Protein AF-A0A200J6P2-F1 (afdb_monomer)

Foldseek 3Di:
DDDDDDDDDDDDDDDDDDDDDDDDDDDDDDDDDDDDDDDDDDDDDDDDPAQWDWEAAAQPPDQKTKGFGHPQFDWKFKDKQNDTDGIWDADPVGMIIDGCNVPCHDQPIFIKMFTAGPVRDTDHIDTHHYHHDDKDWFWDAAEPPDQKIKTFTPPQFQKKFKDKQNHTPDMDGQDPVRMDIGTDDPPNDDDQPIFIKMFTDDPPHTNDMDTHGHHYWDKDKDWDAAEAPPDQKIKIFIDTPDPDDFFFKKWKDKQNDTDWIWTADPRRITITGPNNPPHALPIFIKIFTAGPVRDTSDIDTHWYWYDQANWIWHADPVVLEIETEEDEHDADDPCRECCNPVDPVRVSPQHQEYEYPAAYEYALRQACHVAQCLNHADYHPCLSYACQNHAELARNQANHQYQEAAQQNYNQQNHAELHLNNAQNCNHQYHHNHQHACQNHAYQHCNQANVQNHAEDEPLNYQCQNHAEQARNHAQNQNHAYYHPNNDAQQNYAEQHRNQANNQRHADDDCCPYECQNHAEQARNQAQPQNHQDDDPPNYECQNYAEQHRNNANDDPPPPDSQHNHQEDDPVNYACQNYAEQHLNHARPQNHADDDPLPYAQQNYAYQANNQHNNQNHQEDEPQNYQCQNYAEHAQNNAHDDDPDPPGARNHADYRPNNDEQQNYAEHARNPARNCNHADDDCVNYECQNHAYHALNQHQNQNYAEDECQNYQCVNHNDHAQNHHNNANHFKYFHHLRRAADLNHDHHADVDPQFPQKKFWDDDVPDGTDMANHPSRCNVPDNSPGTGMIGTDTD

Secondary structure (DSSP, 8-state):
----------------------------------------PPP-------SEEEPPEETTT-SEEEEEE-TT--EEEEEETTEEEEEEEE-TTSEEEEE-TTT--STT--EEEEEE-TT--EEEEEEPPEEPPPP-EEE--EETT-SEEEEEE-TT--EEEEEETTEEEEEEEPPTTSEEEEE--TTTS-STTS-EEEEEEETTEEEEEEEE-EE---EEEEEPPEETTT-SEEEEEEEE--SS----EEEEEETTEEEEEEEPPTTSEEEEE-TT---STT--EEEEEE-SS--EEEEEE--EEEEETTEEEEEETTTTEEEE-SEEPPPB-SSSSHIIIIIITTT-----EEEE-S-EEPPSBBTTTTTT-TT--EEESGGGEE-TT-SB-TTTTTT---SEEE-TT---TT--B-TTTTTT-TT-SEEE-TT---TT--B-TTTTTT-TT--EEE-TT---TT--B-TTTTTT-TT--EEE-TT---TT--B-TTTTTT-TT------TT---TT--B-TTTTTT-TT-S----TT---TT--B-TTTT----TT-------------TT---TT--B-TTTTTT-TT------TT---TT--B-TTTTTT-TT--EEE-TT---TT--B-TTTT-----S-TT------EEE-TT---TT--B-TTTTTT-TT------TT---TT--B-TTTTTT-TT--EEEETT---TT-SB-TTTTTT-TT--EEEE-TT-PPPTT--PPP--STTEEEEEE-PPPTTSPPPEESSHHHHHHH--SSS-EEEEEEE-

InterPro domains:
  IPR005046 Protein of unknown function DUF285 [PF03382] (457-563)
  IPR005046 Protein of unknown function DUF285 [PF03382] (569-646)
  IPR005046 Protein of unknown function DUF285 [PF03382] (649-731)
  IPR011889 Bacterial surface protein 26-residue repeat [TIGR02167] (401-419)
  IPR011889 Bacterial surface protein 26-residue repeat [TIGR02167] (421-446)
  IPR011889 Bacterial surface protein 26-residue repeat [TIGR02167] (447-471)
  IPR011889 Bacterial surface protein 26-residue repeat [TIGR02167] (473-498)
  IPR011889 Bacterial surface protein 26-residue repeat [TIGR02167] (499-524)
  IPR011889 Bacterial surface protein 26-residue repeat [TIGR02167] (532-550)
  IPR011889 Bacterial surface protein 26-residue repeat [TIGR02167] (564-583)
  IPR011889 Bacterial surface protein 26-residue repeat [TIGR02167] (585-610)
  IPR011889 Bacterial surface protein 26-residue repeat [TIGR02167] (611-636)
  IPR011889 Bacterial surface protein 26-residue repeat [TIGR02167] (651-669)
  IPR011889 Bacterial surface protein 26-residue repeat [TIGR02167] (672-695)
  IPR011889 Bacterial surface protein 26-residue repeat [TIGR02167] (697-722)
  IPR032675 Leucine-rich repeat domain superfamily [G3DSA:3.80.10.10] (368-630)
  IPR032675 Leucine-rich repeat domain superfamily [G3DSA:3.80.10.10] (631-753)
  IPR046746 Bacterial Ig domain 15 [PF20622] (52-131)
  IPR046746 Bacterial Ig domain 15 [PF20622] (224-304)
  IPR050328 Multifunctional Developmental and Immune Receptor [PTHR24373] (561-740)

Structure (mmCIF, N/CA/C/O backbone):
data_AF-A0A200J6P2-F1
#
_entry.id   AF-A0A200J6P2-F1
#
loop_
_atom_site.group_PDB
_atom_site.id
_atom_site.type_symbol
_atom_site.label_atom_id
_atom_site.label_alt_id
_atom_site.label_comp_id
_atom_site.label_asym_id
_atom_site.label_entity_id
_atom_site.label_seq_id
_atom_site.pdbx_PDB_ins_code
_atom_site.Cartn_x
_atom_site.Cartn_y
_atom_site.Cartn_z
_atom_site.occupancy
_atom_site.B_iso_or_equiv
_atom_site.auth_seq_id
_atom_site.auth_comp_id
_atom_site.auth_asym_id
_atom_site.auth_atom_id
_atom_site.pdbx_PDB_model_num
ATOM 1 N N . MET A 1 1 ? -12.501 -39.702 25.952 1.00 34.34 1 MET A N 1
ATOM 2 C CA . MET A 1 1 ? -11.268 -40.304 26.508 1.00 34.34 1 MET A CA 1
ATOM 3 C C . MET A 1 1 ? -10.575 -39.218 27.324 1.00 34.34 1 MET A C 1
ATOM 5 O O . MET A 1 1 ? -9.975 -38.325 26.763 1.00 34.34 1 MET A O 1
ATOM 9 N N . PHE A 1 2 ? -11.056 -39.029 28.551 1.00 24.33 2 PHE A N 1
ATOM 10 C CA . PHE A 1 2 ? -10.311 -39.269 29.794 1.00 24.33 2 PHE A CA 1
ATOM 11 C C . PHE A 1 2 ? -9.207 -38.243 30.102 1.00 24.33 2 PHE A C 1
ATOM 13 O O . PHE A 1 2 ? -8.063 -38.364 29.680 1.00 24.33 2 PHE A O 1
ATOM 20 N N . MET A 1 3 ? -9.613 -37.281 30.935 1.00 24.19 3 MET A N 1
ATOM 21 C CA . MET A 1 3 ? -8.811 -36.528 31.898 1.00 24.19 3 MET A CA 1
ATOM 22 C C . MET A 1 3 ? -7.612 -37.311 32.457 1.00 24.19 3 MET A C 1
ATOM 24 O O . MET A 1 3 ? -7.803 -38.393 33.017 1.00 24.19 3 MET A O 1
ATOM 28 N N . LYS A 1 4 ? -6.418 -36.695 32.432 1.00 30.62 4 LYS A N 1
ATOM 29 C CA . LYS A 1 4 ? -5.461 -36.632 33.562 1.00 30.62 4 LYS A CA 1
ATOM 30 C C . LYS A 1 4 ? -4.159 -35.916 33.163 1.00 30.62 4 LYS A C 1
ATOM 32 O O . LYS A 1 4 ? -3.299 -36.530 32.545 1.00 30.62 4 LYS A O 1
ATOM 37 N N . LYS A 1 5 ? -3.977 -34.675 33.633 1.00 32.22 5 LYS A N 1
ATOM 38 C CA . LYS A 1 5 ? -2.953 -34.259 34.624 1.00 32.22 5 LYS A CA 1
ATOM 39 C C . LYS A 1 5 ? -2.668 -32.753 34.530 1.00 32.22 5 LYS A C 1
ATOM 41 O O . LYS A 1 5 ? -1.902 -32.306 33.690 1.00 32.22 5 LYS A O 1
ATOM 46 N N . MET A 1 6 ? -3.242 -32.017 35.483 1.00 24.89 6 MET A N 1
ATOM 47 C CA . MET A 1 6 ? -2.693 -30.767 36.015 1.00 24.89 6 MET A CA 1
ATOM 48 C C . MET A 1 6 ? -1.378 -31.030 36.763 1.00 24.89 6 MET A C 1
ATOM 50 O O . MET A 1 6 ? -1.279 -32.050 37.451 1.00 24.89 6 MET A O 1
ATOM 54 N N . SER A 1 7 ? -0.451 -30.063 36.752 1.00 26.45 7 SER A N 1
ATOM 55 C CA . SER A 1 7 ? 0.250 -29.592 37.962 1.00 26.45 7 SER A CA 1
ATOM 56 C C . SER A 1 7 ? 1.098 -28.336 37.685 1.00 26.45 7 SER A C 1
ATOM 58 O O . SER A 1 7 ? 2.011 -28.413 36.871 1.00 26.45 7 SER A O 1
ATOM 60 N N . LYS A 1 8 ? 0.854 -27.282 38.488 1.00 28.05 8 LYS A N 1
ATOM 61 C CA . LYS A 1 8 ? 1.703 -26.103 38.805 1.00 28.05 8 LYS A CA 1
ATOM 62 C C . LYS A 1 8 ? 1.805 -25.059 37.675 1.00 28.05 8 LYS A C 1
ATOM 64 O O . LYS A 1 8 ? 2.258 -25.380 36.593 1.00 28.05 8 LYS A O 1
ATOM 69 N N . TYR A 1 9 ? 1.395 -23.802 37.846 1.00 27.73 9 TYR A N 1
ATOM 70 C CA . TYR A 1 9 ? 1.775 -22.847 38.893 1.00 27.73 9 TYR A CA 1
ATOM 71 C C . TYR A 1 9 ? 0.717 -21.723 39.062 1.00 27.73 9 TYR A C 1
ATOM 73 O O . TYR A 1 9 ? -0.050 -21.465 38.145 1.00 27.73 9 TYR A O 1
ATOM 81 N N . PHE A 1 10 ? 0.797 -21.043 40.216 1.00 27.28 10 PHE A N 1
ATOM 82 C CA . PHE A 1 10 ? 0.193 -19.756 40.630 1.00 27.28 10 PHE A CA 1
ATOM 83 C C . PHE A 1 10 ? -1.167 -19.728 41.377 1.00 27.28 10 PHE A C 1
ATOM 85 O O . PHE A 1 10 ? -2.242 -19.592 40.809 1.00 27.28 10 PHE A O 1
ATOM 92 N N . CYS A 1 11 ? -1.043 -19.797 42.713 1.00 26.22 11 CYS A N 1
ATOM 93 C CA . CYS A 1 11 ? -1.792 -19.040 43.738 1.00 26.22 11 CYS A CA 1
ATOM 94 C C . CYS A 1 11 ? -1.799 -17.521 43.434 1.00 26.22 11 CYS A C 1
ATOM 96 O O . CYS A 1 11 ? -0.819 -17.047 42.874 1.00 26.22 11 CYS A O 1
ATOM 98 N N . LEU A 1 12 ? -2.726 -16.662 43.872 1.00 25.62 12 LEU A N 1
ATOM 99 C CA . LEU A 1 12 ? -3.974 -16.761 44.640 1.00 25.62 12 LEU A CA 1
ATOM 100 C C . LEU A 1 12 ? -4.623 -15.360 44.522 1.00 25.62 12 LEU A C 1
ATOM 102 O O . LEU A 1 12 ? -4.025 -14.403 45.001 1.00 25.62 12 LEU A O 1
ATOM 106 N N . VAL A 1 13 ? -5.803 -15.219 43.918 1.00 28.66 13 VAL A N 1
ATOM 107 C CA . VAL A 1 13 ? -6.708 -14.075 44.151 1.00 28.66 13 VAL A CA 1
ATOM 108 C C . VAL A 1 13 ? -8.115 -14.658 44.137 1.00 28.66 13 VAL A C 1
ATOM 110 O O . VAL A 1 13 ? -8.530 -15.259 43.149 1.00 28.66 13 VAL A O 1
ATOM 113 N N . GLY A 1 14 ? -8.788 -14.600 45.282 1.00 25.81 14 GLY A N 1
ATOM 114 C CA . GLY A 1 14 ? -10.147 -15.094 45.457 1.00 25.81 14 GLY A CA 1
ATOM 115 C C . GLY A 1 14 ? -11.134 -13.942 45.409 1.00 25.81 14 GLY A C 1
ATOM 116 O O . GLY A 1 14 ? -10.862 -12.890 45.982 1.00 25.81 14 GLY A O 1
ATOM 117 N N . LEU A 1 15 ? -12.279 -14.164 44.763 1.00 26.06 15 LEU A N 1
ATOM 118 C CA . LEU A 1 15 ? -13.468 -13.345 44.957 1.00 26.06 15 LEU A CA 1
ATOM 119 C C . LEU A 1 15 ? -14.745 -14.098 44.528 1.00 26.06 15 LEU A C 1
ATOM 121 O O . LEU A 1 15 ? -14.733 -14.858 43.561 1.00 26.06 15 LEU A O 1
ATOM 125 N N . LEU A 1 16 ? -15.804 -13.814 45.296 1.00 25.12 16 LEU A N 1
ATOM 126 C CA . LEU A 1 16 ? -17.244 -14.118 45.192 1.00 25.12 16 LEU A CA 1
ATOM 127 C C . LEU A 1 16 ? -17.763 -15.505 45.658 1.00 25.12 16 LEU A C 1
ATOM 129 O O . LEU A 1 16 ? -17.251 -16.540 45.250 1.00 25.12 16 LEU A O 1
ATOM 133 N N . PHE A 1 17 ? -18.662 -15.592 46.667 1.00 26.03 17 PHE A N 1
ATOM 134 C CA . PHE A 1 17 ? -20.120 -15.254 46.694 1.00 26.03 17 PHE A CA 1
ATOM 135 C C . PHE A 1 17 ? -20.922 -16.146 45.715 1.00 26.03 17 PHE A C 1
ATOM 137 O O . PHE A 1 17 ? -20.433 -16.426 44.634 1.00 26.03 17 PHE A O 1
ATOM 144 N N . VAL A 1 18 ? -22.123 -16.699 45.927 1.00 27.09 18 VAL A N 1
ATOM 145 C CA . VAL A 1 18 ? -23.279 -16.629 46.850 1.00 27.09 18 VAL A CA 1
ATOM 146 C C . VAL A 1 18 ? -23.978 -18.003 46.710 1.00 27.09 18 VAL A C 1
ATOM 148 O O . VAL A 1 18 ? -23.924 -18.588 45.632 1.00 27.09 18 VAL A O 1
ATOM 151 N N . ALA A 1 19 ? -24.697 -18.493 47.729 1.00 26.11 19 ALA A N 1
ATOM 152 C CA . ALA A 1 19 ? -26.041 -19.079 47.536 1.00 26.11 19 ALA A CA 1
ATOM 153 C C . ALA A 1 19 ? -26.691 -19.431 48.878 1.00 26.11 19 ALA A C 1
ATOM 155 O O . ALA A 1 19 ? -26.551 -20.532 49.407 1.00 26.11 19 ALA A O 1
ATOM 156 N N . CYS A 1 20 ? -27.458 -18.474 49.391 1.00 26.36 20 CYS A N 1
ATOM 157 C CA . CYS A 1 20 ? -28.532 -18.706 50.343 1.00 26.36 20 CYS A CA 1
ATOM 158 C C . CYS A 1 20 ? -29.836 -18.886 49.543 1.00 26.36 20 CYS A C 1
ATOM 160 O O . CYS A 1 20 ? -30.060 -18.147 48.588 1.00 26.36 20 CYS A O 1
ATOM 162 N N . THR A 1 21 ? -30.711 -19.823 49.919 1.00 27.66 21 THR A N 1
ATOM 163 C CA . THR A 1 21 ? -32.117 -19.820 49.471 1.00 27.66 21 THR A CA 1
ATOM 164 C C . THR A 1 21 ? -33.077 -20.155 50.625 1.00 27.66 21 THR A C 1
ATOM 166 O O . THR A 1 21 ? -33.084 -21.265 51.140 1.00 27.66 21 THR A O 1
ATOM 169 N N . LEU A 1 22 ? -33.872 -19.133 50.982 1.00 28.36 22 LEU A N 1
ATOM 170 C CA . LEU A 1 22 ? -35.334 -19.094 51.212 1.00 28.36 22 LEU A CA 1
ATOM 171 C C . LEU A 1 22 ? -36.015 -19.910 52.353 1.00 28.36 22 LEU A C 1
ATOM 173 O O . LEU A 1 22 ? -36.125 -21.126 52.283 1.00 28.36 22 LEU A O 1
ATOM 177 N N . PHE A 1 23 ? -36.559 -19.170 53.351 1.00 25.67 23 PHE A N 1
ATOM 178 C CA . PHE A 1 23 ? -38.006 -18.958 53.691 1.00 25.67 23 PHE A CA 1
ATOM 179 C C . PHE A 1 23 ? -38.968 -20.192 53.594 1.00 25.67 23 PHE A C 1
ATOM 181 O O . PHE A 1 23 ? -38.999 -20.824 52.550 1.00 25.67 23 PHE A O 1
ATOM 188 N N . ILE A 1 24 ? -39.890 -20.601 54.506 1.00 30.38 24 ILE A N 1
ATOM 189 C CA . ILE A 1 24 ? -40.587 -20.100 55.735 1.00 30.38 24 ILE A CA 1
ATOM 190 C C . ILE A 1 24 ? -41.168 -21.317 56.562 1.00 30.38 24 ILE A C 1
ATOM 192 O O . ILE A 1 24 ? -40.729 -22.434 56.295 1.00 30.38 24 ILE A O 1
ATOM 196 N N . PRO A 1 25 ? -42.095 -21.218 57.566 1.00 46.47 25 PRO A N 1
ATOM 197 C CA . PRO A 1 25 ? -42.004 -21.940 58.841 1.00 46.47 25 PRO A CA 1
ATOM 198 C C . PRO A 1 25 ? -43.008 -23.110 58.993 1.00 46.47 25 PRO A C 1
ATOM 200 O O . PRO A 1 25 ? -43.959 -23.269 58.231 1.00 46.47 25 PRO A O 1
ATOM 203 N N . GLY A 1 26 ? -42.856 -23.913 60.048 1.00 25.42 26 GLY A N 1
ATOM 204 C CA . GLY A 1 26 ? -43.811 -24.974 60.374 1.00 25.42 26 GLY A CA 1
ATOM 205 C C . GLY A 1 26 ? -43.674 -25.452 61.814 1.00 25.42 26 GLY A C 1
ATOM 206 O O . GLY A 1 26 ? -42.638 -25.963 62.220 1.00 25.42 26 GLY A O 1
ATOM 207 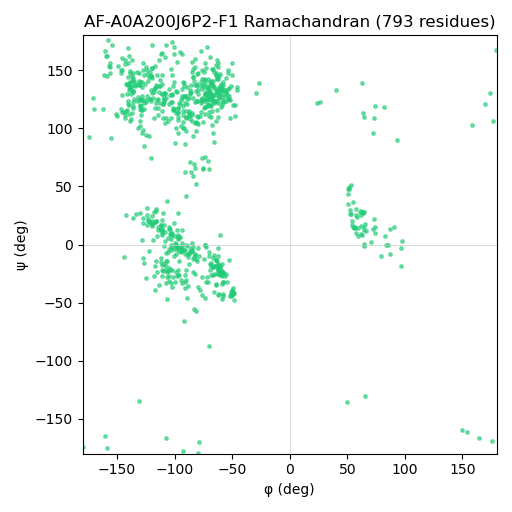N N . SER A 1 27 ? -44.735 -25.243 62.580 1.00 28.55 27 SER A N 1
ATOM 208 C CA . SER A 1 27 ? -44.940 -25.607 63.978 1.00 28.55 27 SER A CA 1
ATOM 209 C C . SER A 1 27 ? -44.870 -27.117 64.255 1.00 28.55 27 SER A C 1
ATOM 211 O O . SER A 1 27 ? -45.346 -27.910 63.451 1.00 28.55 27 SER A O 1
ATOM 213 N N . ALA A 1 28 ? -44.375 -27.502 65.443 1.00 25.64 28 ALA A N 1
ATOM 214 C CA . ALA A 1 28 ? -45.065 -28.383 66.405 1.00 25.64 28 ALA A CA 1
ATOM 215 C C . ALA A 1 28 ? -44.144 -28.850 67.557 1.00 25.64 28 ALA A C 1
ATOM 217 O O . ALA A 1 28 ? -43.145 -29.521 67.342 1.00 25.64 28 ALA A O 1
ATOM 218 N N . SER A 1 29 ? -44.557 -28.510 68.786 1.00 26.52 29 SER A N 1
ATOM 219 C CA . SER A 1 29 ? -44.653 -29.364 69.988 1.00 26.52 29 SER A CA 1
ATOM 220 C C . SER A 1 29 ? -43.737 -30.597 70.115 1.00 26.52 29 SER A C 1
ATOM 222 O O . SER A 1 29 ? -43.921 -31.566 69.384 1.00 26.52 29 SER A O 1
ATOM 224 N N . ALA A 1 30 ? -42.932 -30.660 71.188 1.00 26.27 30 ALA A N 1
ATOM 225 C CA . ALA A 1 30 ? -43.200 -31.568 72.320 1.00 26.27 30 ALA A CA 1
ATOM 226 C C . ALA A 1 30 ? -42.084 -31.593 73.393 1.00 26.27 30 ALA A C 1
ATOM 228 O O . ALA A 1 30 ? -40.933 -31.887 73.105 1.00 26.27 30 ALA A O 1
ATOM 229 N N . LYS A 1 31 ? -42.544 -31.445 74.646 1.00 27.53 31 LYS A N 1
ATOM 230 C CA . LYS A 1 31 ? -42.160 -32.170 75.877 1.00 27.53 31 LYS A CA 1
ATOM 231 C C . LYS A 1 31 ? -40.812 -31.906 76.577 1.00 27.53 31 LYS A C 1
ATOM 233 O O . LYS A 1 31 ? -39.763 -32.408 76.203 1.00 27.53 31 LYS A O 1
ATOM 238 N N . ASN A 1 32 ? -40.971 -31.257 77.738 1.00 30.75 32 ASN A N 1
ATOM 239 C CA . ASN A 1 32 ? -40.312 -31.530 79.021 1.00 30.75 32 ASN A CA 1
ATOM 240 C C . ASN A 1 32 ? -39.873 -32.987 79.214 1.00 30.75 32 ASN A C 1
ATOM 242 O O . ASN A 1 32 ? -40.720 -33.865 79.066 1.00 30.75 32 ASN A O 1
ATOM 246 N N . GLU A 1 33 ? -38.677 -33.185 79.775 1.00 30.64 33 GLU A N 1
ATOM 247 C CA . GLU A 1 33 ? -38.408 -34.202 80.801 1.00 30.64 33 GLU A CA 1
ATOM 248 C C . GLU A 1 33 ? -37.351 -33.700 81.810 1.00 30.64 33 GLU A C 1
ATOM 250 O O . GLU A 1 33 ? -36.291 -33.196 81.449 1.00 30.64 33 GLU A O 1
ATOM 255 N N . ASN A 1 34 ? -37.706 -33.818 83.094 1.00 32.78 34 ASN A N 1
ATOM 256 C CA . ASN A 1 34 ? -36.875 -33.635 84.287 1.00 32.78 34 ASN A CA 1
ATOM 257 C C . ASN A 1 34 ? -35.916 -34.818 84.477 1.00 32.78 34 ASN A C 1
ATOM 259 O O . ASN A 1 34 ? -36.403 -35.941 84.412 1.00 32.78 34 ASN A O 1
ATOM 263 N N . VAL A 1 35 ? -34.670 -34.586 84.917 1.00 32.28 35 VAL A N 1
ATOM 264 C CA . VAL A 1 35 ? -33.867 -35.524 85.749 1.00 32.28 35 VAL A CA 1
ATOM 265 C C . VAL A 1 35 ? -32.836 -34.692 86.544 1.00 32.28 35 VAL A C 1
ATOM 267 O O . VAL A 1 35 ? -31.892 -34.164 85.974 1.00 32.28 35 VAL A O 1
ATOM 270 N N . SER A 1 36 ? -33.144 -34.240 87.763 1.00 29.44 36 SER A N 1
ATOM 271 C CA . SER A 1 36 ? -32.841 -34.845 89.077 1.00 29.44 36 SER A CA 1
ATOM 272 C C . SER A 1 36 ? -31.356 -34.958 89.482 1.00 29.44 36 SER A C 1
ATOM 274 O O . SER A 1 36 ? -30.624 -35.808 88.990 1.00 29.44 36 SER A O 1
ATOM 276 N N . TYR A 1 37 ? -31.005 -34.124 90.468 1.00 28.72 37 TYR A N 1
ATOM 277 C CA . TYR A 1 37 ? -30.145 -34.328 91.645 1.00 28.72 37 TYR A CA 1
ATOM 278 C C . TYR A 1 37 ? -29.068 -35.425 91.643 1.00 28.72 37 TYR A C 1
ATOM 280 O O . TYR A 1 37 ? -29.366 -36.615 91.692 1.00 28.72 37 TYR A O 1
ATOM 288 N N . LEU A 1 38 ? -27.823 -34.985 91.857 1.00 31.12 38 LEU A N 1
ATOM 289 C CA . LEU A 1 38 ? -26.793 -35.740 92.570 1.00 31.12 38 LEU A CA 1
ATOM 290 C C . LEU A 1 38 ? -26.164 -34.833 93.637 1.00 31.12 38 LEU A C 1
ATOM 292 O O . LEU A 1 38 ? -25.363 -33.951 93.345 1.00 31.12 38 LEU A O 1
ATOM 296 N N . GLN A 1 39 ? -26.591 -35.048 94.883 1.00 30.64 39 GLN A N 1
ATOM 297 C CA . GLN A 1 39 ? -25.902 -34.583 96.083 1.00 30.64 39 GLN A CA 1
ATOM 298 C C . GLN A 1 39 ? -24.608 -35.383 96.272 1.00 30.64 39 GLN A C 1
ATOM 300 O O . GLN A 1 39 ? -24.619 -36.611 96.206 1.00 30.64 39 GLN A O 1
ATOM 305 N N . VAL A 1 40 ? -23.531 -34.682 96.617 1.00 30.14 40 VAL A N 1
ATOM 306 C CA . VAL A 1 40 ? -22.365 -35.226 97.327 1.00 30.14 40 VAL A CA 1
ATOM 307 C C . VAL A 1 40 ? -22.161 -34.327 98.561 1.00 30.14 40 VAL A C 1
ATOM 309 O O . VAL A 1 40 ? -22.410 -33.123 98.460 1.00 30.14 40 VAL A O 1
ATOM 312 N N . PRO A 1 41 ? -21.857 -34.879 99.749 1.00 35.91 41 PRO A N 1
ATOM 313 C CA . PRO A 1 41 ? -22.239 -34.277 101.025 1.00 35.91 41 PRO A CA 1
ATOM 314 C C . PRO A 1 41 ? -21.297 -33.149 101.446 1.00 35.91 41 PRO A C 1
ATOM 316 O O . PRO A 1 41 ? -20.081 -33.309 101.406 1.00 35.91 41 PRO A O 1
ATOM 319 N N . ALA A 1 42 ? -21.872 -32.047 101.928 1.00 34.53 42 ALA A N 1
ATOM 320 C CA . ALA A 1 42 ? -21.142 -31.039 102.680 1.00 34.53 42 ALA A CA 1
ATOM 321 C C . ALA A 1 42 ? -20.857 -31.569 104.093 1.00 34.53 42 ALA A C 1
ATOM 323 O O . ALA A 1 42 ? -21.776 -31.838 104.871 1.00 34.53 42 ALA A O 1
ATOM 324 N N . GLU A 1 43 ? -19.573 -31.717 104.409 1.00 35.53 43 GLU A N 1
ATOM 325 C CA . GLU A 1 43 ? -19.083 -31.785 105.780 1.00 35.53 43 GLU A CA 1
ATOM 326 C C . GLU A 1 43 ? -19.477 -30.491 106.506 1.00 35.53 43 GLU A C 1
ATOM 328 O O . GLU A 1 43 ? -19.106 -29.388 106.108 1.00 35.53 43 GLU A O 1
ATOM 333 N N . LEU A 1 44 ? -20.261 -30.626 107.577 1.00 33.12 44 LEU A N 1
ATOM 334 C CA . LEU A 1 44 ? -20.516 -29.552 108.530 1.00 33.12 44 LEU A CA 1
ATOM 335 C C . LEU A 1 44 ? -19.215 -29.228 109.281 1.00 33.12 44 LEU A C 1
ATOM 337 O O . LEU A 1 44 ? -18.909 -29.854 110.296 1.00 33.12 44 LEU A O 1
ATOM 341 N N . SER A 1 45 ? -18.478 -28.219 108.818 1.00 35.28 45 SER A N 1
ATOM 342 C CA . SER A 1 45 ? -17.596 -27.436 109.685 1.00 35.28 45 SER A CA 1
ATOM 343 C C . SER A 1 45 ? -18.388 -26.244 110.223 1.00 35.28 45 SER A C 1
ATOM 345 O O . SER A 1 45 ? -18.920 -25.458 109.441 1.00 35.28 45 SER A O 1
ATOM 347 N N . MET A 1 46 ? -18.495 -26.118 111.547 1.00 37.06 46 MET A N 1
ATOM 348 C CA . MET A 1 46 ? -19.107 -24.969 112.223 1.00 37.06 46 MET A CA 1
ATOM 349 C C . MET A 1 46 ? -18.496 -23.653 111.717 1.00 37.06 46 MET A C 1
ATOM 351 O O . MET A 1 46 ? -17.351 -23.346 112.035 1.00 37.06 46 MET A O 1
ATOM 355 N N . GLN A 1 47 ? -19.262 -22.878 110.950 1.00 36.38 47 GLN A N 1
ATOM 356 C CA . GLN A 1 47 ? -18.938 -21.491 110.636 1.00 36.38 47 GLN A CA 1
ATOM 357 C C . GLN A 1 47 ? -19.479 -20.646 111.794 1.00 36.38 47 GLN A C 1
ATOM 359 O O . GLN A 1 47 ? -20.692 -20.593 112.012 1.00 36.38 47 GLN A O 1
ATOM 364 N N . GLU A 1 48 ? -18.587 -20.060 112.595 1.00 44.69 48 GLU A N 1
ATOM 365 C CA . GLU A 1 48 ? -18.976 -19.024 113.554 1.00 44.69 48 GLU A CA 1
ATOM 366 C C . GLU A 1 48 ? -19.747 -17.932 112.796 1.00 44.69 48 GLU A C 1
ATOM 368 O O . GLU A 1 48 ? -19.376 -17.555 111.682 1.00 44.69 48 GLU A O 1
ATOM 373 N N . SER A 1 49 ? -20.872 -17.465 113.344 1.00 58.59 49 SER A N 1
ATOM 374 C CA . SER A 1 49 ? -21.639 -16.392 112.715 1.00 58.59 49 SER A CA 1
ATOM 375 C C . SER A 1 49 ? -20.771 -15.138 112.658 1.00 58.59 49 SER A C 1
ATOM 377 O O . SER A 1 49 ? -20.505 -14.539 113.699 1.00 58.59 49 SER A O 1
ATOM 379 N N . SER A 1 50 ? -20.338 -14.757 111.457 1.00 73.31 50 SER A N 1
ATOM 380 C CA . SER A 1 50 ? -19.557 -13.540 111.250 1.00 73.31 50 SER A CA 1
ATOM 381 C C . SER A 1 50 ? -20.298 -12.316 111.805 1.00 73.31 50 SER A C 1
ATOM 383 O O . SER A 1 50 ? -21.498 -12.124 111.568 1.00 73.31 50 SER A O 1
ATOM 385 N N . LEU A 1 51 ? -19.559 -11.526 112.580 1.00 87.12 51 LEU A N 1
ATOM 386 C CA . LEU A 1 51 ? -19.977 -10.317 113.279 1.00 87.12 51 LEU A CA 1
ATOM 387 C C . LEU A 1 51 ? -19.824 -9.058 112.410 1.00 87.12 51 LEU A C 1
ATOM 389 O O . LEU A 1 51 ? -20.328 -8.009 112.796 1.00 87.12 51 LEU A O 1
ATOM 393 N N . VAL A 1 52 ? -19.155 -9.128 111.256 1.00 90.44 52 VAL A N 1
ATOM 394 C CA . VAL A 1 52 ? -19.057 -8.038 110.268 1.00 90.44 52 VAL A CA 1
ATOM 395 C C . VAL A 1 52 ? -19.393 -8.580 108.890 1.00 90.44 52 VAL A C 1
ATOM 397 O O . VAL A 1 52 ? -18.740 -9.494 108.430 1.00 90.44 52 VAL A O 1
ATOM 400 N N . LYS A 1 53 ? -20.361 -8.009 108.181 1.00 92.19 53 LYS A N 1
ATOM 401 C CA . LYS A 1 53 ? -20.745 -8.438 106.831 1.00 92.19 53 LYS A CA 1
ATOM 402 C C . LYS A 1 53 ? -20.615 -7.255 105.874 1.00 92.19 53 LYS A C 1
ATOM 404 O O . LYS A 1 53 ? -21.550 -6.455 105.814 1.00 92.19 53 LYS A O 1
ATOM 409 N N . PRO A 1 54 ? -19.462 -7.098 105.201 1.00 92.62 54 PRO A N 1
ATOM 410 C CA . PRO A 1 54 ? -19.305 -6.075 104.178 1.00 92.62 54 PRO A CA 1
ATOM 411 C C . PRO A 1 54 ? -20.121 -6.427 102.927 1.00 92.62 54 PRO A C 1
ATOM 413 O O . PRO A 1 54 ? -20.180 -7.595 102.534 1.00 92.62 54 PRO A O 1
ATOM 416 N N . ASP A 1 55 ? -20.705 -5.415 102.296 1.00 90.06 55 ASP A N 1
ATOM 417 C CA . ASP A 1 55 ? -21.263 -5.500 100.948 1.00 90.06 55 ASP A CA 1
ATOM 418 C C . ASP A 1 55 ? -20.126 -5.539 99.911 1.00 90.06 55 ASP A C 1
ATOM 420 O O . ASP A 1 55 ? -19.008 -5.088 100.178 1.00 90.06 55 ASP A O 1
ATOM 424 N N . SER A 1 56 ? -20.388 -6.094 98.722 1.00 88.00 56 SER A N 1
ATOM 425 C CA . SER A 1 56 ? -19.417 -6.082 97.621 1.00 88.00 56 SER A CA 1
ATOM 426 C C . SER A 1 56 ? -19.092 -4.647 97.186 1.00 88.00 56 SER A C 1
ATOM 428 O O . SER A 1 56 ? -19.978 -3.799 97.116 1.00 88.00 56 SER A O 1
ATOM 430 N N . PHE A 1 57 ? -17.831 -4.388 96.838 1.00 87.12 57 PHE A N 1
ATOM 431 C CA . PHE A 1 57 ? -17.360 -3.091 96.355 1.00 87.12 57 PHE A CA 1
ATOM 432 C C . PHE A 1 57 ? -17.227 -3.103 94.830 1.00 87.12 57 PHE A C 1
ATOM 434 O O . PHE A 1 57 ? -16.413 -3.849 94.277 1.00 87.12 57 PHE A O 1
ATOM 441 N N . ARG A 1 58 ? -18.005 -2.279 94.125 1.00 81.25 58 ARG A N 1
ATOM 442 C CA . ARG A 1 58 ? -17.979 -2.199 92.659 1.00 81.25 58 ARG A CA 1
ATOM 443 C C . ARG A 1 58 ? -16.880 -1.251 92.209 1.00 81.25 58 ARG A C 1
ATOM 445 O O . ARG A 1 58 ? -17.001 -0.028 92.311 1.00 81.25 58 ARG A O 1
ATOM 452 N N . LEU A 1 59 ? -15.806 -1.830 91.680 1.00 77.94 59 LEU A N 1
ATOM 453 C CA . LEU A 1 59 ? -14.619 -1.096 91.273 1.00 77.94 59 LEU A CA 1
ATOM 454 C C . LEU A 1 59 ? -14.973 -0.021 90.240 1.00 77.94 59 LEU A C 1
ATOM 456 O O . LEU A 1 59 ? -15.512 -0.314 89.174 1.00 77.94 59 LEU A O 1
ATOM 460 N N . GLY A 1 60 ? -14.640 1.228 90.561 1.00 70.06 60 GLY A N 1
ATOM 461 C CA . GLY A 1 60 ? -14.880 2.371 89.687 1.00 70.06 60 GLY A CA 1
ATOM 462 C C . GLY A 1 60 ? -16.257 3.028 89.833 1.00 70.06 60 GLY A C 1
ATOM 463 O O . GLY A 1 60 ? -16.422 4.117 89.282 1.00 70.06 60 GLY A O 1
ATOM 464 N N . LEU A 1 61 ? -17.190 2.442 90.590 1.00 72.12 61 LEU A N 1
ATOM 465 C CA . LEU A 1 61 ? -18.530 2.998 90.827 1.00 72.12 61 LEU A CA 1
ATOM 466 C C . LEU A 1 61 ? -18.802 3.327 92.295 1.00 72.12 61 LEU A C 1
ATOM 468 O O . LEU A 1 61 ? -19.439 4.339 92.566 1.00 72.12 61 LEU A O 1
ATOM 472 N N . ASP A 1 62 ? -18.342 2.487 93.222 1.00 80.38 62 ASP A N 1
ATOM 473 C CA . ASP A 1 62 ? -18.544 2.718 94.649 1.00 80.38 62 ASP A CA 1
ATOM 474 C C . ASP A 1 62 ? -17.385 3.548 95.220 1.00 80.38 62 ASP A C 1
ATOM 476 O O . ASP A 1 62 ? -16.218 3.284 94.937 1.00 80.38 62 ASP A O 1
ATOM 480 N N . ASP A 1 63 ? -17.703 4.545 96.046 1.00 83.25 63 ASP A N 1
ATOM 481 C CA . ASP A 1 63 ? -16.700 5.351 96.761 1.00 83.25 63 ASP A CA 1
ATOM 482 C C . ASP A 1 63 ? -16.459 4.843 98.196 1.00 83.25 63 ASP A C 1
ATOM 484 O O . ASP A 1 63 ? -15.460 5.184 98.836 1.00 83.25 63 ASP A O 1
ATOM 488 N N . TYR A 1 64 ? -17.347 3.980 98.701 1.00 89.25 64 TYR A N 1
ATOM 489 C CA . TYR A 1 64 ? -17.349 3.482 100.076 1.00 89.25 64 TYR A CA 1
ATOM 490 C C . TYR A 1 64 ? -17.524 1.962 100.112 1.00 89.25 64 TYR A C 1
ATOM 492 O O . TYR A 1 64 ? -18.374 1.410 99.417 1.00 89.25 64 TYR A O 1
ATOM 500 N N . VAL A 1 65 ? -16.766 1.285 100.976 1.00 92.44 65 VAL A N 1
ATOM 501 C CA . VAL A 1 65 ? -17.117 -0.064 101.438 1.00 92.44 65 VAL A CA 1
ATOM 502 C C . VAL A 1 65 ? -18.163 0.089 102.529 1.00 92.44 65 VAL A C 1
ATOM 504 O O . VAL A 1 65 ? -17.918 0.762 103.529 1.00 92.44 65 VAL A O 1
ATOM 507 N N . THR A 1 66 ? -19.311 -0.549 102.353 1.00 92.75 66 THR A N 1
ATOM 508 C CA . THR A 1 66 ? -20.422 -0.500 103.308 1.00 92.75 66 THR A CA 1
ATOM 509 C C . THR A 1 66 ? -20.751 -1.897 103.820 1.00 92.75 66 THR A C 1
ATOM 511 O O . THR A 1 66 ? -20.163 -2.883 103.371 1.00 92.75 66 THR A O 1
ATOM 514 N N . GLY A 1 67 ? -21.626 -2.000 104.814 1.00 92.69 67 GLY A N 1
ATOM 515 C CA . GLY A 1 67 ? -22.142 -3.284 105.270 1.00 92.69 67 GLY A CA 1
ATOM 516 C C . GLY A 1 67 ? -22.813 -3.203 106.631 1.00 92.69 67 GLY A C 1
ATOM 517 O O . GLY A 1 67 ? -23.094 -2.122 107.155 1.00 92.69 67 GLY A O 1
ATOM 518 N N . ILE A 1 68 ? -23.047 -4.366 107.234 1.00 92.00 68 ILE A N 1
ATOM 519 C CA . ILE A 1 68 ? -23.693 -4.492 108.547 1.00 92.00 68 ILE A CA 1
ATOM 520 C C . ILE A 1 68 ? -22.785 -5.180 109.562 1.00 92.00 68 ILE A C 1
ATOM 522 O O . ILE A 1 68 ? -21.958 -6.019 109.216 1.00 92.00 68 ILE A O 1
ATOM 526 N N . ILE A 1 69 ? -22.959 -4.856 110.838 1.00 92.31 69 ILE A N 1
ATOM 527 C CA . ILE A 1 69 ? -22.218 -5.440 111.957 1.00 92.31 69 ILE A CA 1
ATOM 528 C C . ILE A 1 69 ? -23.156 -5.984 113.035 1.00 92.31 69 ILE A C 1
ATOM 530 O O . ILE A 1 69 ? -24.288 -5.533 113.209 1.00 92.31 69 ILE A O 1
ATOM 534 N N . ASP A 1 70 ? -22.652 -6.929 113.821 1.00 91.19 70 ASP A N 1
ATOM 535 C CA . ASP A 1 70 ? -23.275 -7.354 115.065 1.00 91.19 70 ASP A CA 1
ATOM 536 C C . ASP A 1 70 ? -23.114 -6.291 116.164 1.00 91.19 70 ASP A C 1
ATOM 538 O O . ASP A 1 70 ? -22.135 -5.543 116.231 1.00 91.19 70 ASP A O 1
ATOM 542 N N . SER A 1 71 ? -24.069 -6.276 117.094 1.00 85.12 71 SER A N 1
ATOM 543 C CA . SER A 1 71 ? -24.107 -5.343 118.221 1.00 85.12 71 SER A CA 1
ATOM 544 C C . SER A 1 71 ? -22.877 -5.394 119.141 1.00 85.12 71 SER A C 1
ATOM 546 O O . SER A 1 71 ? -22.680 -4.461 119.925 1.00 85.12 71 SER A O 1
ATOM 548 N N . SER A 1 72 ? -22.053 -6.442 119.093 1.00 87.62 72 SER A N 1
ATOM 549 C CA . SER A 1 72 ? -20.788 -6.541 119.831 1.00 87.62 72 SER A CA 1
ATOM 550 C C . SER A 1 72 ? -19.655 -5.706 119.219 1.00 87.62 72 SER A C 1
ATOM 552 O O . SER A 1 72 ? -18.811 -5.203 119.969 1.00 87.62 72 SER A O 1
ATOM 554 N N . ILE A 1 73 ? -19.677 -5.462 117.904 1.00 91.62 73 ILE A N 1
ATOM 555 C CA . ILE A 1 73 ? -18.706 -4.618 117.201 1.00 91.62 73 ILE A CA 1
ATOM 556 C C . ILE A 1 73 ? -18.981 -3.142 117.516 1.00 91.62 73 ILE A C 1
ATOM 558 O O . ILE A 1 73 ? -20.125 -2.689 117.638 1.00 91.62 73 ILE A O 1
ATOM 562 N N . LYS A 1 74 ? -17.912 -2.373 117.737 1.00 91.88 74 LYS A N 1
ATOM 563 C CA . LYS A 1 74 ? -17.979 -0.951 118.120 1.00 91.88 74 LYS A CA 1
ATOM 564 C C . LYS A 1 74 ? -17.158 -0.043 117.221 1.00 91.88 74 LYS A C 1
ATOM 566 O O . LYS A 1 74 ? -17.371 1.166 117.264 1.00 91.88 74 LYS A O 1
ATOM 571 N N . LYS A 1 75 ? -16.241 -0.605 116.435 1.00 91.69 75 LYS A N 1
ATOM 572 C CA . LYS A 1 75 ? -15.473 0.087 115.397 1.00 91.69 75 LYS A CA 1
ATOM 573 C C . LYS A 1 75 ? -15.229 -0.869 114.239 1.00 91.69 75 LYS A C 1
ATOM 575 O O . LYS A 1 75 ? -15.089 -2.067 114.476 1.00 91.69 75 LYS A O 1
ATOM 580 N N . VAL A 1 76 ? -15.118 -0.327 113.033 1.00 94.56 76 VAL A N 1
ATOM 581 C CA . VAL A 1 76 ? -14.667 -1.067 111.852 1.00 94.56 76 VAL A CA 1
ATOM 582 C C . VAL A 1 76 ? -13.435 -0.403 111.253 1.00 94.56 76 VAL A C 1
ATOM 584 O O . VAL A 1 76 ? -13.275 0.817 111.348 1.00 94.56 76 VAL A O 1
ATOM 587 N N . VAL A 1 77 ? -12.554 -1.200 110.658 1.00 95.69 77 VAL A N 1
ATOM 588 C CA . VAL A 1 77 ? -11.303 -0.734 110.052 1.00 95.69 77 VAL A CA 1
ATOM 589 C C . VAL A 1 77 ? -11.107 -1.403 108.702 1.00 95.69 77 VAL A C 1
ATOM 591 O O . VAL A 1 77 ? -11.224 -2.622 108.608 1.00 95.69 77 VAL A O 1
ATOM 594 N N . LEU A 1 78 ? -10.783 -0.615 107.679 1.00 95.88 78 LEU A N 1
ATOM 595 C CA . LEU A 1 78 ? -10.464 -1.118 106.348 1.00 95.88 78 LEU A CA 1
ATOM 596 C C . LEU A 1 78 ? -8.984 -1.472 106.255 1.00 95.88 78 LEU A C 1
ATOM 598 O O . LEU A 1 78 ? -8.114 -0.657 106.579 1.00 95.88 78 LEU A O 1
ATOM 602 N N . TYR A 1 79 ? -8.717 -2.667 105.752 1.00 95.50 79 TYR A N 1
ATOM 603 C CA . TYR A 1 79 ? -7.409 -3.117 105.314 1.00 95.50 79 TYR A CA 1
ATOM 604 C C . TYR A 1 79 ? -7.430 -3.337 103.807 1.00 95.50 79 TYR A C 1
ATOM 606 O O . TYR A 1 79 ? -8.361 -3.939 103.276 1.00 95.50 79 TYR A O 1
ATOM 614 N N . VAL A 1 80 ? -6.385 -2.879 103.126 1.00 92.94 80 VAL A N 1
ATOM 615 C CA . VAL A 1 80 ? -6.164 -3.163 101.707 1.00 92.94 80 VAL A CA 1
ATOM 616 C C . VAL A 1 80 ? -4.735 -3.669 101.554 1.00 92.94 80 VAL A C 1
ATOM 618 O O . VAL A 1 80 ? -3.793 -3.023 102.008 1.00 92.94 80 VAL A O 1
ATOM 621 N N . ASN A 1 81 ? -4.573 -4.850 100.956 1.00 92.50 81 ASN A N 1
ATOM 622 C CA . ASN A 1 81 ? -3.294 -5.544 100.779 1.00 92.50 81 ASN A CA 1
ATOM 623 C C . ASN A 1 81 ? -2.503 -5.674 102.097 1.00 92.50 81 ASN A C 1
ATOM 625 O O . ASN A 1 81 ? -1.326 -5.325 102.176 1.00 92.50 81 ASN A O 1
ATOM 629 N N . ASP A 1 82 ? -3.192 -6.145 103.142 1.00 91.62 82 ASP A N 1
ATOM 630 C CA . ASP A 1 82 ? -2.682 -6.368 104.504 1.00 91.62 82 ASP A CA 1
ATOM 631 C C . ASP A 1 82 ? -2.191 -5.101 105.246 1.00 91.62 82 ASP A C 1
ATOM 633 O O . ASP A 1 82 ? -1.670 -5.190 106.361 1.00 91.62 82 ASP A O 1
ATOM 637 N N . GLN A 1 83 ? -2.410 -3.903 104.690 1.00 92.06 83 GLN A N 1
ATOM 638 C CA . GLN A 1 83 ? -2.141 -2.624 105.354 1.00 92.06 83 GLN A CA 1
ATOM 639 C C . GLN A 1 83 ? -3.420 -1.993 105.892 1.00 92.06 83 GLN A C 1
ATOM 641 O O . GLN A 1 83 ? -4.437 -1.946 105.205 1.00 92.06 83 GLN A O 1
ATOM 646 N N . MET A 1 84 ? -3.357 -1.472 107.120 1.00 92.06 84 MET A N 1
ATOM 647 C CA . MET A 1 84 ? -4.464 -0.721 107.710 1.00 92.06 84 MET A CA 1
ATOM 648 C C . MET A 1 84 ? -4.586 0.631 107.010 1.00 92.06 84 MET A C 1
ATOM 650 O O . MET A 1 84 ? -3.635 1.413 107.035 1.00 92.06 84 MET A O 1
ATOM 654 N N . ILE A 1 85 ? -5.739 0.897 106.398 1.00 93.94 85 ILE A N 1
ATOM 655 C CA . ILE A 1 85 ? -5.984 2.130 105.646 1.00 93.94 85 ILE A CA 1
ATOM 656 C C . ILE A 1 85 ? -6.611 3.186 106.551 1.00 93.94 85 ILE A C 1
ATOM 658 O O . ILE A 1 85 ? -6.000 4.221 106.816 1.00 93.94 85 ILE A O 1
ATOM 662 N N . ARG A 1 86 ? -7.842 2.948 107.018 1.00 94.62 86 ARG A N 1
ATOM 663 C CA . ARG A 1 86 ? -8.585 3.896 107.860 1.00 94.62 86 ARG A CA 1
ATOM 664 C C . ARG A 1 86 ? -9.708 3.220 108.644 1.00 94.62 86 ARG A C 1
ATOM 666 O O . ARG A 1 86 ? -10.136 2.114 108.319 1.00 94.62 86 ARG A O 1
ATOM 673 N N . ASN A 1 87 ? -10.179 3.901 109.688 1.00 92.88 87 ASN A N 1
ATOM 674 C CA . ASN A 1 87 ? -11.377 3.495 110.425 1.00 92.88 87 ASN A CA 1
ATOM 675 C C . ASN A 1 87 ? -12.635 3.951 109.67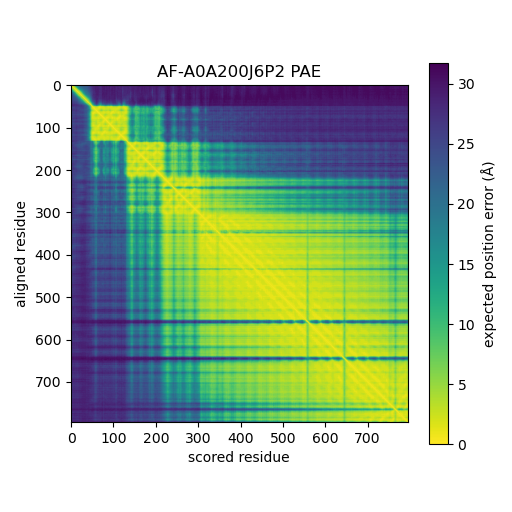2 1.00 92.88 87 ASN A C 1
ATOM 677 O O . ASN A 1 87 ? -12.620 5.028 109.077 1.00 92.88 87 ASN A O 1
ATOM 681 N N . GLY A 1 88 ? -13.712 3.173 109.758 1.00 88.62 88 GLY A N 1
ATOM 682 C CA . GLY A 1 88 ? -15.036 3.551 109.259 1.00 88.62 88 GLY A CA 1
ATOM 683 C C . GLY A 1 88 ? -15.942 4.148 110.315 1.00 88.62 88 GLY A C 1
ATOM 684 O O . GLY A 1 88 ? -15.696 4.018 111.523 1.00 88.62 88 GLY A O 1
ATOM 685 N N . ALA A 1 89 ? -17.024 4.761 109.852 1.00 89.75 89 ALA A N 1
ATOM 686 C CA . ALA A 1 89 ? -18.122 5.155 110.713 1.00 89.75 89 ALA A CA 1
ATOM 687 C C . ALA A 1 89 ? -19.002 3.934 111.001 1.00 89.75 89 ALA A C 1
ATOM 689 O O . ALA A 1 89 ? -19.362 3.182 110.103 1.00 89.75 89 ALA A O 1
ATOM 690 N N . VAL A 1 90 ? -19.342 3.734 112.275 1.00 90.38 90 VAL A N 1
ATOM 691 C CA . VAL A 1 90 ? -20.320 2.730 112.708 1.00 90.38 90 VAL A CA 1
ATOM 692 C C . VAL A 1 90 ? -21.565 3.455 113.188 1.00 90.38 90 VAL A C 1
ATOM 694 O O . VAL A 1 90 ? -21.485 4.294 114.092 1.00 90.38 90 VAL A O 1
ATOM 697 N N . TYR A 1 91 ? -22.712 3.099 112.625 1.00 90.31 91 TYR A N 1
ATOM 698 C CA . TYR A 1 91 ? -23.986 3.745 112.902 1.00 90.31 91 TYR A CA 1
ATOM 699 C C . TYR A 1 91 ? -24.810 2.970 113.935 1.00 90.31 91 TYR A C 1
ATOM 701 O O . TYR A 1 91 ? -24.621 1.778 114.183 1.00 90.31 91 TYR A O 1
ATOM 709 N N . SER A 1 92 ? -25.728 3.673 114.604 1.00 85.31 92 SER A N 1
ATOM 710 C CA . SER A 1 92 ? -26.536 3.107 115.695 1.00 85.31 92 SER A CA 1
ATOM 711 C C . SER A 1 92 ? -27.509 2.013 115.253 1.00 85.31 92 SER A C 1
ATOM 713 O O . SER A 1 92 ? -27.997 1.270 116.101 1.00 85.31 92 SER A O 1
ATOM 715 N N . ASP A 1 93 ? -27.807 1.936 113.957 1.00 86.06 93 ASP A N 1
ATOM 716 C CA . ASP A 1 93 ? -28.650 0.908 113.342 1.00 86.06 93 ASP A CA 1
ATOM 717 C C . ASP A 1 93 ? -27.887 -0.388 113.012 1.00 86.06 93 ASP A C 1
ATOM 719 O O . ASP A 1 93 ? -28.499 -1.359 112.575 1.00 86.06 93 ASP A O 1
ATOM 723 N N . GLY A 1 94 ? -26.576 -0.427 113.275 1.00 86.38 94 GLY A N 1
ATOM 724 C CA . GLY A 1 94 ? -25.730 -1.585 113.006 1.00 86.38 94 GLY A CA 1
ATOM 725 C C . GLY A 1 94 ? -25.152 -1.618 111.594 1.00 86.38 94 GLY A C 1
ATOM 726 O O . GLY A 1 94 ? -24.634 -2.658 111.202 1.00 86.38 94 GLY A O 1
ATOM 727 N N . THR A 1 95 ? -25.209 -0.522 110.835 1.00 92.00 95 THR A N 1
ATOM 728 C CA . THR A 1 95 ? -24.497 -0.383 109.554 1.00 92.00 95 THR A CA 1
ATOM 729 C C . THR A 1 95 ? -23.132 0.286 109.728 1.00 92.00 95 THR A C 1
ATOM 731 O O . THR A 1 95 ? -22.842 0.900 110.765 1.00 92.00 95 THR A O 1
ATOM 734 N N . PHE A 1 96 ? -22.278 0.171 108.714 1.00 94.75 96 PHE A N 1
ATOM 735 C CA . PHE A 1 96 ? -21.039 0.932 108.621 1.00 94.75 96 PHE A CA 1
ATOM 736 C C . PHE A 1 96 ? -20.757 1.387 107.191 1.00 94.75 96 PHE A C 1
ATOM 738 O O . PHE A 1 96 ? -21.181 0.741 106.233 1.00 94.75 96 PHE A O 1
ATOM 745 N N . ASP A 1 97 ? -19.974 2.456 107.069 1.00 92.56 97 ASP A N 1
ATOM 746 C CA . ASP A 1 97 ? -19.297 2.824 105.831 1.00 92.56 97 ASP A CA 1
ATOM 747 C C . ASP A 1 97 ? -17.820 3.162 106.090 1.00 92.56 97 ASP A C 1
ATOM 749 O O . ASP A 1 97 ? -17.406 3.581 107.180 1.00 92.56 97 ASP A O 1
ATOM 753 N N . ILE A 1 98 ? -16.981 2.881 105.098 1.00 93.81 98 ILE A N 1
ATOM 754 C CA . ILE A 1 98 ? -15.571 3.251 105.078 1.00 93.81 98 ILE A CA 1
ATOM 755 C C . ILE A 1 98 ? -15.266 3.780 103.683 1.00 93.81 98 ILE A C 1
ATOM 757 O O . ILE A 1 98 ? -15.400 3.049 102.706 1.00 93.81 98 ILE A O 1
ATOM 761 N N . GLU A 1 99 ? -14.839 5.037 103.585 1.00 90.62 99 GLU A N 1
ATOM 762 C CA . GLU A 1 99 ? -14.367 5.606 102.320 1.00 90.62 99 GLU A CA 1
ATOM 763 C C . GLU A 1 99 ? -13.197 4.773 101.786 1.00 90.62 99 GLU A C 1
ATOM 765 O O . GLU A 1 99 ? -12.219 4.522 102.500 1.00 90.62 99 GLU A O 1
ATOM 770 N N . ALA A 1 100 ? -13.336 4.300 100.552 1.00 89.88 100 ALA A N 1
ATOM 771 C CA . ALA A 1 100 ? -12.449 3.296 99.986 1.00 89.88 100 ALA A CA 1
ATOM 772 C C . ALA A 1 100 ? -12.163 3.486 98.490 1.00 89.88 100 ALA A C 1
ATOM 774 O O . ALA A 1 100 ? -11.259 2.826 97.980 1.00 89.88 100 ALA A O 1
ATOM 775 N N . GLY A 1 101 ? -12.879 4.380 97.796 1.00 80.94 101 GLY A N 1
ATOM 776 C CA . GLY A 1 101 ? -12.734 4.622 96.354 1.00 80.94 101 GLY A CA 1
ATOM 777 C C . GLY A 1 101 ? -11.340 5.064 95.912 1.00 80.94 101 GLY A C 1
ATOM 778 O O . GLY A 1 101 ? -10.928 4.779 94.791 1.00 80.94 101 GLY A O 1
ATOM 779 N N . ASP A 1 102 ? -10.579 5.704 96.799 1.00 82.62 102 ASP A N 1
ATOM 780 C CA . ASP A 1 102 ? -9.185 6.089 96.565 1.00 82.62 102 ASP A CA 1
ATOM 781 C C . ASP A 1 102 ? -8.181 4.958 96.857 1.00 82.62 102 ASP A C 1
ATOM 783 O O . ASP A 1 102 ? -7.070 4.962 96.325 1.00 82.62 102 ASP A O 1
ATOM 787 N N . ALA A 1 103 ? -8.555 3.994 97.702 1.00 86.19 103 ALA A N 1
ATOM 788 C CA . ALA A 1 103 ? -7.683 2.927 98.189 1.00 86.19 103 ALA A CA 1
ATOM 789 C C . ALA A 1 103 ? -7.867 1.598 97.439 1.00 86.19 103 ALA A C 1
ATOM 791 O O . ALA A 1 103 ? -6.899 0.854 97.278 1.00 86.19 103 ALA A O 1
ATOM 792 N N . ILE A 1 104 ? -9.084 1.297 96.979 1.00 89.56 104 ILE A N 1
ATOM 793 C CA . ILE A 1 104 ? -9.421 0.099 96.205 1.00 89.56 104 ILE A CA 1
ATOM 794 C C . ILE A 1 104 ? -9.410 0.483 94.728 1.00 89.56 104 ILE A C 1
ATOM 796 O O . ILE A 1 104 ? -10.381 1.014 94.193 1.00 89.56 104 ILE A O 1
ATOM 800 N N . THR A 1 105 ? -8.285 0.237 94.064 1.00 81.19 105 THR A N 1
ATOM 801 C CA . THR A 1 105 ? -8.024 0.780 92.716 1.00 81.19 105 THR A CA 1
ATOM 802 C C . THR A 1 105 ? -7.992 -0.288 91.632 1.00 81.19 105 THR A C 1
ATOM 804 O O . THR A 1 105 ? -8.038 0.032 90.445 1.00 81.19 105 THR A O 1
ATOM 807 N N . LYS A 1 106 ? -7.955 -1.569 92.013 1.00 82.50 106 LYS A N 1
ATOM 808 C CA . LYS A 1 106 ? -7.899 -2.700 91.079 1.00 82.50 106 LYS A CA 1
ATOM 809 C C . LYS A 1 106 ? -8.586 -3.939 91.642 1.00 82.50 106 LYS A C 1
ATOM 811 O O . LYS A 1 106 ? -8.587 -4.177 92.843 1.00 82.50 106 LYS A O 1
ATOM 816 N N . MET A 1 107 ? -9.073 -4.795 90.743 1.00 82.31 107 MET A N 1
ATOM 817 C CA . MET A 1 107 ? -9.754 -6.056 91.085 1.00 82.31 107 MET A CA 1
ATOM 818 C C . MET A 1 107 ? -8.893 -7.016 91.915 1.00 82.31 107 MET A C 1
ATOM 820 O O . MET A 1 107 ? -9.418 -7.889 92.595 1.00 82.31 107 MET A O 1
ATOM 824 N N . SER A 1 108 ? -7.567 -6.887 91.828 1.00 83.25 108 SER A N 1
ATOM 825 C CA . SER A 1 108 ? -6.629 -7.738 92.557 1.00 83.25 108 SER A CA 1
ATOM 826 C C . SER A 1 108 ? -6.334 -7.257 93.979 1.00 83.25 108 SER A C 1
ATOM 828 O O . SER A 1 108 ? -5.526 -7.892 94.652 1.00 83.25 108 SER A O 1
ATOM 830 N N . ASP A 1 109 ? -6.867 -6.109 94.409 1.00 90.00 109 ASP A N 1
ATOM 831 C CA . ASP A 1 109 ? -6.643 -5.625 95.770 1.00 90.00 109 ASP A CA 1
ATOM 832 C C . ASP A 1 109 ? -7.305 -6.574 96.776 1.00 90.00 109 ASP A C 1
ATOM 834 O O . ASP A 1 109 ? -8.480 -6.921 96.665 1.00 90.00 109 ASP A O 1
ATOM 838 N N . LYS A 1 110 ? -6.543 -7.017 97.777 1.00 91.81 110 LYS A N 1
ATOM 839 C CA . LYS A 1 110 ? -7.079 -7.817 98.878 1.00 91.81 110 LYS A CA 1
ATOM 840 C C . LYS A 1 110 ? -7.698 -6.873 99.900 1.00 91.81 110 LYS A C 1
ATOM 842 O O . LYS A 1 110 ? -6.964 -6.226 100.644 1.00 91.81 110 LYS A O 1
ATOM 847 N N . VAL A 1 111 ? -9.021 -6.794 99.940 1.00 95.00 111 VAL A N 1
ATOM 848 C CA . VAL A 1 111 ? -9.744 -5.847 100.795 1.00 95.00 111 VAL A CA 1
ATOM 849 C C . VAL A 1 111 ? -10.416 -6.588 101.939 1.00 95.00 111 VAL A C 1
ATOM 851 O O . VAL A 1 111 ? -11.110 -7.578 101.725 1.00 95.00 111 VAL A O 1
ATOM 854 N N . GLU A 1 112 ? -10.217 -6.112 103.161 1.00 95.50 112 GLU A N 1
ATOM 855 C CA . GLU A 1 112 ? -10.779 -6.710 104.368 1.00 95.50 112 GLU A CA 1
ATOM 856 C C . GLU A 1 112 ? -11.347 -5.625 105.287 1.00 95.50 112 GLU A C 1
ATOM 858 O O . GLU A 1 112 ? -10.736 -4.573 105.473 1.00 95.50 112 GLU A O 1
ATOM 863 N N . VAL A 1 113 ? -12.490 -5.894 105.916 1.00 95.88 113 VAL A N 1
ATOM 864 C CA . VAL A 1 113 ? -13.027 -5.082 107.011 1.00 95.88 113 VAL A CA 1
ATOM 865 C C . VAL A 1 113 ? -12.882 -5.843 108.316 1.00 95.88 113 VAL A C 1
ATOM 867 O O . VAL A 1 113 ? -13.293 -6.996 108.444 1.00 95.88 113 VAL A O 1
ATOM 870 N N . VAL A 1 114 ? -12.311 -5.164 109.302 1.00 95.12 114 VAL A N 1
ATOM 871 C CA . VAL A 1 114 ? -12.037 -5.706 110.630 1.00 95.12 114 VAL A CA 1
ATOM 872 C C . VAL A 1 114 ? -12.955 -5.047 111.648 1.00 95.12 114 VAL A C 1
ATOM 874 O O . VAL A 1 114 ? -12.914 -3.829 111.823 1.00 95.12 114 VAL A O 1
ATOM 877 N N . GLY A 1 115 ? -13.764 -5.845 112.338 1.00 93.50 115 GLY A N 1
ATOM 878 C CA . GLY A 1 115 ? -14.622 -5.424 113.439 1.00 93.50 115 GLY A CA 1
ATOM 879 C C . GLY A 1 115 ? -13.912 -5.524 114.782 1.00 93.50 115 GLY A C 1
ATOM 880 O O . GLY A 1 115 ? -13.400 -6.579 115.159 1.00 93.50 115 GLY A O 1
ATOM 881 N N . LEU A 1 116 ? -13.921 -4.428 115.538 1.00 93.00 116 LEU A N 1
ATOM 882 C CA . LEU A 1 116 ? -13.259 -4.314 116.836 1.00 93.00 116 LEU A CA 1
ATOM 883 C C . LEU A 1 116 ? -14.251 -3.995 117.963 1.00 93.00 116 LEU A C 1
ATOM 885 O O . LEU A 1 116 ? -15.253 -3.299 117.761 1.00 93.00 116 LEU A O 1
ATOM 889 N N . ASP A 1 117 ? -13.928 -4.424 119.183 1.00 91.25 117 ASP A N 1
ATOM 890 C CA . ASP A 1 117 ? -14.653 -4.042 120.401 1.00 91.25 117 ASP A CA 1
ATOM 891 C C . ASP A 1 117 ? -14.263 -2.634 120.925 1.00 91.25 117 ASP A C 1
ATOM 893 O O . ASP A 1 117 ? -13.414 -1.928 120.374 1.00 91.25 117 ASP A O 1
ATOM 897 N N . ARG A 1 118 ? -14.865 -2.194 122.045 1.00 89.50 118 ARG A N 1
ATOM 898 C CA . ARG A 1 118 ? -14.549 -0.893 122.686 1.00 89.50 118 ARG A CA 1
ATOM 899 C C . ARG A 1 118 ? -13.100 -0.769 123.178 1.00 89.50 118 ARG A C 1
ATOM 901 O O . ARG A 1 118 ? -12.647 0.355 123.397 1.00 89.50 118 ARG A O 1
ATOM 908 N N . LYS A 1 119 ? -12.400 -1.884 123.393 1.00 89.69 119 LYS A N 1
ATOM 909 C CA . LYS A 1 119 ? -10.998 -1.949 123.828 1.00 89.69 119 LYS A CA 1
ATOM 910 C C . LYS A 1 119 ? -10.035 -2.152 122.648 1.00 89.69 119 LYS A C 1
ATOM 912 O O . LYS A 1 119 ? -8.839 -2.296 122.887 1.00 89.69 119 LYS A O 1
ATOM 917 N N . ASN A 1 120 ? -10.533 -2.074 121.408 1.00 85.12 120 ASN A N 1
ATOM 918 C CA . ASN A 1 120 ? -9.813 -2.304 120.152 1.00 85.12 120 ASN A CA 1
ATOM 919 C C . ASN A 1 120 ? -9.296 -3.744 119.980 1.00 85.12 120 ASN A C 1
ATOM 921 O O . ASN A 1 120 ? -8.294 -3.955 119.300 1.00 85.12 120 ASN A O 1
ATOM 925 N N . VAL A 1 121 ? -9.948 -4.727 120.600 1.00 89.62 121 VAL A N 1
ATOM 926 C CA . VAL A 1 121 ? -9.665 -6.141 120.332 1.00 89.62 121 VAL A CA 1
ATOM 927 C C . VAL A 1 121 ? -10.406 -6.549 119.063 1.00 89.62 121 VAL A C 1
ATOM 929 O O . VAL A 1 121 ? -11.591 -6.245 118.927 1.00 89.62 121 VAL A O 1
ATOM 932 N N . GLU A 1 122 ? -9.703 -7.212 118.143 1.00 92.12 122 GLU A N 1
ATOM 933 C CA . GLU A 1 122 ? -10.292 -7.786 116.931 1.00 92.12 122 GLU A CA 1
ATOM 934 C C . GLU A 1 122 ? -11.248 -8.915 117.300 1.00 92.12 122 GLU A C 1
ATOM 936 O O . GLU A 1 122 ? -10.870 -9.857 117.997 1.00 92.12 122 GLU A O 1
ATOM 941 N N . LEU A 1 123 ? -12.501 -8.763 116.876 1.00 90.94 123 LEU A N 1
ATOM 942 C CA . LEU A 1 123 ? -13.565 -9.727 117.123 1.00 90.94 123 LEU A CA 1
ATOM 943 C C . LEU A 1 123 ? -13.941 -10.493 115.855 1.00 90.94 123 LEU A C 1
ATOM 945 O O . LEU A 1 123 ? -14.318 -11.653 115.959 1.00 90.94 123 LEU A O 1
ATOM 949 N N . ASP A 1 124 ? -13.850 -9.859 114.683 1.00 93.56 124 ASP A N 1
ATOM 950 C CA . ASP A 1 124 ? -14.104 -10.504 113.392 1.00 93.56 124 ASP A CA 1
ATOM 951 C C . ASP A 1 124 ? -13.388 -9.762 112.252 1.00 93.56 124 ASP A C 1
ATOM 953 O O . ASP A 1 124 ? -13.158 -8.553 112.336 1.00 93.56 124 ASP A O 1
ATOM 957 N N . ARG A 1 125 ? -13.056 -10.476 111.177 1.00 93.88 125 ARG A N 1
ATOM 958 C CA . ARG A 1 125 ? -12.420 -9.950 109.963 1.00 93.88 125 ARG A CA 1
ATOM 959 C C . ARG A 1 125 ? -13.034 -10.631 108.755 1.00 93.88 125 ARG A C 1
ATOM 961 O O . ARG A 1 125 ? -12.966 -11.851 108.642 1.00 93.88 125 ARG A O 1
ATOM 968 N N . GLN A 1 126 ? -13.568 -9.838 107.834 1.00 95.00 126 GLN A N 1
ATOM 969 C CA . GLN A 1 126 ? -14.163 -10.350 106.604 1.00 95.00 126 GLN A CA 1
ATOM 970 C C . GLN A 1 126 ? -13.577 -9.701 105.364 1.00 95.00 126 GLN A C 1
ATOM 972 O O . GLN A 1 126 ? -13.240 -8.520 105.361 1.00 95.00 126 GLN A O 1
ATOM 977 N N . ILE A 1 127 ? -13.478 -10.494 104.301 1.00 91.69 127 ILE A N 1
ATOM 978 C CA . ILE A 1 127 ? -13.041 -10.037 102.983 1.00 91.69 127 ILE A CA 1
ATOM 979 C C . ILE A 1 127 ? -14.195 -9.286 102.312 1.00 91.69 127 ILE A C 1
ATOM 981 O O . ILE A 1 127 ? -15.335 -9.748 102.328 1.00 91.69 127 ILE A O 1
ATOM 985 N N . VAL A 1 128 ? -13.886 -8.148 101.695 1.00 92.88 128 VAL A N 1
ATOM 986 C CA . VAL A 1 128 ? -14.799 -7.416 100.813 1.00 92.88 128 VAL A CA 1
ATOM 987 C C . VAL A 1 128 ? -14.599 -7.945 99.400 1.00 92.88 128 VAL A C 1
ATOM 989 O O . VAL A 1 128 ? -13.489 -7.892 98.867 1.00 92.88 128 VAL A O 1
ATOM 992 N N . SER A 1 129 ? -15.659 -8.467 98.786 1.00 89.06 129 SER A N 1
ATOM 993 C CA . SER A 1 129 ? -15.588 -8.903 97.389 1.00 89.06 129 SER A CA 1
ATOM 994 C C . SER A 1 129 ? -15.541 -7.678 96.482 1.00 89.06 129 SER A C 1
ATOM 996 O O . SER A 1 129 ? -16.436 -6.839 96.544 1.00 89.06 129 SER A O 1
ATOM 998 N N . ILE A 1 130 ? -14.505 -7.561 95.649 1.00 86.75 130 ILE A N 1
ATOM 999 C CA . ILE A 1 130 ? -14.457 -6.529 94.610 1.00 86.75 130 ILE A CA 1
ATOM 1000 C C . ILE A 1 130 ? -15.148 -7.077 93.364 1.00 86.75 130 ILE A C 1
ATOM 1002 O O . ILE A 1 130 ? -14.783 -8.143 92.864 1.00 86.75 130 ILE A O 1
ATOM 1006 N N . GLU A 1 131 ? -16.121 -6.338 92.847 1.00 80.94 131 GLU A N 1
ATOM 1007 C CA . GLU A 1 131 ? -16.857 -6.683 91.634 1.00 80.94 131 GLU A CA 1
ATOM 1008 C C . GLU A 1 131 ? -16.592 -5.659 90.528 1.00 80.94 131 GLU A C 1
ATOM 1010 O O . GLU A 1 131 ? -16.454 -4.463 90.778 1.00 80.94 131 GLU A O 1
ATOM 1015 N N . GLN A 1 132 ? -16.556 -6.119 89.277 1.00 68.00 132 GLN A N 1
ATOM 1016 C CA . GLN A 1 132 ? -16.560 -5.237 88.114 1.00 68.00 132 GLN A CA 1
ATOM 1017 C C . GLN A 1 132 ? -17.997 -5.142 87.598 1.00 68.00 132 GLN A C 1
ATOM 1019 O O . GLN A 1 132 ? -18.576 -6.151 87.193 1.00 68.00 132 GLN A O 1
ATOM 1024 N N . SER A 1 133 ? -18.588 -3.947 87.615 1.00 62.62 133 SER A N 1
ATOM 1025 C CA . SER A 1 133 ? -19.919 -3.758 87.028 1.00 62.62 133 SER A CA 1
ATOM 1026 C C . SER A 1 133 ? -19.841 -3.822 85.507 1.00 62.62 133 SER A C 1
ATOM 1028 O O . SER A 1 133 ? -18.987 -3.181 84.897 1.00 62.62 133 SER A O 1
ATOM 1030 N N . LYS A 1 134 ? -20.733 -4.601 84.889 1.00 67.62 134 LYS A N 1
ATOM 1031 C CA . LYS A 1 134 ? -20.924 -4.586 83.436 1.00 67.62 134 LYS A CA 1
ATOM 1032 C C . LYS A 1 134 ? -21.842 -3.424 83.085 1.00 67.62 134 LYS A C 1
ATOM 1034 O O . LYS A 1 134 ? -22.949 -3.368 83.603 1.00 67.62 134 LYS A O 1
ATOM 1039 N N . ILE A 1 135 ? -21.367 -2.533 82.224 1.00 79.44 135 ILE A N 1
ATOM 1040 C CA . ILE A 1 135 ? -22.162 -1.451 81.639 1.00 79.44 135 ILE A CA 1
ATOM 1041 C C . ILE A 1 135 ? -22.661 -1.953 80.295 1.00 79.44 135 ILE A C 1
ATOM 1043 O O . ILE A 1 135 ? -21.845 -2.317 79.445 1.00 79.44 135 ILE A O 1
ATOM 1047 N N . ASN A 1 136 ? -23.975 -1.996 80.099 1.00 83.12 136 ASN A N 1
ATOM 1048 C CA . ASN A 1 136 ? -24.527 -2.219 78.772 1.00 83.12 136 ASN A CA 1
ATOM 1049 C C . ASN A 1 136 ? -24.340 -0.930 77.976 1.00 83.12 136 ASN A C 1
ATOM 1051 O O . ASN A 1 136 ? -24.919 0.110 78.288 1.00 83.12 136 ASN A O 1
ATOM 1055 N N . PHE A 1 137 ? -23.473 -1.009 76.975 1.00 90.12 137 PHE A N 1
ATOM 1056 C CA . PHE A 1 137 ? -23.142 0.089 76.087 1.00 90.12 137 PHE A CA 1
ATOM 1057 C C . PHE A 1 137 ? -23.063 -0.474 74.677 1.00 90.12 137 PHE A C 1
ATOM 1059 O O . PHE A 1 137 ? -22.170 -1.262 74.360 1.00 90.12 137 PHE A O 1
ATOM 1066 N N . TYR A 1 138 ? -24.053 -0.136 73.868 1.00 91.25 138 TYR A N 1
ATOM 1067 C CA . TYR A 1 138 ? -24.205 -0.633 72.514 1.00 91.25 138 TYR A CA 1
ATOM 1068 C C . TYR A 1 138 ? -24.135 0.543 71.553 1.00 91.25 138 TYR A C 1
ATOM 1070 O O . TYR A 1 138 ? -24.769 1.568 71.789 1.00 91.25 138 TYR A O 1
ATOM 1078 N N . VAL A 1 139 ? -23.355 0.385 70.491 1.00 93.12 139 VAL A N 1
ATOM 1079 C CA . VAL A 1 139 ? -23.234 1.355 69.406 1.00 93.12 139 VAL A CA 1
ATOM 1080 C C . VAL A 1 139 ? -23.717 0.660 68.141 1.00 93.12 139 VAL A C 1
ATOM 1082 O O . VAL A 1 139 ? -23.313 -0.475 67.876 1.00 93.12 139 VAL A O 1
ATOM 1085 N N . ASP A 1 140 ? -24.596 1.319 67.395 1.00 90.69 140 ASP A N 1
ATOM 1086 C CA . ASP A 1 140 ? -25.067 0.843 66.101 1.00 90.69 140 ASP A CA 1
ATOM 1087 C C . ASP A 1 140 ? -23.912 0.762 65.092 1.00 90.69 140 ASP A C 1
ATOM 1089 O O . ASP A 1 140 ? -22.865 1.399 65.238 1.00 90.69 140 ASP A O 1
ATOM 1093 N N . TYR A 1 141 ? -24.108 -0.040 64.045 1.00 86.25 141 TYR A N 1
ATOM 1094 C CA . TYR A 1 141 ? -23.166 -0.104 62.933 1.00 86.25 141 TYR A CA 1
ATOM 1095 C C . TYR A 1 141 ? -23.051 1.258 62.248 1.00 86.25 141 TYR A C 1
ATOM 1097 O O . TYR A 1 141 ? -24.065 1.883 61.947 1.00 86.25 141 TYR A O 1
ATOM 1105 N N . PHE A 1 142 ? -21.818 1.663 61.949 1.00 87.94 142 PHE A N 1
ATOM 1106 C CA . PHE A 1 142 ? -21.521 2.869 61.188 1.00 87.94 142 PHE A CA 1
ATOM 1107 C C . PHE A 1 142 ? -20.962 2.489 59.816 1.00 87.94 142 PHE A C 1
ATOM 1109 O O . PHE A 1 142 ? -20.043 1.674 59.696 1.00 87.94 142 PHE A O 1
ATOM 1116 N N . THR A 1 143 ? -21.528 3.066 58.767 1.00 86.00 143 THR A N 1
ATOM 1117 C CA . THR A 1 143 ? -21.047 2.966 57.387 1.00 86.00 143 THR A CA 1
ATOM 1118 C C . THR A 1 143 ? -20.517 4.328 56.975 1.00 86.00 143 THR A C 1
ATOM 1120 O O . THR A 1 143 ? -21.162 5.340 57.243 1.00 86.00 143 THR A O 1
ATOM 1123 N N . LEU A 1 144 ? -19.379 4.374 56.281 1.00 83.69 144 LEU A N 1
ATOM 1124 C CA . LEU A 1 144 ? -18.777 5.609 55.774 1.00 83.69 144 LEU A CA 1
ATOM 1125 C C . LEU A 1 144 ? -19.843 6.501 55.110 1.00 83.69 144 LEU A C 1
ATOM 1127 O O . LEU A 1 144 ? -20.700 5.991 54.382 1.00 83.69 144 LEU A O 1
ATOM 1131 N N . PHE A 1 145 ? -19.813 7.808 55.396 1.00 83.00 145 PHE A N 1
ATOM 1132 C CA . PHE A 1 145 ? -20.844 8.811 55.055 1.00 83.00 145 PHE A CA 1
ATOM 1133 C C . PHE A 1 145 ? -22.142 8.772 55.890 1.00 83.00 145 PHE A C 1
ATOM 1135 O O . PHE A 1 145 ? -23.136 9.378 55.499 1.00 83.00 145 PHE A O 1
ATOM 1142 N N . ASP A 1 146 ? -22.221 8.003 56.984 1.00 85.06 146 ASP A N 1
ATOM 1143 C CA . ASP A 1 146 ? -23.356 8.100 57.918 1.00 85.06 146 ASP A CA 1
ATOM 1144 C C . ASP A 1 146 ? -23.290 9.447 58.642 1.00 85.06 146 ASP A C 1
ATOM 1146 O O . ASP A 1 146 ? -22.216 9.927 58.997 1.00 85.06 146 ASP A O 1
ATOM 1150 N N . LYS A 1 147 ? -24.454 10.064 58.855 1.00 84.94 147 LYS A N 1
ATOM 1151 C CA . LYS A 1 147 ? -24.556 11.412 59.442 1.00 84.94 147 LYS A CA 1
ATOM 1152 C C . LYS A 1 147 ? -24.534 11.409 60.965 1.00 84.94 147 LYS A C 1
ATOM 1154 O O . LYS A 1 147 ? -24.583 12.466 61.589 1.00 84.94 147 LYS A O 1
ATOM 1159 N N . GLU A 1 148 ? -24.540 10.229 61.567 1.00 90.38 148 GLU A N 1
ATOM 1160 C CA . GLU A 1 148 ? -24.727 10.057 62.995 1.00 90.38 148 GLU A CA 1
ATOM 1161 C C . GLU A 1 148 ? -24.251 8.681 63.459 1.00 90.38 148 GLU A C 1
ATOM 1163 O O . GLU A 1 148 ? -24.405 7.684 62.754 1.00 90.38 148 GLU A O 1
ATOM 1168 N N . ILE A 1 149 ? -23.716 8.625 64.676 1.00 93.38 149 ILE A N 1
ATOM 1169 C CA . ILE A 1 149 ? -23.477 7.385 65.410 1.00 93.38 149 ILE A CA 1
ATOM 1170 C C . ILE A 1 149 ? -24.542 7.270 66.494 1.00 93.38 149 ILE A C 1
ATOM 1172 O O . ILE A 1 149 ? -24.661 8.139 67.362 1.00 93.38 149 ILE A O 1
ATOM 1176 N N . LYS A 1 150 ? -25.309 6.184 66.442 1.00 94.06 150 LYS A N 1
ATOM 1177 C CA . LYS A 1 150 ? -26.397 5.894 67.377 1.00 94.06 150 LYS A CA 1
ATOM 1178 C C . LYS A 1 150 ? -26.037 4.762 68.316 1.00 94.06 150 LYS A C 1
ATOM 1180 O O . LYS A 1 150 ? -25.118 3.988 68.060 1.00 94.06 150 LYS A O 1
ATOM 1185 N N . GLY A 1 151 ? -26.763 4.669 69.417 1.00 94.31 151 GLY A N 1
ATOM 1186 C CA . GLY A 1 151 ? -26.621 3.556 70.335 1.00 94.31 151 GLY A CA 1
ATOM 1187 C C . GLY A 1 151 ? -27.468 3.700 71.586 1.00 94.31 151 GLY A C 1
ATOM 1188 O O . GLY A 1 151 ? -28.333 4.572 71.690 1.00 94.31 151 GLY A O 1
ATOM 1189 N N . SER A 1 152 ? -27.200 2.831 72.553 1.00 93.31 152 SER A N 1
ATOM 1190 C CA . SER A 1 152 ? -27.846 2.824 73.863 1.00 93.31 152 SER A CA 1
ATOM 1191 C C . SER A 1 152 ? -26.837 2.598 74.980 1.00 93.31 152 SER A C 1
ATOM 1193 O O . SER A 1 152 ? -25.894 1.820 74.819 1.00 93.31 152 SER A O 1
ATOM 1195 N N . ALA A 1 153 ? -27.056 3.231 76.124 1.00 92.50 153 ALA A N 1
ATOM 1196 C CA . ALA A 1 153 ? -26.188 3.153 77.288 1.00 92.50 153 ALA A CA 1
ATOM 1197 C C . ALA A 1 153 ? -27.021 3.074 78.570 1.00 92.50 153 ALA A C 1
ATOM 1199 O O . ALA A 1 153 ? -27.994 3.805 78.704 1.00 92.50 153 ALA A O 1
ATOM 1200 N N . ASP A 1 154 ? -26.619 2.235 79.531 1.00 86.62 154 ASP A N 1
ATOM 1201 C CA . ASP A 1 154 ? -27.269 2.194 80.849 1.00 86.62 154 ASP A CA 1
ATOM 1202 C C . ASP A 1 154 ? -27.322 3.595 81.492 1.00 86.62 154 ASP A C 1
ATOM 1204 O O . ASP A 1 154 ? -26.367 4.370 81.391 1.00 86.62 154 ASP A O 1
ATOM 1208 N N . SER A 1 155 ? -28.374 3.862 82.274 1.00 80.94 155 SER A N 1
ATOM 1209 C CA . SER A 1 155 ? -28.675 5.151 82.931 1.00 80.94 155 SER A CA 1
ATOM 1210 C C . SER A 1 155 ? -27.547 5.764 83.780 1.00 80.94 155 SER A C 1
ATOM 1212 O O . SER A 1 155 ? -27.632 6.906 84.228 1.00 80.94 155 SER A O 1
ATOM 1214 N N . GLN A 1 156 ? -26.509 4.986 84.090 1.00 82.00 156 GLN A N 1
ATOM 1215 C CA . GLN A 1 156 ? -25.311 5.427 84.805 1.00 82.00 156 GLN A CA 1
ATOM 1216 C C . GLN A 1 156 ? -24.291 6.155 83.916 1.00 82.00 156 GLN A C 1
ATOM 1218 O O . GLN A 1 156 ? -23.378 6.784 84.455 1.00 82.00 156 GLN A O 1
ATOM 1223 N N . VAL A 1 157 ? -24.420 6.082 82.589 1.00 89.12 157 VAL A N 1
ATOM 1224 C CA . VAL A 1 157 ? -23.633 6.858 81.623 1.00 89.12 157 VAL A CA 1
ATOM 1225 C C . VAL A 1 157 ? -24.344 8.188 81.390 1.00 89.12 157 VAL A C 1
ATOM 1227 O O . VAL A 1 157 ? -25.458 8.223 80.888 1.00 89.12 157 VAL A O 1
ATOM 1230 N N . GLY A 1 158 ? -23.713 9.297 81.779 1.00 87.44 158 GLY A N 1
ATOM 1231 C CA . GLY A 1 158 ? -24.312 10.629 81.639 1.00 87.44 158 GLY A CA 1
ATOM 1232 C C . GLY A 1 158 ? -23.987 11.307 80.308 1.00 87.44 158 GLY A C 1
ATOM 1233 O O . GLY A 1 158 ? -24.778 12.106 79.807 1.00 87.44 158 GLY A O 1
ATOM 1234 N N . VAL A 1 159 ? -22.814 11.011 79.742 1.00 94.12 159 VAL A N 1
ATOM 1235 C CA . VAL A 1 159 ? -22.282 11.652 78.532 1.00 94.12 159 VAL A CA 1
ATOM 1236 C C . VAL A 1 159 ? -21.582 10.616 77.662 1.00 94.12 159 VAL A C 1
ATOM 1238 O O . VAL A 1 159 ? -20.807 9.804 78.170 1.00 94.12 159 VAL A O 1
ATOM 1241 N N . VAL A 1 160 ? -21.805 10.691 76.353 1.00 96.44 160 VAL A N 1
ATOM 1242 C CA . VAL A 1 160 ? -21.118 9.901 75.332 1.00 96.44 160 VAL A CA 1
ATOM 1243 C C . VAL A 1 160 ? -20.259 10.815 74.465 1.00 96.44 160 VAL A C 1
ATOM 1245 O O . VAL A 1 160 ? -20.734 11.845 73.995 1.00 96.44 160 VAL A O 1
ATOM 1248 N N . SER A 1 161 ? -19.002 10.441 74.249 1.00 95.94 161 SER A N 1
ATOM 1249 C CA . SER A 1 161 ? -18.025 11.195 73.460 1.00 95.94 161 SER A CA 1
ATOM 1250 C C . SER A 1 161 ? -17.572 10.406 72.236 1.00 95.94 161 SER A C 1
ATOM 1252 O O . SER A 1 161 ? -17.245 9.231 72.370 1.00 95.94 161 SER A O 1
ATOM 1254 N N . LEU A 1 162 ? -17.511 11.057 71.076 1.00 96.19 162 LEU A N 1
ATOM 1255 C CA . LEU A 1 162 ? -16.913 10.531 69.850 1.00 96.19 162 LEU A CA 1
ATOM 1256 C C . LEU A 1 162 ? -15.459 10.983 69.755 1.00 96.19 162 LEU A C 1
ATOM 1258 O O . LEU A 1 162 ? -15.176 12.183 69.823 1.00 96.19 162 LEU A O 1
ATOM 1262 N N . LEU A 1 163 ? -14.562 10.021 69.584 1.00 95.94 163 LEU A N 1
ATOM 1263 C CA . LEU A 1 163 ? -13.165 10.247 69.260 1.00 95.94 163 LEU A CA 1
ATOM 1264 C C . LEU A 1 163 ? -12.873 9.651 67.885 1.00 95.94 163 LEU A C 1
ATOM 1266 O O . LEU A 1 163 ? -13.311 8.539 67.592 1.00 95.94 163 LEU A O 1
ATOM 1270 N N . VAL A 1 164 ? -12.118 10.374 67.067 1.00 94.38 164 VAL A N 1
ATOM 1271 C CA . VAL A 1 164 ? -11.608 9.874 65.788 1.00 94.38 164 VAL A CA 1
ATOM 1272 C C . VAL A 1 164 ? -10.100 10.064 65.784 1.00 94.38 164 VAL A C 1
ATOM 1274 O O . VAL A 1 164 ? -9.619 11.169 66.019 1.00 94.38 164 VAL A O 1
ATOM 1277 N N . ASN A 1 165 ? -9.345 8.984 65.571 1.00 92.31 165 ASN A N 1
ATOM 1278 C CA . ASN A 1 165 ? -7.878 8.983 65.596 1.00 92.31 165 ASN A CA 1
ATOM 1279 C C . ASN A 1 165 ? -7.301 9.626 66.876 1.00 92.31 165 ASN A C 1
ATOM 1281 O O . ASN A 1 165 ? -6.417 10.479 66.818 1.00 92.31 165 ASN A O 1
ATOM 1285 N N . ASP A 1 166 ? -7.836 9.220 68.035 1.00 92.06 166 ASP A N 1
ATOM 1286 C CA . ASP A 1 166 ? -7.529 9.741 69.380 1.00 92.06 166 ASP A CA 1
ATOM 1287 C C . ASP A 1 166 ? -7.913 11.216 69.639 1.00 92.06 166 ASP A C 1
ATOM 1289 O O . ASP A 1 166 ? -7.726 11.717 70.754 1.00 92.06 166 ASP A O 1
ATOM 1293 N N . GLU A 1 167 ? -8.495 11.925 68.668 1.00 94.44 167 GLU A N 1
ATOM 1294 C CA . GLU A 1 167 ? -8.968 13.301 68.832 1.00 94.44 167 GLU A CA 1
ATOM 1295 C C . GLU A 1 167 ? -10.437 13.329 69.267 1.00 94.44 167 GLU A C 1
ATOM 1297 O O . GLU A 1 167 ? -11.301 12.722 68.639 1.00 94.44 167 GLU A O 1
ATOM 1302 N N . LEU A 1 168 ? -10.739 14.049 70.353 1.00 94.50 168 LEU A N 1
ATOM 1303 C CA . LEU A 1 168 ? -12.116 14.269 70.794 1.00 94.50 168 LEU A CA 1
ATOM 1304 C C . LEU A 1 168 ? -12.835 15.192 69.808 1.00 94.50 168 LEU A C 1
ATOM 1306 O O . LEU A 1 168 ? -12.578 16.395 69.791 1.00 94.50 168 LEU A O 1
ATOM 1310 N N . ILE A 1 169 ? -13.791 14.634 69.070 1.00 95.06 169 ILE A N 1
ATOM 1311 C CA . ILE A 1 169 ? -14.611 15.379 68.115 1.00 95.06 169 ILE A CA 1
ATOM 1312 C C . ILE A 1 169 ? -15.745 16.090 68.849 1.00 95.06 169 ILE A C 1
ATOM 1314 O O . ILE A 1 169 ? -15.869 17.316 68.796 1.00 95.06 169 ILE A O 1
ATOM 1318 N N . ARG A 1 170 ? -16.574 15.335 69.586 1.00 94.38 170 ARG A N 1
ATOM 1319 C CA . ARG A 1 170 ? -17.715 15.907 70.321 1.00 94.38 170 ARG A CA 1
ATOM 1320 C C . ARG A 1 170 ? -18.239 15.015 71.439 1.00 94.38 170 ARG A C 1
ATOM 1322 O O . ARG A 1 170 ? -17.964 13.821 71.473 1.00 94.38 170 ARG A O 1
ATOM 1329 N N . SER A 1 171 ? -19.069 15.597 72.306 1.00 94.62 171 SER A N 1
ATOM 1330 C CA . SER A 1 171 ? -19.784 14.891 73.375 1.00 94.62 171 SER A CA 1
ATOM 1331 C C . SER A 1 171 ? -21.273 15.239 73.381 1.00 94.62 171 SER A C 1
ATOM 1333 O O . SER A 1 171 ? -21.643 16.399 73.190 1.00 94.62 171 SER A O 1
ATOM 1335 N N . VAL A 1 172 ? -22.127 14.249 73.635 1.00 94.75 172 VAL A N 1
ATOM 1336 C CA . VAL A 1 172 ? -23.588 14.379 73.756 1.00 94.75 172 VAL A CA 1
ATOM 1337 C C . VAL A 1 172 ? -24.067 13.757 75.069 1.00 94.75 172 VAL A C 1
ATOM 1339 O O . VAL A 1 172 ? -23.441 12.837 75.590 1.00 94.75 172 VAL A O 1
ATOM 1342 N N . ALA A 1 173 ? -25.160 14.262 75.638 1.00 93.88 173 ALA A N 1
ATOM 1343 C CA . ALA A 1 173 ? -25.781 13.627 76.801 1.00 93.88 173 ALA A CA 1
ATOM 1344 C C . ALA A 1 173 ? -26.535 12.355 76.378 1.00 93.88 173 ALA A C 1
ATOM 1346 O O . ALA A 1 173 ? -27.079 12.313 75.275 1.00 93.88 173 ALA A O 1
ATOM 1347 N N . VAL A 1 174 ? -26.594 11.347 77.254 1.00 93.00 174 VAL A N 1
ATOM 1348 C CA . VAL A 1 174 ? -27.499 10.200 77.059 1.00 93.00 174 VAL A CA 1
ATOM 1349 C C . VAL A 1 174 ? -28.940 10.671 77.265 1.00 93.00 174 VAL A C 1
ATOM 1351 O O . VAL A 1 174 ? -29.234 11.427 78.197 1.00 93.00 174 VAL A O 1
ATOM 1354 N N . ASN A 1 175 ? -29.834 10.264 76.368 1.00 91.56 175 ASN A N 1
ATOM 1355 C CA . ASN A 1 175 ? -31.249 10.609 76.403 1.00 91.56 175 ASN A CA 1
ATOM 1356 C C . ASN A 1 175 ? -31.959 9.920 77.580 1.00 91.56 175 ASN A C 1
ATOM 1358 O O . ASN A 1 175 ? -31.499 8.923 78.127 1.00 91.56 175 ASN A O 1
ATOM 1362 N N . ALA A 1 176 ? -33.132 10.435 77.960 1.00 88.06 176 ALA A N 1
ATOM 1363 C CA . ALA A 1 176 ? -33.916 9.887 79.073 1.00 88.06 176 ALA A CA 1
ATOM 1364 C C . ALA A 1 176 ? -34.473 8.467 78.824 1.00 88.06 176 ALA A C 1
ATOM 1366 O O . ALA A 1 176 ? -35.002 7.857 79.750 1.00 88.06 176 ALA A O 1
ATOM 1367 N N . ASP A 1 177 ? -34.404 7.975 77.587 1.00 90.00 177 ASP A N 1
ATOM 1368 C CA . ASP A 1 177 ? -34.784 6.622 77.172 1.00 90.00 177 ASP A CA 1
ATOM 1369 C C . ASP A 1 177 ? -33.572 5.689 76.996 1.00 90.00 177 ASP A C 1
ATOM 1371 O O . ASP A 1 177 ? -33.687 4.660 76.333 1.00 90.00 177 ASP A O 1
ATOM 1375 N N . ASP A 1 178 ? -32.427 6.051 77.586 1.00 92.38 178 ASP A N 1
ATOM 1376 C CA . ASP A 1 178 ? -31.167 5.301 77.552 1.00 92.38 178 ASP A CA 1
ATOM 1377 C C . ASP A 1 178 ? -30.533 5.190 76.144 1.00 92.38 178 ASP A C 1
ATOM 1379 O O . ASP A 1 178 ? -29.650 4.363 75.916 1.00 92.38 178 ASP A O 1
ATOM 1383 N N . THR A 1 179 ? -30.934 6.037 75.183 1.00 94.75 179 THR A N 1
ATOM 1384 C CA . THR A 1 179 ? -30.325 6.125 73.839 1.00 94.75 179 THR A CA 1
ATOM 1385 C C . THR A 1 179 ? -29.361 7.304 73.695 1.00 94.75 179 THR A C 1
ATOM 1387 O O . THR A 1 179 ? -29.376 8.244 74.489 1.00 94.75 179 THR A O 1
ATOM 1390 N N . PHE A 1 180 ? -28.520 7.299 72.664 1.00 94.75 180 PHE A N 1
ATOM 1391 C CA . PHE A 1 180 ? -27.740 8.471 72.264 1.00 94.75 180 PHE A CA 1
ATOM 1392 C C . PHE A 1 180 ? -27.611 8.561 70.741 1.00 94.75 180 PHE A C 1
ATOM 1394 O O . PHE A 1 180 ? -27.679 7.558 70.033 1.00 94.75 180 PHE A O 1
ATOM 1401 N N . GLU A 1 181 ? -27.394 9.781 70.254 1.00 94.81 181 GLU A N 1
ATOM 1402 C CA . GLU A 1 181 ? -27.157 10.096 68.847 1.00 94.81 181 GLU A CA 1
ATOM 1403 C C . GLU A 1 181 ? -26.063 11.162 68.777 1.00 94.81 181 GLU A C 1
ATOM 1405 O O . GLU A 1 181 ? -26.187 12.244 69.360 1.00 94.81 181 GLU A O 1
ATOM 1410 N N . ILE A 1 182 ? -24.960 10.836 68.112 1.00 94.25 182 ILE A N 1
ATOM 1411 C CA . ILE A 1 182 ? -23.825 11.732 67.918 1.00 94.25 182 ILE A CA 1
ATOM 1412 C C . ILE A 1 182 ? -23.796 12.127 66.444 1.00 94.25 182 ILE A C 1
ATOM 1414 O O . ILE A 1 182 ? -23.444 11.281 65.628 1.00 94.25 182 ILE A O 1
ATOM 1418 N N . PRO A 1 183 ? -24.126 13.379 66.085 1.00 90.88 183 PRO A N 1
ATOM 1419 C CA . PRO A 1 183 ? -23.964 13.860 64.717 1.00 90.88 183 PRO A CA 1
ATOM 1420 C C . PRO A 1 183 ? -22.507 13.737 64.264 1.00 90.88 183 PRO A C 1
ATOM 1422 O O . PRO A 1 183 ? -21.611 14.075 65.038 1.00 90.88 183 PRO A O 1
ATOM 1425 N N . VAL A 1 184 ? -22.298 13.288 63.030 1.00 89.25 184 VAL A N 1
ATOM 1426 C CA . VAL A 1 184 ? -20.996 13.223 62.356 1.00 89.25 184 VAL A CA 1
ATOM 1427 C C . VAL A 1 184 ? -21.033 14.194 61.181 1.00 89.25 184 VAL A C 1
ATOM 1429 O O . VAL A 1 184 ? -21.854 14.058 60.270 1.00 89.25 184 VAL A O 1
ATOM 1432 N N . GLU A 1 185 ? -20.175 15.207 61.220 1.00 85.06 185 GLU A N 1
ATOM 1433 C CA . GLU A 1 185 ? -20.047 16.201 60.158 1.00 85.06 185 GLU A CA 1
ATOM 1434 C C . GLU A 1 185 ? -19.099 15.727 59.046 1.00 85.06 185 GLU A C 1
ATOM 1436 O O . GLU A 1 185 ? -18.232 14.865 59.217 1.00 85.06 185 GLU A O 1
ATOM 1441 N N . VAL A 1 186 ? -19.270 16.311 57.858 1.00 74.19 186 VAL A N 1
ATOM 1442 C CA . VAL A 1 186 ? -18.445 15.997 56.687 1.00 74.19 186 VAL A CA 1
ATOM 1443 C C . VAL A 1 186 ? -16.975 16.283 56.992 1.00 74.19 186 VAL A C 1
ATOM 1445 O O . VAL A 1 186 ? -16.602 17.421 57.270 1.00 74.19 186 VAL A O 1
ATOM 1448 N N . GLY A 1 187 ? -16.133 15.259 56.855 1.00 77.56 187 GLY A N 1
ATOM 1449 C CA . GLY A 1 187 ? -14.691 15.366 57.077 1.00 77.56 187 GLY A CA 1
ATOM 1450 C C . GLY A 1 187 ? -14.221 14.924 58.462 1.00 77.56 187 GLY A C 1
ATOM 1451 O O . GLY A 1 187 ? -13.016 14.918 58.684 1.00 77.56 187 GLY A O 1
ATOM 1452 N N . GLU A 1 188 ? -15.128 14.544 59.369 1.00 87.69 188 GLU A N 1
ATOM 1453 C CA . GLU A 1 188 ? -14.760 14.012 60.690 1.00 87.69 188 GLU A CA 1
ATOM 1454 C C . GLU A 1 188 ? -14.345 12.534 60.635 1.00 87.69 188 GLU A C 1
ATOM 1456 O O . GLU A 1 188 ? -13.424 12.146 61.341 1.00 87.69 188 GLU A O 1
ATOM 1461 N N . ILE A 1 189 ? -14.992 11.728 59.781 1.00 89.00 189 ILE A N 1
ATOM 1462 C CA . ILE A 1 189 ? -14.616 10.341 59.453 1.00 89.00 189 ILE A CA 1
ATOM 1463 C C . ILE A 1 189 ? -14.560 10.248 57.925 1.00 89.00 189 ILE A C 1
ATOM 1465 O O . ILE A 1 189 ? -15.573 10.470 57.253 1.00 89.00 189 ILE A O 1
ATOM 1469 N N . ILE A 1 190 ? -13.382 9.989 57.366 1.00 81.44 190 ILE A N 1
ATOM 1470 C CA . ILE A 1 190 ? -13.076 10.143 55.936 1.00 81.44 190 ILE A CA 1
ATOM 1471 C C . ILE A 1 190 ? -12.679 8.840 55.247 1.00 81.44 190 ILE A C 1
ATOM 1473 O O . ILE A 1 190 ? -12.911 8.711 54.044 1.00 81.44 190 ILE A O 1
ATOM 1477 N N . GLU A 1 191 ? -12.128 7.875 55.979 1.00 84.62 191 GLU A N 1
ATOM 1478 C CA . GLU A 1 191 ? -11.722 6.575 55.444 1.00 84.62 191 GLU A CA 1
ATOM 1479 C C . GLU A 1 191 ? -12.060 5.434 56.409 1.00 84.62 191 GLU A C 1
ATOM 1481 O O . GLU A 1 191 ? -12.348 5.641 57.586 1.00 84.62 191 GLU A O 1
ATOM 1486 N N . THR A 1 192 ? -12.085 4.202 55.905 1.00 87.06 192 THR A N 1
ATOM 1487 C CA . THR A 1 192 ? -12.429 3.019 56.716 1.00 87.06 192 THR A CA 1
ATOM 1488 C C . THR A 1 192 ? -11.373 2.674 57.765 1.00 87.06 192 THR A C 1
ATOM 1490 O O . THR A 1 192 ? -11.631 1.917 58.699 1.00 87.06 192 THR A O 1
ATOM 1493 N N . GLU A 1 193 ? -10.179 3.223 57.589 1.00 89.50 193 GLU A N 1
ATOM 1494 C CA . GLU A 1 193 ? -9.007 3.074 58.433 1.00 89.50 193 GLU A CA 1
ATOM 1495 C C . GLU A 1 193 ? -9.012 4.040 59.625 1.00 89.50 193 GLU A C 1
ATOM 1497 O O . GLU A 1 193 ? -8.224 3.836 60.553 1.00 89.50 193 GLU A O 1
ATOM 1502 N N . ASP A 1 194 ? -9.897 5.046 59.631 1.00 91.50 194 ASP A N 1
ATOM 1503 C CA . ASP A 1 194 ? -10.063 5.947 60.769 1.00 91.50 194 ASP A CA 1
ATOM 1504 C C . ASP A 1 194 ? -10.443 5.155 62.028 1.00 91.50 194 ASP A C 1
ATOM 1506 O O . ASP A 1 194 ? -11.385 4.355 62.048 1.00 91.50 194 ASP A O 1
ATOM 1510 N N . ILE A 1 195 ? -9.715 5.397 63.119 1.00 92.94 195 ILE A N 1
ATOM 1511 C CA . ILE A 1 195 ? -9.995 4.772 64.411 1.00 92.94 195 ILE A CA 1
ATOM 1512 C C . ILE A 1 195 ? -11.123 5.554 65.075 1.00 92.94 195 ILE A C 1
ATOM 1514 O O . ILE A 1 195 ? -10.890 6.591 65.695 1.00 92.94 195 ILE A O 1
ATOM 1518 N N . VAL A 1 196 ? -12.347 5.050 64.944 1.00 95.19 196 VAL A N 1
ATOM 1519 C CA . VAL A 1 196 ? -13.544 5.660 65.530 1.00 95.19 196 VAL A CA 1
ATOM 1520 C C . VAL A 1 196 ? -13.861 4.996 66.861 1.00 95.19 196 VAL A C 1
ATOM 1522 O O . VAL A 1 196 ? -14.083 3.788 66.933 1.00 95.19 196 VAL A O 1
ATOM 1525 N N . GLU A 1 197 ? -13.909 5.777 67.934 1.00 95.50 197 GLU A N 1
ATOM 1526 C CA . GLU A 1 197 ? -14.224 5.292 69.273 1.00 95.50 197 GLU A CA 1
ATOM 1527 C C . GLU A 1 197 ? -15.340 6.107 69.919 1.00 95.50 197 GLU A C 1
ATOM 1529 O O . GLU A 1 197 ? -15.380 7.334 69.850 1.00 95.50 197 GLU A O 1
ATOM 1534 N N . VAL A 1 198 ? -16.238 5.410 70.609 1.00 96.19 198 VAL A N 1
ATOM 1535 C CA . VAL A 1 198 ? -17.333 6.002 71.370 1.00 96.19 198 VAL A CA 1
ATOM 1536 C C . VAL A 1 198 ? -17.135 5.679 72.846 1.00 96.19 198 VAL A C 1
ATOM 1538 O O . VAL A 1 198 ? -17.049 4.515 73.245 1.00 96.19 198 VAL A O 1
ATOM 1541 N N . VAL A 1 199 ? -17.048 6.725 73.667 1.00 94.62 199 VAL A N 1
ATOM 1542 C CA . VAL A 1 199 ? -16.684 6.644 75.086 1.00 94.62 199 VAL A CA 1
ATOM 1543 C C . VAL A 1 199 ? -17.841 7.114 75.958 1.00 94.62 199 VAL A C 1
ATOM 1545 O O . VAL A 1 199 ? -18.229 8.280 75.916 1.00 94.62 199 VAL A O 1
ATOM 1548 N N . GLY A 1 200 ? -18.369 6.217 76.789 1.00 92.69 200 GLY A N 1
ATOM 1549 C CA . GLY A 1 200 ? -19.359 6.528 77.816 1.00 92.69 200 GLY A CA 1
ATOM 1550 C C . GLY A 1 200 ? -18.689 6.978 79.114 1.00 92.69 200 GLY A C 1
ATOM 1551 O O . GLY A 1 200 ? -17.799 6.305 79.641 1.00 92.69 200 GLY A O 1
ATOM 1552 N N . SER A 1 201 ? -19.130 8.107 79.663 1.00 90.31 201 SER A N 1
ATOM 1553 C CA . SER A 1 201 ? -18.591 8.694 80.890 1.00 90.31 201 SER A CA 1
ATOM 1554 C C . SER A 1 201 ? -19.687 9.214 81.822 1.00 90.31 201 SER A C 1
ATOM 1556 O O . SER A 1 201 ? -20.815 9.497 81.412 1.00 90.31 201 SER A O 1
ATOM 1558 N N . ASN A 1 202 ? -19.353 9.361 83.101 1.00 87.00 202 ASN A N 1
ATOM 1559 C CA . ASN A 1 202 ? -20.191 10.055 84.074 1.00 87.00 202 ASN A CA 1
ATOM 1560 C C . ASN A 1 202 ? -19.322 10.965 84.941 1.00 87.00 202 ASN A C 1
ATOM 1562 O O . ASN A 1 202 ? -18.276 10.546 85.433 1.00 87.00 202 ASN A O 1
ATOM 1566 N N . SER A 1 203 ? -19.739 12.223 85.103 1.00 82.81 203 SER A N 1
ATOM 1567 C CA . SER A 1 203 ? -19.026 13.233 85.900 1.00 82.81 203 SER A CA 1
ATOM 1568 C C . SER A 1 203 ? -17.529 13.354 85.556 1.00 82.81 203 SER A C 1
ATOM 1570 O O . SER A 1 203 ? -16.697 13.600 86.424 1.00 82.81 203 SER A O 1
ATOM 1572 N N . GLY A 1 204 ? -17.182 13.166 84.276 1.00 75.50 204 GLY A N 1
ATOM 1573 C CA . GLY A 1 204 ? -15.808 13.241 83.763 1.00 75.50 204 GLY A CA 1
ATOM 1574 C C . GLY A 1 204 ? -14.974 11.962 83.913 1.00 75.50 204 GLY A C 1
ATOM 1575 O O . GLY A 1 204 ? -13.827 11.945 83.473 1.00 75.50 204 GLY A O 1
ATOM 1576 N N . LYS A 1 205 ? -15.522 10.890 84.497 1.00 81.19 205 LYS A N 1
ATOM 1577 C CA . LYS A 1 205 ? -14.866 9.581 84.599 1.00 81.19 205 LYS A CA 1
ATOM 1578 C C . LYS A 1 205 ? -15.294 8.683 83.441 1.00 81.19 205 LYS A C 1
ATOM 1580 O O . LYS A 1 205 ? -16.489 8.461 83.255 1.00 81.19 205 LYS A O 1
ATOM 1585 N N . GLU A 1 206 ? -14.329 8.171 82.680 1.00 88.00 206 GLU A N 1
ATOM 1586 C CA . GLU A 1 206 ? -14.566 7.152 81.652 1.00 88.00 206 GLU A CA 1
ATOM 1587 C C . GLU A 1 206 ? -15.060 5.860 82.306 1.00 88.00 206 GLU A C 1
ATOM 1589 O O . GLU A 1 206 ? -14.472 5.370 83.273 1.00 88.00 206 GLU A O 1
ATOM 1594 N N . LEU A 1 207 ? -16.169 5.338 81.790 1.00 85.38 207 LEU A N 1
ATOM 1595 C CA . LEU A 1 207 ? -16.820 4.139 82.301 1.00 85.38 207 LEU A CA 1
ATOM 1596 C C . LEU A 1 207 ? -16.748 2.980 81.299 1.00 85.38 207 LEU A C 1
ATOM 1598 O O . LEU A 1 207 ? -16.638 1.824 81.706 1.00 85.38 207 LEU A O 1
ATOM 1602 N N . VAL A 1 208 ? -16.815 3.280 79.998 1.00 88.50 208 VAL A N 1
ATOM 1603 C CA . VAL A 1 208 ? -16.796 2.300 78.904 1.00 88.50 208 VAL A CA 1
ATOM 1604 C C . VAL A 1 208 ? -16.297 2.951 77.610 1.00 88.50 208 VAL A C 1
ATOM 1606 O O . VAL A 1 208 ? -16.556 4.129 77.374 1.00 88.50 208 VAL A O 1
ATOM 1609 N N . ARG A 1 209 ? -15.604 2.180 76.768 1.00 92.44 209 ARG A N 1
ATOM 1610 C CA . ARG A 1 209 ? -15.100 2.588 75.450 1.00 92.44 209 ARG A CA 1
ATOM 1611 C C . ARG A 1 209 ? -15.360 1.480 74.444 1.00 92.44 209 ARG A C 1
ATOM 1613 O O . ARG A 1 209 ? -15.071 0.317 74.726 1.00 92.44 209 ARG A O 1
ATOM 1620 N N . VAL A 1 210 ? -15.900 1.844 73.288 1.00 93.75 210 VAL A N 1
ATOM 1621 C CA . VAL A 1 210 ? -16.171 0.928 72.179 1.00 93.75 210 VAL A CA 1
ATOM 1622 C C . VAL A 1 210 ? -15.553 1.494 70.911 1.00 93.75 210 VAL A C 1
ATOM 1624 O O . VAL A 1 210 ? -15.862 2.616 70.526 1.00 93.75 210 VAL A O 1
ATOM 1627 N N . THR A 1 211 ? -14.705 0.711 70.249 1.00 93.69 211 THR A N 1
ATOM 1628 C CA . THR A 1 211 ? -14.261 1.003 68.884 1.00 93.69 211 THR A CA 1
ATOM 1629 C C . THR A 1 211 ? -15.388 0.652 67.915 1.00 93.69 211 THR A C 1
ATOM 1631 O O . THR A 1 211 ? -15.897 -0.471 67.942 1.00 93.69 211 THR A O 1
ATOM 1634 N N . VAL A 1 212 ? -15.783 1.604 67.076 1.00 93.19 212 VAL A N 1
ATOM 1635 C CA . VAL A 1 212 ? -16.837 1.467 66.069 1.00 93.19 212 VAL A CA 1
ATOM 1636 C C . VAL A 1 212 ? -16.181 1.142 64.729 1.00 93.19 212 VAL A C 1
ATOM 1638 O O . VAL A 1 212 ? -15.463 1.982 64.192 1.00 93.19 212 VAL A O 1
ATOM 1641 N N . PRO A 1 213 ? -16.394 -0.058 64.160 1.00 88.81 213 PRO A N 1
ATOM 1642 C CA . PRO A 1 213 ? -15.891 -0.366 62.828 1.00 88.81 213 PRO A CA 1
ATOM 1643 C C . PRO A 1 213 ? -16.542 0.551 61.787 1.00 88.81 213 PRO A C 1
ATOM 1645 O O . PRO A 1 213 ? -17.769 0.558 61.665 1.00 88.81 213 PRO A O 1
ATOM 1648 N N . VAL A 1 214 ? -15.730 1.288 61.025 1.00 89.69 214 VAL A N 1
ATOM 1649 C CA . VAL A 1 214 ? -16.201 2.073 59.878 1.00 89.69 214 VAL A CA 1
ATOM 1650 C C . VAL A 1 214 ? -16.333 1.136 58.686 1.00 89.69 214 VAL A C 1
ATOM 1652 O O . VAL A 1 214 ? -15.343 0.694 58.105 1.00 89.69 214 VAL A O 1
ATOM 1655 N N . ASN A 1 215 ? -17.567 0.793 58.325 1.00 85.31 215 ASN A N 1
ATOM 1656 C CA . ASN A 1 215 ? -17.809 -0.079 57.180 1.00 85.31 215 ASN A CA 1
ATOM 1657 C C . ASN A 1 215 ? -17.728 0.729 55.873 1.00 85.31 215 ASN A C 1
ATOM 1659 O O . ASN A 1 215 ? -18.261 1.840 55.821 1.00 85.31 215 ASN A O 1
ATOM 1663 N N . PRO A 1 216 ? -17.101 0.206 54.805 1.00 83.00 216 PRO A N 1
ATOM 1664 C CA . PRO A 1 216 ? -17.121 0.868 53.506 1.00 83.00 216 PRO A CA 1
ATOM 1665 C C . PRO A 1 216 ? -18.548 0.927 52.952 1.00 83.00 216 PRO A C 1
ATOM 1667 O O . PRO A 1 216 ? -19.334 -0.005 53.128 1.00 83.00 216 PRO A O 1
ATOM 1670 N N . LEU A 1 217 ? -18.866 2.003 52.232 1.00 83.81 217 LEU A N 1
ATOM 1671 C CA . LEU A 1 217 ? -20.068 2.057 51.405 1.00 83.81 217 LEU A CA 1
ATOM 1672 C C . LEU A 1 217 ? -19.789 1.317 50.088 1.00 83.81 217 LEU A C 1
ATOM 1674 O O . LEU A 1 217 ? -19.031 1.809 49.253 1.00 83.81 217 LEU A O 1
ATOM 1678 N N . TYR A 1 218 ? -20.401 0.148 49.895 1.00 83.25 218 TYR A N 1
ATOM 1679 C CA . TYR A 1 218 ? -20.359 -0.553 48.611 1.00 83.25 218 TYR A CA 1
ATOM 1680 C C . TYR A 1 218 ? -21.380 0.063 47.659 1.00 83.25 218 TYR A C 1
ATOM 1682 O O . TYR A 1 218 ? -22.590 -0.058 47.865 1.00 83.25 218 TYR A O 1
ATOM 1690 N N . LEU A 1 219 ? -20.869 0.736 46.632 1.00 88.69 219 LEU A N 1
ATOM 1691 C CA . LEU A 1 219 ? -21.651 1.434 45.625 1.00 88.69 219 LEU A CA 1
ATOM 1692 C C . LEU A 1 219 ? -21.315 0.877 44.243 1.00 88.69 219 LEU A C 1
ATOM 1694 O O . LEU A 1 219 ? -20.154 0.893 43.831 1.00 88.69 219 LEU A O 1
ATOM 1698 N N . GLU A 1 220 ? -22.334 0.440 43.515 1.00 91.25 220 GLU A N 1
ATOM 1699 C CA . GLU A 1 220 ? -22.207 -0.035 42.139 1.00 91.25 220 GLU A CA 1
ATOM 1700 C C . GLU A 1 220 ? -23.118 0.786 41.227 1.00 91.25 220 GLU A C 1
ATOM 1702 O O . GLU A 1 220 ? -24.212 1.196 41.622 1.00 91.25 220 GLU A O 1
ATOM 1707 N N . ALA A 1 221 ? -22.663 1.044 40.002 1.00 92.75 221 ALA A N 1
ATOM 1708 C CA . ALA A 1 221 ? -23.473 1.692 38.984 1.00 92.75 221 ALA A CA 1
ATOM 1709 C C . ALA A 1 221 ? -23.374 0.932 37.663 1.00 92.75 221 ALA A C 1
ATOM 1711 O O . ALA A 1 221 ? -22.289 0.771 37.105 1.00 92.75 221 ALA A O 1
ATOM 1712 N N . GLU A 1 222 ? -24.525 0.521 37.143 1.00 95.25 222 GLU A N 1
ATOM 1713 C CA . GLU A 1 222 ? -24.672 0.009 35.786 1.00 95.25 222 GLU A CA 1
ATOM 1714 C C . GLU A 1 222 ? -25.152 1.159 34.900 1.00 95.25 222 GLU A C 1
ATOM 1716 O O . GLU A 1 222 ? -26.291 1.620 35.004 1.00 95.25 222 GLU A O 1
ATOM 1721 N N . ILE A 1 223 ? -24.262 1.669 34.052 1.00 96.19 223 ILE A N 1
ATOM 1722 C CA . ILE A 1 223 ? -24.544 2.797 33.163 1.00 96.19 223 ILE A CA 1
ATOM 1723 C C . ILE A 1 223 ? -24.613 2.268 31.739 1.00 96.19 223 ILE A C 1
ATOM 1725 O O . ILE A 1 223 ? -23.712 1.556 31.303 1.00 96.19 223 ILE A O 1
ATOM 1729 N N . THR A 1 224 ? -25.671 2.611 31.007 1.00 94.25 224 THR A N 1
ATOM 1730 C CA . THR A 1 224 ? -25.757 2.239 29.594 1.00 94.25 224 THR A CA 1
ATOM 1731 C C . THR A 1 224 ? -24.714 3.002 28.792 1.00 94.25 224 THR A C 1
ATOM 1733 O O . THR A 1 224 ? -24.557 4.212 28.985 1.00 94.25 224 THR A O 1
ATOM 1736 N N . ASP A 1 225 ? -24.076 2.318 27.848 1.00 93.50 225 ASP A N 1
ATOM 1737 C CA . ASP A 1 225 ? -23.177 2.942 26.880 1.00 93.50 225 ASP A CA 1
ATOM 1738 C C . ASP A 1 225 ? -23.850 4.139 26.196 1.00 93.50 225 ASP A C 1
ATOM 1740 O O . ASP A 1 225 ? -25.018 4.075 25.807 1.00 93.50 225 ASP A O 1
ATOM 1744 N N . PHE A 1 226 ? -23.111 5.238 26.053 1.00 94.75 226 PHE A N 1
ATOM 1745 C CA . PHE A 1 226 ? -23.603 6.455 25.421 1.00 94.75 226 PHE A CA 1
ATOM 1746 C C . PHE A 1 226 ? -23.265 6.456 23.931 1.00 94.75 226 PHE A C 1
ATOM 1748 O O . PHE A 1 226 ? -22.092 6.469 23.552 1.00 94.75 226 PHE A O 1
ATOM 1755 N N . ILE A 1 227 ? -24.283 6.501 23.076 1.00 91.88 227 ILE A N 1
ATOM 1756 C CA . ILE A 1 227 ? -24.115 6.532 21.624 1.00 91.88 227 ILE A CA 1
ATOM 1757 C C . ILE A 1 227 ? -23.950 7.973 21.140 1.00 91.88 227 ILE A C 1
ATOM 1759 O O . ILE A 1 227 ? -24.889 8.782 21.143 1.00 91.88 227 ILE A O 1
ATOM 1763 N N . LEU A 1 228 ? -22.758 8.279 20.630 1.00 90.50 228 LEU A N 1
ATOM 1764 C CA . LEU A 1 228 ? -22.412 9.598 20.124 1.00 90.50 228 LEU A CA 1
ATOM 1765 C C . LEU A 1 228 ? -23.344 10.025 18.979 1.00 90.50 228 LEU A C 1
ATOM 1767 O O . LEU A 1 228 ? -23.526 9.321 17.987 1.00 90.50 228 LEU A O 1
ATOM 1771 N N . GLY A 1 229 ? -23.939 11.212 19.116 1.00 85.31 229 GLY A N 1
ATOM 1772 C CA . GLY A 1 229 ? -24.821 11.805 18.107 1.00 85.31 229 GLY A CA 1
ATOM 1773 C C . GLY A 1 229 ? -26.256 11.261 18.077 1.00 85.31 229 GLY A C 1
ATOM 1774 O O . GLY A 1 229 ? -27.098 11.874 17.419 1.00 85.31 229 GLY A O 1
ATOM 1775 N N . GLN A 1 230 ? -26.561 10.179 18.803 1.00 88.38 230 GLN A N 1
ATOM 1776 C CA . GLN A 1 230 ? -27.920 9.629 18.913 1.00 88.38 230 GLN A CA 1
ATOM 1777 C C . GLN A 1 230 ? -28.535 9.908 20.288 1.00 88.38 230 GLN A C 1
ATOM 1779 O O . GLN A 1 230 ? -29.667 10.398 20.374 1.00 88.38 230 GLN A O 1
ATOM 1784 N N . ASP A 1 231 ? -27.777 9.668 21.357 1.00 92.44 231 ASP A N 1
ATOM 1785 C CA . ASP A 1 231 ? -28.284 9.793 22.717 1.00 92.44 231 ASP A CA 1
ATOM 1786 C C . ASP A 1 231 ? -28.261 11.243 23.212 1.00 92.44 231 ASP A C 1
ATOM 1788 O O . ASP A 1 231 ? -27.311 12.003 23.019 1.00 92.44 231 ASP A O 1
ATOM 1792 N N . ASN A 1 232 ? -29.339 11.647 23.890 1.00 92.94 232 ASN A N 1
ATOM 1793 C CA . ASN A 1 232 ? -29.431 12.955 24.556 1.00 92.94 232 ASN A CA 1
ATOM 1794 C C . ASN A 1 232 ? -29.327 12.847 26.084 1.00 92.94 232 ASN A C 1
ATOM 1796 O O . ASN A 1 232 ? -29.141 13.860 26.759 1.00 92.94 232 ASN A O 1
ATOM 1800 N N . ASN A 1 233 ? -29.465 11.638 26.629 1.00 95.38 233 ASN A N 1
ATOM 1801 C CA . ASN A 1 233 ? -29.402 11.368 28.058 1.00 95.38 233 ASN A CA 1
ATOM 1802 C C . ASN A 1 233 ? -28.452 10.195 28.307 1.00 95.38 233 ASN A C 1
ATOM 1804 O O . ASN A 1 233 ? -28.408 9.273 27.500 1.00 95.38 233 ASN A O 1
ATOM 1808 N N . ILE A 1 234 ? -27.757 10.214 29.439 1.00 96.75 234 ILE A N 1
ATOM 1809 C CA . ILE A 1 234 ? -27.127 9.021 30.008 1.00 96.75 234 ILE A CA 1
ATOM 1810 C C . ILE A 1 234 ? -28.121 8.425 30.993 1.00 96.75 234 ILE A C 1
ATOM 1812 O O . ILE A 1 234 ? -28.624 9.136 31.870 1.00 96.75 234 ILE A O 1
ATOM 1816 N N . VAL A 1 235 ? -28.407 7.139 30.836 1.00 97.00 235 VAL A N 1
ATOM 1817 C CA . VAL A 1 235 ? -29.302 6.395 31.718 1.00 97.00 235 VAL A CA 1
ATOM 1818 C C . VAL A 1 235 ? -28.533 5.290 32.426 1.00 97.00 235 VAL A C 1
ATOM 1820 O O . VAL A 1 235 ? -27.501 4.818 31.952 1.00 97.00 235 VAL A O 1
ATOM 1823 N N . GLY A 1 236 ? -29.016 4.899 33.592 1.00 96.38 236 GLY A N 1
ATOM 1824 C CA . GLY A 1 236 ? -28.373 3.852 34.363 1.00 96.38 236 GLY A CA 1
ATOM 1825 C C . GLY A 1 236 ? -29.100 3.572 35.660 1.00 96.38 236 GLY A C 1
ATOM 1826 O O . GLY A 1 236 ? -30.171 4.120 35.937 1.00 96.38 236 GLY A O 1
ATOM 1827 N N . TYR A 1 237 ? -28.484 2.709 36.444 1.00 95.50 237 TYR A N 1
ATOM 1828 C CA . TYR A 1 237 ? -28.962 2.244 37.728 1.00 95.50 237 TYR A CA 1
ATOM 1829 C C . TYR A 1 237 ? -27.811 2.289 38.727 1.00 95.50 237 TYR A C 1
ATOM 1831 O O . TYR A 1 237 ? -26.687 1.919 38.401 1.00 95.50 237 TYR A O 1
ATOM 1839 N N . VAL A 1 238 ? -28.093 2.771 39.932 1.00 94.62 238 VAL A N 1
ATOM 1840 C CA . VAL A 1 238 ? -27.162 2.782 41.058 1.00 94.62 238 VAL A CA 1
ATOM 1841 C C . VAL A 1 238 ? -27.725 1.873 42.143 1.00 94.62 238 VAL A C 1
ATOM 1843 O O . VAL A 1 238 ? -28.849 2.086 42.602 1.00 94.62 238 VAL A O 1
ATOM 1846 N N . SER A 1 239 ? -26.937 0.891 42.570 1.00 90.12 239 SER A N 1
ATOM 1847 C CA . SER A 1 239 ? -27.220 0.056 43.738 1.00 90.12 239 SER A CA 1
ATOM 1848 C C . SER A 1 239 ? -26.250 0.339 44.867 1.00 90.12 239 SER A C 1
ATOM 1850 O O . SER A 1 239 ? -25.063 0.584 44.658 1.00 90.12 239 SER A O 1
ATOM 1852 N N . GLU A 1 240 ? -26.766 0.226 46.084 1.00 84.19 240 GLU A N 1
ATOM 1853 C CA . GLU A 1 240 ? -25.981 0.280 47.307 1.00 84.19 240 GLU A CA 1
ATOM 1854 C C . GLU A 1 240 ? -26.408 -0.840 48.256 1.00 84.19 240 GLU A C 1
ATOM 1856 O O . GLU A 1 240 ? -27.602 -1.104 48.427 1.00 84.19 240 GLU A O 1
ATOM 1861 N N . ASP A 1 241 ? -25.432 -1.504 48.875 1.00 75.50 241 ASP A N 1
ATOM 1862 C CA . ASP A 1 241 ? -25.676 -2.540 49.885 1.00 75.50 241 ASP A CA 1
ATOM 1863 C C . ASP A 1 241 ? -25.823 -1.888 51.267 1.00 75.50 241 ASP A C 1
ATOM 1865 O O . ASP A 1 241 ? -24.929 -1.931 52.112 1.00 75.50 241 ASP A O 1
ATOM 1869 N N . SER A 1 242 ? -26.940 -1.181 51.463 1.00 68.50 242 SER A N 1
ATOM 1870 C CA . SER A 1 242 ? -27.249 -0.481 52.711 1.00 68.50 242 SER A CA 1
ATOM 1871 C C . SER A 1 242 ? -28.716 -0.643 53.099 1.00 68.50 242 SER A C 1
ATOM 1873 O O . SER A 1 242 ? -29.625 -0.533 52.277 1.00 68.50 242 SER A O 1
ATOM 1875 N N . SER A 1 243 ? -28.961 -0.829 54.400 1.00 65.31 243 SER A N 1
ATOM 1876 C CA . SER A 1 243 ? -30.318 -0.772 54.969 1.00 65.31 243 SER A CA 1
ATOM 1877 C C . SER A 1 243 ? -30.926 0.638 54.890 1.00 65.31 243 SER A C 1
ATOM 1879 O O . SER A 1 243 ? -32.146 0.786 54.960 1.00 65.31 243 SER A O 1
ATOM 1881 N N . TYR A 1 244 ? -30.080 1.660 54.720 1.00 65.38 244 TYR A N 1
ATOM 1882 C CA . TYR A 1 244 ? -30.446 3.066 54.574 1.00 65.38 244 TYR A CA 1
ATOM 1883 C C . TYR A 1 244 ? -29.767 3.646 53.324 1.00 65.38 244 TYR A C 1
ATOM 1885 O O . TYR A 1 244 ? -28.598 4.035 53.387 1.00 65.38 244 TYR A O 1
ATOM 1893 N N . PRO A 1 245 ? -30.479 3.690 52.184 1.00 75.06 245 PRO A N 1
ATOM 1894 C CA . PRO A 1 245 ? -29.929 4.166 50.923 1.00 75.06 245 PRO A CA 1
ATOM 1895 C C . PRO A 1 245 ? -29.438 5.624 51.012 1.00 75.06 245 PRO A C 1
ATOM 1897 O O . PRO A 1 245 ? -30.252 6.520 51.283 1.00 75.06 245 PRO A O 1
ATOM 1900 N N . LYS A 1 246 ? -28.142 5.878 50.797 1.00 85.69 246 LYS A N 1
ATOM 1901 C CA . LYS A 1 246 ? -27.504 7.205 50.813 1.00 85.69 246 LYS A CA 1
ATOM 1902 C C . LYS A 1 246 ? -27.482 7.852 49.442 1.00 85.69 246 LYS A C 1
ATOM 1904 O O . LYS A 1 246 ? -27.583 9.073 49.362 1.00 85.69 246 LYS A O 1
ATOM 1909 N N . ALA A 1 247 ? -27.378 7.070 48.372 1.00 91.25 247 ALA A N 1
ATOM 1910 C CA . ALA A 1 247 ? -27.372 7.603 47.020 1.00 91.25 247 ALA A CA 1
ATOM 1911 C C . ALA A 1 247 ? -28.731 8.255 46.717 1.00 91.25 247 ALA A C 1
ATOM 1913 O O . ALA A 1 247 ? -29.788 7.630 46.833 1.00 91.25 247 ALA A O 1
ATOM 1914 N N . LYS A 1 248 ? -28.728 9.537 46.338 1.00 93.94 248 LYS A N 1
ATOM 1915 C CA . LYS A 1 248 ? -29.957 10.284 46.007 1.00 93.94 248 LYS A CA 1
ATOM 1916 C C . LYS A 1 248 ? -29.930 10.914 44.636 1.00 93.94 248 LYS A C 1
ATOM 1918 O O . LYS A 1 248 ? -30.992 11.164 44.069 1.00 93.94 248 LYS A O 1
ATOM 1923 N N . GLN A 1 249 ? -28.757 11.270 44.129 1.00 96.00 249 GLN A N 1
ATOM 1924 C CA . GLN A 1 249 ? -28.636 12.081 42.924 1.00 96.00 249 GLN A CA 1
ATOM 1925 C C . GLN A 1 249 ? -27.397 11.667 42.132 1.00 96.00 249 GLN A C 1
ATOM 1927 O O . GLN A 1 249 ? -26.463 11.080 42.666 1.00 96.00 249 GLN A O 1
ATOM 1932 N N . VAL A 1 250 ? -27.374 12.016 40.853 1.00 97.12 250 VAL A N 1
ATOM 1933 C CA . VAL A 1 250 ? -26.213 11.876 39.979 1.00 97.12 250 VAL A CA 1
ATOM 1934 C C . VAL A 1 250 ? -25.850 13.214 39.357 1.00 97.12 250 VAL A C 1
ATOM 1936 O O . VAL A 1 250 ? -26.716 14.038 39.052 1.00 97.12 250 VAL A O 1
ATOM 1939 N N . GLN A 1 251 ? -24.558 13.420 39.142 1.00 96.94 251 GLN A N 1
ATOM 1940 C CA . GLN A 1 251 ? -23.993 14.604 38.513 1.00 96.94 251 GLN A CA 1
ATOM 1941 C C . GLN A 1 251 ? -23.104 14.187 37.344 1.00 96.94 251 GLN A C 1
ATOM 1943 O O . GLN A 1 251 ? -22.112 13.480 37.522 1.00 96.94 251 GLN A O 1
ATOM 1948 N N . LEU A 1 252 ? -23.432 14.682 36.153 1.00 97.06 252 LEU A N 1
ATOM 1949 C CA . LEU A 1 252 ? -22.632 14.483 34.953 1.00 97.06 252 LEU A CA 1
ATOM 1950 C C . LEU A 1 252 ? -21.397 15.385 34.975 1.00 97.06 252 LEU A C 1
ATOM 1952 O O . LEU A 1 252 ? -21.499 16.593 35.225 1.00 97.06 252 LEU A O 1
ATOM 1956 N N . TYR A 1 253 ? -20.253 14.797 34.643 1.00 95.94 253 TYR A N 1
ATOM 1957 C CA . TYR A 1 253 ? -19.026 15.493 34.292 1.00 95.94 253 TYR A CA 1
ATOM 1958 C C . TYR A 1 253 ? -18.598 15.101 32.879 1.00 95.94 253 TYR A C 1
ATOM 1960 O O . TYR A 1 253 ? -18.530 13.918 32.566 1.00 95.94 253 TYR A O 1
ATOM 1968 N N . VAL A 1 254 ? -18.255 16.093 32.056 1.00 95.31 254 VAL A N 1
ATOM 1969 C CA . VAL A 1 254 ? -17.602 15.886 30.754 1.00 95.31 254 VAL A CA 1
ATOM 1970 C C . VAL A 1 254 ? -16.320 16.710 30.748 1.00 95.31 254 VAL A C 1
ATOM 1972 O O . VAL A 1 254 ? -16.355 17.914 31.016 1.00 95.31 254 VAL A O 1
ATOM 1975 N N . ASN A 1 255 ? -15.171 16.073 30.521 1.00 91.69 255 ASN A N 1
ATOM 1976 C CA . ASN A 1 255 ? -13.846 16.705 30.566 1.00 91.69 255 ASN A CA 1
ATOM 1977 C C . ASN A 1 255 ? -13.619 17.507 31.862 1.00 91.69 255 ASN A C 1
ATOM 1979 O O . ASN A 1 255 ? -13.213 18.670 31.844 1.00 91.69 255 ASN A O 1
ATOM 1983 N N . ARG A 1 256 ? -13.943 16.886 33.008 1.00 92.69 256 ARG A N 1
ATOM 1984 C CA . ARG A 1 256 ? -13.875 17.456 34.376 1.00 92.69 256 ARG A CA 1
ATOM 1985 C C . ARG A 1 256 ? -14.819 18.632 34.655 1.00 92.69 256 ARG A C 1
ATOM 1987 O O . ARG A 1 256 ? -14.870 19.109 35.789 1.00 92.69 256 ARG A O 1
ATOM 1994 N N . LYS A 1 257 ? -15.601 19.089 33.678 1.00 94.06 257 LYS A N 1
ATOM 1995 C CA . LYS A 1 257 ? -16.589 20.156 33.860 1.00 94.06 257 LYS A CA 1
ATOM 1996 C C . LYS A 1 257 ? -17.954 19.567 34.212 1.00 94.06 257 LYS A C 1
ATOM 1998 O O . LYS A 1 257 ? -18.373 18.584 33.615 1.00 94.06 257 LYS A O 1
ATOM 2003 N N . ARG A 1 258 ? -18.630 20.173 35.193 1.00 93.81 258 ARG A N 1
ATOM 2004 C CA . ARG A 1 258 ? -19.976 19.785 35.652 1.00 93.81 258 ARG A CA 1
ATOM 2005 C C . ARG A 1 258 ? -21.041 20.199 34.633 1.00 93.81 258 ARG A C 1
ATOM 2007 O O . ARG A 1 258 ? -21.003 21.337 34.163 1.00 93.81 258 ARG A O 1
ATOM 2014 N N . TYR A 1 259 ? -21.982 19.300 34.358 1.00 93.38 259 TYR A N 1
ATOM 2015 C CA . TYR A 1 259 ? -23.136 19.509 33.474 1.00 93.38 259 TYR A CA 1
ATOM 2016 C C . TYR A 1 259 ? -24.440 19.061 34.156 1.00 93.38 259 TYR A C 1
ATOM 2018 O O . TYR A 1 259 ? -24.663 19.412 35.316 1.00 93.38 259 TYR A O 1
ATOM 2026 N N . GLY A 1 260 ? -25.304 18.318 33.457 1.00 89.75 260 GLY A N 1
ATOM 2027 C CA . GLY A 1 260 ? -26.613 17.892 33.943 1.00 89.75 260 GLY A CA 1
ATOM 2028 C C . GLY A 1 260 ? -26.572 17.160 35.288 1.00 89.75 260 GLY A C 1
ATOM 2029 O O . GLY A 1 260 ? -25.601 16.484 35.633 1.00 89.75 260 GLY A O 1
ATOM 2030 N N . LYS A 1 261 ? -27.658 17.293 36.049 1.00 94.94 261 LYS A N 1
ATOM 2031 C CA . LYS A 1 261 ? -27.875 16.649 37.348 1.00 94.94 261 LYS A CA 1
ATOM 2032 C C . LYS A 1 261 ? -29.247 15.976 37.341 1.00 94.94 261 LYS A C 1
ATOM 2034 O O . LYS A 1 261 ? -30.193 16.555 36.807 1.00 94.94 261 LYS A O 1
ATOM 2039 N N . ALA A 1 262 ? -29.369 14.786 37.920 1.00 96.31 262 ALA A N 1
ATOM 2040 C CA . ALA A 1 262 ? -30.640 14.062 38.009 1.00 96.31 262 ALA A CA 1
ATOM 2041 C C . ALA A 1 262 ? -30.807 13.409 39.386 1.00 96.31 262 ALA A C 1
ATOM 2043 O O . ALA A 1 262 ? -29.824 13.025 40.010 1.00 96.31 262 ALA A O 1
ATOM 2044 N N . ALA A 1 263 ? -32.044 13.302 39.868 1.00 96.00 263 ALA A N 1
ATOM 2045 C CA . ALA A 1 263 ? -32.351 12.521 41.065 1.00 96.00 263 ALA A CA 1
ATOM 2046 C C . ALA A 1 263 ? -32.429 11.026 40.720 1.00 96.00 263 ALA A C 1
ATOM 2048 O O . ALA A 1 263 ? -32.850 10.678 39.614 1.00 96.00 263 ALA A O 1
ATOM 2049 N N . LEU A 1 264 ? -32.050 10.171 41.669 1.00 95.50 264 LEU A N 1
ATOM 2050 C CA . LEU A 1 264 ? -32.301 8.736 41.613 1.00 95.50 264 LEU A CA 1
ATOM 2051 C C . LEU A 1 264 ? -33.769 8.463 41.955 1.00 95.50 264 LEU A C 1
ATOM 2053 O O . LEU A 1 264 ? -34.353 9.113 42.828 1.00 95.50 264 LEU A O 1
ATOM 2057 N N . THR A 1 265 ? -34.374 7.494 41.280 1.00 93.75 265 THR A N 1
ATOM 2058 C CA . THR A 1 265 ? -35.664 6.934 41.690 1.00 93.75 265 THR A CA 1
ATOM 2059 C C . THR A 1 265 ? -35.501 6.065 42.945 1.00 93.75 265 THR A C 1
ATOM 2061 O O . THR A 1 265 ? -34.390 5.752 43.369 1.00 93.75 265 THR A O 1
ATOM 2064 N N . ASN A 1 266 ? -36.614 5.649 43.564 1.00 85.94 266 ASN A N 1
ATOM 2065 C CA . ASN A 1 266 ? -36.573 4.772 44.747 1.00 85.94 266 ASN A CA 1
ATOM 2066 C C . ASN A 1 266 ? -35.913 3.412 44.465 1.00 85.94 266 ASN A C 1
ATOM 2068 O O . ASN A 1 266 ? -35.419 2.766 45.381 1.00 85.94 266 ASN A O 1
ATOM 2072 N N . ASP A 1 267 ? -35.944 2.978 43.209 1.00 87.31 267 ASP A N 1
ATOM 2073 C CA . ASP A 1 267 ? -35.256 1.810 42.681 1.00 87.31 267 ASP A CA 1
ATOM 2074 C C . ASP A 1 267 ? -33.930 2.190 42.005 1.00 87.31 267 ASP A C 1
ATOM 2076 O O . ASP A 1 267 ? -33.522 1.506 41.086 1.00 87.31 267 ASP A O 1
ATOM 2080 N N . GLY A 1 268 ? -33.272 3.289 42.384 1.00 91.12 268 GLY A N 1
ATOM 2081 C CA . GLY A 1 268 ? -31.895 3.597 41.971 1.00 91.12 268 GLY A CA 1
ATOM 2082 C C . GLY A 1 268 ? -31.684 3.989 40.502 1.00 91.12 268 GLY A C 1
ATOM 2083 O O . GLY A 1 268 ? -30.547 4.230 40.101 1.00 91.12 268 GLY A O 1
ATOM 2084 N N . GLN A 1 269 ? -32.732 4.084 39.680 1.00 96.19 269 GLN A N 1
ATOM 2085 C CA . GLN A 1 269 ? -32.612 4.465 38.270 1.00 96.19 269 GLN A CA 1
ATOM 2086 C C . GLN A 1 269 ? -32.376 5.966 38.106 1.00 96.19 269 GLN A C 1
ATOM 2088 O O . GLN A 1 269 ? -32.878 6.788 38.878 1.00 96.19 269 GLN A O 1
ATOM 2093 N N . PHE A 1 270 ? -31.673 6.344 37.039 1.00 97.06 270 PHE A N 1
ATOM 2094 C CA . PHE A 1 270 ? -31.498 7.739 36.654 1.00 97.06 270 PHE A CA 1
ATOM 2095 C C . PHE A 1 270 ? -31.507 7.950 35.142 1.00 97.06 270 PHE A C 1
ATOM 2097 O O . PHE A 1 270 ? -31.229 7.054 34.349 1.00 97.06 270 PHE A O 1
ATOM 2104 N N . SER A 1 271 ? -31.792 9.193 34.754 1.00 97.25 271 SER A N 1
ATOM 2105 C CA . SER A 1 271 ? -31.636 9.696 33.391 1.00 97.25 271 SER A CA 1
ATOM 2106 C C . SER A 1 271 ? -31.156 11.140 33.461 1.00 97.25 271 SER A C 1
ATOM 2108 O O . SER A 1 271 ? -31.924 12.032 33.827 1.00 97.25 271 SER A O 1
ATOM 2110 N N . VAL A 1 272 ? -29.898 11.388 33.103 1.00 96.75 272 VAL A N 1
ATOM 2111 C CA . VAL A 1 272 ? -29.296 12.726 33.118 1.00 96.75 272 VAL A CA 1
ATOM 2112 C C . VAL A 1 272 ? -29.109 13.246 31.699 1.00 96.75 272 VAL A C 1
ATOM 2114 O O . VAL A 1 272 ? -28.503 12.588 30.858 1.00 96.75 272 VAL A O 1
ATOM 2117 N N . ASN A 1 273 ? -29.637 14.437 31.419 1.00 94.44 273 ASN A N 1
ATOM 2118 C CA . ASN A 1 273 ? -29.475 15.070 30.114 1.00 94.44 273 ASN A CA 1
ATOM 2119 C C . ASN A 1 273 ? -28.023 15.514 29.914 1.00 94.44 273 ASN A C 1
ATOM 2121 O O . ASN A 1 273 ? -27.431 16.145 30.792 1.00 94.44 273 ASN A O 1
ATOM 2125 N N . THR A 1 274 ? -27.453 15.194 28.755 1.00 92.75 274 THR A N 1
ATOM 2126 C CA . THR A 1 274 ? -26.057 15.526 28.436 1.00 92.75 274 THR A CA 1
ATOM 2127 C C . THR A 1 274 ? -25.887 16.964 27.963 1.00 92.75 274 THR A C 1
ATOM 2129 O O . THR A 1 274 ? -24.764 17.459 27.844 1.00 92.75 274 THR A O 1
ATOM 2132 N N . GLU A 1 275 ? -27.000 17.638 27.660 1.00 88.44 275 GLU A N 1
ATOM 2133 C CA . GLU A 1 275 ? -27.077 18.977 27.078 1.00 88.44 275 GLU A CA 1
ATOM 2134 C C . GLU A 1 275 ? -26.241 19.096 25.790 1.00 88.44 275 GLU A C 1
ATOM 2136 O O . GLU A 1 275 ? -25.787 20.178 25.425 1.00 88.44 275 GLU A O 1
ATOM 2141 N N . ARG A 1 276 ? -26.038 17.963 25.093 1.00 88.00 276 ARG A N 1
ATOM 2142 C CA . ARG A 1 276 ? -25.169 17.822 23.911 1.00 88.00 276 ARG A CA 1
ATOM 2143 C C . ARG A 1 276 ? -23.710 18.231 24.152 1.00 88.00 276 ARG A C 1
ATOM 2145 O O . ARG A 1 276 ? -23.046 18.692 23.229 1.00 88.00 276 ARG A O 1
ATOM 2152 N N . ASN A 1 277 ? -23.207 18.062 25.375 1.00 91.75 277 ASN A N 1
ATOM 2153 C CA . ASN A 1 277 ? -21.808 18.358 25.706 1.00 91.75 277 ASN A CA 1
ATOM 2154 C C . ASN A 1 277 ? -20.850 17.180 25.480 1.00 91.75 277 ASN A C 1
ATOM 2156 O O . ASN A 1 277 ? -19.645 17.383 25.570 1.00 91.75 277 ASN A O 1
ATOM 2160 N N . ILE A 1 278 ? -21.368 15.984 25.181 1.00 92.50 278 ILE A N 1
ATOM 2161 C CA . ILE A 1 278 ? -20.575 14.841 24.714 1.00 92.50 278 ILE A CA 1
ATOM 2162 C C . ILE A 1 278 ? -20.589 14.895 23.190 1.00 92.50 278 ILE A C 1
ATOM 2164 O O . ILE A 1 278 ? -21.622 14.665 22.560 1.00 92.50 278 ILE A O 1
ATOM 2168 N N . THR A 1 279 ? -19.468 15.301 22.611 1.00 88.56 279 THR A N 1
ATOM 2169 C CA . THR A 1 279 ? -19.348 15.642 21.184 1.00 88.56 279 THR A CA 1
ATOM 2170 C C . THR A 1 279 ? -18.218 14.902 20.491 1.00 88.56 279 THR A C 1
ATOM 2172 O O . THR A 1 279 ? -18.143 14.925 19.263 1.00 88.56 279 THR A O 1
ATOM 2175 N N . ASN A 1 280 ? -17.353 14.242 21.258 1.00 86.44 280 ASN A N 1
ATOM 2176 C CA . ASN A 1 280 ? -16.217 13.499 20.753 1.00 86.44 280 ASN A CA 1
ATOM 2177 C C . ASN A 1 280 ? -16.049 12.191 21.552 1.00 86.44 280 ASN A C 1
ATOM 2179 O O . ASN A 1 280 ? -16.262 12.200 22.763 1.00 86.44 280 ASN A O 1
ATOM 2183 N N . PRO A 1 281 ? -15.638 11.079 20.921 1.00 84.25 281 PRO A N 1
ATOM 2184 C CA . PRO A 1 281 ? -15.289 9.835 21.626 1.00 84.25 281 PRO A CA 1
ATOM 2185 C C . PRO A 1 281 ? -14.165 9.997 22.666 1.00 84.25 281 PRO A C 1
ATOM 2187 O O . PRO A 1 281 ? -14.106 9.217 23.605 1.00 84.25 281 PRO A O 1
ATOM 2190 N N . ASN A 1 282 ? -13.295 11.006 22.527 1.00 83.62 282 ASN A N 1
ATOM 2191 C CA . ASN A 1 282 ? -12.232 11.324 23.490 1.00 83.62 282 ASN A CA 1
ATOM 2192 C C . ASN A 1 282 ? -12.737 12.106 24.712 1.00 83.62 282 ASN A C 1
ATOM 2194 O O . ASN A 1 282 ? -11.947 12.460 25.587 1.00 83.62 282 ASN A O 1
ATOM 2198 N N . ASP A 1 283 ? -14.022 12.464 24.763 1.00 89.50 283 ASP A N 1
ATOM 2199 C CA . ASP A 1 283 ? -14.555 13.166 25.921 1.00 89.50 283 ASP A CA 1
ATOM 2200 C C . ASP A 1 283 ? -14.494 12.245 27.151 1.00 89.50 283 ASP A C 1
ATOM 2202 O O . ASP A 1 283 ? -15.070 11.161 27.173 1.00 89.50 283 ASP A O 1
ATOM 2206 N N . THR A 1 284 ? -13.835 12.682 28.226 1.00 91.19 284 THR A N 1
ATOM 2207 C CA . THR A 1 284 ? -13.866 11.951 29.498 1.00 91.19 284 THR A CA 1
ATOM 2208 C C . THR A 1 284 ? -15.218 12.179 30.165 1.00 91.19 284 THR A C 1
ATOM 2210 O O . THR A 1 284 ? -15.464 13.261 30.715 1.00 91.19 284 THR A O 1
ATOM 2213 N N . VAL A 1 285 ? -16.091 11.174 30.139 1.00 94.75 285 VAL A N 1
ATOM 2214 C CA . VAL A 1 285 ? -17.453 11.261 30.681 1.00 94.75 285 VAL A CA 1
ATOM 2215 C C . VAL A 1 285 ? -17.578 10.419 31.943 1.00 94.75 285 VAL A C 1
ATOM 2217 O O . VAL A 1 285 ? -17.254 9.236 31.957 1.00 94.75 285 VAL A O 1
ATOM 2220 N N . VAL A 1 286 ? -18.047 11.046 33.021 1.00 96.38 286 VAL A N 1
ATOM 2221 C CA . VAL A 1 286 ? -18.173 10.416 34.339 1.00 96.38 286 VAL A CA 1
ATOM 2222 C C . VAL A 1 286 ? -19.498 10.808 34.980 1.00 96.38 286 VAL A C 1
ATOM 2224 O O . VAL A 1 286 ? -19.868 11.986 34.994 1.00 96.38 286 VAL A O 1
ATOM 2227 N N . ILE A 1 287 ? -20.173 9.832 35.578 1.00 97.44 287 ILE A N 1
ATOM 2228 C CA . ILE A 1 287 ? -21.289 10.041 36.495 1.00 97.44 287 ILE A CA 1
ATOM 2229 C C . ILE A 1 287 ? -20.763 9.988 37.927 1.00 97.44 287 ILE A C 1
ATOM 2231 O O . ILE A 1 287 ? -20.239 8.970 38.369 1.00 97.44 287 ILE A O 1
ATOM 2235 N N . ALA A 1 288 ? -20.897 11.095 38.655 1.00 96.00 288 ALA A N 1
ATOM 2236 C CA . ALA A 1 288 ? -20.681 11.110 40.096 1.00 96.00 288 ALA A CA 1
ATOM 2237 C C . ALA A 1 288 ? -22.006 10.842 40.812 1.00 96.00 288 ALA A C 1
ATOM 2239 O O . ALA A 1 288 ? -22.990 11.537 40.546 1.00 96.00 288 ALA A O 1
ATOM 2240 N N . VAL A 1 289 ? -22.029 9.869 41.715 1.00 95.31 289 VAL A N 1
ATOM 2241 C CA . VAL A 1 289 ? -23.172 9.593 42.590 1.00 95.31 289 VAL A CA 1
ATOM 2242 C C . VAL A 1 289 ? -23.051 10.461 43.831 1.00 95.31 289 VAL A C 1
ATOM 2244 O O . VAL A 1 289 ? -21.975 10.561 44.421 1.00 95.31 289 VAL A O 1
ATOM 2247 N N . LEU A 1 290 ? -24.151 11.103 44.203 1.00 94.00 290 LEU A N 1
ATOM 2248 C CA . LEU A 1 290 ? -24.229 12.053 45.298 1.00 94.00 290 LEU A CA 1
ATOM 2249 C C . LEU A 1 290 ? -25.307 11.651 46.307 1.00 94.00 290 LEU A C 1
ATOM 2251 O O . LEU A 1 290 ? -26.323 11.047 45.939 1.00 94.00 290 LEU A O 1
ATOM 2255 N N . ASP A 1 291 ? -25.118 12.061 47.555 1.00 90.38 291 ASP A N 1
ATOM 2256 C CA . ASP A 1 291 ? -26.146 11.990 48.591 1.00 90.38 291 ASP A CA 1
ATOM 2257 C C . ASP A 1 291 ? -27.188 13.129 48.481 1.00 90.38 291 ASP A C 1
ATOM 2259 O O . ASP A 1 291 ? -27.265 13.849 47.477 1.00 90.38 291 ASP A O 1
ATOM 2263 N N . GLU A 1 292 ? -28.043 13.275 49.500 1.00 88.81 292 GLU A N 1
ATOM 2264 C CA . GLU A 1 292 ? -29.085 14.312 49.543 1.00 88.81 292 GLU A CA 1
ATOM 2265 C C . GLU A 1 292 ? -28.519 15.742 49.576 1.00 88.81 292 GLU A C 1
ATOM 2267 O O . GLU A 1 292 ? -29.092 16.642 48.952 1.00 88.81 292 GLU A O 1
ATOM 2272 N N . ASP A 1 293 ? -27.376 15.933 50.239 1.00 86.75 293 ASP A N 1
ATOM 2273 C CA . ASP A 1 293 ? -26.723 17.233 50.434 1.00 86.75 293 ASP A CA 1
ATOM 2274 C C . ASP A 1 293 ? -25.753 17.583 49.293 1.00 86.75 293 ASP A C 1
ATOM 2276 O O . ASP A 1 293 ? -25.275 18.716 49.178 1.00 86.75 293 ASP A O 1
ATOM 2280 N N . GLY A 1 294 ? -25.504 16.631 48.392 1.00 86.38 294 GLY A N 1
ATOM 2281 C CA . GLY A 1 294 ? -24.620 16.781 47.244 1.00 86.38 294 GLY A CA 1
ATOM 2282 C C . GLY A 1 294 ? -23.168 16.388 47.517 1.00 86.38 294 GLY A C 1
ATOM 2283 O O . GLY A 1 294 ? -22.305 16.738 46.705 1.00 86.38 294 GLY A O 1
ATOM 2284 N N . GLN A 1 295 ? -22.890 15.683 48.616 1.00 86.75 295 GLN A N 1
ATOM 2285 C CA . GLN A 1 295 ? -21.602 15.038 48.862 1.00 86.75 295 GLN A CA 1
ATOM 2286 C C . GLN A 1 295 ? -21.405 13.890 47.870 1.00 86.75 295 GLN A C 1
ATOM 2288 O O . GLN A 1 295 ? -22.329 13.134 47.582 1.00 86.75 295 GLN A O 1
ATOM 2293 N N . GLU A 1 296 ? -20.198 13.776 47.319 1.00 89.69 296 GLU A N 1
ATOM 2294 C CA . GLU A 1 296 ? -19.853 12.737 46.350 1.00 89.69 296 GLU A CA 1
ATOM 2295 C C . GLU A 1 296 ? -19.543 11.414 47.052 1.00 89.69 296 GLU A C 1
ATOM 2297 O O . GLU A 1 296 ? -18.655 11.356 47.897 1.00 89.69 296 GLU A O 1
ATOM 2302 N N . LEU A 1 297 ? -20.278 10.367 46.674 1.00 89.19 297 LEU A N 1
ATOM 2303 C CA . LEU A 1 297 ? -20.143 9.006 47.196 1.00 89.19 297 LEU A CA 1
ATOM 2304 C C . LEU A 1 297 ? -19.258 8.130 46.294 1.00 89.19 297 LEU A C 1
ATOM 2306 O O . LEU A 1 297 ? -18.644 7.180 46.767 1.00 89.19 297 LEU A O 1
ATOM 2310 N N . GLY A 1 298 ? -19.183 8.443 44.994 1.00 88.94 298 GLY A N 1
ATOM 2311 C CA . GLY A 1 298 ? -18.368 7.705 44.026 1.00 88.94 298 GLY A CA 1
ATOM 2312 C C . GLY A 1 298 ? -18.474 8.242 42.597 1.00 88.94 298 GLY A C 1
ATOM 2313 O O . GLY A 1 298 ? -19.360 9.041 42.285 1.00 88.94 298 GLY A O 1
ATOM 2314 N N . ARG A 1 299 ? -17.567 7.800 41.716 1.00 93.75 299 ARG A N 1
ATOM 2315 C CA . ARG A 1 299 ? -17.507 8.166 40.290 1.00 93.75 299 ARG A CA 1
ATOM 2316 C C . ARG A 1 299 ? -17.440 6.931 39.410 1.00 93.75 299 ARG A C 1
ATOM 2318 O O . ARG A 1 299 ? -16.623 6.052 39.652 1.00 93.75 299 ARG A O 1
ATOM 2325 N N . PHE A 1 300 ? -18.222 6.943 38.339 1.00 95.12 300 PHE A N 1
ATOM 2326 C CA . PHE A 1 300 ? -18.318 5.842 37.390 1.00 95.12 300 PHE A CA 1
ATOM 2327 C C . PHE A 1 300 ? -18.126 6.374 35.964 1.00 95.12 300 PHE A C 1
ATOM 2329 O O . PHE A 1 300 ? -18.814 7.331 35.581 1.00 95.12 300 PHE A O 1
ATOM 2336 N N . PRO A 1 301 ? -17.169 5.834 35.189 1.00 94.38 301 PRO A N 1
ATOM 2337 C CA . PRO A 1 301 ? -16.961 6.247 33.808 1.00 94.38 301 PRO A CA 1
ATOM 2338 C C . PRO A 1 301 ? -18.147 5.827 32.937 1.00 94.38 301 PRO A C 1
ATOM 2340 O O . PRO A 1 301 ? -18.809 4.826 33.204 1.00 94.38 301 PRO A O 1
ATOM 2343 N N . VAL A 1 302 ? -18.404 6.591 31.881 1.00 94.12 302 VAL A N 1
ATOM 2344 C CA . VAL A 1 302 ? -19.412 6.262 30.870 1.00 94.12 302 VAL A CA 1
ATOM 2345 C C . VAL A 1 302 ? -18.687 5.907 29.583 1.00 94.12 302 VAL A C 1
ATOM 2347 O O . VAL A 1 302 ? -17.949 6.735 29.048 1.00 94.12 302 VAL A O 1
ATOM 2350 N N . LYS A 1 303 ? -18.898 4.688 29.083 1.00 92.25 303 LYS A N 1
ATOM 2351 C CA . LYS A 1 303 ? -18.358 4.258 27.791 1.00 92.25 303 LYS A CA 1
ATOM 2352 C C . LYS A 1 303 ? -19.064 5.032 26.676 1.00 92.25 303 LYS A C 1
ATOM 2354 O O . LYS A 1 303 ? -20.293 5.101 26.648 1.00 92.25 303 LYS A O 1
ATOM 2359 N N . ILE A 1 304 ? -18.289 5.620 25.768 1.00 93.38 304 ILE A N 1
ATOM 2360 C CA . ILE A 1 304 ? -18.806 6.312 24.583 1.00 93.38 304 ILE A CA 1
ATOM 2361 C C . ILE A 1 304 ? -18.626 5.397 23.380 1.00 93.38 304 ILE A C 1
ATOM 2363 O O . ILE A 1 304 ? -17.527 4.897 23.138 1.00 93.38 304 ILE A O 1
ATOM 2367 N N . LEU A 1 305 ? -19.699 5.214 22.617 1.00 92.94 305 LEU A N 1
ATOM 2368 C CA . LEU A 1 305 ? -19.697 4.449 21.379 1.00 92.94 305 LEU A CA 1
ATOM 2369 C C . LEU A 1 305 ? -19.947 5.357 20.176 1.00 92.94 305 LEU A C 1
ATOM 2371 O O . LEU A 1 305 ? -20.840 6.208 20.194 1.00 92.94 305 LEU A O 1
ATOM 2375 N N . GLY A 1 306 ? -19.175 5.151 19.115 1.00 92.69 306 GLY A N 1
ATOM 2376 C CA . GLY A 1 306 ? -19.464 5.638 17.771 1.00 92.69 306 GLY A CA 1
ATOM 2377 C C . GLY A 1 306 ? -20.004 4.521 16.879 1.00 92.69 306 GLY A C 1
ATOM 2378 O O . GLY A 1 306 ? -20.029 3.356 17.269 1.00 92.69 306 GLY A O 1
ATOM 2379 N N . TYR A 1 307 ? -20.412 4.885 15.664 1.00 92.25 307 TYR A N 1
ATOM 2380 C CA . TYR A 1 307 ? -20.769 3.937 14.609 1.00 92.25 307 TYR A CA 1
ATOM 2381 C C . TYR A 1 307 ? -19.887 4.144 13.381 1.00 92.25 307 TYR A C 1
ATOM 2383 O O . TYR A 1 307 ? -19.533 5.277 13.047 1.00 92.25 307 TYR A O 1
ATOM 2391 N N . PHE A 1 308 ? -19.552 3.054 12.702 1.00 94.56 308 PHE A N 1
ATOM 2392 C CA . PHE A 1 308 ? -19.005 3.058 11.352 1.00 94.56 308 PHE A CA 1
ATOM 2393 C C . PHE A 1 308 ? -19.794 2.033 10.533 1.00 94.56 308 PHE A C 1
ATOM 2395 O O . PHE A 1 308 ? -19.608 0.829 10.682 1.00 94.56 308 PHE A O 1
ATOM 2402 N N . GLY A 1 309 ? -20.749 2.522 9.736 1.00 94.25 309 GLY A N 1
ATOM 2403 C CA . GLY A 1 309 ? -21.863 1.688 9.270 1.00 94.25 309 GLY A CA 1
ATOM 2404 C C . GLY A 1 309 ? -22.735 1.282 10.453 1.00 94.25 309 GLY A C 1
ATOM 2405 O O . GLY A 1 309 ? -23.073 2.133 11.278 1.00 94.25 309 GLY A O 1
ATOM 2406 N N . ASP A 1 310 ? -23.037 -0.008 10.562 1.00 95.25 310 ASP A N 1
ATOM 2407 C CA . ASP A 1 310 ? -23.802 -0.559 11.687 1.00 95.25 310 ASP A CA 1
ATOM 2408 C C . ASP A 1 310 ? -22.893 -1.081 12.815 1.00 95.25 310 ASP A C 1
ATOM 2410 O O . ASP A 1 310 ? -23.375 -1.461 13.882 1.00 95.25 310 ASP A O 1
ATOM 2414 N N . VAL A 1 311 ? -21.573 -1.064 12.605 1.00 97.31 311 VAL A N 1
ATOM 2415 C CA . VAL A 1 311 ? -20.579 -1.492 13.593 1.00 97.31 311 VAL A CA 1
ATOM 2416 C C . VAL A 1 311 ? -20.394 -0.414 14.648 1.00 97.31 311 VAL A C 1
ATOM 2418 O O . VAL A 1 311 ? -19.990 0.714 14.343 1.00 97.31 311 VAL A O 1
ATOM 2421 N N . LYS A 1 312 ? -20.638 -0.780 15.907 1.00 94.88 312 LYS A N 1
ATOM 2422 C CA . LYS A 1 312 ? -20.282 0.054 17.055 1.00 94.88 312 LYS A CA 1
ATOM 2423 C C . LYS A 1 312 ? -18.783 0.008 17.283 1.00 94.88 312 LYS A C 1
ATOM 2425 O O . LYS A 1 312 ? -18.164 -1.050 17.167 1.00 94.88 312 LYS A O 1
ATOM 2430 N N . TRP A 1 313 ? -18.218 1.140 17.674 1.00 95.94 313 TRP A N 1
ATOM 2431 C CA . TRP A 1 313 ? -16.822 1.203 18.071 1.00 95.94 313 TRP A CA 1
ATOM 2432 C C . TRP A 1 313 ? -16.598 2.077 19.300 1.00 95.94 313 TRP A C 1
ATOM 2434 O O . TRP A 1 313 ? -17.309 3.060 19.512 1.00 95.94 313 TRP A O 1
ATOM 2444 N N . SER A 1 314 ? -15.582 1.740 20.090 1.00 94.00 314 SER A N 1
ATOM 2445 C CA . SER A 1 314 ? -15.096 2.550 21.214 1.00 94.00 314 SER A CA 1
ATOM 2446 C C . SER A 1 314 ? -13.614 2.859 21.065 1.00 94.00 314 SER A C 1
ATOM 2448 O O . SER A 1 314 ? -12.868 2.054 20.510 1.00 94.00 314 SER A O 1
ATOM 2450 N N . TRP A 1 315 ? -13.189 4.004 21.594 1.00 93.62 315 TRP A N 1
ATOM 2451 C CA . TRP A 1 315 ? -11.783 4.395 21.677 1.00 93.62 315 TRP A CA 1
ATOM 2452 C C . TRP A 1 315 ? -11.261 4.243 23.106 1.00 93.62 315 TRP A C 1
ATOM 2454 O O . TRP A 1 315 ? -11.909 4.697 24.049 1.00 93.62 315 TRP A O 1
ATOM 2464 N N . ASP A 1 316 ? -10.082 3.644 23.241 1.00 91.75 316 ASP A N 1
ATOM 2465 C CA . ASP A 1 316 ? -9.300 3.605 24.473 1.00 91.75 316 ASP A CA 1
ATOM 2466 C C . ASP A 1 316 ? -8.041 4.464 24.290 1.00 91.75 316 ASP A C 1
ATOM 2468 O O . ASP A 1 316 ? -7.183 4.158 23.458 1.00 91.75 316 ASP A O 1
ATOM 2472 N N . GLU A 1 317 ? -7.943 5.559 25.047 1.00 88.62 317 GLU A N 1
ATOM 2473 C CA . GLU A 1 317 ? -6.821 6.499 24.957 1.00 88.62 317 GLU A CA 1
ATOM 2474 C C . GLU A 1 317 ? -5.524 5.935 25.558 1.00 88.62 317 GLU A C 1
ATOM 2476 O O . GLU A 1 317 ? -4.443 6.256 25.058 1.00 88.62 317 GLU A O 1
ATOM 2481 N N . GLU A 1 318 ? -5.613 5.092 26.592 1.00 90.50 318 GLU A N 1
ATOM 2482 C CA . GLU A 1 318 ? -4.443 4.522 27.271 1.00 90.50 318 GLU A CA 1
ATOM 2483 C C . GLU A 1 318 ? -3.778 3.456 26.395 1.00 90.50 318 GLU A C 1
ATOM 2485 O O . GLU A 1 318 ? -2.564 3.495 26.177 1.00 90.50 318 GLU A O 1
ATOM 2490 N N . GLU A 1 319 ? -4.582 2.561 25.822 1.00 92.44 319 GLU A N 1
ATOM 2491 C CA . GLU A 1 319 ? -4.130 1.509 24.902 1.00 92.44 319 GLU A CA 1
ATOM 2492 C C . GLU A 1 319 ? -3.968 2.009 23.456 1.00 92.44 319 GLU A C 1
ATOM 2494 O O . GLU A 1 319 ? -3.456 1.294 22.591 1.00 92.44 319 GLU A O 1
ATOM 2499 N N . GLN A 1 320 ? -4.406 3.240 23.171 1.00 95.44 320 GLN A N 1
ATOM 2500 C CA . GLN A 1 320 ? -4.452 3.829 21.830 1.00 95.44 320 GLN A CA 1
ATOM 2501 C C . GLN A 1 320 ? -5.152 2.902 20.815 1.00 95.44 320 GLN A C 1
ATOM 2503 O O . GLN A 1 320 ? -4.682 2.696 19.683 1.00 95.44 320 GLN A O 1
ATOM 2508 N N . SER A 1 321 ? -6.268 2.311 21.249 1.00 96.62 321 SER A N 1
ATOM 2509 C CA . SER A 1 321 ? -6.951 1.222 20.552 1.00 96.62 321 SER A CA 1
ATOM 2510 C C . SER A 1 321 ? -8.389 1.568 20.176 1.00 96.62 321 SER A C 1
ATOM 2512 O O . SER A 1 321 ? -9.087 2.282 20.894 1.00 96.62 321 SER A O 1
ATOM 2514 N N . VAL A 1 322 ? -8.832 1.065 19.024 1.00 97.38 322 VAL A N 1
ATOM 2515 C CA . VAL A 1 322 ? -10.239 1.096 18.610 1.00 97.38 322 VAL A CA 1
ATOM 2516 C C . VAL A 1 322 ? -10.782 -0.322 18.686 1.00 97.38 322 VAL A C 1
ATOM 2518 O O . VAL A 1 322 ? -10.243 -1.221 18.039 1.00 97.38 322 VAL A O 1
ATOM 2521 N N . THR A 1 323 ? -11.859 -0.505 19.440 1.00 97.69 323 THR A N 1
ATOM 2522 C CA . THR A 1 323 ? -12.572 -1.782 19.542 1.00 97.69 323 THR A CA 1
ATOM 2523 C C . THR A 1 323 ? -13.835 -1.728 18.704 1.00 97.69 323 THR A C 1
ATOM 2525 O O . THR A 1 323 ? -14.619 -0.800 18.869 1.00 97.69 323 THR A O 1
ATOM 2528 N N . PHE A 1 324 ? -14.030 -2.717 17.839 1.00 98.06 324 PHE A N 1
ATOM 2529 C CA . PHE A 1 324 ? -15.215 -2.945 17.023 1.00 98.06 324 PHE A CA 1
ATOM 2530 C C . PHE A 1 324 ? -16.043 -4.095 17.604 1.00 98.06 324 PHE A C 1
ATOM 2532 O O . PHE A 1 324 ? -15.519 -5.186 17.846 1.00 98.06 324 PHE A O 1
ATOM 2539 N N . GLU A 1 325 ? -17.334 -3.840 17.799 1.00 96.12 325 GLU A N 1
ATOM 2540 C CA . GLU A 1 325 ? -18.339 -4.851 18.154 1.00 96.12 325 GLU A CA 1
ATOM 2541 C C . GLU A 1 325 ? -19.006 -5.400 16.877 1.00 96.12 325 GLU A C 1
ATOM 2543 O O . GLU A 1 325 ? -18.650 -5.019 15.764 1.00 96.12 325 GLU A O 1
ATOM 2548 N N . GLY A 1 326 ? -19.987 -6.293 17.011 1.00 95.75 326 GLY A N 1
ATOM 2549 C CA . GLY A 1 326 ? -20.620 -6.930 15.852 1.00 95.75 326 GLY A CA 1
ATOM 2550 C C . GLY A 1 326 ? -21.429 -5.967 14.974 1.00 95.75 326 GLY A C 1
ATOM 2551 O O . GLY A 1 326 ? -21.996 -4.985 15.460 1.00 95.75 326 GLY A O 1
ATOM 2552 N N . GLY A 1 327 ? -21.522 -6.269 13.678 1.00 97.81 327 GLY A N 1
ATOM 2553 C CA . GLY A 1 327 ? -22.290 -5.483 12.707 1.00 97.81 327 GLY A CA 1
ATOM 2554 C C . GLY A 1 327 ? -21.760 -5.622 11.281 1.00 97.81 327 GLY A C 1
ATOM 2555 O O . GLY A 1 327 ? -21.011 -6.547 10.980 1.00 97.81 327 GLY A O 1
ATOM 2556 N N . THR A 1 328 ? -22.124 -4.678 10.414 1.00 98.50 328 THR A N 1
ATOM 2557 C CA . THR A 1 328 ? -21.634 -4.617 9.031 1.00 98.50 328 THR A CA 1
ATOM 2558 C C . THR A 1 328 ? -20.942 -3.280 8.795 1.00 98.50 328 THR A C 1
ATOM 2560 O O . THR A 1 328 ? -21.521 -2.211 9.037 1.00 98.50 328 THR A O 1
ATOM 2563 N N . PHE A 1 329 ? -19.689 -3.329 8.345 1.00 98.62 329 PHE A N 1
ATOM 2564 C CA . PHE A 1 329 ? -19.007 -2.142 7.858 1.00 98.62 329 PHE A CA 1
ATOM 2565 C C . PHE A 1 329 ? -19.709 -1.609 6.604 1.00 98.62 329 PHE A C 1
ATOM 2567 O O . PHE A 1 329 ? -20.247 -2.382 5.814 1.00 98.62 329 PHE A O 1
ATOM 2574 N N . PRO A 1 330 ? -19.728 -0.282 6.414 1.00 98.44 330 PRO A N 1
ATOM 2575 C CA . PRO A 1 330 ? -20.306 0.335 5.231 1.00 98.44 330 PRO A CA 1
ATOM 2576 C C . PRO A 1 330 ? -19.354 0.192 4.036 1.00 98.44 330 PRO A C 1
ATOM 2578 O O . PRO A 1 330 ? -18.166 -0.067 4.213 1.00 98.44 330 PRO A O 1
ATOM 2581 N N . ALA A 1 331 ? -19.850 0.465 2.826 1.00 98.75 331 ALA A N 1
ATOM 2582 C CA . ALA A 1 331 ? -18.988 0.625 1.658 1.00 98.75 331 ALA A CA 1
ATOM 2583 C C . ALA A 1 331 ? -17.920 1.709 1.902 1.00 98.75 331 ALA A C 1
ATOM 2585 O O . ALA A 1 331 ? -18.254 2.822 2.325 1.00 98.75 331 ALA A O 1
ATOM 2586 N N . THR A 1 332 ? -16.654 1.414 1.608 1.00 98.81 332 THR A N 1
ATOM 2587 C CA . THR A 1 332 ? -15.517 2.309 1.869 1.00 98.81 332 THR A CA 1
ATOM 2588 C C . THR A 1 332 ? -14.844 2.815 0.595 1.00 98.81 332 THR A C 1
ATOM 2590 O O . THR A 1 332 ? -15.006 2.271 -0.493 1.00 98.81 332 THR A O 1
ATOM 2593 N N . ASN A 1 333 ? -14.128 3.935 0.716 1.00 98.56 333 ASN A N 1
ATOM 2594 C CA . ASN A 1 333 ? -13.317 4.526 -0.349 1.00 98.56 333 ASN A CA 1
ATOM 2595 C C . ASN A 1 333 ? -12.241 5.466 0.240 1.00 98.56 333 ASN A C 1
ATOM 2597 O O . ASN A 1 333 ? -12.079 5.588 1.456 1.00 98.56 333 ASN A O 1
ATOM 2601 N N . GLN A 1 334 ? -11.491 6.165 -0.618 1.00 96.62 334 GLN A N 1
ATOM 2602 C CA . GLN A 1 334 ? -10.408 7.063 -0.195 1.00 96.62 334 GLN A CA 1
ATOM 2603 C C . GLN A 1 334 ? -10.856 8.183 0.770 1.00 96.62 334 GLN A C 1
ATOM 2605 O O . GLN A 1 334 ? -10.072 8.616 1.623 1.00 96.62 334 GLN A O 1
ATOM 2610 N N . GLU A 1 335 ? -12.089 8.670 0.629 1.00 95.88 335 GLU A N 1
ATOM 2611 C CA . GLU A 1 335 ? -12.651 9.750 1.447 1.00 95.88 335 GLU A CA 1
ATOM 2612 C C . GLU A 1 335 ? -13.383 9.224 2.686 1.00 95.88 335 GLU A C 1
ATOM 2614 O O . GLU A 1 335 ? -13.426 9.927 3.691 1.00 95.88 335 GLU A O 1
ATOM 2619 N N . PHE A 1 336 ? -13.891 7.990 2.635 1.00 97.06 336 PHE A N 1
ATOM 2620 C CA . PHE A 1 336 ? -14.689 7.370 3.690 1.00 97.06 336 PHE A CA 1
ATOM 2621 C C . PHE A 1 336 ? -14.121 5.997 4.082 1.00 97.06 336 PHE A C 1
ATOM 2623 O O . PHE A 1 336 ? -14.340 4.992 3.407 1.00 97.06 336 PHE A O 1
ATOM 2630 N N . ASN A 1 337 ? -13.348 5.973 5.166 1.00 97.50 337 ASN A N 1
ATOM 2631 C CA . ASN A 1 337 ? -12.680 4.793 5.724 1.00 97.50 337 ASN A CA 1
ATOM 2632 C C . ASN A 1 337 ? -12.348 5.023 7.209 1.00 97.50 337 ASN A C 1
ATOM 2634 O O . ASN A 1 337 ? -12.540 6.126 7.727 1.00 97.50 337 ASN A O 1
ATOM 2638 N N . ILE A 1 338 ? -11.802 4.011 7.890 1.00 97.00 338 ILE A N 1
ATOM 2639 C CA . ILE A 1 338 ? -11.528 4.061 9.336 1.00 97.00 338 ILE A CA 1
ATOM 2640 C C . ILE A 1 338 ? -10.602 5.233 9.714 1.00 97.00 338 ILE A C 1
ATOM 2642 O O . ILE A 1 338 ? -10.874 5.943 10.685 1.00 97.00 338 ILE A O 1
ATOM 2646 N N . SER A 1 339 ? -9.538 5.504 8.946 1.00 95.25 339 SER A N 1
ATOM 2647 C CA . SER A 1 339 ? -8.591 6.583 9.286 1.00 95.25 339 SER A CA 1
ATOM 2648 C C . SER A 1 339 ? -9.205 7.983 9.159 1.00 95.25 339 SER A C 1
ATOM 2650 O O . SER A 1 339 ? -8.792 8.917 9.857 1.00 95.25 339 SER A O 1
ATOM 2652 N N . ARG A 1 340 ? -10.219 8.149 8.301 1.00 93.31 340 ARG A N 1
ATOM 2653 C CA . ARG A 1 340 ? -10.975 9.398 8.145 1.00 93.31 340 ARG A CA 1
ATOM 2654 C C . ARG A 1 340 ? -12.071 9.529 9.188 1.00 93.31 340 ARG A C 1
ATOM 2656 O O . ARG A 1 340 ? -12.065 10.510 9.930 1.00 93.31 340 ARG A O 1
ATOM 2663 N N . GLU A 1 341 ? -12.951 8.539 9.267 1.00 92.19 341 GLU A N 1
ATOM 2664 C CA . GLU A 1 341 ? -14.177 8.612 10.063 1.00 92.19 341 GLU A CA 1
ATOM 2665 C C . GLU A 1 341 ? -13.918 8.451 11.551 1.00 92.19 341 GLU A C 1
ATOM 2667 O O . GLU A 1 341 ? -14.444 9.222 12.348 1.00 92.19 341 GLU A O 1
ATOM 2672 N N . ILE A 1 342 ? -13.068 7.498 11.930 1.00 91.25 342 ILE A N 1
ATOM 2673 C CA . ILE A 1 342 ? -12.711 7.266 13.330 1.00 91.25 342 ILE A CA 1
ATOM 2674 C C . ILE A 1 342 ? -11.507 8.126 13.691 1.00 91.25 342 ILE A C 1
ATOM 2676 O O . ILE A 1 342 ? -11.548 8.833 14.692 1.00 91.25 342 ILE A O 1
ATOM 2680 N N . GLY A 1 343 ? -10.480 8.140 12.840 1.00 87.69 343 GLY A N 1
ATOM 2681 C CA . GLY A 1 343 ? -9.256 8.895 13.086 1.00 87.69 343 GLY A CA 1
ATOM 2682 C C . GLY A 1 343 ? -9.437 10.414 12.992 1.00 87.69 343 GLY A C 1
ATOM 2683 O O . GLY A 1 343 ? -9.674 11.114 13.978 1.00 87.69 343 GLY A O 1
ATOM 2684 N N . SER A 1 344 ? -9.302 10.950 11.781 1.00 82.31 344 SER A N 1
ATOM 2685 C CA . SER A 1 344 ? -9.208 12.395 11.521 1.00 82.31 344 SER A CA 1
ATOM 2686 C C . SER A 1 344 ? -10.420 13.186 12.027 1.00 82.31 344 SER A C 1
ATOM 2688 O O . SER A 1 344 ? -10.244 14.213 12.688 1.00 82.31 344 SER A O 1
ATOM 2690 N N . SER A 1 345 ? -11.639 12.713 11.752 1.00 78.75 345 SER A N 1
ATOM 2691 C CA . SER A 1 345 ? -12.887 13.399 12.115 1.00 78.75 345 SER A CA 1
ATOM 2692 C C . SER A 1 345 ? -13.075 13.517 13.628 1.00 78.75 345 SER A C 1
ATOM 2694 O O . SER A 1 345 ? -13.544 14.551 14.105 1.00 78.75 345 SER A O 1
ATOM 2696 N N . ASN A 1 346 ? -12.613 12.526 14.399 1.00 78.00 346 ASN A N 1
ATOM 2697 C CA . ASN A 1 346 ? -12.668 12.567 15.862 1.00 78.00 346 ASN A CA 1
ATOM 2698 C C . ASN A 1 346 ? -11.367 13.035 16.518 1.00 78.00 346 ASN A C 1
ATOM 2700 O O . ASN A 1 346 ? -11.296 13.085 17.745 1.00 78.00 346 ASN A O 1
ATOM 2704 N N . ARG A 1 347 ? -10.358 13.442 15.734 1.00 82.31 347 ARG A N 1
ATOM 2705 C CA . ARG A 1 347 ? -9.021 13.835 16.219 1.00 82.31 347 ARG A CA 1
ATOM 2706 C C . ARG A 1 347 ? -8.275 12.701 16.939 1.00 82.31 347 ARG A C 1
ATOM 2708 O O . ARG A 1 347 ? -7.432 12.967 17.790 1.00 82.31 347 ARG A O 1
ATOM 2715 N N . ILE A 1 348 ? -8.555 11.455 16.567 1.00 82.75 348 ILE A N 1
ATOM 2716 C CA . ILE A 1 348 ? -7.832 10.262 17.010 1.00 82.75 348 ILE A CA 1
ATOM 2717 C C . ILE A 1 348 ? -6.698 10.009 16.005 1.00 82.75 348 ILE A C 1
ATOM 2719 O O . ILE A 1 348 ? -6.852 9.299 15.017 1.00 82.75 348 ILE A O 1
ATOM 2723 N N . THR A 1 349 ? -5.543 10.643 16.202 1.00 78.38 349 THR A N 1
ATOM 2724 C CA . THR A 1 349 ? -4.416 10.553 15.247 1.00 78.38 349 THR A CA 1
ATOM 2725 C C . THR A 1 349 ? -3.448 9.406 15.540 1.00 78.38 349 THR A C 1
ATOM 2727 O O . THR A 1 349 ? -2.453 9.241 14.842 1.00 78.38 349 THR A O 1
ATOM 2730 N N . GLU A 1 350 ? -3.706 8.631 16.590 1.00 87.06 350 GLU A N 1
ATOM 2731 C CA . GLU A 1 350 ? -2.743 7.705 17.185 1.00 87.06 350 GLU A CA 1
ATOM 2732 C C . GLU A 1 350 ? -3.267 6.262 17.238 1.00 87.06 350 GLU A C 1
ATOM 2734 O O . GLU A 1 350 ? -2.924 5.533 18.156 1.00 87.06 350 GLU A O 1
ATOM 2739 N N . ILE A 1 351 ? -4.100 5.833 16.286 1.00 95.88 351 ILE A N 1
ATOM 2740 C CA . ILE A 1 351 ? -4.640 4.464 16.281 1.00 95.88 351 ILE A CA 1
ATOM 2741 C C . ILE A 1 351 ? -3.492 3.461 16.096 1.00 95.88 351 ILE A C 1
ATOM 2743 O O . ILE A 1 351 ? -2.951 3.330 14.997 1.00 95.88 351 ILE A O 1
ATOM 2747 N N . LYS A 1 352 ? -3.128 2.761 17.175 1.00 97.50 352 LYS A N 1
ATOM 2748 C CA . LYS A 1 352 ? -2.066 1.742 17.197 1.00 97.50 352 LYS A CA 1
ATOM 2749 C C . LYS A 1 352 ? -2.595 0.323 17.216 1.00 97.50 352 LYS A C 1
ATOM 2751 O O . LYS A 1 352 ? -1.888 -0.594 16.806 1.00 97.50 352 LYS A O 1
ATOM 2756 N N . LYS A 1 353 ? -3.832 0.131 17.656 1.00 98.38 353 LYS A N 1
ATOM 2757 C CA . LYS A 1 353 ? -4.432 -1.192 17.768 1.00 98.38 353 LYS A CA 1
ATOM 2758 C C . LYS A 1 353 ? -5.877 -1.166 17.293 1.00 98.38 353 LYS A C 1
ATOM 2760 O O . LYS A 1 353 ? -6.633 -0.275 17.670 1.00 98.38 353 LYS A O 1
ATOM 2765 N N . LEU A 1 354 ? -6.250 -2.141 16.470 1.00 98.56 354 LEU A N 1
ATOM 2766 C CA . LEU A 1 354 ? -7.646 -2.422 16.132 1.00 98.56 354 LEU A CA 1
ATOM 2767 C C . LEU A 1 354 ? -8.039 -3.758 16.760 1.00 98.56 354 LEU A C 1
ATOM 2769 O O . LEU A 1 354 ? -7.321 -4.743 16.596 1.00 98.56 354 LEU A O 1
ATOM 2773 N N . ILE A 1 355 ? -9.153 -3.781 17.482 1.00 98.69 355 ILE A N 1
ATOM 2774 C CA . ILE A 1 355 ? -9.657 -4.948 18.209 1.00 98.69 355 ILE A CA 1
ATOM 2775 C C . ILE A 1 355 ? -11.035 -5.286 17.657 1.00 98.69 355 ILE A C 1
ATOM 2777 O O . ILE A 1 355 ? -11.885 -4.409 17.577 1.00 98.69 355 ILE A O 1
ATOM 2781 N N . PHE A 1 356 ? -11.274 -6.542 17.308 1.00 98.50 356 PHE A N 1
ATOM 2782 C CA . PHE A 1 356 ? -12.595 -7.053 16.953 1.00 98.50 356 PHE A CA 1
ATOM 2783 C C . PHE A 1 356 ? -13.030 -8.039 18.036 1.00 98.50 356 PHE A C 1
ATOM 2785 O O . PHE A 1 356 ? -12.312 -9.001 18.318 1.00 98.50 356 PHE A O 1
ATOM 2792 N N . THR A 1 357 ? -14.170 -7.789 18.680 1.00 97.56 357 THR A N 1
ATOM 2793 C CA . THR A 1 357 ? -14.680 -8.654 19.764 1.00 97.56 357 THR A CA 1
ATOM 2794 C C . THR A 1 357 ? -15.749 -9.632 19.301 1.00 97.56 357 THR A C 1
ATOM 2796 O O . THR A 1 357 ? -15.924 -10.676 19.924 1.00 97.56 357 THR A O 1
ATOM 2799 N N . ASP A 1 358 ? -16.431 -9.308 18.204 1.00 96.75 358 ASP A N 1
ATOM 2800 C CA . ASP A 1 358 ? -17.528 -10.074 17.620 1.00 96.75 358 ASP A CA 1
ATOM 2801 C C . ASP A 1 358 ? -17.419 -10.066 16.090 1.00 96.75 358 ASP A C 1
ATOM 2803 O O . ASP A 1 358 ? -16.647 -9.297 15.519 1.00 96.75 358 ASP A O 1
ATOM 2807 N N . ALA A 1 359 ? -18.219 -10.904 15.424 1.00 97.81 359 ALA A N 1
ATOM 2808 C CA . ALA A 1 359 ? -18.245 -10.992 13.966 1.00 97.81 359 ALA A CA 1
ATOM 2809 C C . ALA A 1 359 ? -18.658 -9.660 13.312 1.00 97.81 359 ALA A C 1
ATOM 2811 O O . ALA A 1 359 ? -19.726 -9.115 13.611 1.00 97.81 359 ALA A O 1
ATOM 2812 N N . VAL A 1 360 ? -17.827 -9.182 12.387 1.00 98.56 360 VAL A N 1
ATOM 2813 C CA . VAL A 1 360 ? -18.056 -7.979 11.585 1.00 98.56 360 VAL A CA 1
ATOM 2814 C C . VAL A 1 360 ? -18.057 -8.355 10.114 1.00 98.56 360 VAL A C 1
ATOM 2816 O O . VAL A 1 360 ? -17.081 -8.900 9.615 1.00 98.56 360 VAL A O 1
ATOM 2819 N N . GLU A 1 361 ? -19.130 -8.041 9.401 1.00 98.62 361 GLU A N 1
ATOM 2820 C CA . GLU A 1 361 ? -19.209 -8.247 7.955 1.00 98.62 361 GLU A CA 1
ATOM 2821 C C . GLU A 1 361 ? -18.615 -7.042 7.218 1.00 98.62 361 GLU A C 1
ATOM 2823 O O . GLU A 1 361 ? -18.958 -5.893 7.505 1.00 98.62 361 GLU A O 1
ATOM 2828 N N . ALA A 1 362 ? -17.731 -7.281 6.254 1.00 98.62 362 ALA A N 1
ATOM 2829 C CA . ALA A 1 362 ? -17.232 -6.247 5.355 1.00 98.62 362 ALA A CA 1
ATOM 2830 C C . ALA A 1 362 ? -18.176 -6.073 4.149 1.00 98.62 362 ALA A C 1
ATOM 2832 O O . ALA A 1 362 ? -18.634 -7.055 3.559 1.00 98.62 362 ALA A O 1
ATOM 2833 N N . ASP A 1 363 ? -18.457 -4.827 3.750 1.00 98.75 363 ASP A N 1
ATOM 2834 C CA . ASP A 1 363 ? -19.266 -4.548 2.556 1.00 98.75 363 ASP A CA 1
ATOM 2835 C C . ASP A 1 363 ? -18.570 -5.047 1.277 1.00 98.75 363 ASP A C 1
ATOM 2837 O O . ASP A 1 363 ? -17.339 -5.119 1.195 1.00 98.75 363 ASP A O 1
ATOM 2841 N N . ARG A 1 364 ? -19.349 -5.340 0.228 1.00 98.75 364 ARG A N 1
ATOM 2842 C CA . ARG A 1 364 ? -18.802 -5.757 -1.073 1.00 98.75 364 ARG A CA 1
ATOM 2843 C C . ARG A 1 364 ? -17.781 -4.764 -1.643 1.00 98.75 364 ARG A C 1
ATOM 2845 O O . ARG A 1 364 ? -16.840 -5.177 -2.322 1.00 98.75 364 ARG A O 1
ATOM 2852 N N . GLU A 1 365 ? -17.959 -3.476 -1.362 1.00 98.75 365 GLU A N 1
ATOM 2853 C CA . GLU A 1 365 ? -17.008 -2.406 -1.646 1.00 98.75 365 GLU A CA 1
ATOM 2854 C C . GLU A 1 365 ? -16.219 -2.060 -0.378 1.00 98.75 365 GLU A C 1
ATOM 2856 O O . GLU A 1 365 ? -16.590 -1.168 0.378 1.00 98.75 365 GLU A O 1
ATOM 2861 N N . SER A 1 366 ? -15.115 -2.771 -0.147 1.00 98.75 366 SER A N 1
ATOM 2862 C CA . SER A 1 366 ? -14.240 -2.555 1.012 1.00 98.75 366 SER A CA 1
ATOM 2863 C C . SER A 1 366 ? -12.884 -1.955 0.619 1.00 98.75 366 SER A C 1
ATOM 2865 O O . SER A 1 366 ? -11.871 -2.147 1.305 1.00 98.75 366 SER A O 1
ATOM 2867 N N . SER A 1 367 ? -12.827 -1.207 -0.491 1.00 98.81 367 SER A N 1
ATOM 2868 C CA . SER A 1 367 ? -11.607 -0.494 -0.864 1.00 98.81 367 SER A CA 1
ATOM 2869 C C . SER A 1 367 ? -11.243 0.552 0.188 1.00 98.81 367 SER A C 1
ATOM 2871 O O . SER A 1 367 ? -12.099 1.218 0.763 1.00 98.81 367 SER A O 1
ATOM 2873 N N . TYR A 1 368 ? -9.952 0.729 0.452 1.00 98.81 368 TYR A N 1
ATOM 2874 C CA . TYR A 1 368 ? -9.427 1.676 1.440 1.00 98.81 368 TYR A CA 1
ATOM 2875 C C . TYR A 1 368 ? -9.837 1.443 2.912 1.00 98.81 368 TYR A C 1
ATOM 2877 O O . TYR A 1 368 ? -9.531 2.305 3.732 1.00 98.81 368 TYR A O 1
ATOM 2885 N N . LEU A 1 369 ? -10.476 0.329 3.297 1.00 98.75 369 LEU A N 1
ATOM 2886 C CA . LEU A 1 369 ? -11.016 0.132 4.660 1.00 98.75 369 LEU A CA 1
ATOM 2887 C C . LEU A 1 369 ? -10.021 0.478 5.795 1.00 98.75 369 LEU A C 1
ATOM 2889 O O . LEU A 1 369 ? -10.366 1.252 6.692 1.00 98.75 369 LEU A O 1
ATOM 2893 N N . PHE A 1 370 ? -8.775 -0.007 5.713 1.00 98.56 370 PHE A N 1
ATOM 2894 C CA . PHE A 1 370 ? -7.681 0.279 6.662 1.00 98.56 370 PHE A CA 1
ATOM 2895 C C . PHE A 1 370 ? -6.645 1.278 6.118 1.00 98.56 370 PHE A C 1
ATOM 2897 O O . PHE A 1 370 ? -5.556 1.425 6.676 1.00 98.56 370 PHE A O 1
ATOM 2904 N N . TYR A 1 371 ? -6.963 1.976 5.027 1.00 98.12 371 TYR A N 1
ATOM 2905 C CA . TYR A 1 371 ? -6.037 2.862 4.330 1.00 98.12 371 TYR A CA 1
ATOM 2906 C C . TYR A 1 371 ? -5.483 3.962 5.234 1.00 98.12 371 TYR A C 1
ATOM 2908 O O . TYR A 1 371 ? -6.227 4.678 5.913 1.00 98.12 371 TYR A O 1
ATOM 2916 N N . GLY A 1 372 ? -4.166 4.160 5.158 1.00 96.31 372 GLY A N 1
ATOM 2917 C CA . GLY A 1 372 ? -3.496 5.284 5.806 1.00 96.31 372 GLY A CA 1
ATOM 2918 C C . GLY A 1 372 ? -3.398 5.175 7.325 1.00 96.31 372 GLY A C 1
ATOM 2919 O O . GLY A 1 372 ? -3.074 6.170 7.966 1.00 96.31 372 GLY A O 1
ATOM 2920 N N . LEU A 1 373 ? -3.652 4.000 7.911 1.00 97.06 373 LEU A N 1
ATOM 2921 C CA . LEU A 1 373 ? -3.359 3.726 9.320 1.00 97.06 373 LEU A CA 1
ATOM 2922 C C . LEU A 1 373 ? -1.843 3.506 9.518 1.00 97.06 373 LEU A C 1
ATOM 2924 O O . LEU A 1 373 ? -1.369 2.421 9.862 1.00 97.06 373 LEU A O 1
ATOM 2928 N N . ASP A 1 374 ? -1.070 4.567 9.288 1.00 94.69 374 ASP A N 1
ATOM 2929 C CA . ASP A 1 374 ? 0.400 4.593 9.235 1.00 94.69 374 ASP A CA 1
ATOM 2930 C C . ASP A 1 374 ? 1.091 4.460 10.604 1.00 94.69 374 ASP A C 1
ATOM 2932 O O . ASP A 1 374 ? 2.322 4.368 10.690 1.00 94.69 374 ASP A O 1
ATOM 2936 N N . ARG A 1 375 ? 0.299 4.386 11.676 1.00 96.19 375 ARG A N 1
ATOM 2937 C CA . ARG A 1 375 ? 0.744 4.148 13.056 1.00 96.19 375 ARG A CA 1
ATOM 2938 C C . ARG A 1 375 ? 0.164 2.873 13.661 1.00 96.19 375 ARG A C 1
ATOM 2940 O O . ARG A 1 375 ? 0.432 2.608 14.825 1.00 96.19 375 ARG A O 1
ATOM 2947 N N . LEU A 1 376 ? -0.594 2.091 12.889 1.00 97.94 376 LEU A N 1
ATOM 2948 C CA . LEU A 1 376 ? -1.158 0.832 13.358 1.00 97.94 376 LEU A CA 1
ATOM 2949 C C . LEU A 1 376 ? -0.042 -0.182 13.616 1.00 97.94 376 LEU A C 1
ATOM 2951 O O . LEU A 1 376 ? 0.752 -0.465 12.724 1.00 97.94 376 LEU A O 1
ATOM 2955 N N . GLU A 1 377 ? 0.004 -0.721 14.827 1.00 97.50 377 GLU A N 1
ATOM 2956 C CA . GLU A 1 377 ? 1.019 -1.659 15.302 1.00 97.50 377 GLU A CA 1
ATOM 2957 C C . GLU A 1 377 ? 0.489 -3.096 15.335 1.00 97.50 377 GLU A C 1
ATOM 2959 O O . GLU A 1 377 ? 1.254 -4.019 15.069 1.00 97.50 377 GLU A O 1
ATOM 2964 N N . THR A 1 378 ? -0.800 -3.311 15.623 1.00 98.12 378 THR A N 1
ATOM 2965 C CA . THR A 1 378 ? -1.373 -4.666 15.689 1.00 98.12 378 THR A CA 1
ATOM 2966 C C . THR A 1 378 ? -2.881 -4.703 15.450 1.00 98.12 378 THR A C 1
ATOM 2968 O O . THR A 1 378 ? -3.603 -3.739 15.710 1.00 98.12 378 THR A O 1
ATOM 2971 N N . PHE A 1 379 ? -3.354 -5.869 15.017 1.00 98.31 379 PHE A N 1
ATOM 2972 C CA . PHE A 1 379 ? -4.754 -6.270 15.105 1.00 98.31 379 PHE A CA 1
ATOM 2973 C C . PHE A 1 379 ? -4.942 -7.274 16.250 1.00 98.31 379 PHE A C 1
ATOM 2975 O O . PHE A 1 379 ? -4.024 -8.029 16.572 1.00 98.31 379 PHE A O 1
ATOM 2982 N N . GLU A 1 380 ? -6.126 -7.304 16.850 1.00 98.12 380 GLU A N 1
ATOM 2983 C CA . GLU A 1 380 ? -6.595 -8.369 17.737 1.00 98.12 380 GLU A CA 1
ATOM 2984 C C . GLU A 1 380 ? -7.968 -8.833 17.243 1.00 98.12 380 GLU A C 1
ATOM 2986 O O . GLU A 1 380 ? -8.850 -8.012 17.009 1.00 98.12 380 GLU A O 1
ATOM 2991 N N . GLY A 1 381 ? -8.140 -10.141 17.036 1.00 97.88 381 GLY A N 1
ATOM 2992 C CA . GLY A 1 381 ? -9.407 -10.697 16.554 1.00 97.88 381 GLY A CA 1
ATOM 2993 C C . GLY A 1 381 ? -9.715 -10.437 15.075 1.00 97.88 381 GLY A C 1
ATOM 2994 O O . GLY A 1 381 ? -10.875 -10.512 14.698 1.00 97.88 381 GLY A O 1
ATOM 2995 N N . LEU A 1 382 ? -8.721 -10.154 14.219 1.00 97.31 382 LEU A N 1
ATOM 2996 C CA . LEU A 1 382 ? -8.952 -9.877 12.786 1.00 97.31 382 LEU A CA 1
ATOM 2997 C C . LEU A 1 382 ? -9.717 -10.999 12.054 1.00 97.31 382 LEU A C 1
ATOM 2999 O O . LEU A 1 382 ? -10.418 -10.722 11.086 1.00 97.31 382 LEU A O 1
ATOM 3003 N N . ASP A 1 383 ? -9.644 -12.237 12.549 1.00 95.94 383 ASP A N 1
ATOM 3004 C CA . ASP A 1 383 ? -10.426 -13.382 12.061 1.00 95.94 383 ASP A CA 1
ATOM 3005 C C . ASP A 1 383 ? -11.949 -13.215 12.211 1.00 95.94 383 ASP A C 1
ATOM 3007 O O . ASP A 1 383 ? -12.714 -13.948 11.587 1.00 95.94 383 ASP A O 1
ATOM 3011 N N . TYR A 1 384 ? -12.413 -12.270 13.034 1.00 97.88 384 TYR A N 1
ATOM 3012 C CA . TYR A 1 384 ? -13.831 -11.930 13.140 1.00 97.88 384 TYR A CA 1
ATOM 3013 C C . TYR A 1 384 ? -14.330 -11.038 11.999 1.00 97.88 384 TYR A C 1
ATOM 3015 O O . TYR A 1 384 ? -15.541 -10.850 11.879 1.00 97.88 384 TYR A O 1
ATOM 3023 N N . LEU A 1 385 ? -13.438 -10.495 11.166 1.00 98.31 385 LEU A N 1
ATOM 3024 C CA . LEU A 1 385 ? -13.824 -9.752 9.975 1.00 98.31 385 LEU A CA 1
ATOM 3025 C C . LEU A 1 385 ? -14.161 -10.722 8.835 1.00 98.31 385 LEU A C 1
ATOM 3027 O O . LEU A 1 385 ? -13.273 -11.284 8.193 1.00 98.31 385 LEU A O 1
ATOM 3031 N N . ASP A 1 386 ? -15.450 -10.894 8.561 1.00 98.31 386 ASP A N 1
ATOM 3032 C CA . ASP A 1 386 ? -15.941 -11.680 7.435 1.00 98.31 386 ASP A CA 1
ATOM 3033 C C . ASP A 1 386 ? -15.828 -10.879 6.133 1.00 98.31 386 ASP A C 1
ATOM 3035 O O . ASP A 1 386 ? -16.552 -9.909 5.898 1.00 98.31 386 ASP A O 1
ATOM 3039 N N . VAL A 1 387 ? -14.917 -11.320 5.266 1.00 98.19 387 VAL A N 1
ATOM 3040 C CA . VAL A 1 387 ? -14.681 -10.742 3.937 1.00 98.19 387 VAL A CA 1
ATOM 3041 C C . VAL A 1 387 ? -15.283 -11.567 2.795 1.00 98.19 387 VAL A C 1
ATOM 3043 O O . VAL A 1 387 ? -15.045 -11.265 1.626 1.00 98.19 387 VAL A O 1
ATOM 3046 N N . SER A 1 388 ? -16.083 -12.592 3.098 1.00 98.06 388 SER A N 1
ATOM 3047 C CA . SER A 1 388 ? -16.606 -13.539 2.103 1.00 98.06 388 SER A CA 1
ATOM 3048 C C . SER A 1 388 ? -17.493 -12.892 1.039 1.00 98.06 388 SER A C 1
ATOM 3050 O O . SER A 1 388 ? -17.608 -13.418 -0.068 1.00 98.06 388 SER A O 1
ATOM 3052 N N . SER A 1 389 ? -18.096 -11.738 1.334 1.00 98.31 389 SER A N 1
ATOM 3053 C CA . SER A 1 389 ? -18.927 -10.970 0.394 1.00 98.31 389 SER A CA 1
ATOM 3054 C C . SER A 1 389 ? -18.167 -9.866 -0.353 1.00 98.31 389 SER A C 1
ATOM 3056 O O . SER A 1 389 ? -18.752 -9.196 -1.205 1.00 98.31 389 SER A O 1
ATOM 3058 N N . VAL A 1 390 ? -16.879 -9.664 -0.057 1.00 98.88 390 VAL A N 1
ATOM 3059 C CA . VAL A 1 390 ? -16.079 -8.573 -0.626 1.00 98.88 390 VAL A CA 1
ATOM 3060 C C . VAL A 1 390 ? -15.765 -8.837 -2.098 1.00 98.88 390 VAL A C 1
ATOM 3062 O O . VAL A 1 390 ? -15.252 -9.892 -2.465 1.00 98.88 390 VAL A O 1
ATOM 3065 N N . GLU A 1 391 ? -16.033 -7.843 -2.946 1.00 98.81 391 GLU A N 1
ATOM 3066 C CA . GLU A 1 391 ? -15.696 -7.849 -4.375 1.00 98.81 391 GLU A CA 1
ATOM 3067 C C . GLU A 1 391 ? -14.527 -6.907 -4.695 1.00 98.81 391 GLU A C 1
ATOM 3069 O O . GLU A 1 391 ? -13.764 -7.160 -5.629 1.00 98.81 391 GLU A O 1
ATOM 3074 N N . ASN A 1 392 ? -14.337 -5.839 -3.916 1.00 98.88 392 ASN A N 1
ATOM 3075 C CA . ASN A 1 392 ? -13.255 -4.876 -4.106 1.00 98.88 392 ASN A CA 1
ATOM 3076 C C . ASN A 1 392 ? -12.446 -4.681 -2.814 1.00 98.88 392 ASN A C 1
ATOM 3078 O O . ASN A 1 392 ? -12.970 -4.186 -1.819 1.00 98.88 392 ASN A O 1
ATOM 3082 N N . MET A 1 393 ? -11.159 -5.043 -2.851 1.00 98.75 393 MET A N 1
ATOM 3083 C CA . MET A 1 393 ? -10.186 -4.848 -1.763 1.00 98.75 393 MET A CA 1
ATOM 3084 C C . MET A 1 393 ? -9.109 -3.815 -2.120 1.00 98.75 393 MET A C 1
ATOM 3086 O O . MET A 1 393 ? -8.048 -3.761 -1.488 1.00 98.75 393 MET A O 1
ATOM 3090 N N . ALA A 1 394 ? -9.343 -2.993 -3.149 1.00 98.94 394 ALA A N 1
ATOM 3091 C CA . ALA A 1 394 ? -8.342 -2.051 -3.619 1.00 98.94 394 ALA A CA 1
ATOM 3092 C C . ALA A 1 394 ? -7.875 -1.124 -2.482 1.00 98.94 394 ALA A C 1
ATOM 3094 O O . ALA A 1 394 ? -8.682 -0.573 -1.740 1.00 98.94 394 ALA A O 1
ATOM 3095 N N . TYR A 1 395 ? -6.565 -0.942 -2.326 1.00 98.88 395 TYR A N 1
ATOM 3096 C CA . TYR A 1 395 ? -5.948 -0.092 -1.298 1.00 98.88 395 TYR A CA 1
ATOM 3097 C C . TYR A 1 395 ? -6.300 -0.435 0.163 1.00 98.88 395 TYR A C 1
ATOM 3099 O O . TYR A 1 395 ? -5.952 0.351 1.045 1.00 98.88 395 TYR A O 1
ATOM 3107 N N . MET A 1 396 ? -6.958 -1.569 0.446 1.00 98.81 396 MET A N 1
ATOM 3108 C CA . MET A 1 396 ? -7.501 -1.894 1.774 1.00 98.81 396 MET A CA 1
ATOM 3109 C C . MET A 1 396 ? -6.468 -1.743 2.895 1.00 98.81 396 MET A C 1
ATOM 3111 O O . MET A 1 396 ? -6.774 -1.121 3.905 1.00 98.81 396 MET A O 1
ATOM 3115 N N . PHE A 1 397 ? -5.245 -2.233 2.692 1.00 98.75 397 PHE A N 1
ATOM 3116 C CA . PHE A 1 397 ? -4.129 -2.136 3.632 1.00 98.75 397 PHE A CA 1
ATOM 3117 C C . PHE A 1 397 ? -3.020 -1.205 3.141 1.00 98.75 397 PHE A C 1
ATOM 3119 O O . PHE A 1 397 ? -1.881 -1.343 3.581 1.00 98.75 397 PHE A O 1
ATOM 3126 N N . SER A 1 398 ? -3.291 -0.277 2.221 1.00 98.69 398 SER A N 1
ATOM 3127 C CA . SER A 1 398 ? -2.252 0.617 1.708 1.00 98.69 398 SER A CA 1
ATOM 3128 C C . SER A 1 398 ? -1.850 1.657 2.762 1.00 98.69 398 SER A C 1
ATOM 3130 O O . SER A 1 398 ? -2.699 2.252 3.427 1.00 98.69 398 SER A O 1
ATOM 3132 N N . PHE A 1 399 ? -0.538 1.878 2.905 1.00 97.88 399 PHE A N 1
ATOM 3133 C CA . PHE A 1 399 ? 0.076 2.733 3.933 1.00 97.88 399 PHE A CA 1
ATOM 3134 C C . PHE A 1 399 ? -0.197 2.296 5.386 1.00 97.88 399 PHE A C 1
ATOM 3136 O O . PHE A 1 399 ? -0.171 3.127 6.291 1.00 97.88 399 PHE A O 1
ATOM 3143 N N . VAL A 1 400 ? -0.426 1.003 5.628 1.00 97.38 400 VAL A N 1
ATOM 3144 C CA . VAL A 1 400 ? -0.554 0.435 6.982 1.00 97.38 400 VAL A CA 1
ATOM 3145 C C . VAL A 1 400 ? 0.828 0.091 7.559 1.00 97.38 400 VAL A C 1
ATOM 3147 O O . VAL A 1 400 ? 1.755 -0.256 6.821 1.00 97.38 400 VAL A O 1
ATOM 3150 N N . SER A 1 401 ? 0.985 0.197 8.884 1.00 96.62 401 SER A N 1
ATOM 3151 C CA . SER A 1 401 ? 2.287 0.078 9.565 1.00 96.62 401 SER A CA 1
ATOM 3152 C C . SER A 1 401 ? 2.481 -1.174 10.435 1.00 96.62 401 SER A C 1
ATOM 3154 O O . SER A 1 401 ? 3.477 -1.263 11.155 1.00 96.62 401 SER A O 1
ATOM 3156 N N . VAL A 1 402 ? 1.589 -2.166 10.342 1.00 97.69 402 VAL A N 1
ATOM 3157 C CA . VAL A 1 402 ? 1.714 -3.407 11.125 1.00 97.69 402 VAL A CA 1
ATOM 3158 C C . VAL A 1 402 ? 2.948 -4.212 10.684 1.00 97.69 402 VAL A C 1
ATOM 3160 O O . VAL A 1 402 ? 3.245 -4.248 9.488 1.00 97.69 402 VAL A O 1
ATOM 3163 N N . PRO A 1 403 ? 3.703 -4.838 11.606 1.00 97.44 403 PRO A N 1
ATOM 3164 C CA . PRO A 1 403 ? 4.824 -5.707 11.252 1.00 97.44 403 PRO A CA 1
ATOM 3165 C C . PRO A 1 403 ? 4.364 -7.095 10.784 1.00 97.44 403 PRO A C 1
ATOM 3167 O O . PRO A 1 403 ? 4.915 -7.628 9.825 1.00 97.44 403 PRO A O 1
ATOM 3170 N N . GLU A 1 404 ? 3.333 -7.649 11.418 1.00 97.12 404 GLU A N 1
ATOM 3171 C CA . GLU A 1 404 ? 2.793 -8.978 11.138 1.00 97.12 404 GLU A CA 1
ATOM 3172 C C . GLU A 1 404 ? 1.339 -8.825 10.685 1.00 97.12 404 GLU A C 1
ATOM 3174 O O . GLU A 1 404 ? 0.543 -8.178 11.372 1.00 97.12 404 GLU A O 1
ATOM 3179 N N . LEU A 1 405 ? 1.001 -9.385 9.525 1.00 97.94 405 LEU A N 1
ATOM 3180 C CA . LEU A 1 405 ? -0.358 -9.384 8.993 1.00 97.94 405 LEU A CA 1
ATOM 3181 C C . LEU A 1 405 ? -0.738 -10.804 8.574 1.00 97.94 405 LEU A C 1
ATOM 3183 O O . LEU A 1 405 ? -0.249 -11.303 7.562 1.00 97.94 405 LEU A O 1
ATOM 3187 N N . ASP A 1 406 ? -1.594 -11.435 9.375 1.00 97.44 406 ASP A N 1
ATOM 3188 C CA . ASP A 1 406 ? -2.136 -12.767 9.116 1.00 97.44 406 ASP A CA 1
ATOM 3189 C C . ASP A 1 406 ? -3.556 -12.650 8.561 1.00 97.44 406 ASP A C 1
ATOM 3191 O O . ASP A 1 406 ? -4.450 -12.127 9.228 1.00 97.44 406 ASP A O 1
ATOM 3195 N N . LEU A 1 407 ? -3.732 -13.096 7.318 1.00 97.25 407 LEU A N 1
ATOM 3196 C CA . LEU A 1 407 ? -4.999 -13.123 6.587 1.00 97.25 407 LEU A CA 1
ATOM 3197 C C . LEU A 1 407 ? -5.380 -14.557 6.192 1.00 97.25 407 LEU A C 1
ATOM 3199 O O . LEU A 1 407 ? -6.200 -14.751 5.295 1.00 97.25 407 LEU A O 1
ATOM 3203 N N . SER A 1 408 ? -4.787 -15.570 6.831 1.00 95.12 408 SER A N 1
ATOM 3204 C CA . SER A 1 408 ? -4.909 -16.974 6.415 1.00 95.12 408 SER A CA 1
ATOM 3205 C C . SER A 1 408 ? -6.341 -17.515 6.397 1.00 95.12 408 SER A C 1
ATOM 3207 O O . SER A 1 408 ? -6.635 -18.437 5.635 1.00 95.12 408 SER A O 1
ATOM 3209 N N . ASN A 1 409 ? -7.239 -16.932 7.196 1.00 93.19 409 ASN A N 1
ATOM 3210 C CA . ASN A 1 409 ? -8.639 -17.350 7.313 1.00 93.19 409 ASN A CA 1
ATOM 3211 C C . ASN A 1 409 ? -9.604 -16.585 6.390 1.00 93.19 409 ASN A C 1
ATOM 3213 O O . ASN A 1 409 ? -10.813 -16.819 6.439 1.00 93.19 409 ASN A O 1
ATOM 3217 N N . TRP A 1 410 ? -9.112 -15.659 5.563 1.00 97.19 410 TRP A N 1
ATOM 3218 C CA . TRP A 1 410 ? -9.969 -14.823 4.722 1.00 97.19 410 TRP A CA 1
ATOM 3219 C C . TRP A 1 410 ? -10.499 -15.569 3.492 1.00 97.19 410 TRP A C 1
ATOM 3221 O O . TRP A 1 410 ? -9.742 -16.048 2.649 1.00 97.19 410 TRP A O 1
ATOM 3231 N N . ASP A 1 411 ? -11.824 -15.591 3.334 1.00 97.44 411 ASP A N 1
ATOM 3232 C CA . ASP A 1 411 ? -12.483 -16.131 2.143 1.00 97.44 411 ASP A CA 1
ATOM 3233 C C . ASP A 1 411 ? -12.556 -15.083 1.025 1.00 97.44 411 ASP A C 1
ATOM 3235 O O . ASP A 1 411 ? -13.487 -14.287 0.947 1.00 97.44 411 ASP A O 1
ATOM 3239 N N . THR A 1 412 ? -11.575 -15.085 0.125 1.00 98.12 412 THR A N 1
ATOM 3240 C CA . THR A 1 412 ? -11.449 -14.078 -0.946 1.00 98.12 412 THR A CA 1
ATOM 3241 C C . THR A 1 412 ? -12.098 -14.479 -2.273 1.00 98.12 412 THR A C 1
ATOM 3243 O O . THR A 1 412 ? -11.910 -13.805 -3.284 1.00 98.12 412 THR A O 1
ATOM 3246 N N . ARG A 1 413 ? -12.917 -15.542 -2.303 1.00 97.94 413 ARG A N 1
ATOM 3247 C CA . ARG A 1 413 ? -13.451 -16.122 -3.555 1.00 97.94 413 ARG A CA 1
ATOM 3248 C C . ARG A 1 413 ? -14.258 -15.167 -4.435 1.00 97.94 413 ARG A C 1
ATOM 3250 O O . ARG A 1 413 ? -14.382 -15.427 -5.626 1.00 97.94 413 ARG A O 1
ATOM 3257 N N . ASN A 1 414 ? -14.847 -14.116 -3.867 1.00 98.44 414 ASN A N 1
ATOM 3258 C CA . ASN A 1 414 ? -15.668 -13.150 -4.602 1.00 98.44 414 ASN A CA 1
ATOM 3259 C C . ASN A 1 414 ? -14.886 -11.900 -5.036 1.00 98.44 414 ASN A C 1
ATOM 3261 O O . ASN A 1 414 ? -15.420 -11.079 -5.784 1.00 98.44 414 ASN A O 1
ATOM 3265 N N . VAL A 1 415 ? -13.625 -11.767 -4.614 1.00 98.81 415 VAL A N 1
ATOM 3266 C CA . VAL A 1 415 ? -12.810 -10.579 -4.869 1.00 98.81 415 VAL A CA 1
ATOM 3267 C C . VAL A 1 415 ? -12.441 -10.499 -6.351 1.00 98.81 415 VAL A C 1
ATOM 3269 O O . VAL A 1 415 ? -11.890 -11.432 -6.929 1.00 98.81 415 VAL A O 1
ATOM 3272 N N . GLN A 1 416 ? -12.728 -9.349 -6.959 1.00 98.62 416 GLN A N 1
ATOM 3273 C CA . GLN A 1 416 ? -12.437 -9.014 -8.355 1.00 98.62 416 GLN A CA 1
ATOM 3274 C C . GLN A 1 416 ? -11.252 -8.043 -8.481 1.00 98.62 416 GLN A C 1
ATOM 3276 O O . GLN A 1 416 ? -10.544 -8.052 -9.490 1.00 98.62 416 GLN A O 1
ATOM 3281 N N . SER A 1 417 ? -11.000 -7.211 -7.464 1.00 98.75 417 SER A N 1
ATOM 3282 C CA . SER A 1 417 ? -9.895 -6.242 -7.461 1.00 98.75 417 SER A CA 1
ATOM 3283 C C . SER A 1 417 ? -9.082 -6.293 -6.171 1.00 98.75 417 SER A C 1
ATOM 3285 O O . SER A 1 417 ? -9.625 -6.134 -5.078 1.00 98.75 417 SER A O 1
ATOM 3287 N N . MET A 1 418 ? -7.766 -6.448 -6.325 1.00 98.75 418 MET A N 1
ATOM 3288 C CA . MET A 1 418 ? -6.759 -6.326 -5.263 1.00 98.75 418 MET A CA 1
ATOM 3289 C C . MET A 1 418 ? -5.747 -5.211 -5.586 1.00 98.75 418 MET A C 1
ATOM 3291 O O . MET A 1 418 ? -4.608 -5.230 -5.110 1.00 98.75 418 MET A O 1
ATOM 3295 N N . GLU A 1 419 ? -6.152 -4.230 -6.408 1.00 98.88 419 GLU A N 1
ATOM 3296 C CA . GLU A 1 419 ? -5.316 -3.083 -6.782 1.00 98.88 419 GLU A CA 1
ATOM 3297 C C . GLU A 1 419 ? -4.697 -2.447 -5.536 1.00 98.88 419 GLU A C 1
ATOM 3299 O O . GLU A 1 419 ? -5.397 -1.972 -4.644 1.00 98.88 419 GLU A O 1
ATOM 3304 N N . ARG A 1 420 ? -3.365 -2.416 -5.475 1.00 98.88 420 ARG A N 1
ATOM 3305 C CA . ARG A 1 420 ? -2.598 -1.750 -4.418 1.00 98.88 420 ARG A CA 1
ATOM 3306 C C . ARG A 1 420 ? -3.001 -2.145 -2.996 1.00 98.88 420 ARG A C 1
ATOM 3308 O O . ARG A 1 420 ? -2.762 -1.365 -2.077 1.00 98.88 420 ARG A O 1
ATOM 3315 N N . MET A 1 421 ? -3.550 -3.347 -2.798 1.00 98.81 421 MET A N 1
ATOM 3316 C CA . MET A 1 421 ? -4.064 -3.810 -1.503 1.00 98.81 421 MET A CA 1
ATOM 3317 C C . MET A 1 421 ? -3.063 -3.589 -0.362 1.00 98.81 421 MET A C 1
ATOM 3319 O O . MET A 1 421 ? -3.460 -3.068 0.672 1.00 98.81 421 MET A O 1
ATOM 3323 N N . PHE A 1 422 ? -1.771 -3.868 -0.573 1.00 98.75 422 PHE A N 1
ATOM 3324 C CA . PHE A 1 422 ? -0.702 -3.683 0.420 1.00 98.75 422 PHE A CA 1
ATOM 3325 C C . PHE A 1 422 ? 0.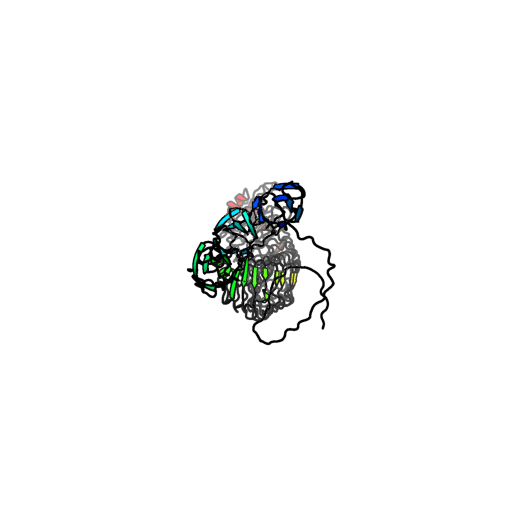292 -2.567 0.050 1.00 98.75 422 PHE A C 1
ATOM 3327 O O . PHE A 1 422 ? 1.405 -2.505 0.579 1.00 98.75 422 PHE A O 1
ATOM 3334 N N . ASN A 1 423 ? -0.064 -1.682 -0.887 1.00 98.50 423 ASN A N 1
ATOM 3335 C CA . ASN A 1 423 ? 0.873 -0.699 -1.426 1.00 98.50 423 ASN A CA 1
ATOM 3336 C C . ASN A 1 423 ? 1.435 0.222 -0.337 1.00 98.50 423 ASN A C 1
ATOM 3338 O O . ASN A 1 423 ? 0.689 0.801 0.453 1.00 98.50 423 ASN A O 1
ATOM 3342 N N . SER A 1 424 ? 2.750 0.438 -0.365 1.00 98.31 424 SER A N 1
ATOM 3343 C CA . SER A 1 424 ? 3.454 1.360 0.538 1.00 98.31 424 SER A CA 1
ATOM 3344 C C . SER A 1 424 ? 3.359 1.016 2.032 1.00 98.31 424 SER A C 1
ATOM 3346 O O . SER A 1 424 ? 3.736 1.843 2.866 1.00 98.31 424 SER A O 1
ATOM 3348 N N . SER A 1 425 ? 2.964 -0.208 2.385 1.00 98.12 425 SER A N 1
ATOM 3349 C CA . SER A 1 425 ? 2.924 -0.710 3.768 1.00 98.12 425 SER A CA 1
ATOM 3350 C C . SER A 1 425 ? 4.299 -1.200 4.213 1.00 98.12 425 SER A C 1
ATOM 3352 O O . SER A 1 425 ? 4.574 -2.380 4.411 1.00 98.12 425 SER A O 1
ATOM 3354 N N . ARG A 1 426 ? 5.225 -0.240 4.311 1.00 97.50 426 ARG A N 1
ATOM 3355 C CA . ARG A 1 426 ? 6.679 -0.452 4.449 1.00 97.50 426 ARG A CA 1
ATOM 3356 C C . ARG A 1 426 ? 7.108 -1.117 5.761 1.00 97.50 426 ARG A C 1
ATOM 3358 O O . ARG A 1 426 ? 8.290 -1.435 5.906 1.00 97.50 426 ARG A O 1
ATOM 3365 N N . SER A 1 427 ? 6.199 -1.270 6.719 1.00 97.25 427 SER A N 1
ATOM 3366 C CA . SER A 1 427 ? 6.493 -1.858 8.026 1.00 97.25 427 SER A CA 1
ATOM 3367 C C . SER A 1 427 ? 6.297 -3.370 8.074 1.00 97.25 427 SER A C 1
ATOM 3369 O O . SER A 1 427 ? 6.970 -3.981 8.903 1.00 97.25 427 SER A O 1
ATOM 3371 N N . ILE A 1 428 ? 5.489 -3.942 7.171 1.00 98.25 428 ILE A N 1
ATOM 3372 C CA . ILE A 1 428 ? 5.156 -5.373 7.139 1.00 98.25 428 ILE A CA 1
ATOM 3373 C C . ILE A 1 428 ? 6.425 -6.199 6.883 1.00 98.25 428 ILE A C 1
ATOM 3375 O O . ILE A 1 428 ? 7.072 -6.075 5.838 1.00 98.25 428 ILE A O 1
ATOM 3379 N N . THR A 1 429 ? 6.795 -7.015 7.869 1.00 97.81 429 THR A N 1
ATOM 3380 C CA . THR A 1 429 ? 7.899 -7.987 7.843 1.00 97.81 429 THR A CA 1
ATOM 3381 C C . THR A 1 429 ? 7.429 -9.401 7.543 1.00 97.81 429 THR A C 1
ATOM 3383 O O . THR A 1 429 ? 8.204 -10.172 6.977 1.00 97.81 429 THR A O 1
ATOM 3386 N N . HIS A 1 430 ? 6.181 -9.722 7.876 1.00 97.31 430 HIS A N 1
ATOM 3387 C CA . HIS A 1 430 ? 5.554 -11.006 7.601 1.00 97.31 430 HIS A CA 1
ATOM 3388 C C . HIS A 1 430 ? 4.119 -10.789 7.121 1.00 97.31 430 HIS A C 1
ATOM 3390 O O . HIS A 1 430 ? 3.352 -10.041 7.731 1.00 97.31 430 HIS A O 1
ATOM 3396 N N . LEU A 1 431 ? 3.790 -11.427 6.004 1.00 97.62 431 LEU A N 1
ATOM 3397 C CA . LEU A 1 431 ? 2.474 -11.395 5.389 1.00 97.62 431 LEU A CA 1
ATOM 3398 C C . LEU A 1 431 ? 2.061 -12.839 5.131 1.00 97.62 431 LEU A C 1
ATOM 3400 O O . LEU A 1 431 ? 2.671 -13.501 4.292 1.00 97.62 431 LEU A O 1
ATOM 3404 N N . GLU A 1 432 ? 1.054 -13.305 5.857 1.00 97.19 432 GLU A N 1
ATOM 3405 C CA . GLU A 1 432 ? 0.466 -14.627 5.673 1.00 97.19 432 GLU A CA 1
ATOM 3406 C C . GLU A 1 432 ? -0.862 -14.469 4.931 1.00 97.19 432 GLU A C 1
ATOM 3408 O O . GLU A 1 432 ? -1.743 -13.721 5.356 1.00 97.19 432 GLU A O 1
ATOM 3413 N N . LEU A 1 433 ? -0.977 -15.133 3.783 1.00 95.31 433 LEU A N 1
ATOM 3414 C CA . LEU A 1 433 ? -2.125 -15.022 2.880 1.00 95.31 433 LEU A CA 1
ATOM 3415 C C . LEU A 1 433 ? -2.998 -16.283 2.903 1.00 95.31 433 LEU A C 1
ATOM 3417 O O . LEU A 1 433 ? -4.112 -16.240 2.394 1.00 95.31 433 LEU A O 1
ATOM 3421 N N . GLY A 1 434 ? -2.522 -17.400 3.464 1.00 88.19 434 GLY A N 1
ATOM 3422 C CA . GLY A 1 434 ? -3.245 -18.673 3.471 1.00 88.19 434 GLY A CA 1
ATOM 3423 C C . GLY A 1 434 ? -3.775 -19.083 2.094 1.00 88.19 434 GLY A C 1
ATOM 3424 O O . GLY A 1 434 ? -3.081 -18.970 1.085 1.00 88.19 434 GLY A O 1
ATOM 3425 N N . ASP A 1 435 ? -5.027 -19.541 2.049 1.00 87.00 435 ASP A N 1
ATOM 3426 C CA . ASP A 1 435 ? -5.676 -20.081 0.846 1.00 87.00 435 ASP A CA 1
ATOM 3427 C C . ASP A 1 435 ? -6.415 -19.003 0.025 1.00 87.00 435 ASP A C 1
ATOM 3429 O O . ASP A 1 435 ? -7.532 -19.236 -0.454 1.00 87.00 435 ASP A O 1
ATOM 3433 N N . PHE A 1 436 ? -5.822 -17.810 -0.140 1.00 94.94 436 PHE A N 1
ATOM 3434 C CA . PHE A 1 436 ? -6.406 -16.746 -0.969 1.00 94.94 436 PHE A CA 1
ATOM 3435 C C . PHE A 1 436 ? -6.859 -17.294 -2.331 1.00 94.94 436 PHE A C 1
ATOM 3437 O O . PHE A 1 436 ? -6.060 -17.783 -3.130 1.00 94.94 436 PHE A O 1
ATOM 3444 N N . ASN A 1 437 ? -8.154 -17.168 -2.620 1.00 96.81 437 ASN A N 1
ATOM 3445 C CA . ASN A 1 437 ? -8.722 -17.563 -3.897 1.00 96.81 437 ASN A CA 1
ATOM 3446 C C . ASN A 1 437 ? -8.743 -16.360 -4.839 1.00 96.81 437 ASN A C 1
ATOM 3448 O O . ASN A 1 437 ? -9.639 -15.522 -4.782 1.00 96.81 437 ASN A O 1
ATOM 3452 N N . THR A 1 438 ? -7.771 -16.309 -5.745 1.00 97.94 438 THR A N 1
ATOM 3453 C CA . THR A 1 438 ? -7.624 -15.211 -6.707 1.00 97.94 438 THR A CA 1
ATOM 3454 C C . THR A 1 438 ? -8.261 -15.481 -8.072 1.00 97.94 438 THR A C 1
ATOM 3456 O O . THR A 1 438 ? -8.119 -14.658 -8.971 1.00 97.94 438 THR A O 1
ATOM 3459 N N . SER A 1 439 ? -8.998 -16.586 -8.243 1.00 98.12 439 SER A N 1
ATOM 3460 C CA . SER A 1 439 ? -9.524 -17.024 -9.553 1.00 98.12 439 SER A CA 1
ATOM 3461 C C . SER A 1 439 ? -10.502 -16.044 -10.218 1.00 98.12 439 SER A C 1
ATOM 3463 O O . SER A 1 439 ? -10.679 -16.082 -11.435 1.00 98.12 439 SER A O 1
ATOM 3465 N N . ASN A 1 440 ? -11.113 -15.144 -9.441 1.00 98.38 440 ASN A N 1
ATOM 3466 C CA . ASN A 1 440 ? -12.001 -14.087 -9.936 1.00 98.38 440 ASN A CA 1
ATOM 3467 C C . ASN A 1 440 ? -11.329 -12.705 -10.028 1.00 98.38 440 ASN A C 1
ATOM 3469 O O . ASN A 1 440 ? -11.956 -11.756 -10.501 1.00 98.38 440 ASN A O 1
ATOM 3473 N N . VAL A 1 441 ? -10.070 -12.572 -9.600 1.00 98.81 441 VAL A N 1
ATOM 3474 C CA . VAL A 1 441 ? -9.364 -11.287 -9.578 1.00 98.81 441 VAL A CA 1
ATOM 3475 C C . VAL A 1 441 ? -8.932 -10.909 -10.993 1.00 98.81 441 VAL A C 1
ATOM 3477 O O . VAL A 1 441 ? -8.214 -11.651 -11.659 1.00 98.81 441 VAL A O 1
ATOM 3480 N N . THR A 1 442 ? -9.319 -9.715 -11.442 1.00 98.69 442 THR A N 1
ATOM 3481 C CA . THR A 1 442 ? -8.947 -9.175 -12.761 1.00 98.69 442 THR A CA 1
ATOM 3482 C C . THR A 1 442 ? -7.871 -8.090 -12.686 1.00 98.69 442 THR A C 1
ATOM 3484 O O . THR A 1 442 ? -7.199 -7.813 -13.681 1.00 98.69 442 THR A O 1
ATOM 3487 N N . ASN A 1 443 ? -7.690 -7.458 -11.521 1.00 98.81 443 ASN A N 1
ATOM 3488 C CA . ASN A 1 443 ? -6.738 -6.362 -11.317 1.00 98.81 443 ASN A CA 1
ATOM 3489 C C . ASN A 1 443 ? -5.860 -6.607 -10.075 1.00 98.81 443 ASN A C 1
ATOM 3491 O O . ASN A 1 443 ? -6.365 -6.625 -8.951 1.00 98.81 443 ASN A O 1
ATOM 3495 N N . MET A 1 444 ? -4.546 -6.756 -10.291 1.00 98.75 444 MET A N 1
ATOM 3496 C CA . MET A 1 444 ? -3.516 -6.885 -9.245 1.00 98.75 444 MET A CA 1
ATOM 3497 C C . MET A 1 444 ? -2.463 -5.766 -9.326 1.00 98.75 444 MET A C 1
ATOM 3499 O O . MET A 1 444 ? -1.365 -5.881 -8.768 1.00 98.75 444 MET A O 1
ATOM 3503 N N . SER A 1 445 ? -2.785 -4.670 -10.020 1.00 98.81 445 SER A N 1
ATOM 3504 C CA . SER A 1 445 ? -1.889 -3.525 -10.182 1.00 98.81 445 SER A CA 1
ATOM 3505 C C . SER A 1 445 ? -1.352 -3.038 -8.838 1.00 98.81 445 SER A C 1
ATOM 3507 O O . SER A 1 445 ? -2.098 -2.751 -7.906 1.00 98.81 445 SER A O 1
ATOM 3509 N N . GLY A 1 446 ? -0.030 -2.970 -8.699 1.00 98.81 446 GLY A N 1
ATOM 3510 C CA . GLY A 1 446 ? 0.642 -2.471 -7.501 1.00 98.81 446 GLY A CA 1
ATOM 3511 C C . GLY A 1 446 ? 0.347 -3.209 -6.190 1.00 98.81 446 GLY A C 1
ATOM 3512 O O . GLY A 1 446 ? 0.666 -2.643 -5.143 1.00 98.81 446 GLY A O 1
ATOM 3513 N N . MET A 1 447 ? -0.247 -4.412 -6.211 1.00 98.81 447 MET A N 1
ATOM 3514 C CA . MET A 1 447 ? -0.734 -5.123 -5.015 1.00 98.81 447 MET A CA 1
ATOM 3515 C C . MET A 1 447 ? 0.312 -5.210 -3.891 1.00 98.81 447 MET A C 1
ATOM 3517 O O . MET A 1 447 ? -0.018 -4.919 -2.743 1.00 98.81 447 MET A O 1
ATOM 3521 N N . PHE A 1 448 ? 1.572 -5.518 -4.226 1.00 98.81 448 PHE A N 1
ATOM 3522 C CA . PHE A 1 448 ? 2.695 -5.665 -3.286 1.00 98.81 448 PHE A CA 1
ATOM 3523 C C . PHE A 1 448 ? 3.750 -4.550 -3.412 1.00 98.81 448 PHE A C 1
ATOM 3525 O O . PHE A 1 448 ? 4.839 -4.631 -2.835 1.00 98.81 448 PHE A O 1
ATOM 3532 N N . SER A 1 449 ? 3.455 -3.490 -4.169 1.00 98.69 449 SER A N 1
ATOM 3533 C CA . SER A 1 449 ? 4.416 -2.422 -4.443 1.00 98.69 449 SER A CA 1
ATOM 3534 C C . SER A 1 449 ? 4.888 -1.748 -3.152 1.00 98.69 449 SER A C 1
ATOM 3536 O O . SER A 1 449 ? 4.094 -1.296 -2.326 1.00 98.69 449 SER A O 1
ATOM 3538 N N . THR A 1 450 ? 6.205 -1.583 -3.028 1.00 98.38 450 THR A N 1
ATOM 3539 C CA . THR A 1 450 ? 6.875 -0.877 -1.925 1.00 98.38 450 THR A CA 1
ATOM 3540 C C . THR A 1 450 ? 6.697 -1.548 -0.549 1.00 98.38 450 THR A C 1
ATOM 3542 O O . THR A 1 450 ? 6.778 -0.894 0.496 1.00 98.38 450 THR A O 1
ATOM 3545 N N . LEU A 1 451 ? 6.517 -2.874 -0.520 1.00 98.12 451 LEU A N 1
ATOM 3546 C CA . LEU A 1 451 ? 6.674 -3.697 0.687 1.00 98.12 451 LEU A CA 1
ATOM 3547 C C . LEU A 1 451 ? 8.161 -3.910 1.015 1.00 98.12 451 LEU A C 1
ATOM 3549 O O . LEU A 1 451 ? 8.752 -4.966 0.800 1.00 98.12 451 LEU A O 1
ATOM 3553 N N . ASN A 1 452 ? 8.801 -2.860 1.529 1.00 95.81 452 ASN A N 1
ATOM 3554 C CA . ASN A 1 452 ? 10.263 -2.762 1.606 1.00 95.81 452 ASN A CA 1
ATOM 3555 C C . ASN A 1 452 ? 10.936 -3.638 2.669 1.00 95.81 452 ASN A C 1
ATOM 3557 O O . ASN A 1 452 ? 12.160 -3.568 2.787 1.00 95.81 452 ASN A O 1
ATOM 3561 N N . LYS A 1 453 ? 10.197 -4.423 3.455 1.00 97.88 453 LYS A N 1
ATOM 3562 C CA . LYS A 1 453 ? 10.756 -5.293 4.503 1.00 97.88 453 LYS A CA 1
ATOM 3563 C C . LYS A 1 453 ? 10.534 -6.786 4.266 1.00 97.88 453 LYS A C 1
ATOM 3565 O O . LYS A 1 453 ? 11.248 -7.575 4.877 1.00 97.88 453 LYS A O 1
ATOM 3570 N N . ILE A 1 454 ? 9.642 -7.164 3.351 1.00 97.94 454 ILE A N 1
ATOM 3571 C CA . ILE A 1 454 ? 9.461 -8.559 2.943 1.00 97.94 454 ILE A CA 1
ATOM 3572 C C . ILE A 1 454 ? 10.719 -9.033 2.203 1.00 97.94 454 ILE A C 1
ATOM 3574 O O . ILE A 1 454 ? 11.206 -8.363 1.287 1.00 97.94 454 ILE A O 1
ATOM 3578 N N . THR A 1 455 ? 11.273 -10.174 2.623 1.00 97.81 455 THR A N 1
ATOM 3579 C CA . THR A 1 455 ? 12.493 -10.767 2.039 1.00 97.81 455 THR A CA 1
ATOM 3580 C C . THR A 1 455 ? 12.227 -11.998 1.179 1.00 97.81 455 THR A C 1
ATOM 3582 O O . THR A 1 455 ? 13.039 -12.306 0.303 1.00 97.81 455 THR A O 1
ATOM 3585 N N . ASP A 1 456 ? 11.106 -12.671 1.419 1.00 97.50 456 ASP A N 1
ATOM 3586 C CA . ASP A 1 456 ? 10.653 -13.888 0.748 1.00 97.50 456 ASP A CA 1
ATOM 3587 C C . ASP A 1 456 ? 9.138 -13.787 0.543 1.00 97.50 456 ASP A C 1
ATOM 3589 O O . ASP A 1 456 ? 8.443 -13.290 1.430 1.00 97.50 456 ASP A O 1
ATOM 3593 N N . LEU A 1 457 ? 8.651 -14.176 -0.633 1.00 97.31 457 LEU A N 1
ATOM 3594 C CA . LEU A 1 457 ? 7.227 -14.171 -0.946 1.00 97.31 457 LEU A CA 1
ATOM 3595 C C . LEU A 1 457 ? 6.906 -15.337 -1.885 1.00 97.31 457 LEU A C 1
ATOM 3597 O O . LEU A 1 457 ? 7.393 -15.382 -3.020 1.00 97.31 457 LEU A O 1
ATOM 3601 N N . ASP A 1 458 ? 6.083 -16.269 -1.410 1.00 97.00 458 ASP A N 1
ATOM 3602 C CA . ASP A 1 458 ? 5.571 -17.380 -2.207 1.00 97.00 458 ASP A CA 1
ATOM 3603 C C . ASP A 1 458 ? 4.139 -17.092 -2.654 1.00 97.00 458 ASP A C 1
ATOM 3605 O O . ASP A 1 458 ? 3.252 -16.943 -1.823 1.00 97.00 458 ASP A O 1
ATOM 3609 N N . LEU A 1 459 ? 3.927 -17.005 -3.969 1.00 97.31 459 LEU A N 1
ATOM 3610 C CA . LEU A 1 459 ? 2.617 -16.799 -4.591 1.00 97.31 459 LEU A CA 1
ATOM 3611 C C . LEU A 1 459 ? 2.289 -17.924 -5.579 1.00 97.31 459 LEU A C 1
ATOM 3613 O O . LEU A 1 459 ? 1.485 -17.749 -6.493 1.00 97.31 459 LEU A O 1
ATOM 3617 N N . SER A 1 460 ? 2.925 -19.089 -5.441 1.00 96.44 460 SER A N 1
ATOM 3618 C CA . SER A 1 460 ? 2.739 -20.216 -6.363 1.00 96.44 460 SER A CA 1
ATOM 3619 C C . SER A 1 460 ? 1.325 -20.805 -6.370 1.00 96.44 460 SER A C 1
ATOM 3621 O O . SER A 1 460 ? 0.993 -21.555 -7.283 1.00 96.44 460 SER A O 1
ATOM 3623 N N . PHE A 1 461 ? 0.498 -20.457 -5.386 1.00 95.56 461 PHE A N 1
ATOM 3624 C CA . PHE A 1 461 ? -0.895 -20.885 -5.266 1.00 95.56 461 PHE A CA 1
ATOM 3625 C C . PHE A 1 461 ? -1.905 -19.891 -5.863 1.00 95.56 461 PHE A C 1
ATOM 3627 O O . PHE A 1 461 ? -3.089 -20.211 -5.930 1.00 95.56 461 PHE A O 1
ATOM 3634 N N . PHE A 1 462 ? -1.467 -18.707 -6.308 1.00 97.81 462 PHE A N 1
ATOM 3635 C CA . PHE A 1 462 ? -2.360 -17.733 -6.938 1.00 97.81 462 PHE A CA 1
ATOM 3636 C C . PHE A 1 462 ? -2.832 -18.245 -8.305 1.00 97.81 462 PHE A C 1
ATOM 3638 O O . PHE A 1 462 ? -2.018 -18.564 -9.170 1.00 97.81 462 PHE A O 1
ATOM 3645 N N . ASP A 1 463 ? -4.147 -18.248 -8.524 1.00 97.88 463 ASP A N 1
ATOM 3646 C CA . ASP A 1 463 ? -4.746 -18.354 -9.856 1.00 97.88 463 ASP A CA 1
ATOM 3647 C C . ASP A 1 463 ? -4.856 -16.948 -10.450 1.00 97.88 463 ASP A C 1
ATOM 3649 O O . ASP A 1 463 ? -5.664 -16.137 -9.995 1.00 97.88 463 ASP A O 1
ATOM 3653 N N . THR A 1 464 ? -4.019 -16.640 -11.440 1.00 98.50 464 THR A N 1
ATOM 3654 C CA . THR A 1 464 ? -4.009 -15.335 -12.118 1.00 98.50 464 THR A CA 1
ATOM 3655 C C . THR A 1 464 ? -4.636 -15.379 -13.512 1.00 98.50 464 THR A C 1
ATOM 3657 O O . THR A 1 464 ? -4.500 -14.419 -14.268 1.00 98.50 464 THR A O 1
ATOM 3660 N N . SER A 1 465 ? -5.346 -16.457 -13.865 1.00 98.62 465 SER A N 1
ATOM 3661 C CA . SER A 1 465 ? -5.846 -16.702 -15.229 1.00 98.62 465 SER A CA 1
ATOM 3662 C C . SER A 1 465 ? -6.851 -15.662 -15.745 1.00 98.62 465 SER A C 1
ATOM 3664 O O . SER A 1 465 ? -7.068 -15.566 -16.953 1.00 98.62 465 SER A O 1
ATOM 3666 N N . GLN A 1 466 ? -7.456 -14.867 -14.854 1.00 98.62 466 GLN A N 1
ATOM 3667 C CA . GLN A 1 466 ? -8.361 -13.760 -15.197 1.00 98.62 466 GLN A CA 1
ATOM 3668 C C . GLN A 1 466 ? -7.718 -12.370 -15.075 1.00 98.62 466 GLN A C 1
ATOM 3670 O O . GLN A 1 466 ? -8.345 -11.370 -15.430 1.00 98.62 466 GLN A O 1
ATOM 3675 N N . VAL A 1 467 ? -6.473 -12.274 -14.599 1.00 98.88 467 VAL A N 1
ATOM 3676 C CA . VAL A 1 467 ? -5.811 -10.989 -14.355 1.00 98.88 467 VAL A CA 1
ATOM 3677 C C . VAL A 1 467 ? -5.422 -10.334 -15.680 1.00 98.88 467 VAL A C 1
ATOM 3679 O O . VAL A 1 467 ? -4.697 -10.909 -16.491 1.00 98.88 467 VAL A O 1
ATOM 3682 N N . THR A 1 468 ? -5.867 -9.093 -15.889 1.00 98.69 468 THR A N 1
ATOM 3683 C CA . THR A 1 468 ? -5.561 -8.308 -17.097 1.00 98.69 468 THR A CA 1
ATOM 3684 C C . THR A 1 468 ? -4.532 -7.202 -16.866 1.00 98.69 468 THR A C 1
ATOM 3686 O O . THR A 1 468 ? -3.889 -6.768 -17.828 1.00 98.69 468 THR A O 1
ATOM 3689 N N . ASP A 1 469 ? -4.362 -6.746 -15.619 1.00 98.81 469 ASP A N 1
ATOM 3690 C CA . ASP A 1 469 ? -3.404 -5.697 -15.240 1.00 98.81 469 ASP A CA 1
ATOM 3691 C C . ASP A 1 469 ? -2.533 -6.134 -14.046 1.00 98.81 469 ASP A C 1
ATOM 3693 O O . ASP A 1 469 ? -3.045 -6.430 -12.961 1.00 98.81 469 ASP A O 1
ATOM 3697 N N . MET A 1 470 ? -1.215 -6.175 -14.272 1.00 98.69 470 MET A N 1
ATOM 3698 C CA . MET A 1 470 ? -0.171 -6.467 -13.280 1.00 98.69 470 MET A CA 1
ATOM 3699 C C . MET A 1 470 ? 0.863 -5.333 -13.195 1.00 98.69 470 MET A C 1
ATOM 3701 O O . MET A 1 470 ? 1.996 -5.542 -12.740 1.00 98.69 470 MET A O 1
ATOM 3705 N N . ASN A 1 471 ? 0.523 -4.122 -13.649 1.00 98.62 471 ASN A N 1
ATOM 3706 C CA . ASN A 1 471 ? 1.479 -3.026 -13.620 1.00 98.62 471 ASN A CA 1
ATOM 3707 C C . ASN A 1 471 ? 1.930 -2.736 -12.182 1.00 98.62 471 ASN A C 1
ATOM 3709 O O . ASN A 1 471 ? 1.158 -2.767 -11.226 1.00 98.62 471 ASN A O 1
ATOM 3713 N N . HIS A 1 472 ? 3.222 -2.488 -12.015 1.00 98.75 472 HIS A N 1
ATOM 3714 C CA . HIS A 1 472 ? 3.860 -2.181 -10.741 1.00 98.75 472 HIS A CA 1
ATOM 3715 C C . HIS A 1 472 ? 3.649 -3.219 -9.620 1.00 98.75 472 HIS A C 1
ATOM 3717 O O . HIS A 1 472 ? 3.933 -2.897 -8.472 1.00 98.75 472 HIS A O 1
ATOM 3723 N N . MET A 1 473 ? 3.169 -4.443 -9.898 1.00 98.81 473 MET A N 1
ATOM 3724 C CA . MET A 1 473 ? 2.735 -5.404 -8.866 1.00 98.81 473 MET A CA 1
ATOM 3725 C C . MET A 1 473 ? 3.771 -5.625 -7.750 1.00 98.81 473 MET A C 1
ATOM 3727 O O . MET A 1 473 ? 3.393 -5.621 -6.580 1.00 98.81 473 MET A O 1
ATOM 3731 N N . PHE A 1 474 ? 5.060 -5.717 -8.097 1.00 98.81 474 PHE A N 1
ATOM 3732 C CA . PHE A 1 474 ? 6.188 -5.890 -7.170 1.00 98.81 474 PHE A CA 1
ATOM 3733 C C . PHE A 1 474 ? 7.163 -4.698 -7.180 1.00 98.81 474 PHE A C 1
ATOM 3735 O O . PHE A 1 474 ? 8.326 -4.822 -6.778 1.00 98.81 474 PHE A O 1
ATOM 3742 N N . GLN A 1 475 ? 6.714 -3.528 -7.650 1.00 98.44 475 GLN A N 1
ATOM 3743 C CA . GLN A 1 475 ? 7.577 -2.360 -7.810 1.00 98.44 475 GLN A CA 1
ATOM 3744 C C . GLN A 1 475 ? 8.199 -1.928 -6.476 1.00 98.44 475 GLN A C 1
ATOM 3746 O O . GLN A 1 475 ? 7.531 -1.836 -5.449 1.00 98.44 475 GLN A O 1
ATOM 3751 N N . ASP A 1 476 ? 9.493 -1.616 -6.504 1.00 97.38 476 ASP A N 1
ATOM 3752 C CA . ASP A 1 476 ? 10.288 -1.130 -5.381 1.00 97.38 476 ASP A CA 1
ATOM 3753 C C . ASP A 1 476 ? 10.187 -2.025 -4.130 1.00 97.38 476 ASP A C 1
ATOM 3755 O O . ASP A 1 476 ? 10.373 -1.539 -3.022 1.00 97.38 476 ASP A O 1
ATOM 3759 N N . MET A 1 477 ? 9.960 -3.339 -4.260 1.00 98.00 477 MET A N 1
ATOM 3760 C CA . MET A 1 477 ? 10.137 -4.290 -3.149 1.00 98.00 477 MET A CA 1
ATOM 3761 C C . MET A 1 477 ? 11.631 -4.475 -2.830 1.00 98.00 477 MET A C 1
ATOM 3763 O O . MET A 1 477 ? 12.258 -5.489 -3.141 1.00 98.00 477 MET A O 1
ATOM 3767 N N . THR A 1 478 ? 12.248 -3.456 -2.228 1.00 96.31 478 THR A N 1
ATOM 3768 C CA . THR A 1 478 ? 13.714 -3.310 -2.167 1.00 96.31 478 THR A CA 1
ATOM 3769 C C . THR A 1 478 ? 14.443 -4.341 -1.304 1.00 96.31 478 THR A C 1
ATOM 3771 O O . THR A 1 478 ? 15.667 -4.443 -1.405 1.00 96.31 478 THR A O 1
ATOM 3774 N N . SER A 1 479 ? 13.731 -5.072 -0.441 1.00 97.25 479 SER A N 1
ATOM 3775 C CA . SER A 1 479 ? 14.315 -6.114 0.418 1.00 97.25 479 SER A CA 1
ATOM 3776 C C . SER A 1 479 ? 14.095 -7.534 -0.093 1.00 97.25 479 SER A C 1
ATOM 3778 O O . SER A 1 479 ? 14.737 -8.445 0.429 1.00 97.25 479 SER A O 1
ATOM 3780 N N . LEU A 1 480 ? 13.255 -7.719 -1.117 1.00 98.00 480 LEU A N 1
ATOM 3781 C CA . LEU A 1 480 ? 12.883 -9.040 -1.607 1.00 98.00 480 LEU A CA 1
ATOM 3782 C C . LEU A 1 480 ? 14.085 -9.731 -2.259 1.00 98.00 480 LEU A C 1
ATOM 3784 O O . LEU A 1 480 ? 14.757 -9.169 -3.128 1.00 98.00 480 LEU A O 1
ATOM 3788 N N . THR A 1 481 ? 14.362 -10.953 -1.812 1.00 97.50 481 THR A N 1
ATOM 3789 C CA . THR A 1 481 ? 15.481 -11.784 -2.287 1.00 97.50 481 THR A CA 1
ATOM 3790 C C . THR A 1 481 ? 15.026 -13.050 -2.997 1.00 97.50 481 THR A C 1
ATOM 3792 O O . THR A 1 481 ? 15.776 -13.565 -3.826 1.00 97.50 481 THR A O 1
ATOM 3795 N N . ASN A 1 482 ? 13.808 -13.512 -2.709 1.00 97.75 482 ASN A N 1
ATOM 3796 C CA . ASN A 1 482 ? 13.187 -14.673 -3.325 1.00 97.75 482 ASN A CA 1
ATOM 3797 C C . ASN A 1 482 ? 11.705 -14.381 -3.597 1.00 97.75 482 ASN A C 1
ATOM 3799 O O . ASN A 1 482 ? 11.021 -13.803 -2.753 1.00 97.75 482 ASN A O 1
ATOM 3803 N N . LEU A 1 483 ? 11.244 -14.749 -4.790 1.00 98.19 483 LEU A N 1
ATOM 3804 C CA . LEU A 1 483 ? 9.874 -14.557 -5.253 1.00 98.19 483 LEU A CA 1
ATOM 3805 C C . LEU A 1 483 ? 9.472 -15.790 -6.063 1.00 98.19 483 LEU A C 1
ATOM 3807 O O . LEU A 1 483 ? 10.070 -16.052 -7.109 1.00 98.19 483 LEU A O 1
ATOM 3811 N N . ASN A 1 484 ? 8.483 -16.541 -5.583 1.00 98.06 484 ASN A N 1
ATOM 3812 C CA . ASN A 1 484 ? 7.983 -17.732 -6.267 1.00 98.06 484 ASN A CA 1
ATOM 3813 C C . ASN A 1 484 ? 6.678 -17.417 -7.016 1.00 98.06 484 ASN A C 1
ATOM 3815 O O . ASN A 1 484 ? 5.667 -17.096 -6.395 1.00 98.06 484 ASN A O 1
ATOM 3819 N N . LEU A 1 485 ? 6.714 -17.526 -8.349 1.00 98.06 485 LEU A N 1
ATOM 3820 C CA . LEU A 1 485 ? 5.607 -17.204 -9.267 1.00 98.06 485 LEU A CA 1
ATOM 3821 C C . LEU A 1 485 ? 5.152 -18.418 -10.090 1.00 98.06 485 LEU A C 1
ATOM 3823 O O . LEU A 1 485 ? 4.573 -18.256 -11.164 1.00 98.06 485 LEU A O 1
ATOM 3827 N N . ALA A 1 486 ? 5.447 -19.642 -9.644 1.00 97.06 486 ALA A N 1
ATOM 3828 C CA . ALA A 1 486 ? 5.229 -20.849 -10.447 1.00 97.06 486 ALA A CA 1
ATOM 3829 C C . ALA A 1 486 ? 3.761 -21.074 -10.875 1.00 97.06 486 ALA A C 1
ATOM 3831 O O . ALA A 1 486 ? 3.530 -21.719 -11.895 1.00 97.06 486 ALA A O 1
ATOM 3832 N N . GLY A 1 487 ? 2.789 -20.543 -10.122 1.00 95.81 487 GLY A N 1
ATOM 3833 C CA . GLY A 1 487 ? 1.352 -20.651 -10.413 1.00 95.81 487 GLY A CA 1
ATOM 3834 C C . GLY A 1 487 ? 0.785 -19.583 -11.351 1.00 95.81 487 GLY A C 1
ATOM 3835 O O . GLY A 1 487 ? -0.368 -19.692 -11.755 1.00 95.81 487 GLY A O 1
ATOM 3836 N N . PHE A 1 488 ? 1.568 -18.562 -11.717 1.00 98.38 488 PHE A N 1
ATOM 3837 C CA . PHE A 1 488 ? 1.057 -17.438 -12.503 1.00 98.38 488 PHE A CA 1
ATOM 3838 C C . PHE A 1 488 ? 0.738 -17.858 -13.946 1.00 98.38 488 PHE A C 1
ATOM 3840 O O . PHE A 1 488 ? 1.629 -18.237 -14.708 1.00 98.38 488 PHE A O 1
ATOM 3847 N N . ASP A 1 489 ? -0.528 -17.704 -14.332 1.00 98.44 489 ASP A N 1
ATOM 3848 C CA . ASP A 1 489 ? -1.000 -17.665 -15.717 1.00 98.44 489 ASP A CA 1
ATOM 3849 C C . ASP A 1 489 ? -1.146 -16.199 -16.144 1.00 98.44 489 ASP A C 1
ATOM 3851 O O . ASP A 1 489 ? -1.979 -15.466 -15.610 1.00 98.44 489 ASP A O 1
ATOM 3855 N N . THR A 1 490 ? -0.322 -15.754 -17.092 1.00 98.62 490 THR A N 1
ATOM 3856 C CA . THR A 1 490 ? -0.320 -14.367 -17.582 1.00 98.62 490 THR A CA 1
ATOM 3857 C C . THR A 1 490 ? -1.007 -14.199 -18.939 1.00 98.62 490 THR A C 1
ATOM 3859 O O . THR A 1 490 ? -0.940 -13.120 -19.525 1.00 98.62 490 THR A O 1
ATOM 3862 N N . SER A 1 491 ? -1.703 -15.222 -19.447 1.00 98.56 491 SER A N 1
ATOM 3863 C CA . SER A 1 491 ? -2.261 -15.256 -20.812 1.00 98.56 491 SER A CA 1
ATOM 3864 C C . SER A 1 491 ? -3.342 -14.203 -21.108 1.00 98.56 491 SER A C 1
ATOM 3866 O O . SER A 1 491 ? -3.712 -13.990 -22.269 1.00 98.56 491 SER A O 1
ATOM 3868 N N . GLN A 1 492 ? -3.882 -13.536 -20.082 1.00 98.75 492 GLN A N 1
ATOM 3869 C CA . GLN A 1 492 ? -4.826 -12.415 -20.218 1.00 98.75 492 GLN A CA 1
ATOM 3870 C C . GLN A 1 492 ? -4.206 -11.047 -19.911 1.00 98.75 492 GLN A C 1
ATOM 3872 O O . GLN A 1 492 ? -4.858 -10.024 -20.134 1.00 98.75 492 GLN A O 1
ATOM 3877 N N . VAL A 1 493 ? -2.958 -10.999 -19.444 1.00 98.88 493 VAL A N 1
ATOM 3878 C CA . VAL A 1 493 ? -2.315 -9.758 -19.011 1.00 98.88 493 VAL A CA 1
ATOM 3879 C C . VAL A 1 493 ? -2.000 -8.880 -20.219 1.00 98.88 493 VAL A C 1
ATOM 3881 O O . VAL A 1 493 ? -1.385 -9.310 -21.193 1.00 98.88 493 VAL A O 1
ATOM 3884 N N . THR A 1 494 ? -2.407 -7.614 -20.141 1.00 98.69 494 THR A N 1
ATOM 3885 C CA . THR A 1 494 ? -2.185 -6.610 -21.196 1.00 98.69 494 THR A CA 1
ATOM 3886 C C . THR A 1 494 ? -1.182 -5.528 -20.794 1.00 98.69 494 THR A C 1
ATOM 3888 O O . THR A 1 494 ? -0.632 -4.844 -21.663 1.00 98.69 494 THR A O 1
ATOM 3891 N N . ASN A 1 495 ? -0.906 -5.393 -19.494 1.00 98.81 495 ASN A N 1
ATOM 3892 C CA . ASN A 1 495 ? -0.048 -4.362 -18.919 1.00 98.81 495 ASN A CA 1
ATOM 3893 C C . ASN A 1 495 ? 0.892 -4.962 -17.859 1.00 98.81 495 ASN A C 1
ATOM 3895 O O . ASN A 1 495 ? 0.433 -5.467 -16.834 1.00 98.81 495 ASN A O 1
ATOM 3899 N N . MET A 1 496 ? 2.204 -4.892 -18.110 1.00 98.75 496 MET A N 1
ATOM 3900 C CA . MET A 1 496 ? 3.268 -5.322 -17.185 1.00 98.75 496 MET A CA 1
ATOM 3901 C C . MET A 1 496 ? 4.237 -4.174 -16.863 1.00 98.75 496 MET A C 1
ATOM 3903 O O . MET A 1 496 ? 5.375 -4.398 -16.436 1.00 98.75 496 MET A O 1
ATOM 3907 N N . ASN A 1 497 ? 3.799 -2.927 -17.069 1.00 98.69 497 ASN A N 1
ATOM 3908 C CA . ASN A 1 497 ? 4.621 -1.749 -16.832 1.00 98.69 497 ASN A CA 1
ATOM 3909 C C . ASN A 1 497 ? 5.146 -1.747 -15.387 1.00 98.69 497 ASN A C 1
ATOM 3911 O O . ASN A 1 497 ? 4.368 -1.847 -14.442 1.00 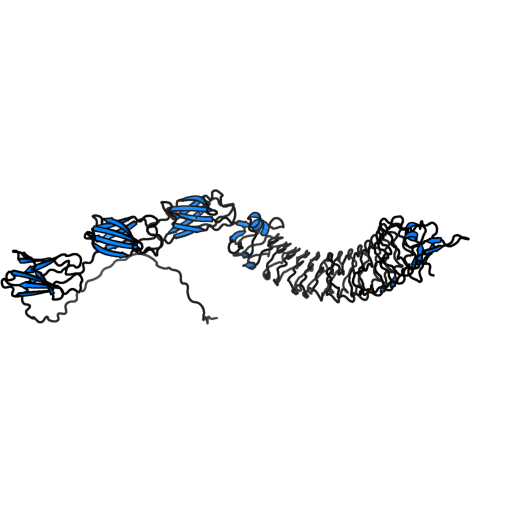98.69 497 ASN A O 1
ATOM 3915 N N . GLY A 1 498 ? 6.464 -1.681 -15.209 1.00 98.50 498 GLY A N 1
ATOM 3916 C CA . GLY A 1 498 ? 7.095 -1.579 -13.895 1.00 98.50 498 GLY A CA 1
ATOM 3917 C C . GLY A 1 498 ? 6.929 -2.793 -12.975 1.00 98.50 498 GLY A C 1
ATOM 3918 O O . GLY A 1 498 ? 7.245 -2.663 -11.795 1.00 98.50 498 GLY A O 1
ATOM 3919 N N . MET A 1 499 ? 6.448 -3.946 -13.463 1.00 98.81 499 MET A N 1
ATOM 3920 C CA . MET A 1 499 ? 6.060 -5.093 -12.623 1.00 98.81 499 MET A CA 1
ATOM 3921 C C . MET A 1 499 ? 7.143 -5.519 -11.617 1.00 98.81 499 MET A C 1
ATOM 3923 O O . MET A 1 499 ? 6.816 -5.738 -10.455 1.00 98.81 499 MET A O 1
ATOM 3927 N N . PHE A 1 500 ? 8.415 -5.565 -12.032 1.00 98.69 500 PHE A N 1
ATOM 3928 C CA . PHE A 1 500 ? 9.572 -5.909 -11.187 1.00 98.69 500 PHE A CA 1
ATOM 3929 C C . PHE A 1 500 ? 10.541 -4.728 -10.990 1.00 98.69 500 PHE A C 1
ATOM 3931 O O . PHE A 1 500 ? 11.676 -4.894 -10.527 1.00 98.69 500 PHE A O 1
ATOM 3938 N N . GLY A 1 501 ? 10.123 -3.515 -11.360 1.00 97.19 501 GLY A N 1
ATOM 3939 C CA . GLY A 1 501 ? 10.973 -2.331 -11.328 1.00 97.19 501 GLY A CA 1
ATOM 3940 C C . GLY A 1 501 ? 11.408 -1.990 -9.900 1.00 97.19 501 GLY A C 1
ATOM 3941 O O . GLY A 1 501 ? 10.589 -1.944 -8.998 1.00 97.19 501 GLY A O 1
ATOM 3942 N N . GLY A 1 502 ? 12.690 -1.730 -9.655 1.00 95.38 502 GLY A N 1
ATOM 3943 C CA . GLY A 1 502 ? 13.202 -1.322 -8.343 1.00 95.38 502 GLY A CA 1
ATOM 3944 C C . GLY A 1 502 ? 13.468 -2.464 -7.358 1.00 95.38 502 GLY A C 1
ATOM 3945 O O . GLY A 1 502 ? 13.820 -2.198 -6.207 1.00 95.38 502 GLY A O 1
ATOM 3946 N N . MET A 1 503 ? 13.378 -3.727 -7.781 1.00 96.00 503 MET A N 1
ATOM 3947 C CA . MET A 1 503 ? 13.758 -4.881 -6.955 1.00 96.00 503 MET A CA 1
ATOM 3948 C C . MET A 1 503 ? 15.289 -4.997 -6.833 1.00 96.00 503 MET A C 1
ATOM 3950 O O . MET A 1 503 ? 15.942 -5.831 -7.451 1.00 96.00 503 MET A O 1
ATOM 3954 N N . ILE A 1 504 ? 15.901 -4.132 -6.024 1.00 94.44 504 ILE A N 1
ATOM 3955 C CA . ILE A 1 504 ? 17.365 -3.961 -5.952 1.00 94.44 504 ILE A CA 1
ATOM 3956 C C . ILE A 1 504 ? 18.129 -5.093 -5.241 1.00 94.44 504 ILE A C 1
ATOM 3958 O O . ILE A 1 504 ? 19.350 -5.001 -5.117 1.00 94.44 504 ILE A O 1
ATOM 3962 N N . ARG A 1 505 ? 17.441 -6.125 -4.734 1.00 95.25 505 ARG A N 1
ATOM 3963 C CA . ARG A 1 505 ? 18.042 -7.290 -4.052 1.00 95.25 505 ARG A CA 1
ATOM 3964 C C . ARG A 1 505 ? 17.704 -8.639 -4.690 1.00 95.25 505 ARG A C 1
ATOM 3966 O O . ARG A 1 505 ? 18.288 -9.644 -4.283 1.00 95.25 505 ARG A O 1
ATOM 3973 N N . ILE A 1 506 ? 16.840 -8.668 -5.706 1.00 95.75 506 ILE A N 1
ATOM 3974 C CA . ILE A 1 506 ? 16.487 -9.906 -6.404 1.00 95.75 506 ILE A CA 1
ATOM 3975 C C . ILE A 1 506 ? 17.676 -10.374 -7.250 1.00 95.75 506 ILE A C 1
ATOM 3977 O O . ILE A 1 506 ? 18.222 -9.615 -8.049 1.00 95.75 506 ILE A O 1
ATOM 3981 N N . SER A 1 507 ? 18.117 -11.615 -7.041 1.00 94.94 507 SER A N 1
ATOM 3982 C CA . SER A 1 507 ? 19.287 -12.184 -7.737 1.00 94.94 507 SER A CA 1
ATOM 3983 C C . SER A 1 507 ? 18.928 -13.258 -8.765 1.00 94.94 507 SER A C 1
ATOM 3985 O O . SER A 1 507 ? 19.735 -13.554 -9.646 1.00 94.94 507 SER A O 1
ATOM 3987 N N . LYS A 1 508 ? 17.709 -13.797 -8.678 1.00 96.00 508 LYS A N 1
ATOM 3988 C CA . LYS A 1 508 ? 17.120 -14.757 -9.608 1.00 96.00 508 LYS A CA 1
ATOM 3989 C C . LYS A 1 508 ? 15.639 -14.429 -9.763 1.00 96.00 508 LYS A C 1
ATOM 3991 O O . LYS A 1 508 ? 14.983 -14.130 -8.771 1.00 96.00 508 LYS A O 1
ATOM 3996 N N . LEU A 1 509 ? 15.134 -14.499 -10.989 1.00 96.94 509 LEU A N 1
ATOM 3997 C CA . LEU A 1 509 ? 13.727 -14.278 -11.293 1.00 96.94 509 LEU A CA 1
ATOM 3998 C C . LEU A 1 509 ? 13.283 -15.285 -12.361 1.00 96.94 509 LEU A C 1
ATOM 4000 O O . LEU A 1 509 ? 13.870 -15.342 -13.441 1.00 96.94 509 LEU A O 1
ATOM 4004 N N . GLU A 1 510 ? 12.287 -16.107 -12.034 1.00 97.12 510 GLU A N 1
ATOM 4005 C CA . GLU A 1 510 ? 11.748 -17.141 -12.923 1.00 97.12 510 GLU A CA 1
ATOM 4006 C C . GLU A 1 510 ? 10.474 -16.623 -13.597 1.00 97.12 510 GLU A C 1
ATOM 4008 O O . GLU A 1 510 ? 9.413 -16.577 -12.983 1.00 97.12 510 GLU A O 1
ATOM 4013 N N . VAL A 1 511 ? 10.604 -16.185 -14.853 1.00 97.88 511 VAL A N 1
ATOM 4014 C CA . VAL A 1 511 ? 9.505 -15.616 -15.664 1.00 97.88 511 VAL A CA 1
ATOM 4015 C C . VAL A 1 511 ? 9.370 -16.289 -17.029 1.00 97.88 511 VAL A C 1
ATOM 4017 O O . VAL A 1 511 ? 8.555 -15.888 -17.849 1.00 97.88 511 VAL A O 1
ATOM 4020 N N . ASN A 1 512 ? 10.156 -17.330 -17.308 1.00 96.44 512 ASN A N 1
ATOM 4021 C CA . ASN A 1 512 ? 10.165 -17.975 -18.619 1.00 96.44 512 ASN A CA 1
ATOM 4022 C C . ASN A 1 512 ? 8.878 -18.761 -18.919 1.00 96.44 512 ASN A C 1
ATOM 4024 O O . ASN A 1 512 ? 8.752 -19.282 -20.015 1.00 96.44 512 ASN A O 1
ATOM 4028 N N . HIS A 1 513 ? 7.951 -18.919 -17.979 1.00 97.31 513 HIS A N 1
ATOM 4029 C CA . HIS A 1 513 ? 6.632 -19.518 -18.215 1.00 97.31 513 HIS A CA 1
ATOM 4030 C C . HIS A 1 513 ? 5.543 -18.487 -18.524 1.00 97.31 513 HIS A C 1
ATOM 4032 O O . HIS A 1 513 ? 4.424 -18.887 -18.826 1.00 97.31 513 HIS A O 1
ATOM 4038 N N . PHE A 1 514 ? 5.850 -17.189 -18.465 1.00 98.50 514 PHE A N 1
ATOM 4039 C CA . PHE A 1 514 ? 4.871 -16.142 -18.742 1.00 98.50 514 PHE A CA 1
ATOM 4040 C C . PHE A 1 514 ? 4.477 -16.148 -20.223 1.00 98.50 514 PHE A C 1
ATOM 4042 O O . PHE A 1 514 ? 5.333 -16.106 -21.106 1.00 98.50 514 PHE A O 1
ATOM 4049 N N . ASP A 1 515 ? 3.171 -16.150 -20.482 1.00 98.50 515 ASP A N 1
ATOM 4050 C CA . ASP A 1 515 ? 2.595 -15.803 -21.779 1.00 98.50 515 ASP A CA 1
ATOM 4051 C C . ASP A 1 515 ? 2.434 -14.281 -21.841 1.00 98.50 515 ASP A C 1
ATOM 4053 O O . ASP A 1 515 ? 1.656 -13.700 -21.081 1.00 98.50 515 ASP A O 1
ATOM 4057 N N . THR A 1 516 ? 3.193 -13.629 -22.720 1.00 98.69 516 THR A N 1
ATOM 4058 C CA . THR A 1 516 ? 3.149 -12.172 -22.906 1.00 98.69 516 THR A CA 1
ATOM 4059 C C . THR A 1 516 ? 2.493 -11.750 -24.219 1.00 98.69 516 THR A C 1
ATOM 4061 O O . THR A 1 516 ? 2.541 -10.573 -24.568 1.00 98.69 516 THR A O 1
ATOM 4064 N N . SER A 1 517 ? 1.845 -12.672 -24.939 1.00 98.62 517 SER A N 1
ATOM 4065 C CA . SER A 1 517 ? 1.314 -12.450 -26.296 1.00 98.62 517 SER A CA 1
ATOM 4066 C C . SER A 1 517 ? 0.261 -11.339 -26.404 1.00 98.62 517 SER A C 1
ATOM 4068 O O . SER A 1 517 ? 0.018 -10.812 -27.490 1.00 98.62 517 SER A O 1
ATOM 4070 N N . LYS A 1 518 ? -0.359 -10.944 -25.284 1.00 98.81 518 LYS A N 1
ATOM 4071 C CA . LYS A 1 518 ? -1.320 -9.828 -25.204 1.00 98.81 518 LYS A CA 1
ATOM 4072 C C . LYS A 1 518 ? -0.759 -8.557 -24.569 1.00 98.81 518 LYS A C 1
ATOM 4074 O O . LYS A 1 518 ? -1.467 -7.550 -24.510 1.00 98.81 518 LYS A O 1
ATOM 4079 N N . VAL A 1 519 ? 0.480 -8.578 -24.086 1.00 98.88 519 VAL A N 1
ATOM 4080 C CA . V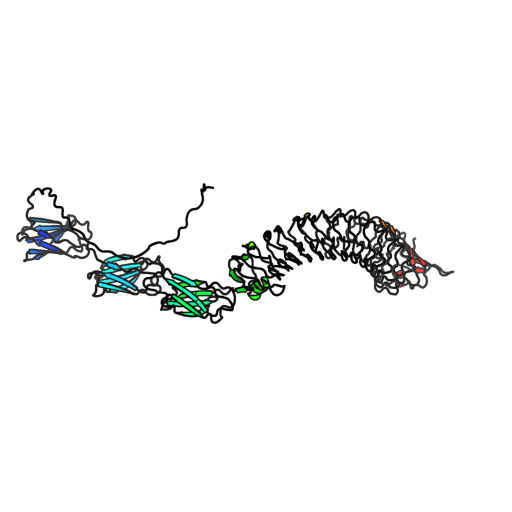AL A 1 519 ? 1.069 -7.446 -23.370 1.00 98.88 519 VAL A CA 1
ATOM 4081 C C . VAL A 1 519 ? 1.391 -6.323 -24.354 1.00 98.88 519 VAL A C 1
ATOM 4083 O O . VAL A 1 519 ? 2.053 -6.528 -25.369 1.00 98.88 519 VAL A O 1
ATOM 4086 N N . THR A 1 520 ? 0.937 -5.111 -24.036 1.00 98.62 520 THR A N 1
ATOM 4087 C CA . THR A 1 520 ? 1.118 -3.917 -24.881 1.00 98.62 520 THR A CA 1
ATOM 4088 C C . THR A 1 520 ? 2.074 -2.881 -24.282 1.00 98.62 520 THR A C 1
ATOM 4090 O O . THR A 1 520 ? 2.657 -2.088 -25.030 1.00 98.62 520 THR A O 1
ATOM 4093 N N . ASP A 1 521 ? 2.279 -2.900 -22.961 1.00 98.75 521 ASP A N 1
ATOM 4094 C CA . ASP A 1 521 ? 3.203 -2.020 -22.233 1.00 98.75 521 ASP A CA 1
ATOM 4095 C C . ASP A 1 521 ? 4.125 -2.850 -21.319 1.00 98.75 521 ASP A C 1
ATOM 4097 O O . ASP A 1 521 ? 3.664 -3.508 -20.382 1.00 98.75 521 ASP A O 1
ATOM 4101 N N . MET A 1 522 ? 5.429 -2.813 -21.618 1.00 98.69 522 MET A N 1
ATOM 4102 C CA . MET A 1 522 ? 6.515 -3.413 -20.827 1.00 98.69 522 MET A CA 1
ATOM 4103 C C . MET A 1 522 ? 7.524 -2.355 -20.352 1.00 98.69 522 MET A C 1
ATOM 4105 O O . MET A 1 522 ? 8.647 -2.683 -19.951 1.00 98.69 522 MET A O 1
ATOM 4109 N N . ALA A 1 523 ? 7.160 -1.069 -20.396 1.00 98.62 523 ALA A N 1
ATOM 4110 C CA . ALA A 1 523 ? 8.033 -0.020 -19.896 1.00 98.62 523 ALA A CA 1
ATOM 4111 C C . ALA A 1 523 ? 8.367 -0.274 -18.417 1.00 98.62 523 ALA A C 1
ATOM 4113 O O . ALA A 1 523 ? 7.528 -0.705 -17.634 1.00 98.62 523 ALA A O 1
ATOM 4114 N N . TYR A 1 524 ? 9.613 -0.029 -18.030 1.00 98.19 524 TYR A N 1
ATOM 4115 C CA . TYR A 1 524 ? 10.145 -0.216 -16.679 1.00 98.19 524 TYR A CA 1
ATOM 4116 C C . TYR A 1 524 ? 10.071 -1.643 -16.098 1.00 98.19 524 TYR A C 1
ATOM 4118 O O . TYR A 1 524 ? 10.401 -1.806 -14.923 1.00 98.19 524 TYR A O 1
ATOM 4126 N N . MET A 1 525 ? 9.686 -2.673 -16.866 1.00 98.56 525 MET A N 1
ATOM 4127 C CA . MET A 1 525 ? 9.382 -4.011 -16.325 1.00 98.56 525 MET A CA 1
ATOM 4128 C C . MET A 1 525 ? 10.494 -4.588 -15.432 1.00 98.56 525 MET A C 1
ATOM 4130 O O . MET A 1 525 ? 10.190 -5.062 -14.342 1.00 98.56 525 MET A O 1
ATOM 4134 N N . PHE A 1 526 ? 11.763 -4.476 -15.840 1.00 97.81 526 PHE A N 1
ATOM 4135 C CA . PHE A 1 526 ? 12.951 -4.891 -15.076 1.00 97.81 526 PHE A CA 1
ATOM 4136 C C . PHE A 1 526 ? 13.871 -3.699 -14.748 1.00 97.81 526 PHE A C 1
ATOM 4138 O O . PHE A 1 526 ? 15.089 -3.825 -14.603 1.00 97.81 526 PHE A O 1
ATOM 4145 N N . HIS A 1 527 ? 13.307 -2.494 -14.644 1.00 96.00 527 HIS A N 1
ATOM 4146 C CA . HIS A 1 527 ? 14.073 -1.293 -14.312 1.00 96.00 527 HIS A CA 1
ATOM 4147 C C . HIS A 1 527 ? 14.752 -1.453 -12.948 1.00 96.00 527 HIS A C 1
ATOM 4149 O O . HIS A 1 527 ? 14.118 -1.830 -11.973 1.00 96.00 527 HIS A O 1
ATOM 4155 N N . ARG A 1 528 ? 16.042 -1.131 -12.830 1.00 93.62 528 ARG A N 1
ATOM 4156 C CA . ARG A 1 528 ? 16.811 -1.154 -11.567 1.00 93.62 528 ARG A CA 1
ATOM 4157 C C . ARG A 1 528 ? 16.865 -2.518 -10.853 1.00 93.62 528 ARG A C 1
ATOM 4159 O O . ARG A 1 528 ? 17.194 -2.552 -9.666 1.00 93.62 528 ARG A O 1
ATOM 4166 N N . THR A 1 529 ? 16.680 -3.635 -11.554 1.00 93.88 529 THR A N 1
ATOM 4167 C CA . THR A 1 529 ? 16.939 -4.996 -11.034 1.00 93.88 529 THR A CA 1
ATOM 4168 C C . THR A 1 529 ? 18.430 -5.357 -11.115 1.00 93.88 529 THR A C 1
ATOM 4170 O O . THR A 1 529 ? 18.826 -6.374 -11.683 1.00 93.88 529 THR A O 1
ATOM 4173 N N . ALA A 1 530 ? 19.291 -4.485 -10.584 1.00 90.12 530 ALA A N 1
ATOM 4174 C CA . ALA A 1 530 ? 20.739 -4.534 -10.798 1.00 90.12 530 ALA A CA 1
ATOM 4175 C C . ALA A 1 530 ? 21.450 -5.842 -10.379 1.00 90.12 530 ALA A C 1
ATOM 4177 O O . ALA A 1 530 ? 22.435 -6.178 -11.034 1.00 90.12 530 ALA A O 1
ATOM 4178 N N . PRO A 1 531 ? 21.025 -6.597 -9.343 1.00 93.62 531 PRO A N 1
ATOM 4179 C CA . PRO A 1 531 ? 21.706 -7.842 -8.977 1.00 93.62 531 PRO A CA 1
ATOM 4180 C C . PRO A 1 531 ? 21.450 -9.026 -9.921 1.00 93.62 531 PRO A C 1
ATOM 4182 O O . PRO A 1 531 ? 22.172 -10.020 -9.808 1.00 93.62 531 PRO A O 1
ATOM 4185 N N . LEU A 1 532 ? 20.468 -8.946 -10.831 1.00 93.88 532 LEU A N 1
ATOM 4186 C CA . LEU A 1 532 ? 20.220 -10.000 -11.818 1.00 93.88 532 LEU A CA 1
ATOM 4187 C C . LEU A 1 532 ? 21.442 -10.161 -12.732 1.00 93.88 532 LEU A C 1
ATOM 4189 O O . LEU A 1 532 ? 21.878 -9.214 -13.389 1.00 93.88 532 LEU A O 1
ATOM 4193 N N . LYS A 1 533 ? 21.997 -11.375 -12.762 1.00 92.25 533 LYS A N 1
ATOM 4194 C CA . LYS A 1 533 ? 23.103 -11.748 -13.662 1.00 92.25 533 LYS A CA 1
ATOM 4195 C C . LYS A 1 533 ? 22.604 -12.309 -14.987 1.00 92.25 533 LYS A C 1
ATOM 4197 O O . LYS A 1 533 ? 23.199 -12.054 -16.028 1.00 92.25 533 LYS A O 1
ATOM 4202 N N . GLU A 1 534 ? 21.519 -13.067 -14.908 1.00 90.56 534 GLU A N 1
ATOM 4203 C CA . GLU A 1 534 ? 20.869 -13.765 -16.007 1.00 90.56 534 GLU A CA 1
ATOM 4204 C C . GLU A 1 534 ? 19.359 -13.562 -15.873 1.00 90.56 534 GLU A C 1
ATOM 4206 O O . GLU A 1 534 ? 18.833 -13.454 -14.761 1.00 90.56 534 GLU A O 1
ATOM 4211 N N . LEU A 1 535 ? 18.671 -13.508 -17.009 1.00 96.00 535 LEU A N 1
ATOM 4212 C CA . LEU A 1 535 ? 17.223 -13.385 -17.088 1.00 96.00 535 LEU A CA 1
ATOM 4213 C C . LEU A 1 535 ? 16.758 -14.166 -18.318 1.00 96.00 535 LEU A C 1
ATOM 4215 O O . LEU A 1 535 ? 17.117 -13.821 -19.442 1.00 96.00 535 LEU A O 1
ATOM 4219 N N . ASN A 1 536 ? 16.011 -15.248 -18.102 1.00 97.38 536 ASN A N 1
ATOM 4220 C CA . ASN A 1 536 ? 15.518 -16.084 -19.192 1.00 97.38 536 ASN A CA 1
ATOM 4221 C C . ASN A 1 536 ? 14.181 -15.540 -19.712 1.00 97.38 536 ASN A C 1
ATOM 4223 O O . ASN A 1 536 ? 13.165 -15.651 -19.028 1.00 97.38 536 ASN A O 1
ATOM 4227 N N . LEU A 1 537 ? 14.199 -14.996 -20.931 1.00 97.88 537 LEU A N 1
ATOM 4228 C CA . LEU A 1 537 ? 13.043 -14.395 -21.607 1.00 97.88 537 LEU A CA 1
ATOM 4229 C C . LEU A 1 537 ? 12.608 -15.173 -22.858 1.00 97.88 537 LEU A C 1
ATOM 4231 O O . LEU A 1 537 ? 11.844 -14.654 -23.662 1.00 97.88 537 LEU A O 1
ATOM 4235 N N . SER A 1 538 ? 13.076 -16.412 -23.034 1.00 96.69 538 SER A N 1
ATOM 4236 C CA . SER A 1 538 ? 12.917 -17.183 -24.283 1.00 96.69 538 SER A CA 1
ATOM 4237 C C . SER A 1 538 ? 11.471 -17.409 -24.752 1.00 96.69 538 SER A C 1
ATOM 4239 O O . SER A 1 538 ? 11.254 -17.603 -25.945 1.00 96.69 538 SER A O 1
ATOM 4241 N N . ASN A 1 539 ? 10.489 -17.359 -23.844 1.00 96.56 539 ASN A N 1
ATOM 4242 C CA . ASN A 1 539 ? 9.064 -17.521 -24.163 1.00 96.56 539 ASN A CA 1
ATOM 4243 C C . ASN A 1 539 ? 8.292 -16.196 -24.265 1.00 96.56 539 ASN A C 1
ATOM 4245 O O . ASN A 1 539 ? 7.087 -16.218 -24.497 1.00 96.56 539 ASN A O 1
ATOM 4249 N N . PHE A 1 540 ? 8.956 -15.049 -24.099 1.00 98.56 540 PHE A N 1
ATOM 4250 C CA . PHE A 1 540 ? 8.290 -13.759 -24.254 1.00 98.56 540 PHE A CA 1
ATOM 4251 C C . PHE A 1 540 ? 7.894 -13.560 -25.723 1.00 98.56 540 PHE A C 1
ATOM 4253 O O . PHE A 1 540 ? 8.731 -13.603 -26.623 1.00 98.56 540 PHE A O 1
ATOM 4260 N N . ASP A 1 541 ? 6.615 -13.304 -25.955 1.00 98.56 541 ASP A N 1
ATOM 4261 C CA . ASP A 1 541 ? 6.094 -12.768 -27.208 1.00 98.56 541 ASP A CA 1
ATOM 4262 C C . ASP A 1 541 ? 5.905 -11.259 -27.031 1.00 98.56 541 ASP A C 1
ATOM 4264 O O . ASP A 1 541 ? 5.087 -10.817 -26.223 1.00 98.56 541 ASP A O 1
ATOM 4268 N N . THR A 1 542 ? 6.694 -10.463 -27.752 1.00 98.69 542 THR A N 1
ATOM 4269 C CA . THR A 1 542 ? 6.620 -8.996 -27.702 1.00 98.69 542 THR A CA 1
ATOM 4270 C C . THR A 1 542 ? 5.897 -8.393 -28.904 1.00 98.69 542 THR A C 1
ATOM 4272 O O . THR A 1 542 ? 5.902 -7.174 -29.064 1.00 98.69 542 THR A O 1
ATOM 4275 N N . SER A 1 543 ? 5.249 -9.207 -29.744 1.00 98.56 543 SER A N 1
ATOM 4276 C CA . SER A 1 543 ? 4.650 -8.758 -31.007 1.00 98.56 543 SER A CA 1
ATOM 4277 C C . SER A 1 543 ? 3.556 -7.703 -30.834 1.00 98.56 543 SER A C 1
ATOM 4279 O O . SER A 1 543 ? 3.312 -6.932 -31.756 1.00 98.56 543 SER A O 1
ATOM 4281 N N . GLN A 1 544 ? 2.912 -7.608 -29.665 1.00 98.69 544 GLN A N 1
ATOM 4282 C CA . GLN A 1 544 ? 1.914 -6.571 -29.353 1.00 98.69 544 GLN A CA 1
ATOM 4283 C C . GLN A 1 544 ? 2.474 -5.384 -28.553 1.00 98.69 544 GLN A C 1
ATOM 4285 O O . GLN A 1 544 ? 1.760 -4.407 -28.306 1.00 98.69 544 GLN A O 1
ATOM 4290 N N . VAL A 1 545 ? 3.748 -5.428 -28.158 1.00 98.88 545 VAL A N 1
ATOM 4291 C CA . VAL A 1 545 ? 4.347 -4.422 -27.279 1.00 98.88 545 VAL A CA 1
ATOM 4292 C C . VAL A 1 545 ? 4.581 -3.123 -28.043 1.00 98.88 545 VAL A C 1
ATOM 4294 O O . VAL A 1 545 ? 5.220 -3.085 -29.092 1.00 98.88 545 VAL A O 1
ATOM 4297 N N . THR A 1 546 ? 4.094 -2.021 -27.474 1.00 98.56 546 THR A N 1
ATOM 4298 C CA . THR A 1 546 ? 4.245 -0.673 -28.041 1.00 98.56 546 THR A CA 1
ATOM 4299 C C . THR A 1 546 ? 5.233 0.197 -27.267 1.00 98.56 546 THR A C 1
ATOM 4301 O O . THR A 1 546 ? 5.727 1.189 -27.811 1.00 98.56 546 THR A O 1
ATOM 4304 N N . ARG A 1 547 ? 5.555 -0.160 -26.017 1.00 98.62 547 ARG A N 1
ATOM 4305 C CA . ARG A 1 547 ? 6.457 0.597 -25.137 1.00 98.62 547 ARG A CA 1
ATOM 4306 C C . ARG A 1 547 ? 7.450 -0.315 -24.427 1.00 98.62 547 ARG A C 1
ATOM 4308 O O . ARG A 1 547 ? 7.043 -1.241 -23.729 1.00 98.62 547 ARG A O 1
ATOM 4315 N N . MET A 1 548 ? 8.738 -0.002 -24.572 1.00 98.62 548 MET A N 1
ATOM 4316 C CA . MET A 1 548 ? 9.859 -0.679 -23.899 1.00 98.62 548 MET A CA 1
ATOM 4317 C C . MET A 1 548 ? 10.774 0.320 -23.167 1.00 98.62 548 MET A C 1
ATOM 4319 O O . MET A 1 548 ? 11.949 0.045 -22.913 1.00 98.62 548 MET A O 1
ATOM 4323 N N . ASP A 1 549 ? 10.239 1.500 -22.827 1.00 98.31 549 ASP A N 1
ATOM 4324 C CA . ASP A 1 549 ? 10.977 2.549 -22.119 1.00 98.31 549 ASP A CA 1
ATOM 4325 C C . ASP A 1 549 ? 11.611 1.979 -20.843 1.00 98.31 549 ASP A C 1
ATOM 4327 O O . ASP A 1 549 ? 10.922 1.371 -20.030 1.00 98.31 549 ASP A O 1
ATOM 4331 N N . TYR A 1 550 ? 12.914 2.173 -20.640 1.00 97.44 550 TYR A N 1
ATOM 4332 C CA . TYR A 1 550 ? 13.648 1.755 -19.437 1.00 97.44 550 TYR A CA 1
ATOM 4333 C C . TYR A 1 550 ? 13.572 0.259 -19.079 1.00 97.44 550 TYR A C 1
ATOM 4335 O O . TYR A 1 550 ? 13.953 -0.090 -17.960 1.00 97.44 550 TYR A O 1
ATOM 4343 N N . MET A 1 551 ? 13.115 -0.620 -19.983 1.00 98.19 551 MET A N 1
ATOM 4344 C CA . MET A 1 551 ? 12.769 -2.016 -19.664 1.00 98.19 551 MET A CA 1
ATOM 4345 C C . MET A 1 551 ? 13.858 -2.755 -18.872 1.00 98.19 551 MET A C 1
ATOM 4347 O O . MET A 1 551 ? 13.527 -3.424 -17.900 1.00 98.19 551 MET A O 1
ATOM 4351 N N . PHE A 1 552 ? 15.136 -2.574 -19.224 1.00 97.12 552 PHE A N 1
ATOM 4352 C CA . PHE A 1 552 ? 16.286 -3.187 -18.541 1.00 97.12 552 PHE A CA 1
ATOM 4353 C C . PHE A 1 552 ? 17.207 -2.165 -17.861 1.00 97.12 552 PHE A C 1
ATOM 4355 O O . PHE A 1 552 ? 18.298 -2.494 -17.391 1.00 97.12 552 PHE A O 1
ATOM 4362 N N . ALA A 1 553 ? 16.814 -0.894 -17.821 1.00 94.19 553 ALA A N 1
ATOM 4363 C CA . ALA A 1 553 ? 17.717 0.178 -17.438 1.00 94.19 553 ALA A CA 1
ATOM 4364 C C . ALA A 1 553 ? 18.093 0.122 -15.952 1.00 94.19 553 ALA A C 1
ATOM 4366 O O . ALA A 1 553 ? 17.243 -0.034 -15.082 1.00 94.19 553 ALA A O 1
ATOM 4367 N N . CYS A 1 554 ? 19.357 0.384 -15.628 1.00 89.94 554 CYS A N 1
ATOM 4368 C CA . CYS A 1 554 ? 19.851 0.538 -14.253 1.00 89.94 554 CYS A CA 1
ATOM 4369 C C . CYS A 1 554 ? 20.164 2.009 -13.919 1.00 89.94 554 CYS A C 1
ATOM 4371 O O . CYS A 1 554 ? 21.128 2.331 -13.226 1.00 89.94 554 CYS A O 1
ATOM 4373 N N . LYS A 1 555 ? 19.339 2.934 -14.426 1.00 78.88 555 LYS A N 1
ATOM 4374 C CA . LYS A 1 555 ? 19.448 4.385 -14.194 1.00 78.88 555 LYS A CA 1
ATOM 4375 C C . LYS A 1 555 ? 18.484 4.838 -13.096 1.00 78.88 555 LYS A C 1
ATOM 4377 O O . LYS A 1 555 ? 17.301 4.520 -13.151 1.00 78.88 555 LYS A O 1
ATOM 4382 N N . ASN A 1 556 ? 18.959 5.628 -12.133 1.00 67.19 556 ASN A N 1
ATOM 4383 C CA . ASN A 1 556 ? 18.107 6.369 -11.196 1.00 67.19 556 ASN A CA 1
ATOM 4384 C C . ASN A 1 556 ? 18.195 7.885 -11.442 1.00 67.19 556 ASN A C 1
ATOM 4386 O O . ASN A 1 556 ? 19.115 8.371 -12.097 1.00 67.19 556 ASN A O 1
ATOM 4390 N N . SER A 1 557 ? 17.236 8.634 -10.896 1.00 60.28 557 SER A N 1
ATOM 4391 C CA . SER A 1 557 ? 17.222 10.104 -10.910 1.00 60.28 557 SER A CA 1
ATOM 4392 C C . SER A 1 557 ? 18.312 10.734 -10.027 1.00 60.28 557 SER A C 1
ATOM 4394 O O . SER A 1 557 ? 18.709 11.869 -10.269 1.00 60.28 557 SER A O 1
ATOM 4396 N N . ASN A 1 558 ? 18.831 9.992 -9.038 1.00 54.56 558 ASN A N 1
ATOM 4397 C CA . ASN A 1 558 ? 19.701 10.513 -7.973 1.00 54.56 558 ASN A CA 1
ATOM 4398 C C . ASN A 1 558 ? 21.163 10.009 -8.008 1.00 54.56 558 ASN A C 1
ATOM 4400 O O . ASN A 1 558 ? 21.880 10.177 -7.027 1.00 54.56 558 ASN A O 1
ATOM 4404 N N . HIS A 1 559 ? 21.618 9.382 -9.096 1.00 49.56 559 HIS A N 1
ATOM 4405 C CA . HIS A 1 559 ? 22.993 8.880 -9.291 1.00 49.56 559 HIS A CA 1
ATOM 4406 C C . HIS A 1 559 ? 23.550 7.931 -8.200 1.00 49.56 559 HIS A C 1
ATOM 4408 O O . HIS A 1 559 ? 24.762 7.754 -8.111 1.00 49.56 559 HIS A O 1
ATOM 4414 N N . GLN A 1 560 ? 22.711 7.283 -7.380 1.00 53.66 560 GLN A N 1
ATOM 4415 C CA . GLN A 1 560 ? 23.182 6.216 -6.482 1.00 53.66 560 GLN A CA 1
ATOM 4416 C C . GLN A 1 560 ? 23.538 4.972 -7.310 1.00 53.66 560 GLN A C 1
ATOM 4418 O O . GLN A 1 560 ? 22.689 4.444 -8.030 1.00 53.66 560 GLN A O 1
ATOM 4423 N N . ASN A 1 561 ? 24.799 4.551 -7.239 1.00 55.12 561 ASN A N 1
ATOM 4424 C CA . ASN A 1 561 ? 25.414 3.518 -8.073 1.00 55.12 561 ASN A CA 1
ATOM 4425 C C . ASN A 1 561 ? 24.805 2.127 -7.829 1.00 55.12 561 ASN A C 1
ATOM 4427 O O . ASN A 1 561 ? 25.305 1.358 -7.011 1.00 55.12 561 ASN A O 1
ATOM 4431 N N . LEU A 1 562 ? 23.741 1.784 -8.554 1.00 70.56 562 LEU A N 1
ATOM 4432 C CA . LEU A 1 562 ? 23.356 0.390 -8.755 1.00 70.56 562 LEU A CA 1
ATOM 4433 C C . LEU A 1 562 ? 24.067 -0.098 -10.017 1.00 70.56 562 LEU A C 1
ATOM 4435 O O . LEU A 1 562 ? 23.642 0.191 -11.133 1.00 70.56 562 LEU A O 1
ATOM 4439 N N . GLU A 1 563 ? 25.195 -0.780 -9.839 1.00 80.62 563 GLU A N 1
ATOM 4440 C CA . GLU A 1 563 ? 25.904 -1.402 -10.953 1.00 80.62 563 GLU A CA 1
ATOM 4441 C C . GLU A 1 563 ? 25.180 -2.685 -11.360 1.00 80.62 563 GLU A C 1
ATOM 4443 O O . GLU A 1 563 ? 25.143 -3.647 -10.586 1.00 80.62 563 GLU A O 1
ATOM 4448 N N . SER A 1 564 ? 24.622 -2.699 -12.575 1.00 85.38 564 SER A N 1
ATOM 4449 C CA . SER A 1 564 ? 24.060 -3.917 -13.163 1.00 85.38 564 SER A CA 1
ATOM 4450 C C . SER A 1 564 ? 25.089 -5.052 -13.143 1.00 85.38 564 SER A C 1
ATOM 4452 O O . SER A 1 564 ? 26.258 -4.851 -13.485 1.00 85.38 564 SER A O 1
ATOM 4454 N N . GLN A 1 565 ? 24.657 -6.241 -12.727 1.00 91.19 565 GLN A N 1
ATOM 4455 C CA . GLN A 1 565 ? 25.452 -7.469 -12.734 1.00 91.19 565 GLN A CA 1
ATOM 4456 C C . GLN A 1 565 ? 25.250 -8.302 -14.006 1.00 91.19 565 GLN A C 1
ATOM 4458 O O . GLN A 1 565 ? 25.915 -9.325 -14.159 1.00 91.19 565 GLN A O 1
ATOM 4463 N N . MET A 1 566 ? 24.372 -7.858 -14.907 1.00 92.25 566 MET A N 1
ATOM 4464 C CA . MET A 1 566 ? 24.039 -8.544 -16.151 1.00 92.25 566 MET A CA 1
ATOM 4465 C C . MET A 1 566 ? 25.221 -8.505 -17.126 1.00 92.25 566 MET A C 1
ATOM 4467 O O . MET A 1 566 ? 25.679 -7.426 -17.505 1.00 92.25 566 MET A O 1
ATOM 4471 N N . THR A 1 567 ? 25.715 -9.679 -17.523 1.00 92.31 567 THR A N 1
ATOM 4472 C CA . THR A 1 567 ? 26.832 -9.824 -18.481 1.00 92.31 567 THR A CA 1
ATOM 4473 C C . THR A 1 567 ? 26.368 -10.198 -19.886 1.00 92.31 567 THR A C 1
ATOM 4475 O O . THR A 1 567 ? 27.070 -9.925 -20.859 1.00 92.31 567 THR A O 1
ATOM 4478 N N . SER A 1 568 ? 25.175 -10.781 -19.998 1.00 92.81 568 SER A N 1
ATOM 4479 C CA . SER A 1 568 ? 24.535 -11.208 -21.244 1.00 92.81 568 SER A CA 1
ATOM 4480 C C . SER A 1 568 ? 23.022 -11.055 -21.142 1.00 92.81 568 SER A C 1
ATOM 4482 O O . SER A 1 568 ? 22.460 -11.222 -20.059 1.00 92.81 568 SER A O 1
ATOM 4484 N N . LEU A 1 569 ? 22.371 -10.807 -22.273 1.00 95.81 569 LEU A N 1
ATOM 4485 C CA . LEU A 1 569 ? 20.923 -10.687 -22.376 1.00 95.81 569 LEU A CA 1
ATOM 4486 C C . LEU A 1 569 ? 20.478 -11.302 -23.706 1.00 95.81 569 LEU A C 1
ATOM 4488 O O . LEU A 1 569 ? 20.807 -10.769 -24.763 1.00 95.81 569 LEU A O 1
ATOM 4492 N N . ASP A 1 570 ? 19.773 -12.432 -23.644 1.00 97.12 570 ASP A N 1
ATOM 4493 C CA . ASP A 1 570 ? 19.169 -13.049 -24.827 1.00 97.12 570 ASP A CA 1
ATOM 4494 C C . ASP A 1 570 ? 17.755 -12.500 -25.021 1.00 97.12 570 ASP A C 1
ATOM 4496 O O . ASP A 1 570 ? 16.875 -12.689 -24.182 1.00 97.12 570 ASP A O 1
ATOM 4500 N N . ILE A 1 571 ? 17.586 -11.785 -26.127 1.00 97.50 571 ILE A N 1
ATOM 4501 C CA . ILE A 1 571 ? 16.339 -11.164 -26.585 1.00 97.50 571 ILE A CA 1
ATOM 4502 C C . ILE A 1 571 ? 16.125 -11.460 -28.072 1.00 97.50 571 ILE A C 1
ATOM 4504 O O . ILE A 1 571 ? 15.492 -10.688 -28.782 1.00 97.50 571 ILE A O 1
ATOM 4508 N N . SER A 1 572 ? 16.680 -12.570 -28.565 1.00 97.38 572 SER A N 1
ATOM 4509 C CA . SER A 1 572 ? 16.584 -12.980 -29.973 1.00 97.38 572 SER A CA 1
ATOM 4510 C C . SER A 1 572 ? 15.151 -13.279 -30.436 1.00 97.38 572 SER A C 1
ATOM 4512 O O . SER A 1 572 ? 14.875 -13.290 -31.636 1.00 97.38 572 SER A O 1
ATOM 4514 N N . ASN A 1 573 ? 14.239 -13.511 -29.490 1.00 97.88 573 ASN A N 1
ATOM 4515 C CA . ASN A 1 573 ? 12.811 -13.730 -29.705 1.00 97.88 573 ASN A CA 1
ATOM 4516 C C . ASN A 1 573 ? 11.977 -12.438 -29.757 1.00 97.88 573 ASN A C 1
ATOM 4518 O O . ASN A 1 573 ? 10.777 -12.520 -30.012 1.00 97.88 573 ASN A O 1
ATOM 4522 N N . PHE A 1 574 ? 12.561 -11.263 -29.503 1.00 98.56 574 PHE A N 1
ATOM 4523 C CA . PHE A 1 574 ? 11.788 -10.024 -29.428 1.00 98.56 574 PHE A CA 1
ATOM 4524 C C . PHE A 1 574 ? 11.350 -9.559 -30.826 1.00 98.56 574 PHE A C 1
ATOM 4526 O O . PHE A 1 574 ? 12.162 -9.207 -31.680 1.00 98.56 574 PHE A O 1
ATOM 4533 N N . ASP A 1 575 ? 10.038 -9.483 -31.039 1.00 98.56 575 ASP A N 1
ATOM 4534 C CA . ASP A 1 575 ? 9.439 -8.737 -32.143 1.00 98.56 575 ASP A CA 1
ATOM 4535 C C . ASP A 1 575 ? 9.221 -7.284 -31.705 1.00 98.56 575 ASP A C 1
ATOM 4537 O O . ASP A 1 575 ? 8.392 -6.998 -30.840 1.00 98.56 575 ASP A O 1
ATOM 4541 N N . THR A 1 576 ? 9.976 -6.356 -32.292 1.00 98.62 576 THR A N 1
ATOM 4542 C CA . THR A 1 576 ? 9.877 -4.921 -31.991 1.00 98.62 576 THR A CA 1
ATOM 4543 C C . THR A 1 576 ? 9.058 -4.141 -33.018 1.00 98.62 576 THR A C 1
ATOM 4545 O O . THR A 1 576 ? 9.016 -2.912 -32.958 1.00 98.62 576 THR A O 1
ATOM 4548 N N . SER A 1 577 ? 8.405 -4.815 -33.970 1.00 98.44 577 SER A N 1
ATOM 4549 C CA . SER A 1 577 ? 7.743 -4.170 -35.110 1.00 98.44 577 SER A CA 1
ATOM 4550 C C . SER A 1 577 ? 6.636 -3.193 -34.714 1.00 98.44 577 SER A C 1
ATOM 4552 O O . SER A 1 577 ? 6.396 -2.240 -35.449 1.00 98.44 577 SER A O 1
ATOM 4554 N N . ASN A 1 578 ? 6.005 -3.364 -33.550 1.00 98.50 578 ASN A N 1
ATOM 4555 C CA . ASN A 1 578 ? 4.971 -2.460 -33.033 1.00 98.50 578 ASN A CA 1
ATOM 4556 C C . ASN A 1 578 ? 5.477 -1.447 -31.990 1.00 98.50 578 ASN A C 1
ATOM 4558 O O . ASN A 1 578 ? 4.707 -0.590 -31.538 1.00 98.50 578 ASN A O 1
ATOM 4562 N N . VAL A 1 579 ? 6.763 -1.494 -31.634 1.00 98.75 579 VAL A N 1
ATOM 4563 C CA . VAL A 1 579 ? 7.344 -0.631 -30.601 1.00 98.75 579 VAL A CA 1
ATOM 4564 C C . VAL A 1 579 ? 7.441 0.808 -31.107 1.00 98.75 579 VAL A C 1
ATOM 4566 O O . VAL A 1 579 ? 7.978 1.082 -32.178 1.00 98.75 579 VAL A O 1
ATOM 4569 N N . LYS A 1 580 ? 6.932 1.745 -30.304 1.00 98.19 580 LYS A N 1
ATOM 4570 C CA . LYS A 1 580 ? 6.942 3.191 -30.579 1.00 98.19 580 LYS A CA 1
ATOM 4571 C C . LYS A 1 580 ? 8.032 3.930 -29.812 1.00 98.19 580 LYS A C 1
ATOM 4573 O O . LYS A 1 580 ? 8.499 4.973 -30.266 1.00 98.19 580 LYS A O 1
ATOM 4578 N N . SER A 1 581 ? 8.433 3.407 -28.654 1.00 98.19 581 SER A N 1
ATOM 4579 C CA . SER A 1 581 ? 9.420 4.045 -27.785 1.00 98.19 581 SER A CA 1
ATOM 4580 C C . SER A 1 581 ? 10.361 3.027 -27.145 1.00 98.19 581 SER A C 1
ATOM 4582 O O . SER A 1 581 ? 9.911 2.031 -26.569 1.00 98.19 581 SER A O 1
ATOM 4584 N N . MET A 1 582 ? 11.664 3.302 -27.257 1.00 98.31 582 MET A N 1
ATOM 4585 C CA . MET A 1 582 ? 12.776 2.522 -26.691 1.00 98.31 582 MET A CA 1
ATOM 4586 C C . MET A 1 582 ? 13.665 3.400 -25.795 1.00 98.31 582 MET A C 1
ATOM 4588 O O . MET A 1 582 ? 14.861 3.137 -25.624 1.00 98.31 582 MET A O 1
ATOM 4592 N N . ASN A 1 583 ? 13.094 4.472 -25.232 1.00 97.50 583 ASN A N 1
ATOM 4593 C CA . ASN A 1 583 ? 13.825 5.430 -24.415 1.00 97.50 583 ASN A CA 1
ATOM 4594 C C . ASN A 1 583 ? 14.574 4.713 -23.287 1.00 97.50 583 ASN A C 1
ATOM 4596 O O . ASN A 1 583 ? 13.983 3.974 -22.501 1.00 97.50 583 ASN A O 1
ATOM 4600 N N . SER A 1 584 ? 15.883 4.931 -23.192 1.00 96.88 584 SER A N 1
ATOM 4601 C CA . SER A 1 584 ? 16.733 4.369 -22.141 1.00 96.88 584 SER A CA 1
ATOM 4602 C C . SER A 1 584 ? 16.698 2.838 -21.992 1.00 96.88 584 SER A C 1
ATOM 4604 O O . SER A 1 584 ? 17.156 2.363 -20.960 1.00 96.88 584 SER A O 1
ATOM 4606 N N . MET A 1 585 ? 16.187 2.058 -22.955 1.00 98.00 585 MET A N 1
ATOM 4607 C CA . MET A 1 585 ? 15.871 0.625 -22.780 1.00 98.00 585 MET A CA 1
ATOM 4608 C C . MET A 1 585 ? 17.001 -0.200 -22.135 1.00 98.00 585 MET A C 1
ATOM 4610 O O . MET A 1 585 ? 16.728 -0.996 -21.236 1.00 98.00 585 MET A O 1
ATOM 4614 N N . PHE A 1 586 ? 18.258 0.043 -22.527 1.00 96.38 586 PHE A N 1
ATOM 4615 C CA . PHE A 1 586 ? 19.451 -0.665 -22.042 1.00 96.38 586 PHE A CA 1
ATOM 4616 C C . PHE A 1 586 ? 20.376 0.210 -21.178 1.00 96.38 586 PHE A C 1
ATOM 4618 O O . PHE A 1 586 ? 21.513 -0.162 -20.896 1.00 96.38 586 PHE A O 1
ATOM 4625 N N . ALA A 1 587 ? 19.927 1.390 -20.748 1.00 93.38 587 ALA A N 1
ATOM 4626 C CA . ALA A 1 587 ? 20.790 2.361 -20.083 1.00 93.38 587 ALA A CA 1
ATOM 4627 C C . ALA A 1 587 ? 21.434 1.801 -18.796 1.00 93.38 587 ALA A C 1
ATOM 4629 O O . ALA A 1 587 ? 20.750 1.275 -17.916 1.00 93.38 587 ALA A O 1
ATOM 4630 N N . LYS A 1 588 ? 22.747 2.004 -18.634 1.00 90.50 588 LYS A N 1
ATOM 4631 C CA . LYS A 1 588 ? 23.564 1.571 -17.484 1.00 90.50 588 LYS A CA 1
ATOM 4632 C C . LYS A 1 588 ? 23.665 0.057 -17.268 1.00 90.50 588 LYS A C 1
ATOM 4634 O O . LYS A 1 588 ? 23.919 -0.385 -16.143 1.00 90.50 588 LYS A O 1
ATOM 4639 N N . LEU A 1 589 ? 23.548 -0.757 -18.315 1.00 91.88 589 LEU A N 1
ATOM 4640 C CA . LEU A 1 589 ? 23.976 -2.162 -18.262 1.00 91.88 589 LEU A CA 1
ATOM 4641 C C . LEU A 1 589 ? 25.513 -2.265 -18.335 1.00 91.88 589 LEU A C 1
ATOM 4643 O O . LEU A 1 589 ? 26.089 -2.791 -19.278 1.00 91.88 589 LEU A O 1
ATOM 4647 N N . LEU A 1 590 ? 26.188 -1.734 -17.309 1.00 87.81 590 LEU A N 1
ATOM 4648 C CA . LEU A 1 590 ? 27.635 -1.473 -17.279 1.00 87.81 590 LEU A CA 1
ATOM 4649 C C . LEU A 1 590 ? 28.523 -2.712 -17.470 1.00 87.81 590 LEU A C 1
ATOM 4651 O O . LEU A 1 590 ? 29.691 -2.554 -17.811 1.00 87.81 590 LEU A O 1
ATOM 4655 N N . LYS A 1 591 ? 28.003 -3.915 -17.197 1.00 90.62 591 LYS A N 1
ATOM 4656 C CA . LYS A 1 591 ? 28.732 -5.186 -17.322 1.00 90.62 591 LYS A CA 1
ATOM 4657 C C . LYS A 1 591 ? 28.382 -5.986 -18.573 1.00 90.62 591 LYS A C 1
ATOM 4659 O O . LYS A 1 591 ? 28.996 -7.027 -18.782 1.00 90.62 591 LYS A O 1
ATOM 4664 N N . LEU A 1 592 ? 27.444 -5.509 -19.389 1.00 92.00 592 LEU A N 1
ATOM 4665 C CA . LEU A 1 592 ? 27.024 -6.194 -20.602 1.00 92.00 592 LEU A CA 1
ATOM 4666 C C . LEU A 1 592 ? 28.178 -6.208 -21.611 1.00 92.00 592 LEU A C 1
ATOM 4668 O O . LEU A 1 592 ? 28.701 -5.153 -21.970 1.00 92.00 592 LEU A O 1
ATOM 4672 N N . GLU A 1 593 ? 28.589 -7.399 -22.043 1.00 91.44 593 GLU A N 1
ATOM 4673 C CA . GLU A 1 593 ? 29.738 -7.563 -22.947 1.00 91.44 593 GLU A CA 1
ATOM 4674 C C . GLU A 1 593 ? 29.322 -7.689 -24.416 1.00 91.44 593 GLU A C 1
ATOM 4676 O O . GLU A 1 593 ? 30.108 -7.375 -25.311 1.00 91.44 593 GLU A O 1
ATOM 4681 N N . GLN A 1 594 ? 28.098 -8.164 -24.663 1.00 91.12 594 GLN A N 1
ATOM 4682 C CA . GLN A 1 594 ? 27.532 -8.413 -25.987 1.00 91.12 594 GLN A CA 1
ATOM 4683 C C . GLN A 1 594 ? 26.027 -8.141 -25.975 1.00 91.12 594 GLN A C 1
ATOM 4685 O O . GLN A 1 594 ? 25.357 -8.376 -24.968 1.00 91.12 594 GLN A O 1
ATOM 4690 N N . LEU A 1 595 ? 25.505 -7.669 -27.106 1.00 93.88 595 LEU A N 1
ATOM 4691 C CA . LEU A 1 595 ? 24.085 -7.407 -27.306 1.00 93.88 595 LEU A CA 1
ATOM 4692 C C . LEU A 1 595 ? 23.738 -7.607 -28.787 1.00 93.88 595 LEU A C 1
ATOM 4694 O O . LEU A 1 595 ? 24.158 -6.809 -29.623 1.00 93.88 595 LEU A O 1
ATOM 4698 N N . ASP A 1 596 ? 22.984 -8.661 -29.110 1.00 94.94 596 ASP A N 1
ATOM 4699 C CA . ASP A 1 596 ? 22.461 -8.865 -30.465 1.00 94.94 596 ASP A CA 1
ATOM 4700 C C . ASP A 1 596 ? 21.061 -8.262 -30.594 1.00 94.94 596 ASP A C 1
ATOM 4702 O O . ASP A 1 596 ? 20.087 -8.743 -30.022 1.00 94.94 596 ASP A O 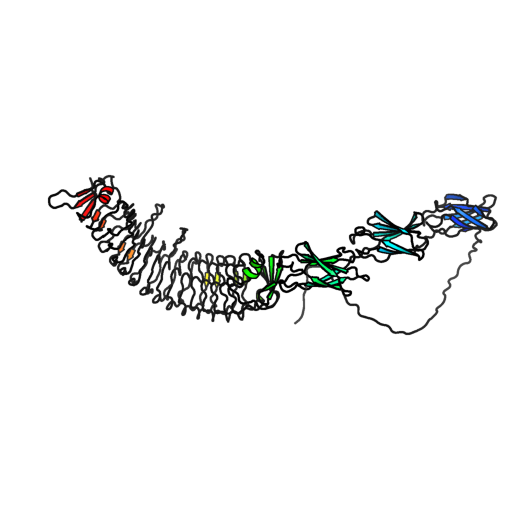1
ATOM 4706 N N . ILE A 1 597 ? 20.988 -7.196 -31.382 1.00 96.06 597 ILE A N 1
ATOM 4707 C CA . ILE A 1 597 ? 19.771 -6.450 -31.724 1.00 96.06 597 ILE A CA 1
ATOM 4708 C C . ILE A 1 597 ? 19.629 -6.304 -33.243 1.00 96.06 597 ILE A C 1
ATOM 4710 O O . ILE A 1 597 ? 18.884 -5.465 -33.744 1.00 96.06 597 ILE A O 1
ATOM 4714 N N . SER A 1 598 ? 20.338 -7.135 -34.009 1.00 93.62 598 SER A N 1
ATOM 4715 C CA . SER A 1 598 ? 20.386 -7.050 -35.473 1.00 93.62 598 SER A CA 1
ATOM 4716 C C . SER A 1 598 ? 19.075 -7.460 -36.161 1.00 93.62 598 SER A C 1
ATOM 4718 O O . SER A 1 598 ? 18.932 -7.295 -37.375 1.00 93.62 598 SER A O 1
ATOM 4720 N N . HIS A 1 599 ? 18.129 -8.023 -35.410 1.00 96.19 599 HIS A N 1
ATOM 4721 C CA . HIS A 1 599 ? 16.800 -8.420 -35.874 1.00 96.19 599 HIS A CA 1
ATOM 4722 C C . HIS A 1 599 ? 15.713 -7.391 -35.530 1.00 96.19 599 HIS A C 1
ATOM 4724 O O . HIS A 1 599 ? 14.587 -7.533 -36.004 1.00 96.19 599 HIS A O 1
ATOM 4730 N N . PHE A 1 600 ? 16.030 -6.360 -34.737 1.00 98.19 600 PHE A N 1
ATOM 4731 C CA . PHE A 1 600 ? 15.050 -5.359 -34.327 1.00 98.19 600 PHE A CA 1
ATOM 4732 C C . PHE A 1 600 ? 14.491 -4.618 -35.543 1.00 98.19 600 PHE A C 1
ATOM 4734 O O . PHE A 1 600 ? 15.230 -4.047 -36.347 1.00 98.19 600 PHE A O 1
ATOM 4741 N N . ASN A 1 601 ? 13.165 -4.587 -35.644 1.00 98.06 601 ASN A N 1
ATOM 4742 C CA . ASN A 1 601 ? 12.457 -3.684 -36.534 1.00 98.06 601 ASN A CA 1
ATOM 4743 C C . ASN A 1 601 ? 12.152 -2.389 -35.777 1.00 98.06 601 ASN A C 1
ATOM 4745 O O . ASN A 1 601 ? 11.315 -2.380 -34.876 1.00 98.06 601 ASN A O 1
ATOM 4749 N N . THR A 1 602 ? 12.827 -1.301 -36.139 1.00 98.31 602 THR A N 1
ATOM 4750 C CA . THR A 1 602 ? 12.664 0.004 -35.487 1.00 98.31 602 THR A CA 1
ATOM 4751 C C . THR A 1 602 ? 11.841 0.995 -36.305 1.00 98.31 602 THR A C 1
ATOM 4753 O O . THR A 1 602 ? 11.755 2.159 -35.922 1.00 98.31 602 THR A O 1
ATOM 4756 N N . SER A 1 603 ? 11.209 0.569 -37.406 1.00 97.88 603 SER A N 1
ATOM 4757 C CA . SER A 1 603 ? 10.540 1.482 -38.346 1.00 97.88 603 SER A CA 1
ATOM 4758 C C . SER A 1 603 ? 9.413 2.294 -37.709 1.00 97.88 603 SER A C 1
ATOM 4760 O O . SER A 1 603 ? 9.069 3.355 -38.213 1.00 97.88 603 SER A O 1
ATOM 4762 N N . ASN A 1 604 ? 8.825 1.820 -36.608 1.00 98.19 604 ASN A N 1
ATOM 4763 C CA . ASN A 1 604 ? 7.753 2.511 -35.884 1.00 98.19 604 ASN A CA 1
ATOM 4764 C C . ASN A 1 604 ? 8.237 3.313 -34.662 1.00 98.19 604 ASN A C 1
ATOM 4766 O O . ASN A 1 604 ? 7.430 3.989 -34.021 1.00 98.19 604 ASN A O 1
ATOM 4770 N N . VAL A 1 605 ? 9.535 3.276 -34.348 1.00 98.62 605 VAL A N 1
ATOM 4771 C CA . VAL A 1 605 ? 10.098 3.928 -33.162 1.00 98.62 605 VAL A CA 1
ATOM 4772 C C . VAL A 1 605 ? 10.279 5.425 -33.414 1.00 98.62 605 VAL A C 1
ATOM 4774 O O . VAL A 1 605 ? 10.899 5.836 -34.393 1.00 9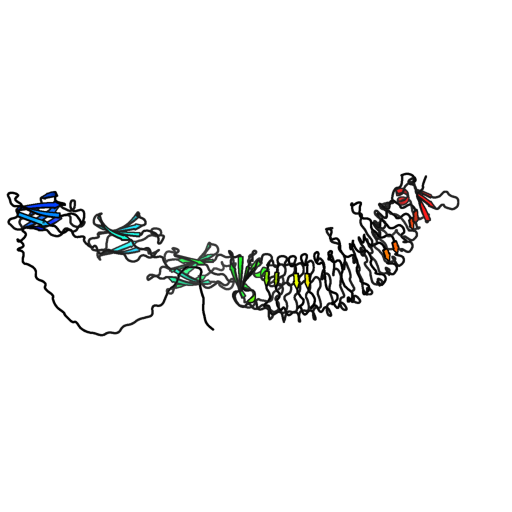8.62 605 VAL A O 1
ATOM 4777 N N . THR A 1 606 ? 9.771 6.251 -32.498 1.00 98.00 606 THR A N 1
ATOM 4778 C CA . THR A 1 606 ? 9.873 7.720 -32.569 1.00 98.00 606 THR A CA 1
ATOM 4779 C C . THR A 1 606 ? 10.833 8.328 -31.541 1.00 98.00 606 THR A C 1
ATOM 4781 O O . THR A 1 606 ? 11.309 9.448 -31.751 1.00 98.00 606 THR A O 1
ATOM 4784 N N . ASP A 1 607 ? 11.120 7.606 -30.452 1.00 98.25 607 ASP A N 1
ATOM 4785 C CA . ASP A 1 607 ? 12.022 8.014 -29.361 1.00 98.25 607 ASP A CA 1
ATOM 4786 C C . ASP A 1 607 ? 13.046 6.902 -29.055 1.00 98.25 607 ASP A C 1
ATOM 4788 O O . ASP A 1 607 ? 12.682 5.781 -28.684 1.00 98.25 607 ASP A O 1
ATOM 4792 N N . MET A 1 608 ? 14.330 7.233 -29.227 1.00 98.12 608 MET A N 1
ATOM 4793 C CA . MET A 1 608 ? 15.497 6.395 -28.909 1.00 98.12 608 MET A CA 1
ATOM 4794 C C . MET A 1 608 ? 16.463 7.099 -27.942 1.00 98.12 608 MET A C 1
ATOM 4796 O O . MET A 1 608 ? 17.634 6.717 -27.824 1.00 98.12 608 MET A O 1
ATOM 4800 N N . ALA A 1 609 ? 16.019 8.159 -27.260 1.00 97.75 609 ALA A N 1
ATOM 4801 C CA . ALA A 1 609 ? 16.890 8.920 -26.381 1.00 97.75 609 ALA A CA 1
ATOM 4802 C C . ALA A 1 609 ? 17.460 8.020 -25.273 1.00 97.75 609 ALA A C 1
ATOM 4804 O O . ALA A 1 609 ? 16.757 7.232 -24.639 1.00 97.75 609 ALA A O 1
ATOM 4805 N N . TYR A 1 610 ? 18.771 8.130 -25.057 1.00 96.50 610 TYR A N 1
ATOM 4806 C CA . TYR A 1 610 ? 19.540 7.381 -24.061 1.00 96.50 610 TYR A CA 1
ATOM 4807 C C . TYR A 1 610 ? 19.474 5.846 -24.154 1.00 96.50 610 TYR A C 1
ATOM 4809 O O . TYR A 1 610 ? 19.878 5.187 -23.197 1.00 96.50 610 TYR A O 1
ATOM 4817 N N . MET A 1 611 ? 19.002 5.262 -25.263 1.00 97.62 611 MET A N 1
ATOM 4818 C CA . MET A 1 611 ? 18.772 3.812 -25.392 1.00 97.62 611 MET A CA 1
ATOM 4819 C C . MET A 1 611 ? 19.972 2.951 -24.951 1.00 97.62 611 MET A C 1
ATOM 4821 O O . MET A 1 611 ? 19.773 1.970 -24.237 1.00 97.62 611 MET A O 1
ATOM 4825 N N . PHE A 1 612 ? 21.199 3.365 -25.290 1.00 95.44 612 PHE A N 1
ATOM 4826 C CA . PHE A 1 612 ? 22.471 2.697 -24.971 1.00 95.44 612 PHE A CA 1
ATOM 4827 C C . PHE A 1 612 ? 23.380 3.548 -24.062 1.00 95.44 612 PHE A C 1
ATOM 4829 O O . PHE A 1 612 ? 24.608 3.473 -24.125 1.00 95.44 612 PHE A O 1
ATOM 4836 N N . TYR A 1 613 ? 22.788 4.398 -23.225 1.00 92.62 613 TYR A N 1
ATOM 4837 C CA . TYR A 1 613 ? 23.518 5.284 -22.319 1.00 92.62 613 TYR A CA 1
ATOM 4838 C C . TYR A 1 613 ? 24.374 4.503 -21.306 1.00 92.62 613 TYR A C 1
ATOM 4840 O O . TYR A 1 613 ? 23.850 3.642 -20.601 1.00 92.62 613 TYR A O 1
ATOM 4848 N N . GLU A 1 614 ? 25.662 4.848 -21.178 1.00 90.06 614 GLU A N 1
ATOM 4849 C CA . GLU A 1 614 ? 26.629 4.196 -20.270 1.00 90.06 614 GLU A CA 1
ATOM 4850 C C . GLU A 1 614 ? 26.706 2.655 -20.447 1.00 90.06 614 GLU A C 1
ATOM 4852 O O . GLU A 1 614 ? 26.607 1.902 -19.477 1.00 90.06 614 GLU A O 1
ATOM 4857 N N . LEU A 1 615 ? 26.885 2.156 -21.680 1.00 89.88 615 LEU A N 1
ATOM 4858 C CA . LEU A 1 615 ? 27.238 0.747 -21.958 1.00 89.88 615 LEU A CA 1
ATOM 4859 C C . LEU A 1 615 ? 28.760 0.536 -22.021 1.00 89.88 615 LEU A C 1
ATOM 4861 O O . LEU A 1 615 ? 29.326 0.192 -23.056 1.00 89.88 615 LEU A O 1
ATOM 4865 N N . ASP A 1 616 ? 29.440 0.785 -20.904 1.00 86.31 616 ASP A N 1
ATOM 4866 C CA . ASP A 1 616 ? 30.900 0.952 -20.879 1.00 86.31 616 ASP A CA 1
ATOM 4867 C C . ASP A 1 616 ? 31.720 -0.304 -21.215 1.00 86.31 616 ASP A C 1
ATOM 4869 O O . ASP A 1 616 ? 32.846 -0.147 -21.679 1.00 86.31 616 ASP A O 1
ATOM 4873 N N . ASN A 1 617 ? 31.196 -1.518 -20.999 1.00 89.12 617 ASN A N 1
ATOM 4874 C CA . ASN A 1 617 ? 31.905 -2.779 -21.285 1.00 89.12 617 ASN A CA 1
ATOM 4875 C C . ASN A 1 617 ? 31.596 -3.377 -22.668 1.00 89.12 617 ASN A C 1
ATOM 4877 O O . ASN A 1 617 ? 32.234 -4.357 -23.063 1.00 89.12 617 ASN A O 1
ATOM 4881 N N . LEU A 1 618 ? 30.659 -2.789 -23.412 1.00 90.00 618 LEU A N 1
ATOM 4882 C CA . LEU A 1 618 ? 30.294 -3.248 -24.745 1.00 90.00 618 LEU A CA 1
ATOM 4883 C C . LEU A 1 618 ? 31.377 -2.820 -25.748 1.00 90.00 618 LEU A C 1
ATOM 4885 O O . LEU A 1 618 ? 31.695 -1.637 -25.843 1.00 90.00 618 LEU A O 1
ATOM 4889 N N . LYS A 1 619 ? 31.970 -3.769 -26.483 1.00 86.69 619 LYS A N 1
ATOM 4890 C CA . LYS A 1 619 ? 33.079 -3.483 -27.422 1.00 86.69 619 LYS A CA 1
ATOM 4891 C C . LYS A 1 619 ? 32.621 -3.117 -28.829 1.00 86.69 619 LYS A C 1
ATOM 4893 O O . LYS A 1 619 ? 33.250 -2.299 -29.502 1.00 86.69 619 LYS A O 1
ATOM 4898 N N . GLU A 1 620 ? 31.543 -3.753 -29.265 1.00 86.56 620 GLU A N 1
ATOM 4899 C CA . GLU A 1 620 ? 30.978 -3.633 -30.602 1.00 86.56 620 GLU A CA 1
ATOM 4900 C C . GLU A 1 620 ? 29.460 -3.540 -30.477 1.00 86.56 620 GLU A C 1
ATOM 4902 O O . GLU A 1 620 ? 28.853 -4.208 -29.637 1.00 86.56 620 GLU A O 1
ATOM 4907 N N . LEU A 1 621 ? 28.857 -2.696 -31.310 1.00 90.44 621 LEU A N 1
ATOM 4908 C CA . LEU A 1 621 ? 27.413 -2.535 -31.387 1.00 90.44 621 LEU A CA 1
ATOM 4909 C C . LEU A 1 621 ? 27.019 -2.280 -32.843 1.00 90.44 621 LEU A C 1
ATOM 4911 O O . LEU A 1 621 ? 27.379 -1.253 -33.427 1.00 90.44 621 LEU A O 1
ATOM 4915 N N . ASP A 1 622 ? 26.290 -3.229 -33.428 1.00 90.44 622 ASP A N 1
ATOM 4916 C CA . ASP A 1 622 ? 25.767 -3.112 -34.786 1.00 90.44 622 ASP A CA 1
ATOM 4917 C C . ASP A 1 622 ? 24.314 -2.626 -34.759 1.00 90.44 622 ASP A C 1
ATOM 4919 O O . ASP A 1 622 ? 23.404 -3.352 -34.364 1.00 90.44 622 ASP A O 1
ATOM 4923 N N . VAL A 1 623 ? 24.108 -1.386 -35.204 1.00 95.31 623 VAL A N 1
ATOM 4924 C CA . VAL A 1 623 ? 22.787 -0.757 -35.378 1.00 95.31 623 VAL A CA 1
ATOM 4925 C C . VAL A 1 623 ? 22.521 -0.419 -36.848 1.00 95.31 623 VAL A C 1
ATOM 4927 O O . VAL A 1 623 ? 21.651 0.387 -37.165 1.00 95.31 623 VAL A O 1
ATOM 4930 N N . SER A 1 624 ? 23.247 -1.043 -37.779 1.00 94.56 624 SER A N 1
ATOM 4931 C CA . SER A 1 624 ? 23.168 -0.735 -39.215 1.00 94.56 624 SER A CA 1
ATOM 4932 C C . SER A 1 624 ? 21.824 -1.053 -39.865 1.00 94.56 624 SER A C 1
ATOM 4934 O O . SER A 1 624 ? 21.527 -0.545 -40.941 1.00 94.56 624 SER A O 1
ATOM 4936 N N . LYS A 1 625 ? 21.007 -1.889 -39.222 1.00 96.31 625 LYS A N 1
ATOM 4937 C CA . LYS A 1 625 ? 19.665 -2.258 -39.689 1.00 96.31 625 LYS A CA 1
ATOM 4938 C C . LYS A 1 625 ? 18.549 -1.417 -39.073 1.00 96.31 625 LYS A C 1
ATOM 4940 O O . LYS A 1 625 ? 17.390 -1.631 -39.416 1.00 96.31 625 LYS A O 1
ATOM 4945 N N . PHE A 1 626 ? 18.874 -0.489 -38.173 1.00 97.62 626 PHE A N 1
ATOM 4946 C CA . PHE A 1 626 ? 17.867 0.370 -37.563 1.00 97.62 626 PHE A CA 1
ATOM 4947 C C . PHE A 1 626 ? 17.301 1.319 -38.619 1.00 97.62 626 PHE A C 1
ATOM 4949 O O . PHE A 1 626 ? 18.016 2.155 -39.167 1.00 97.62 626 PHE A O 1
ATOM 4956 N N . ASP A 1 627 ? 15.998 1.218 -38.864 1.00 97.25 627 ASP A N 1
ATOM 4957 C CA . ASP A 1 627 ? 15.244 2.258 -39.547 1.00 97.25 627 ASP A CA 1
ATOM 4958 C C . ASP A 1 627 ? 14.930 3.364 -38.537 1.00 97.25 627 ASP A C 1
ATOM 4960 O O . ASP A 1 627 ? 14.067 3.206 -37.672 1.00 97.25 627 ASP A O 1
ATOM 4964 N N . THR A 1 628 ? 15.663 4.473 -38.621 1.00 98.06 628 THR A N 1
ATOM 4965 C CA . THR A 1 628 ? 15.445 5.649 -37.767 1.00 98.06 628 THR A CA 1
ATOM 4966 C C . THR A 1 628 ? 14.608 6.728 -38.453 1.00 98.06 628 THR A C 1
ATOM 4968 O O . THR A 1 628 ? 14.542 7.852 -37.959 1.00 98.06 628 THR A O 1
ATOM 4971 N N . SER A 1 629 ? 13.967 6.431 -39.590 1.00 97.88 629 SER A N 1
ATOM 4972 C CA . SER A 1 629 ? 13.260 7.434 -40.398 1.00 97.88 629 SER A CA 1
ATOM 4973 C C . SER A 1 629 ? 12.104 8.115 -39.664 1.00 97.88 629 SER A C 1
ATOM 4975 O O . SER A 1 629 ? 11.783 9.254 -39.988 1.00 97.88 629 SER A O 1
ATOM 4977 N N . ASN A 1 630 ? 11.520 7.472 -38.650 1.00 98.12 630 ASN A N 1
ATOM 4978 C CA . ASN A 1 630 ? 10.470 8.047 -37.803 1.00 98.12 630 ASN A CA 1
ATOM 4979 C C . ASN A 1 630 ? 10.984 8.619 -36.469 1.00 98.12 630 ASN A C 1
ATOM 4981 O O . ASN A 1 630 ? 10.208 9.209 -35.715 1.00 98.12 630 ASN A O 1
ATOM 4985 N N . VAL A 1 631 ? 12.284 8.506 -36.182 1.00 98.62 631 VAL A N 1
ATOM 4986 C CA . VAL A 1 631 ? 12.878 8.982 -34.927 1.00 98.62 631 VAL A CA 1
ATOM 4987 C C . VAL A 1 631 ? 12.961 10.505 -34.924 1.00 98.62 631 VAL A C 1
ATOM 4989 O O . VAL A 1 631 ? 13.488 11.125 -35.848 1.00 98.62 631 VAL A O 1
ATOM 4992 N N . THR A 1 632 ? 12.469 11.116 -33.846 1.00 98.12 632 THR A N 1
ATOM 4993 C CA . THR A 1 632 ? 12.511 12.575 -33.641 1.00 98.12 632 THR A CA 1
ATOM 4994 C C . THR A 1 632 ? 13.465 12.992 -32.521 1.00 98.12 632 THR A C 1
ATOM 4996 O O . THR A 1 632 ? 14.017 14.098 -32.580 1.00 98.12 632 THR A O 1
ATOM 4999 N N . ASP A 1 633 ? 13.698 12.108 -31.543 1.00 98.38 633 ASP A N 1
ATOM 5000 C CA . ASP A 1 633 ? 14.614 12.296 -30.415 1.00 98.38 633 ASP A CA 1
ATOM 5001 C C . ASP A 1 633 ? 15.565 11.093 -30.284 1.00 98.38 633 ASP A C 1
ATOM 5003 O O . ASP A 1 633 ? 15.142 9.955 -30.086 1.00 98.38 633 ASP A O 1
ATOM 5007 N N . MET A 1 634 ? 16.865 11.358 -30.413 1.00 98.19 634 MET A N 1
ATOM 5008 C CA . MET A 1 634 ? 17.965 10.405 -30.196 1.00 98.19 634 MET A CA 1
ATOM 5009 C C . MET A 1 634 ? 19.025 11.000 -29.259 1.00 98.19 634 MET A C 1
ATOM 5011 O O . MET A 1 634 ? 20.215 10.675 -29.327 1.00 98.19 634 MET A O 1
ATOM 5015 N N . THR A 1 635 ? 18.598 11.922 -28.391 1.00 97.75 635 THR A N 1
ATOM 5016 C CA . THR A 1 635 ? 19.463 12.589 -27.416 1.00 97.75 635 THR A CA 1
ATOM 5017 C C . THR A 1 635 ? 20.226 11.555 -26.596 1.00 97.75 635 THR A C 1
ATOM 5019 O O . THR A 1 635 ? 19.639 10.666 -25.986 1.00 97.75 635 THR A O 1
ATOM 5022 N N . GLY A 1 636 ? 21.552 11.669 -26.584 1.00 96.44 636 GLY A N 1
ATOM 5023 C CA . GLY A 1 636 ? 22.427 10.825 -25.779 1.00 96.44 636 GLY A CA 1
ATOM 5024 C C . GLY A 1 636 ? 22.302 9.323 -26.029 1.00 96.44 636 GLY A C 1
ATOM 5025 O O . GLY A 1 636 ? 22.605 8.563 -25.113 1.00 96.44 636 GLY A O 1
ATOM 5026 N N . MET A 1 637 ? 21.854 8.885 -27.213 1.00 97.44 637 MET A N 1
ATOM 5027 C CA . MET A 1 637 ? 21.613 7.467 -27.516 1.00 97.44 637 MET A CA 1
ATOM 5028 C C . MET A 1 637 ? 22.802 6.565 -27.150 1.00 97.44 637 MET A C 1
ATOM 5030 O O . MET A 1 637 ? 22.571 5.517 -26.561 1.00 97.44 637 MET A O 1
ATOM 5034 N N . PHE A 1 638 ? 24.044 7.004 -27.395 1.00 95.50 638 PHE A N 1
ATOM 5035 C CA . PHE A 1 638 ? 25.283 6.304 -27.018 1.00 95.50 638 PHE A CA 1
ATOM 5036 C C . PHE A 1 638 ? 26.128 7.092 -25.999 1.00 95.50 638 PHE A C 1
ATOM 5038 O O . PHE A 1 638 ? 27.336 6.890 -25.891 1.00 95.50 638 PHE A O 1
ATOM 5045 N N . LEU A 1 639 ? 25.526 8.038 -25.270 1.00 92.94 639 LEU A N 1
ATOM 5046 C CA . LEU A 1 639 ? 26.254 8.913 -24.349 1.00 92.94 639 LEU A CA 1
ATOM 5047 C C . LEU A 1 639 ? 26.889 8.104 -23.208 1.00 92.94 639 LEU A C 1
ATOM 5049 O O . LEU A 1 639 ? 26.217 7.363 -22.495 1.00 92.94 639 LEU A O 1
ATOM 5053 N N . SER A 1 640 ? 28.170 8.359 -22.970 1.00 90.44 640 SER A N 1
ATOM 5054 C CA . SER A 1 640 ? 28.940 7.910 -21.813 1.00 90.44 640 SER A CA 1
ATOM 5055 C C . SER A 1 640 ? 29.552 9.147 -21.140 1.00 90.44 640 SER A C 1
ATOM 5057 O O . SER A 1 640 ? 30.600 9.626 -21.576 1.00 90.44 640 SER A O 1
ATOM 5059 N N . PRO A 1 641 ? 28.914 9.745 -20.118 1.00 82.94 641 PRO A N 1
ATOM 5060 C CA . PRO A 1 641 ? 29.372 10.999 -19.541 1.00 82.94 641 PRO A CA 1
ATOM 5061 C C . PRO A 1 641 ? 30.771 10.859 -18.939 1.00 82.94 641 PRO A C 1
ATOM 5063 O O . PRO A 1 641 ? 31.133 9.847 -18.340 1.00 82.94 641 PRO A O 1
ATOM 5066 N N . PHE A 1 642 ? 31.549 11.931 -19.054 1.00 69.12 642 PHE A N 1
ATOM 5067 C CA . PHE A 1 642 ? 32.847 12.031 -18.406 1.00 69.12 642 PHE A CA 1
ATOM 5068 C C . PHE A 1 642 ? 32.658 12.090 -16.882 1.00 69.12 642 PHE A C 1
ATOM 5070 O O . PHE A 1 642 ? 32.270 13.122 -16.335 1.00 69.12 642 PHE A O 1
ATOM 5077 N N . GLN A 1 643 ? 32.911 10.981 -16.186 1.00 63.59 643 GLN A N 1
ATOM 5078 C CA . GLN A 1 643 ? 33.026 10.983 -14.729 1.00 63.59 643 GLN A CA 1
ATOM 5079 C C . GLN A 1 643 ? 34.452 11.398 -14.346 1.00 63.59 643 GLN A C 1
ATOM 5081 O O . GLN A 1 643 ? 35.415 10.951 -14.961 1.00 63.59 643 GLN A O 1
ATOM 5086 N N . ASN A 1 644 ? 34.609 12.199 -13.286 1.00 50.34 644 ASN A N 1
ATOM 5087 C CA . ASN A 1 644 ? 35.909 12.647 -12.749 1.00 50.34 644 ASN A CA 1
ATOM 5088 C C . ASN A 1 644 ? 36.837 11.501 -12.263 1.00 50.34 644 ASN A C 1
ATOM 5090 O O . ASN A 1 644 ? 37.876 11.761 -11.656 1.00 50.34 644 ASN A O 1
ATOM 5094 N N . SER A 1 645 ? 36.480 10.238 -12.513 1.00 48.78 645 SER A N 1
ATOM 5095 C CA . SER A 1 645 ? 37.311 9.068 -12.263 1.00 48.78 645 SER A CA 1
ATOM 5096 C C . SER A 1 645 ? 38.107 8.713 -13.519 1.00 48.78 645 SER A C 1
ATOM 5098 O O . SER A 1 645 ? 37.559 8.305 -14.540 1.00 48.78 645 SER A O 1
ATOM 5100 N N . ILE A 1 646 ? 39.427 8.841 -13.421 1.00 47.56 646 ILE A N 1
ATOM 5101 C CA . ILE A 1 646 ? 40.426 8.661 -14.490 1.00 47.56 646 ILE A CA 1
ATOM 5102 C C . ILE A 1 646 ? 40.458 7.218 -15.064 1.00 47.56 646 ILE A C 1
ATOM 5104 O O . ILE A 1 646 ? 41.185 6.950 -16.016 1.00 47.56 646 ILE A O 1
ATOM 5108 N N . THR A 1 647 ? 39.671 6.277 -14.532 1.00 49.12 647 THR A N 1
ATOM 5109 C CA . THR A 1 647 ? 39.807 4.836 -14.808 1.00 49.12 647 THR A CA 1
ATOM 5110 C C . THR A 1 647 ? 38.735 4.202 -15.697 1.00 49.12 647 THR A C 1
ATOM 5112 O O . THR A 1 647 ? 38.922 3.047 -16.075 1.00 49.12 647 THR A O 1
ATOM 5115 N N . LYS A 1 648 ? 37.647 4.891 -16.071 1.00 63.31 648 LYS A N 1
ATOM 5116 C CA . LYS A 1 648 ? 36.582 4.282 -16.893 1.00 63.31 648 LYS A CA 1
ATOM 5117 C C . LYS A 1 648 ? 36.584 4.829 -18.322 1.00 63.31 648 LYS A C 1
ATOM 5119 O O . LYS A 1 648 ? 36.190 5.966 -18.568 1.00 63.31 648 LYS A O 1
ATOM 5124 N N . LYS A 1 649 ? 37.087 4.015 -19.255 1.00 70.56 649 LYS A N 1
ATOM 5125 C CA . LYS A 1 649 ? 37.009 4.237 -20.705 1.00 70.56 649 LYS A CA 1
ATOM 5126 C C . LYS A 1 649 ? 35.767 3.509 -21.212 1.00 70.56 649 LYS A C 1
ATOM 5128 O O . LYS A 1 649 ? 35.583 2.348 -20.863 1.00 70.56 649 LYS A O 1
ATOM 5133 N N . ASN A 1 650 ? 34.956 4.159 -22.040 1.00 83.19 650 ASN A N 1
ATOM 5134 C CA . ASN A 1 650 ? 33.947 3.443 -22.815 1.00 83.19 650 ASN A CA 1
ATOM 5135 C C . ASN A 1 650 ? 34.648 2.460 -23.779 1.00 83.19 650 ASN A C 1
ATOM 5137 O O . ASN A 1 650 ? 35.616 2.851 -24.441 1.00 83.19 650 ASN A O 1
ATOM 5141 N N . ALA A 1 651 ? 34.201 1.204 -23.837 1.00 84.06 651 ALA A N 1
ATOM 5142 C CA . ALA A 1 651 ? 34.852 0.143 -24.609 1.00 84.06 651 ALA A CA 1
ATOM 5143 C C . ALA A 1 651 ? 34.445 0.073 -26.090 1.00 84.06 651 ALA A C 1
ATOM 5145 O O . ALA A 1 651 ? 35.064 -0.699 -26.818 1.00 84.06 651 ALA A O 1
ATOM 5146 N N . ILE A 1 652 ? 33.470 0.867 -26.553 1.00 88.38 652 ILE A N 1
ATOM 5147 C CA . ILE A 1 652 ? 33.002 0.816 -27.945 1.00 88.38 652 ILE A CA 1
ATOM 5148 C C . ILE A 1 652 ? 34.110 1.343 -28.865 1.00 88.38 652 ILE A C 1
ATOM 5150 O O . ILE A 1 652 ? 34.421 2.538 -28.875 1.00 88.38 652 ILE A O 1
ATOM 5154 N N . GLU A 1 653 ? 34.717 0.445 -29.641 1.00 87.06 653 GLU A N 1
ATOM 5155 C CA . GLU A 1 653 ? 35.763 0.785 -30.617 1.00 87.06 653 GLU A CA 1
ATOM 5156 C C . GLU A 1 653 ? 35.195 1.007 -32.021 1.00 87.06 653 GLU A C 1
ATOM 5158 O O . GLU A 1 653 ? 35.741 1.802 -32.791 1.00 87.06 653 GLU A O 1
ATOM 5163 N N . THR A 1 654 ? 34.101 0.313 -32.347 1.00 85.25 654 THR A N 1
ATOM 5164 C CA . THR A 1 654 ? 33.408 0.407 -33.634 1.00 85.25 654 THR A CA 1
ATOM 5165 C C . THR A 1 654 ? 31.910 0.590 -33.414 1.00 85.25 654 THR A C 1
ATOM 5167 O O . THR A 1 654 ? 31.309 -0.049 -32.550 1.00 85.25 654 THR A O 1
ATOM 5170 N N . LEU A 1 655 ? 31.311 1.493 -34.191 1.00 91.62 655 LEU A N 1
ATOM 5171 C CA . LEU A 1 655 ? 29.886 1.804 -34.137 1.00 91.62 655 LEU A CA 1
ATOM 5172 C C . LEU A 1 655 ? 29.361 1.960 -35.566 1.00 91.62 655 LEU A C 1
ATOM 5174 O O . LEU A 1 655 ? 29.657 2.947 -36.241 1.00 91.62 655 LEU A O 1
ATOM 5178 N N . ASN A 1 656 ? 28.602 0.973 -36.040 1.00 91.31 656 ASN A N 1
ATOM 5179 C CA . ASN A 1 656 ? 28.057 0.990 -37.395 1.00 91.31 656 ASN A CA 1
ATOM 5180 C C . ASN A 1 656 ? 26.663 1.630 -37.417 1.00 91.31 656 ASN A C 1
ATOM 5182 O O . ASN A 1 656 ? 25.669 0.976 -37.115 1.00 91.31 656 ASN A O 1
ATOM 5186 N N . ILE A 1 657 ? 26.607 2.901 -37.816 1.00 94.56 657 ILE A N 1
ATOM 5187 C CA . ILE A 1 657 ? 25.384 3.720 -37.917 1.00 94.56 657 ILE A CA 1
ATOM 5188 C C . ILE A 1 657 ? 24.906 3.925 -39.360 1.00 94.56 657 ILE A C 1
ATOM 5190 O O . ILE A 1 657 ? 24.085 4.794 -39.614 1.00 94.56 657 ILE A O 1
ATOM 5194 N N . SER A 1 658 ? 25.402 3.140 -40.321 1.00 93.81 658 SER A N 1
ATOM 5195 C CA . SER A 1 658 ? 25.132 3.349 -41.757 1.00 93.81 658 SER A CA 1
ATOM 5196 C C . SER A 1 658 ? 23.655 3.270 -42.175 1.00 93.81 658 SER A C 1
ATOM 5198 O O . SER A 1 658 ? 23.304 3.777 -43.240 1.00 93.81 658 SER A O 1
ATOM 5200 N N . GLY A 1 659 ? 22.794 2.654 -41.358 1.00 94.69 659 GLY A N 1
ATOM 5201 C CA . GLY A 1 659 ? 21.348 2.581 -41.593 1.00 94.69 659 GLY A CA 1
ATOM 5202 C C . GLY A 1 659 ? 20.561 3.815 -41.153 1.00 94.69 659 GLY A C 1
ATOM 5203 O O . GLY A 1 659 ? 19.371 3.910 -41.449 1.00 94.69 659 GLY A O 1
ATOM 5204 N N . PHE A 1 660 ? 21.188 4.759 -40.446 1.00 97.44 660 PHE A N 1
ATOM 5205 C CA . PHE A 1 660 ? 20.460 5.854 -39.817 1.00 97.44 660 PHE A CA 1
ATOM 5206 C C . PHE A 1 660 ? 19.920 6.830 -40.864 1.00 97.44 660 PHE A C 1
ATOM 5208 O O . PHE A 1 660 ? 20.651 7.432 -41.643 1.00 97.44 660 PHE A O 1
ATOM 5215 N N . ASN A 1 661 ? 18.614 7.058 -40.826 1.00 97.44 661 ASN A N 1
ATOM 5216 C CA . ASN A 1 661 ? 17.958 8.165 -41.503 1.00 97.44 661 ASN A CA 1
ATOM 5217 C C . ASN A 1 661 ? 17.607 9.243 -40.473 1.00 97.44 661 ASN A C 1
ATOM 5219 O O . ASN A 1 661 ? 16.698 9.061 -39.665 1.00 97.44 661 ASN A O 1
ATOM 5223 N N . THR A 1 662 ? 18.311 10.374 -40.505 1.00 97.88 662 THR A N 1
ATOM 5224 C CA . THR A 1 662 ? 18.131 11.458 -39.524 1.00 97.88 662 THR A CA 1
ATOM 5225 C C . THR A 1 662 ? 17.221 12.594 -40.003 1.00 97.88 662 THR A C 1
ATOM 5227 O O . THR A 1 662 ? 17.062 13.581 -39.290 1.00 97.88 662 THR A O 1
ATOM 5230 N N . SER A 1 663 ? 16.570 12.468 -41.166 1.00 97.69 663 SER A N 1
ATOM 5231 C CA . SER A 1 663 ? 15.782 13.552 -41.796 1.00 97.69 663 SER A CA 1
ATOM 5232 C C . SER A 1 663 ? 14.558 14.029 -40.999 1.00 97.69 663 SER A C 1
ATOM 5234 O O . SER A 1 663 ? 13.984 15.082 -41.296 1.00 97.69 663 SER A O 1
ATOM 5236 N N . ASN A 1 664 ? 14.133 13.273 -39.983 1.00 98.19 664 ASN A N 1
ATOM 5237 C CA . ASN A 1 664 ? 13.068 13.658 -39.051 1.00 98.19 664 ASN A CA 1
ATOM 5238 C C . ASN A 1 664 ? 13.570 13.983 -37.637 1.00 98.19 664 ASN A C 1
ATOM 5240 O O . ASN A 1 664 ? 12.782 14.413 -36.791 1.00 98.19 664 ASN A O 1
ATOM 5244 N N . VAL A 1 665 ? 14.873 13.859 -37.386 1.00 98.56 665 VAL A N 1
ATOM 5245 C CA . VAL A 1 665 ? 15.456 14.094 -36.067 1.00 98.56 665 VAL A CA 1
ATOM 5246 C C . VAL A 1 665 ? 15.479 15.585 -35.763 1.00 98.56 665 VAL A C 1
ATOM 5248 O O . VAL A 1 665 ? 15.972 16.399 -36.541 1.00 98.56 665 VAL A O 1
ATOM 5251 N N . THR A 1 666 ? 14.980 15.941 -34.582 1.00 98.31 666 THR A N 1
ATOM 5252 C CA . THR A 1 666 ? 14.992 17.321 -34.073 1.00 98.31 666 THR A CA 1
ATOM 5253 C C . THR A 1 666 ? 15.958 17.502 -32.905 1.00 98.31 666 THR A C 1
ATOM 5255 O O . THR A 1 666 ? 16.423 18.622 -32.662 1.00 98.31 666 THR A O 1
ATOM 5258 N N . LYS A 1 667 ? 16.296 16.413 -32.199 1.00 98.62 667 LYS A N 1
ATOM 5259 C CA . LYS A 1 667 ? 17.191 16.402 -31.037 1.00 98.62 667 LYS A CA 1
ATOM 5260 C C . LYS A 1 667 ? 18.169 15.226 -31.111 1.00 98.62 667 LYS A C 1
ATOM 5262 O O . LYS A 1 667 ? 17.762 14.069 -31.165 1.00 98.62 667 LYS A O 1
ATOM 5267 N N . MET A 1 668 ? 19.462 15.535 -31.088 1.00 98.19 668 MET A N 1
ATOM 5268 C CA . MET A 1 668 ? 20.568 14.563 -31.063 1.00 98.19 668 MET A CA 1
ATOM 5269 C C . MET A 1 668 ? 21.720 15.037 -30.165 1.00 98.19 668 MET A C 1
ATOM 5271 O O . MET A 1 668 ? 22.877 14.665 -30.353 1.00 98.19 668 MET A O 1
ATOM 5275 N N . GLY A 1 669 ? 21.418 15.889 -29.180 1.00 97.81 669 GLY A N 1
ATOM 5276 C CA . GLY A 1 669 ? 22.413 16.385 -28.234 1.00 97.81 669 GLY A CA 1
ATOM 5277 C C . GLY A 1 669 ? 23.145 15.225 -27.559 1.00 97.81 669 GLY A C 1
ATOM 5278 O O . GLY A 1 669 ? 22.522 14.291 -27.060 1.00 97.81 669 GLY A O 1
ATOM 5279 N N . GLY A 1 670 ? 24.474 15.257 -27.574 1.00 97.00 670 GLY A N 1
ATOM 5280 C CA . GLY A 1 670 ? 25.310 14.254 -26.924 1.00 97.00 670 GLY A CA 1
ATOM 5281 C C . GLY A 1 670 ? 25.225 12.833 -27.482 1.00 97.00 670 GLY A C 1
ATOM 5282 O O . GLY A 1 670 ? 25.687 11.937 -26.785 1.00 97.00 670 GLY A O 1
ATOM 5283 N N . ILE A 1 671 ? 24.661 12.593 -28.675 1.00 97.69 671 ILE A N 1
ATOM 5284 C CA . ILE A 1 671 ? 24.445 11.230 -29.205 1.00 97.69 671 ILE A CA 1
ATOM 5285 C C . ILE A 1 671 ? 25.695 10.334 -29.138 1.00 97.69 671 ILE A C 1
ATOM 5287 O O . ILE A 1 671 ? 25.552 9.175 -28.766 1.00 97.69 671 ILE A O 1
ATOM 5291 N N . PHE A 1 672 ? 26.897 10.864 -29.400 1.00 96.25 672 PHE A N 1
ATOM 5292 C CA . PHE A 1 672 ? 28.169 10.121 -29.348 1.00 96.25 672 PHE A CA 1
ATOM 5293 C C . PHE A 1 672 ? 29.077 10.549 -28.188 1.00 96.25 672 PHE A C 1
ATOM 5295 O O . PHE A 1 672 ? 30.246 10.177 -28.132 1.00 96.25 672 PHE A O 1
ATOM 5302 N N . SER A 1 673 ? 28.588 11.381 -27.273 1.00 94.56 673 SER A N 1
ATOM 5303 C CA . SER A 1 673 ? 29.434 12.010 -26.262 1.00 94.56 673 SER A CA 1
ATOM 5304 C C . SER A 1 673 ? 30.114 10.974 -25.359 1.00 94.56 673 SER A C 1
ATOM 5306 O O . SER A 1 673 ? 29.470 10.092 -24.796 1.00 94.56 673 SER A O 1
ATOM 5308 N N . GLY A 1 674 ? 31.431 11.105 -25.212 1.00 92.50 674 GLY A N 1
ATOM 5309 C CA . GLY A 1 674 ? 32.272 10.293 -24.341 1.00 92.50 674 GLY A CA 1
ATOM 5310 C C . GLY A 1 674 ? 32.555 8.869 -24.817 1.00 92.50 674 GLY A C 1
ATOM 5311 O O . GLY A 1 674 ? 33.114 8.085 -24.045 1.00 92.50 674 GLY A O 1
ATOM 5312 N N . LEU A 1 675 ? 32.291 8.549 -26.089 1.00 92.50 675 LEU A N 1
ATOM 5313 C CA . LEU A 1 675 ? 32.820 7.351 -26.758 1.00 92.50 675 LEU A CA 1
ATOM 5314 C C . LEU A 1 675 ? 34.339 7.480 -26.994 1.00 92.50 675 LEU A C 1
ATOM 5316 O O . LEU A 1 675 ? 34.836 7.582 -28.110 1.00 92.50 675 LEU A O 1
ATOM 5320 N N . THR A 1 676 ? 35.103 7.524 -25.902 1.00 90.88 676 THR A N 1
ATOM 5321 C CA . THR A 1 676 ? 36.538 7.863 -25.894 1.00 90.88 676 THR A CA 1
ATOM 5322 C C . THR A 1 676 ? 37.433 6.903 -26.685 1.00 90.88 676 THR A C 1
ATOM 5324 O O . THR A 1 676 ? 38.546 7.301 -27.014 1.00 90.88 676 THR A O 1
ATOM 5327 N N . SER A 1 677 ? 36.975 5.677 -26.975 1.00 90.38 677 SER A N 1
ATOM 5328 C CA . SER A 1 677 ? 37.695 4.660 -27.767 1.00 90.38 677 SER A CA 1
ATOM 5329 C C . SER A 1 677 ? 37.401 4.700 -29.267 1.00 90.38 677 SER A C 1
ATOM 5331 O O . SER A 1 677 ? 38.064 3.995 -30.029 1.00 90.38 677 SER A O 1
ATOM 5333 N N . LEU A 1 678 ? 36.422 5.500 -29.693 1.00 90.81 678 LEU A N 1
ATOM 5334 C CA . LEU A 1 678 ? 35.963 5.536 -31.073 1.00 90.81 678 LEU A CA 1
ATOM 5335 C C . LEU A 1 678 ? 36.994 6.247 -31.962 1.00 90.81 678 LEU A C 1
ATOM 5337 O O . LEU A 1 678 ? 37.299 7.423 -31.757 1.00 90.81 678 LEU A O 1
ATOM 5341 N N . LYS A 1 679 ? 37.539 5.525 -32.947 1.00 90.19 679 LYS A N 1
ATOM 5342 C CA . LYS A 1 679 ? 38.587 6.030 -33.859 1.00 90.19 679 LYS A CA 1
ATOM 5343 C C . LYS A 1 679 ? 38.028 6.618 -35.149 1.00 90.19 679 LYS A C 1
ATOM 5345 O O . LYS A 1 679 ? 38.611 7.547 -35.705 1.00 90.19 679 LYS A O 1
ATOM 5350 N N . GLU A 1 680 ? 36.921 6.054 -35.616 1.00 90.88 680 GLU A N 1
ATOM 5351 C CA . GLU A 1 680 ? 36.257 6.400 -36.867 1.00 90.88 680 GLU A CA 1
ATOM 5352 C C . GLU A 1 680 ? 34.753 6.487 -36.629 1.00 90.88 680 GLU A C 1
ATOM 5354 O O . GLU A 1 680 ? 34.190 5.721 -35.845 1.00 90.88 680 GLU A O 1
ATOM 5359 N N . LEU A 1 681 ? 34.111 7.439 -37.300 1.00 94.44 681 LEU A N 1
ATOM 5360 C CA . LEU A 1 681 ? 32.679 7.674 -37.197 1.00 94.44 681 LEU A CA 1
ATOM 5361 C C . LEU A 1 681 ? 32.174 8.257 -38.519 1.00 94.44 681 LEU A C 1
ATOM 5363 O O . LEU A 1 681 ? 32.528 9.380 -38.882 1.00 94.44 681 LEU A O 1
ATOM 5367 N N . ASP A 1 682 ? 31.362 7.491 -39.246 1.00 95.06 682 ASP A N 1
ATOM 5368 C CA . ASP A 1 682 ? 30.801 7.920 -40.528 1.00 95.06 682 ASP A CA 1
ATOM 5369 C C . ASP A 1 682 ? 29.409 8.535 -40.350 1.00 95.06 682 ASP A C 1
ATOM 5371 O O . ASP A 1 682 ? 28.415 7.827 -40.212 1.00 95.06 682 ASP A O 1
ATOM 5375 N N . VAL A 1 683 ? 29.347 9.867 -40.390 1.00 96.88 683 VAL A N 1
ATOM 5376 C CA . VAL A 1 683 ? 28.105 10.660 -40.305 1.00 96.88 683 VAL A CA 1
ATOM 5377 C C . VAL A 1 683 ? 27.765 11.360 -41.622 1.00 96.88 683 VAL A C 1
ATOM 5379 O O . VAL A 1 683 ? 26.897 12.228 -41.659 1.00 96.88 683 VAL A O 1
ATOM 5382 N N . ARG A 1 684 ? 28.418 10.997 -42.734 1.00 96.19 684 ARG A N 1
ATOM 5383 C CA . ARG A 1 684 ? 28.250 11.702 -44.020 1.00 96.19 684 ARG A CA 1
ATOM 5384 C C . ARG A 1 684 ? 26.831 11.620 -44.563 1.00 96.19 684 ARG A C 1
ATOM 5386 O O . ARG A 1 684 ? 26.424 12.473 -45.335 1.00 96.19 684 ARG A O 1
ATOM 5393 N N . HIS A 1 685 ? 26.082 10.592 -44.195 1.00 95.81 685 HIS A N 1
ATOM 5394 C CA . HIS A 1 685 ? 24.716 10.376 -44.659 1.00 95.81 685 HIS A CA 1
ATOM 5395 C C . HIS A 1 685 ? 23.661 11.063 -43.772 1.00 95.81 685 HIS A C 1
ATOM 5397 O O . HIS A 1 685 ? 22.474 10.975 -44.076 1.00 95.81 685 HIS A O 1
ATOM 5403 N N . PHE A 1 686 ? 24.064 11.744 -42.692 1.00 97.69 686 PHE A N 1
ATOM 5404 C CA . PHE A 1 686 ? 23.126 12.417 -41.796 1.00 97.69 686 PHE A CA 1
ATOM 5405 C C . PHE A 1 686 ? 22.531 13.665 -42.462 1.00 97.69 686 PHE A C 1
ATOM 5407 O O . PHE A 1 686 ? 23.252 14.574 -42.870 1.00 97.69 686 PHE A O 1
ATOM 5414 N N . ASP A 1 687 ? 21.202 13.733 -42.500 1.00 97.31 687 ASP A N 1
ATOM 5415 C CA . ASP A 1 687 ? 20.440 14.959 -42.732 1.00 97.31 687 ASP A CA 1
ATOM 5416 C C . ASP A 1 687 ? 20.159 15.620 -41.379 1.00 97.31 687 ASP A C 1
ATOM 5418 O O . ASP A 1 687 ? 19.383 15.101 -40.574 1.00 97.31 687 ASP A O 1
ATOM 5422 N N . THR A 1 688 ? 20.812 16.749 -41.106 1.00 98.06 688 THR A N 1
ATOM 5423 C CA . THR A 1 688 ? 20.629 17.505 -39.856 1.00 98.06 688 THR A CA 1
ATOM 5424 C C . THR A 1 688 ? 19.739 18.732 -40.023 1.00 98.06 688 THR A C 1
ATOM 5426 O O . THR A 1 688 ? 19.614 19.522 -39.089 1.00 98.06 688 THR A O 1
ATOM 5429 N N . SER A 1 689 ? 19.093 18.908 -41.180 1.00 97.75 689 SER A N 1
ATOM 5430 C CA . SER A 1 689 ? 18.363 20.137 -41.517 1.00 97.75 689 SER A CA 1
ATOM 5431 C C . SER A 1 689 ? 17.212 20.457 -40.562 1.00 97.75 689 SER A C 1
ATOM 5433 O O . SER A 1 689 ? 16.850 21.621 -40.428 1.00 97.75 689 SER A O 1
ATOM 5435 N N . LYS A 1 690 ? 16.647 19.472 -39.853 1.00 98.38 690 LYS A N 1
ATOM 5436 C CA . LYS A 1 690 ? 15.601 19.684 -38.830 1.00 98.38 690 LYS A CA 1
ATOM 5437 C C . LYS A 1 690 ? 16.122 19.712 -37.392 1.00 98.38 690 LYS A C 1
ATOM 5439 O O . LYS A 1 690 ? 15.343 19.936 -36.463 1.00 98.38 690 LYS A O 1
ATOM 5444 N N . VAL A 1 691 ? 17.418 19.491 -37.188 1.00 98.56 691 VAL A N 1
ATOM 5445 C CA . VAL A 1 691 ? 18.003 19.378 -35.854 1.00 98.56 691 VAL A CA 1
ATOM 5446 C C . VAL A 1 691 ? 18.089 20.752 -35.206 1.00 98.56 691 VAL A C 1
ATOM 5448 O O . VAL A 1 691 ? 18.715 21.671 -35.725 1.00 98.56 691 VAL A O 1
ATOM 5451 N N . THR A 1 692 ? 17.492 20.866 -34.023 1.00 98.25 692 THR A N 1
ATOM 5452 C CA . THR A 1 692 ? 17.526 22.078 -33.195 1.00 98.25 692 THR A CA 1
ATOM 5453 C C . THR A 1 692 ? 18.520 21.944 -32.040 1.00 98.25 692 THR A C 1
ATOM 5455 O O . THR A 1 692 ? 19.225 22.901 -31.721 1.00 98.25 692 THR A O 1
ATOM 5458 N N . LEU A 1 693 ? 18.639 20.749 -31.446 1.00 98.38 693 LEU A N 1
ATOM 5459 C CA . LEU A 1 693 ? 19.550 20.466 -30.332 1.00 98.38 693 LEU A CA 1
ATOM 5460 C C . LEU A 1 693 ? 20.632 19.462 -30.752 1.00 98.38 693 LEU A C 1
ATOM 5462 O O . LEU A 1 693 ? 20.340 18.281 -30.949 1.00 98.38 693 LEU A O 1
ATOM 5466 N N . MET A 1 694 ? 21.883 19.924 -30.845 1.00 97.56 694 MET A N 1
ATOM 5467 C CA . MET A 1 694 ? 23.075 19.106 -31.147 1.00 97.56 694 MET A CA 1
ATOM 5468 C C . MET A 1 694 ? 24.269 19.452 -30.237 1.00 97.56 694 MET A C 1
ATOM 5470 O O . MET A 1 694 ? 25.431 19.207 -30.566 1.00 97.56 694 MET A O 1
ATOM 5474 N N . ASN A 1 695 ? 23.993 20.036 -29.068 1.00 98.00 695 ASN A N 1
ATOM 5475 C CA . ASN A 1 695 ? 25.006 20.324 -28.059 1.00 98.00 695 ASN A CA 1
ATOM 5476 C C . ASN A 1 695 ? 25.764 19.051 -27.674 1.00 98.00 695 ASN A C 1
ATOM 5478 O O . ASN A 1 695 ? 25.182 17.970 -27.595 1.00 98.00 695 ASN A O 1
ATOM 5482 N N . SER A 1 696 ? 27.064 19.179 -27.426 1.00 97.12 696 SER A N 1
ATOM 5483 C CA . SER A 1 696 ? 27.929 18.074 -26.997 1.00 97.12 696 SER A CA 1
ATOM 5484 C C . SER A 1 696 ? 27.915 16.828 -27.901 1.00 97.12 696 SER A C 1
ATOM 5486 O O . SER A 1 696 ? 28.351 15.776 -27.453 1.00 97.12 696 SER A O 1
ATOM 5488 N N . MET A 1 697 ? 27.427 16.903 -29.149 1.00 97.06 697 MET A N 1
ATOM 5489 C CA . MET A 1 697 ? 27.239 15.739 -30.034 1.00 97.06 697 MET A CA 1
ATOM 5490 C C . MET A 1 697 ? 28.482 14.845 -30.140 1.00 97.06 697 MET A C 1
ATOM 5492 O O . MET A 1 697 ? 28.364 13.625 -30.056 1.00 97.06 697 MET A O 1
ATOM 5496 N N . PHE A 1 698 ? 29.656 15.465 -30.255 1.00 96.81 698 PHE A N 1
ATOM 5497 C CA . PHE A 1 698 ? 30.964 14.829 -30.370 1.00 96.81 698 PHE A CA 1
ATOM 5498 C C . PHE A 1 698 ? 31.861 15.170 -29.174 1.00 96.81 698 PHE A C 1
ATOM 5500 O O . PHE A 1 698 ? 33.071 15.292 -29.335 1.00 96.81 698 PHE A O 1
ATOM 5507 N N . TYR A 1 699 ? 31.292 15.396 -27.988 1.00 95.38 699 TYR A N 1
ATOM 5508 C CA . TYR A 1 699 ? 32.038 15.752 -26.779 1.00 95.38 699 TYR A CA 1
ATOM 5509 C C . TYR A 1 699 ? 32.931 14.591 -26.316 1.00 95.38 699 TYR A C 1
ATOM 5511 O O . TYR A 1 699 ? 32.493 13.445 -26.275 1.00 95.38 699 TYR A O 1
ATOM 5519 N N . ASN A 1 700 ? 34.170 14.880 -25.917 1.00 93.25 700 ASN A N 1
ATOM 5520 C CA . ASN A 1 700 ? 35.114 13.923 -25.327 1.00 93.25 700 ASN A CA 1
ATOM 5521 C C . ASN A 1 700 ? 35.376 12.650 -26.171 1.00 93.25 700 ASN A C 1
ATOM 5523 O O . ASN A 1 700 ? 35.587 11.562 -25.629 1.00 93.25 700 ASN A O 1
ATOM 5527 N N . LEU A 1 701 ? 35.412 12.774 -27.500 1.00 93.50 701 LEU A N 1
ATOM 5528 C CA . LEU A 1 701 ? 35.815 11.702 -28.422 1.00 93.50 701 LEU A CA 1
ATOM 5529 C C . LEU A 1 701 ? 37.342 11.649 -28.559 1.00 93.50 701 LEU A C 1
ATOM 5531 O O . LEU A 1 701 ? 37.915 12.034 -29.575 1.00 93.50 701 LEU A O 1
ATOM 5535 N N . LYS A 1 702 ? 38.025 11.229 -27.491 1.00 90.81 702 LYS A N 1
ATOM 5536 C CA . LYS A 1 702 ? 39.487 11.358 -27.374 1.00 90.81 702 LYS A CA 1
ATOM 5537 C C . LYS A 1 702 ? 40.283 10.666 -28.477 1.00 90.81 702 LYS A C 1
ATOM 5539 O O . LYS A 1 702 ? 41.321 11.203 -28.836 1.00 90.81 702 LYS A O 1
ATOM 5544 N N . ASP A 1 703 ? 39.839 9.530 -29.008 1.00 92.06 703 ASP A N 1
ATOM 5545 C CA . ASP A 1 703 ? 40.579 8.786 -30.040 1.00 92.06 703 ASP A CA 1
ATOM 5546 C C . ASP A 1 703 ? 40.181 9.171 -31.486 1.00 92.06 703 ASP A C 1
ATOM 5548 O O . ASP A 1 703 ? 40.843 8.739 -32.434 1.00 92.06 703 ASP A O 1
ATOM 5552 N N . LEU A 1 704 ? 39.173 10.037 -31.668 1.00 94.50 704 LEU A N 1
ATOM 5553 C CA . LEU A 1 704 ? 38.702 10.485 -32.982 1.00 94.50 704 LEU A CA 1
ATOM 5554 C C . LEU A 1 704 ? 39.663 11.520 -33.590 1.00 94.50 704 LEU A C 1
ATOM 5556 O O . LEU A 1 704 ? 39.927 12.567 -32.995 1.00 94.50 704 LEU A O 1
ATOM 5560 N N . LYS A 1 705 ? 40.159 11.245 -34.803 1.00 95.19 705 LYS A N 1
ATOM 5561 C CA . LYS A 1 705 ? 41.108 12.121 -35.524 1.00 95.19 705 LYS A CA 1
ATOM 5562 C C . LYS A 1 705 ? 40.494 12.919 -36.663 1.00 95.19 705 LYS A C 1
ATOM 5564 O O . LYS A 1 705 ? 40.957 14.022 -36.963 1.00 95.19 705 LYS A O 1
ATOM 5569 N N . THR A 1 706 ? 39.478 12.357 -37.303 1.00 96.50 706 THR A N 1
ATOM 5570 C CA . THR A 1 706 ? 38.854 12.921 -38.497 1.00 96.50 706 THR A CA 1
ATOM 5571 C C . THR A 1 706 ? 37.345 12.826 -38.375 1.00 96.50 706 THR A C 1
ATOM 5573 O O . THR A 1 706 ? 36.828 11.813 -37.911 1.00 96.50 706 THR A O 1
ATOM 5576 N N . ILE A 1 707 ? 36.646 13.870 -38.813 1.00 97.62 707 ILE A N 1
ATOM 5577 C CA . ILE A 1 707 ? 35.189 13.862 -38.945 1.00 97.62 707 ILE A CA 1
ATOM 5578 C C . ILE A 1 707 ? 34.782 14.549 -40.248 1.00 97.62 707 ILE A C 1
ATOM 5580 O O . ILE A 1 707 ? 35.317 15.600 -40.603 1.00 97.62 707 ILE A O 1
ATOM 5584 N N . ASP A 1 708 ? 33.846 13.951 -40.976 1.00 98.12 708 ASP A N 1
ATOM 5585 C CA . ASP A 1 708 ? 33.291 14.527 -42.198 1.00 98.12 708 ASP A CA 1
ATOM 5586 C C . ASP A 1 708 ? 31.863 15.005 -41.930 1.00 98.12 708 ASP A C 1
ATOM 5588 O O . ASP A 1 708 ? 30.956 14.201 -41.726 1.00 98.12 708 ASP A O 1
ATOM 5592 N N . LEU A 1 709 ? 31.690 16.325 -41.902 1.00 97.81 709 LEU A N 1
ATOM 5593 C CA . LEU A 1 709 ? 30.429 17.022 -41.659 1.00 97.81 709 LEU A CA 1
ATOM 5594 C C . LEU A 1 709 ? 29.911 17.690 -42.940 1.00 97.81 709 LEU A C 1
ATOM 5596 O O . LEU A 1 709 ? 29.066 18.576 -42.864 1.00 97.81 709 LEU A O 1
ATOM 5600 N N . SER A 1 710 ? 30.409 17.307 -44.119 1.00 96.94 710 SER A N 1
ATOM 5601 C CA . SER A 1 710 ? 30.116 17.987 -45.392 1.00 96.94 710 SER A CA 1
ATOM 5602 C C . SER A 1 710 ? 28.624 18.104 -45.727 1.00 96.94 710 SER A C 1
ATOM 5604 O O . SER A 1 710 ? 28.222 19.054 -46.397 1.00 96.94 710 SER A O 1
ATOM 5606 N N . ASN A 1 711 ? 27.799 17.181 -45.230 1.00 96.38 711 ASN A N 1
ATOM 5607 C CA . ASN A 1 711 ? 26.350 17.176 -45.441 1.00 96.38 711 ASN A CA 1
ATOM 5608 C C . ASN A 1 711 ? 25.540 17.762 -44.273 1.00 96.38 711 ASN A C 1
ATOM 5610 O O . ASN A 1 711 ? 24.315 17.828 -44.359 1.00 96.38 711 ASN A O 1
ATOM 5614 N N . PHE A 1 712 ? 26.189 18.227 -43.201 1.00 97.94 712 PHE A N 1
ATOM 5615 C CA . PHE A 1 712 ? 25.482 18.832 -42.074 1.00 97.94 712 PHE A CA 1
ATOM 5616 C C . PHE A 1 712 ? 24.901 20.192 -42.474 1.00 97.94 712 PHE A C 1
ATOM 5618 O O . PHE A 1 712 ? 25.621 21.087 -42.925 1.00 97.94 712 PHE A O 1
ATOM 5625 N N . ASP A 1 713 ? 23.605 20.358 -42.225 1.00 97.88 713 ASP A N 1
ATOM 5626 C CA . ASP A 1 713 ? 22.901 21.636 -42.207 1.00 97.88 713 ASP A CA 1
ATOM 5627 C C . ASP A 1 713 ? 22.602 22.015 -40.755 1.00 97.88 713 ASP A C 1
ATOM 5629 O O . ASP A 1 713 ? 21.760 21.402 -40.098 1.00 97.88 713 ASP A O 1
ATOM 5633 N N . THR A 1 714 ? 23.332 22.995 -40.233 1.00 97.06 714 THR A N 1
ATOM 5634 C CA . THR A 1 714 ? 23.247 23.427 -38.829 1.00 97.06 714 THR A CA 1
ATOM 5635 C C . THR A 1 714 ? 22.471 24.731 -38.667 1.00 97.06 714 THR A C 1
ATOM 5637 O O . THR A 1 714 ? 22.366 25.254 -37.561 1.00 97.06 714 THR A O 1
ATOM 5640 N N . ARG A 1 715 ? 21.888 25.275 -39.742 1.00 96.12 715 ARG A N 1
ATOM 5641 C CA . ARG A 1 715 ? 21.245 26.603 -39.725 1.00 96.12 715 ARG A CA 1
ATOM 5642 C C . ARG A 1 715 ? 20.004 26.663 -38.834 1.00 96.12 715 ARG A C 1
ATOM 5644 O O . ARG A 1 715 ? 19.668 27.731 -38.334 1.00 96.12 715 ARG A O 1
ATOM 5651 N N . ASN A 1 716 ? 19.352 25.520 -38.620 1.00 97.19 716 ASN A N 1
ATOM 5652 C CA . ASN A 1 716 ? 18.214 25.384 -37.708 1.00 97.19 716 ASN A CA 1
ATOM 5653 C C . ASN A 1 716 ? 18.623 25.005 -36.274 1.00 97.19 716 ASN A C 1
ATOM 5655 O O . ASN A 1 716 ? 17.768 24.977 -35.384 1.00 97.19 716 ASN A O 1
ATOM 5659 N N . ALA A 1 717 ? 19.911 24.747 -36.020 1.00 97.38 717 ALA A N 1
ATOM 5660 C CA . ALA A 1 717 ? 20.397 24.439 -34.686 1.00 97.38 717 ALA A CA 1
ATOM 5661 C C . ALA A 1 717 ? 20.265 25.676 -33.790 1.00 97.38 717 ALA A C 1
ATOM 5663 O O . ALA A 1 717 ? 20.788 26.748 -34.091 1.00 97.38 717 ALA A O 1
ATOM 5664 N N . THR A 1 718 ? 19.585 25.520 -32.658 1.00 97.19 718 THR A N 1
ATOM 5665 C CA . THR A 1 718 ? 19.451 26.552 -31.624 1.00 97.19 718 THR A CA 1
ATOM 5666 C C . THR A 1 718 ? 20.462 26.353 -30.501 1.00 97.19 718 THR A C 1
ATOM 5668 O O . THR A 1 718 ? 20.817 27.320 -29.832 1.00 97.19 718 THR A O 1
ATOM 5671 N N . ASN A 1 719 ? 20.993 25.138 -30.331 1.00 97.94 719 ASN A N 1
ATOM 5672 C CA . ASN A 1 719 ? 22.028 24.840 -29.346 1.00 97.94 719 ASN A CA 1
ATOM 5673 C C . ASN A 1 719 ? 23.096 23.884 -29.903 1.00 97.94 719 ASN A C 1
ATOM 5675 O O . ASN A 1 719 ? 22.831 22.697 -30.110 1.00 97.94 719 ASN A O 1
ATOM 5679 N N . MET A 1 720 ? 24.317 24.401 -30.074 1.00 97.69 720 MET A N 1
ATOM 5680 C CA . MET A 1 720 ? 25.523 23.642 -30.451 1.00 97.69 720 MET A CA 1
ATOM 5681 C C . MET A 1 720 ? 26.612 23.680 -29.362 1.00 97.69 720 MET A C 1
ATOM 5683 O O . MET A 1 720 ? 27.790 23.429 -29.628 1.00 97.69 720 MET A O 1
ATOM 5687 N N . THR A 1 721 ? 26.236 24.000 -28.120 1.00 97.88 721 THR A N 1
ATOM 5688 C CA . THR A 1 721 ? 27.193 24.237 -27.031 1.00 97.88 721 THR A CA 1
ATOM 5689 C C . THR A 1 721 ? 28.125 23.046 -26.823 1.00 97.88 721 THR A C 1
ATOM 5691 O O . THR A 1 721 ? 27.670 21.913 -26.663 1.00 97.88 721 THR A O 1
ATOM 5694 N N . GLY A 1 722 ? 29.436 23.302 -26.818 1.00 96.38 722 GLY A N 1
ATOM 5695 C CA . GLY A 1 722 ? 30.454 22.304 -26.483 1.00 96.38 722 GLY A CA 1
ATOM 5696 C C . GLY A 1 722 ? 30.491 21.090 -27.419 1.00 96.38 722 GLY A C 1
ATOM 5697 O O . GLY A 1 722 ? 30.923 20.024 -26.992 1.00 96.38 722 GLY A O 1
ATOM 5698 N N . MET A 1 723 ? 30.031 21.226 -28.670 1.00 96.81 723 MET A N 1
ATOM 5699 C CA . MET A 1 723 ? 29.881 20.119 -29.628 1.00 96.81 723 MET A CA 1
ATOM 5700 C C . MET A 1 723 ? 31.121 19.219 -29.769 1.00 96.81 723 MET A C 1
ATOM 5702 O O . MET A 1 723 ? 30.947 18.011 -29.863 1.00 96.81 723 MET A O 1
ATOM 5706 N N . PHE A 1 724 ? 32.336 19.780 -29.719 1.00 96.69 724 PHE A N 1
ATOM 5707 C CA . PHE A 1 724 ? 33.619 19.057 -29.792 1.00 96.69 724 PHE A CA 1
ATOM 5708 C C . PHE A 1 724 ? 34.489 19.252 -28.537 1.00 96.69 724 PHE A C 1
ATOM 5710 O O . PHE A 1 724 ? 35.704 19.032 -28.564 1.00 96.69 724 PHE A O 1
ATOM 5717 N N . GLU A 1 725 ? 33.901 19.703 -27.424 1.00 94.94 725 GLU A N 1
ATOM 5718 C CA . GLU A 1 725 ? 34.677 19.987 -26.217 1.00 94.94 725 GLU A CA 1
ATOM 5719 C C . GLU A 1 725 ? 35.338 18.693 -25.701 1.00 94.94 725 GLU A C 1
ATOM 5721 O O . GLU A 1 725 ? 34.710 17.639 -25.653 1.00 94.94 725 GLU A O 1
ATOM 5726 N N . TYR A 1 726 ? 36.629 18.764 -25.353 1.00 92.81 726 TYR A N 1
ATOM 5727 C CA . TYR A 1 726 ? 37.489 17.629 -24.960 1.00 92.81 726 TYR A CA 1
ATOM 5728 C C . TYR A 1 726 ? 37.768 16.552 -26.027 1.00 92.81 726 TYR A C 1
ATOM 5730 O O . TYR A 1 726 ? 38.357 15.517 -25.711 1.00 92.81 726 TYR A O 1
ATOM 5738 N N . THR A 1 727 ? 37.453 16.790 -27.298 1.00 93.94 727 THR A N 1
ATOM 5739 C CA . THR A 1 727 ? 37.763 15.869 -28.413 1.00 93.94 727 THR A CA 1
ATOM 5740 C C . THR A 1 727 ? 39.190 16.075 -28.921 1.00 93.94 727 THR A C 1
ATOM 5742 O O . THR A 1 727 ? 39.443 16.445 -30.059 1.00 93.94 727 THR A O 1
ATOM 5745 N N . THR A 1 728 ? 40.160 15.899 -28.021 1.00 92.56 728 THR A N 1
ATOM 5746 C CA . THR A 1 728 ? 41.521 16.466 -28.103 1.00 92.56 728 THR A CA 1
ATOM 5747 C C . THR A 1 728 ? 42.380 16.031 -29.294 1.00 92.56 728 THR A C 1
ATOM 5749 O O . THR A 1 728 ? 43.318 16.749 -29.641 1.00 92.56 728 THR A O 1
ATOM 5752 N N . ASN A 1 729 ? 42.097 14.885 -29.922 1.00 93.38 729 ASN A N 1
ATOM 5753 C CA . ASN A 1 729 ? 42.896 14.368 -31.041 1.00 93.38 729 ASN A CA 1
ATOM 5754 C C . ASN A 1 729 ? 42.342 14.716 -32.429 1.00 93.38 729 ASN A C 1
ATOM 5756 O O . ASN A 1 729 ? 42.921 14.284 -33.421 1.00 93.38 729 ASN A O 1
ATOM 5760 N N . LEU A 1 730 ? 41.286 15.529 -32.515 1.00 95.75 730 LEU A N 1
ATOM 5761 C CA . LEU A 1 730 ? 40.717 15.944 -33.793 1.00 95.75 730 LEU A CA 1
ATOM 5762 C C . LEU A 1 730 ? 41.677 16.859 -34.572 1.00 95.75 730 LEU A C 1
ATOM 5764 O O . LEU A 1 730 ? 41.961 17.989 -34.152 1.00 95.75 730 LEU A O 1
ATOM 5768 N N . ASP A 1 731 ? 42.133 16.359 -35.720 1.00 95.69 731 ASP A N 1
ATOM 5769 C CA . ASP A 1 731 ? 43.128 16.989 -36.598 1.00 95.69 731 ASP A CA 1
ATOM 5770 C C . ASP A 1 731 ? 42.576 17.332 -37.984 1.00 95.69 731 ASP A C 1
ATOM 5772 O O . ASP A 1 731 ? 43.170 18.134 -38.705 1.00 95.69 731 ASP A O 1
ATOM 5776 N N . THR A 1 732 ? 41.462 16.723 -38.392 1.00 97.25 732 THR A N 1
ATOM 5777 C CA . THR A 1 732 ? 40.870 16.940 -39.716 1.00 97.25 732 THR A CA 1
ATOM 5778 C C . THR A 1 732 ? 39.355 17.026 -39.631 1.00 97.25 732 THR A C 1
ATOM 5780 O O . THR A 1 732 ? 38.709 16.175 -39.021 1.00 97.25 732 THR A O 1
ATOM 5783 N N . MET A 1 733 ? 38.783 18.034 -40.282 1.00 97.12 733 MET A N 1
ATOM 5784 C CA . MET A 1 733 ? 37.342 18.184 -40.446 1.00 97.12 733 MET A CA 1
ATOM 5785 C C . MET A 1 733 ? 37.017 18.449 -41.909 1.00 97.12 733 MET A C 1
ATOM 5787 O O . MET A 1 733 ? 37.688 19.252 -42.550 1.00 97.12 733 MET A O 1
ATOM 5791 N N . VAL A 1 734 ? 35.977 17.818 -42.437 1.00 98.06 734 VAL A N 1
ATOM 5792 C CA . VAL A 1 734 ? 35.409 18.201 -43.736 1.00 98.06 734 VAL A CA 1
ATOM 5793 C C . VAL A 1 734 ? 34.142 18.999 -43.468 1.00 98.06 734 VAL A C 1
ATOM 5795 O O . VAL A 1 734 ? 33.253 18.509 -42.775 1.00 98.06 734 VAL A O 1
ATOM 5798 N N . LEU A 1 735 ? 34.072 20.233 -43.966 1.00 98.06 735 LEU A N 1
ATOM 5799 C CA . LEU A 1 735 ? 32.958 21.151 -43.720 1.00 98.06 735 LEU A CA 1
ATOM 5800 C C . LEU A 1 735 ? 32.177 21.417 -45.009 1.00 98.06 735 LEU A C 1
ATOM 5802 O O . LEU A 1 735 ? 32.760 21.537 -46.089 1.00 98.06 735 LEU A O 1
ATOM 5806 N N . GLY A 1 736 ? 30.853 21.500 -44.886 1.00 97.44 736 GLY A N 1
ATOM 5807 C CA . GLY A 1 736 ? 29.931 21.789 -45.979 1.00 97.44 736 GLY A CA 1
ATOM 5808 C C . GLY A 1 736 ? 29.461 23.242 -45.994 1.00 97.44 736 GLY A C 1
ATOM 5809 O O . GLY A 1 736 ? 29.658 23.973 -45.019 1.00 97.44 736 GLY A O 1
ATOM 5810 N N . PRO A 1 737 ? 28.776 23.675 -47.066 1.00 97.19 737 PRO A N 1
ATOM 5811 C CA . PRO A 1 737 ? 28.311 25.055 -47.194 1.00 97.19 737 PRO A CA 1
ATOM 5812 C C . PRO A 1 737 ? 27.229 25.441 -46.173 1.00 97.19 737 PRO A C 1
ATOM 5814 O O . PRO A 1 737 ? 27.024 26.622 -45.920 1.00 97.19 737 PRO A O 1
ATOM 5817 N N . ASN A 1 738 ? 26.547 24.460 -45.568 1.00 97.88 738 ASN A N 1
ATOM 5818 C CA . ASN A 1 738 ? 25.526 24.685 -44.537 1.00 97.88 738 ASN A CA 1
ATOM 5819 C C . ASN A 1 738 ? 26.004 24.318 -43.117 1.00 97.88 738 ASN A C 1
ATOM 5821 O O . ASN A 1 738 ? 25.214 24.382 -42.175 1.00 97.88 738 ASN A O 1
ATOM 5825 N N . THR A 1 739 ? 27.279 23.951 -42.947 1.00 97.06 739 THR A N 1
ATOM 5826 C CA . THR A 1 739 ? 27.875 23.555 -41.660 1.00 97.06 739 THR A CA 1
ATOM 5827 C C . THR A 1 739 ? 28.364 24.787 -40.892 1.00 97.06 739 THR A C 1
ATOM 5829 O O . THR A 1 739 ? 29.556 24.968 -40.658 1.00 97.06 739 THR A O 1
ATOM 5832 N N . ILE A 1 740 ? 27.443 25.680 -40.540 1.00 95.50 740 ILE A N 1
ATOM 5833 C CA . ILE A 1 740 ? 27.745 26.940 -39.852 1.00 95.50 740 ILE A CA 1
ATOM 5834 C C . ILE A 1 740 ? 27.848 26.705 -38.344 1.00 95.50 740 ILE A C 1
ATOM 5836 O O . ILE A 1 740 ? 26.922 26.177 -37.722 1.00 95.50 740 ILE A O 1
ATOM 5840 N N . PHE A 1 741 ? 28.959 27.106 -37.732 1.00 95.81 741 PHE A N 1
ATOM 5841 C CA . PHE A 1 741 ? 29.137 26.970 -36.290 1.00 95.81 741 PHE A CA 1
ATOM 5842 C C . PHE A 1 741 ? 28.502 28.134 -35.520 1.00 95.81 741 PHE A C 1
ATOM 5844 O O . PHE A 1 741 ? 28.548 29.289 -35.934 1.00 95.81 741 PHE A O 1
ATOM 5851 N N . GLN A 1 742 ? 27.939 27.832 -34.347 1.00 95.00 742 GLN A N 1
ATOM 5852 C CA . GLN A 1 742 ? 27.657 28.845 -33.329 1.00 95.00 742 GLN A CA 1
ATOM 5853 C C . GLN A 1 742 ? 28.928 29.133 -32.521 1.00 95.00 742 GLN A C 1
ATOM 5855 O O . GLN A 1 742 ? 29.731 28.232 -32.288 1.00 95.00 742 GLN A O 1
ATOM 5860 N N . ASN A 1 743 ? 29.058 30.341 -31.969 1.00 92.56 743 ASN A N 1
ATOM 5861 C CA . ASN A 1 743 ? 30.175 30.710 -31.083 1.00 92.56 743 ASN A CA 1
ATOM 5862 C C . ASN A 1 743 ? 30.257 29.883 -29.777 1.00 92.56 743 ASN A C 1
ATOM 5864 O O . ASN A 1 743 ? 31.229 29.984 -29.032 1.00 92.56 743 ASN A O 1
ATOM 5868 N N . THR A 1 744 ? 29.234 29.077 -29.483 1.00 96.12 744 THR A N 1
ATOM 5869 C CA . THR A 1 744 ? 29.186 28.132 -28.360 1.00 96.12 744 THR A CA 1
ATOM 5870 C C . THR A 1 744 ? 29.866 26.794 -28.679 1.00 96.12 744 THR A C 1
ATOM 5872 O O . THR A 1 744 ? 30.096 25.988 -27.768 1.00 96.12 744 THR A O 1
ATOM 5875 N N . VAL A 1 745 ? 30.210 26.543 -29.947 1.00 97.50 745 VAL A N 1
ATOM 5876 C CA . VAL A 1 745 ? 31.001 25.386 -30.377 1.00 97.50 745 VAL A CA 1
ATOM 5877 C C . VAL A 1 745 ? 32.431 25.547 -29.874 1.00 97.50 745 VAL A C 1
ATOM 5879 O O . VAL A 1 745 ? 33.061 26.585 -30.044 1.00 97.50 745 VAL A O 1
ATOM 5882 N N . LYS A 1 746 ? 32.963 24.487 -29.265 1.00 96.62 746 LYS A N 1
ATOM 5883 C CA . LYS A 1 746 ? 34.346 24.443 -28.788 1.00 96.62 746 LYS A CA 1
ATOM 5884 C C . LYS A 1 746 ? 35.098 23.348 -29.514 1.00 96.62 746 LYS A C 1
ATOM 5886 O O . LYS A 1 746 ? 34.852 22.176 -29.252 1.00 96.62 746 LYS A O 1
ATOM 5891 N N . LEU A 1 747 ? 36.003 23.739 -30.401 1.00 96.12 747 LEU A N 1
ATOM 5892 C CA . LEU A 1 747 ? 37.006 22.850 -30.979 1.00 96.12 747 LEU A CA 1
ATOM 5893 C C . LEU A 1 747 ? 38.218 22.752 -30.033 1.00 96.12 747 LEU A C 1
ATOM 5895 O O . LEU A 1 747 ? 38.488 23.700 -29.293 1.00 96.12 747 LEU A O 1
ATOM 5899 N N . PRO A 1 748 ? 38.959 21.630 -30.026 1.00 93.50 748 PRO A N 1
ATOM 5900 C CA . PRO A 1 748 ? 40.164 21.504 -29.204 1.00 93.50 748 PRO A CA 1
ATOM 5901 C C . PRO A 1 748 ? 41.221 22.525 -29.641 1.00 93.50 748 PRO A C 1
ATOM 5903 O O . PRO A 1 748 ? 41.365 22.763 -30.829 1.00 93.50 748 PRO A O 1
ATOM 5906 N N . GLU A 1 749 ? 42.001 23.103 -28.730 1.00 92.56 749 GLU A N 1
ATOM 5907 C CA . GLU A 1 749 ? 43.159 23.929 -29.106 1.00 92.56 749 GLU A CA 1
ATOM 5908 C C . GLU A 1 749 ? 44.444 23.097 -29.023 1.00 92.56 749 GLU A C 1
ATOM 5910 O O . GLU A 1 749 ? 44.683 22.417 -28.024 1.00 92.56 749 GLU A O 1
ATOM 5915 N N . LYS A 1 750 ? 45.277 23.131 -30.072 1.00 91.44 750 LYS A N 1
ATOM 5916 C CA . LYS A 1 750 ? 46.542 22.376 -30.147 1.00 91.44 750 LYS A CA 1
ATOM 5917 C C . LYS A 1 750 ? 47.697 23.320 -30.475 1.00 91.44 750 LYS A C 1
ATOM 5919 O O . LYS A 1 750 ? 48.056 23.474 -31.632 1.00 91.44 750 LYS A O 1
ATOM 5924 N N . THR A 1 751 ? 48.266 23.957 -29.454 1.00 89.12 751 THR A N 1
ATOM 5925 C CA . THR A 1 751 ? 49.381 24.923 -29.581 1.00 89.12 751 THR A CA 1
ATOM 5926 C C . THR A 1 751 ? 50.742 24.345 -29.180 1.00 89.12 751 THR A C 1
ATOM 5928 O O . THR A 1 751 ? 51.759 25.035 -29.211 1.00 89.12 751 THR A O 1
ATOM 5931 N N . THR A 1 752 ? 50.778 23.076 -28.766 1.00 89.88 752 THR A N 1
ATOM 5932 C CA . THR A 1 752 ? 52.007 22.366 -28.405 1.00 89.88 752 THR A CA 1
ATOM 5933 C C . THR A 1 752 ? 52.586 21.637 -29.614 1.00 89.88 752 THR A C 1
ATOM 5935 O O . THR A 1 752 ? 51.840 20.981 -30.344 1.00 89.88 752 THR A O 1
ATOM 5938 N N . SER A 1 753 ? 53.916 21.674 -29.767 1.00 88.38 753 SER A N 1
ATOM 5939 C CA . SER A 1 753 ? 54.653 20.950 -30.816 1.00 88.38 753 SER A 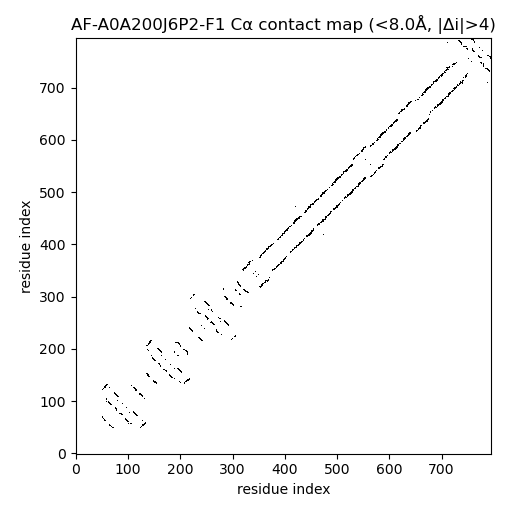CA 1
ATOM 5940 C C . SER A 1 753 ? 54.167 19.490 -30.955 1.00 88.38 753 SER A C 1
ATOM 5942 O O . SER A 1 753 ? 53.996 18.818 -29.931 1.00 88.38 753 SER A O 1
ATOM 5944 N N . PRO A 1 754 ? 53.912 18.991 -32.182 1.00 92.69 754 PRO A N 1
ATOM 5945 C CA . PRO A 1 754 ? 54.249 19.599 -33.475 1.00 92.69 754 PRO A CA 1
ATOM 5946 C C . PRO A 1 754 ? 53.227 20.617 -34.012 1.00 92.69 754 PRO A C 1
ATOM 5948 O O . PRO A 1 754 ? 53.431 21.131 -35.099 1.00 92.69 754 PRO A O 1
ATOM 5951 N N . TYR A 1 755 ? 52.138 20.924 -33.307 1.00 94.75 755 TYR A N 1
ATOM 5952 C CA . TYR A 1 755 ? 51.069 21.777 -33.840 1.00 94.75 755 TYR A CA 1
ATOM 5953 C C . TYR A 1 755 ? 51.363 23.271 -33.666 1.00 94.75 755 TYR A C 1
ATOM 5955 O O . TYR A 1 755 ? 51.911 23.687 -32.642 1.00 94.75 755 TYR A O 1
ATOM 5963 N N . THR A 1 756 ? 50.953 24.087 -34.640 1.00 94.25 756 THR A N 1
ATOM 5964 C CA . THR A 1 756 ? 51.066 25.559 -34.572 1.00 94.25 756 THR A CA 1
ATOM 5965 C C . THR A 1 756 ? 49.864 26.226 -33.898 1.00 94.25 756 THR A C 1
ATOM 5967 O O . THR A 1 756 ? 49.955 27.381 -33.491 1.00 94.25 756 THR A O 1
ATOM 5970 N N . GLY A 1 757 ? 48.744 25.509 -33.768 1.00 92.19 757 GLY A N 1
ATOM 5971 C CA . GLY A 1 757 ? 47.442 26.050 -33.362 1.00 92.19 757 GLY A CA 1
ATOM 5972 C C . GLY A 1 757 ? 46.519 26.381 -34.535 1.00 92.19 757 GLY A C 1
ATOM 5973 O O . GLY A 1 757 ? 45.306 26.446 -34.332 1.00 92.19 757 GLY A O 1
ATOM 5974 N N . LYS A 1 758 ? 47.062 26.513 -35.752 1.00 95.56 758 LYS A N 1
ATOM 5975 C CA . LYS A 1 758 ? 46.302 26.926 -36.933 1.00 95.56 758 LYS A CA 1
ATOM 5976 C C . LYS A 1 758 ? 45.530 25.791 -37.606 1.00 95.56 758 LYS A C 1
ATOM 5978 O O . LYS A 1 758 ? 45.876 24.611 -37.484 1.00 95.56 758 LYS A O 1
ATOM 5983 N N . TRP A 1 759 ? 44.525 26.179 -38.387 1.00 97.25 759 TRP A N 1
ATOM 5984 C CA . TRP A 1 759 ? 43.820 25.324 -39.343 1.00 97.25 759 TRP A CA 1
ATOM 5985 C C . TRP A 1 759 ? 44.023 25.825 -40.773 1.00 97.25 759 TRP A C 1
ATOM 5987 O O . TRP A 1 759 ? 43.877 27.015 -41.039 1.00 97.25 759 TRP A O 1
ATOM 5997 N N . THR A 1 760 ? 44.293 24.909 -41.699 1.00 95.50 760 THR A N 1
ATOM 5998 C CA . THR A 1 760 ? 44.456 25.177 -43.132 1.00 95.50 760 THR A CA 1
ATOM 5999 C C . THR A 1 760 ? 43.327 24.503 -43.909 1.00 95.50 760 THR A C 1
ATOM 6001 O O . THR A 1 760 ? 43.106 23.302 -43.758 1.00 95.50 760 THR A O 1
ATOM 6004 N N . GLY A 1 761 ? 42.598 25.266 -44.721 1.00 94.38 761 GLY A N 1
ATOM 6005 C CA . GLY A 1 761 ? 41.472 24.799 -45.534 1.00 94.38 761 GLY A CA 1
ATOM 6006 C C . GLY A 1 761 ? 41.774 24.721 -47.037 1.00 94.38 761 GLY A C 1
ATOM 6007 O O . GLY A 1 761 ? 42.930 24.806 -47.454 1.00 94.38 761 GLY A O 1
ATOM 6008 N N . PRO A 1 762 ? 40.741 24.580 -47.886 1.00 92.56 762 PRO A N 1
ATOM 6009 C CA . PRO A 1 762 ? 40.890 24.560 -49.341 1.00 92.56 762 PRO A CA 1
ATOM 6010 C C . PRO A 1 762 ? 41.461 25.869 -49.908 1.00 92.56 762 PRO A C 1
ATOM 6012 O O . PRO A 1 762 ? 41.313 26.942 -49.321 1.00 92.56 762 PRO A O 1
ATOM 6015 N N . SER A 1 763 ? 42.078 25.797 -51.091 1.00 86.69 763 SER A N 1
ATOM 6016 C CA . SER A 1 763 ? 42.456 26.978 -51.873 1.00 86.69 763 SER A CA 1
ATOM 6017 C C . SER A 1 763 ? 41.481 27.217 -53.023 1.00 86.69 763 SER A C 1
ATOM 6019 O O . SER A 1 763 ? 40.973 26.286 -53.652 1.00 86.69 763 SER A O 1
ATOM 6021 N N . ILE A 1 764 ? 41.245 28.489 -53.339 1.00 76.75 764 ILE A N 1
ATOM 6022 C CA . ILE A 1 764 ? 40.624 28.874 -54.605 1.00 76.75 764 ILE A CA 1
ATOM 6023 C C . ILE A 1 764 ? 41.718 28.763 -55.671 1.00 76.75 764 ILE A C 1
ATOM 6025 O O . ILE A 1 764 ? 42.874 29.091 -55.417 1.00 76.75 764 ILE A O 1
ATOM 6029 N N . SER A 1 765 ? 41.386 28.266 -56.864 1.00 73.56 765 SER A N 1
ATOM 6030 C CA . SER A 1 765 ? 42.364 28.032 -57.936 1.00 73.56 765 SER A CA 1
ATOM 6031 C C . SER A 1 765 ? 43.300 29.237 -58.147 1.00 73.56 765 SER A C 1
ATOM 6033 O O . SER A 1 765 ? 42.876 30.270 -58.662 1.00 73.56 765 SER A O 1
ATOM 6035 N N . GLY A 1 766 ? 44.581 29.082 -57.787 1.00 68.00 766 GLY A N 1
ATOM 6036 C CA . GLY A 1 766 ? 45.616 30.117 -57.913 1.00 68.00 766 GLY A CA 1
ATOM 6037 C C . GLY A 1 766 ? 45.913 30.940 -56.650 1.00 68.00 766 GLY A C 1
ATOM 6038 O O . GLY A 1 766 ? 46.748 31.839 -56.726 1.00 68.00 766 GLY A O 1
ATOM 6039 N N . THR A 1 767 ? 45.287 30.650 -55.504 1.00 80.31 767 THR A N 1
ATOM 6040 C CA . THR A 1 767 ? 45.558 31.311 -54.212 1.00 80.31 767 THR A CA 1
ATOM 6041 C C . THR A 1 767 ? 46.230 30.371 -53.211 1.00 80.31 767 THR A C 1
ATOM 6043 O O . THR A 1 767 ? 46.230 29.150 -53.376 1.00 80.31 767 THR A O 1
ATOM 6046 N N . HIS A 1 768 ? 46.789 30.942 -52.140 1.00 82.50 768 HIS A N 1
ATOM 6047 C CA . HIS A 1 768 ? 47.160 30.161 -50.961 1.00 82.50 768 HIS A CA 1
ATOM 6048 C C . HIS A 1 768 ? 45.908 29.517 -50.326 1.00 82.50 768 HIS A C 1
ATOM 6050 O O . HIS A 1 768 ? 44.802 30.047 -50.507 1.00 82.50 768 HIS A O 1
ATOM 6056 N N . PRO A 1 769 ? 46.059 28.372 -49.634 1.00 87.44 769 PRO A N 1
ATOM 6057 C CA . PRO A 1 769 ? 45.021 27.814 -48.768 1.00 87.44 769 PRO A CA 1
ATOM 6058 C C . PRO A 1 769 ? 44.479 28.857 -47.786 1.00 87.44 769 PRO A C 1
ATOM 6060 O O . PRO A 1 769 ? 45.234 29.716 -47.331 1.00 87.44 769 PRO A O 1
ATOM 6063 N N . VAL A 1 770 ? 43.189 28.788 -47.450 1.00 92.06 770 VAL A N 1
ATOM 6064 C CA . VAL A 1 770 ? 42.650 29.607 -46.354 1.00 92.06 770 VAL A CA 1
ATOM 6065 C C . VAL A 1 770 ? 43.269 29.155 -45.026 1.00 92.06 770 VAL A C 1
ATOM 6067 O O . VAL A 1 770 ? 43.379 27.956 -44.774 1.00 92.06 770 VAL A O 1
ATOM 6070 N N . GLU A 1 771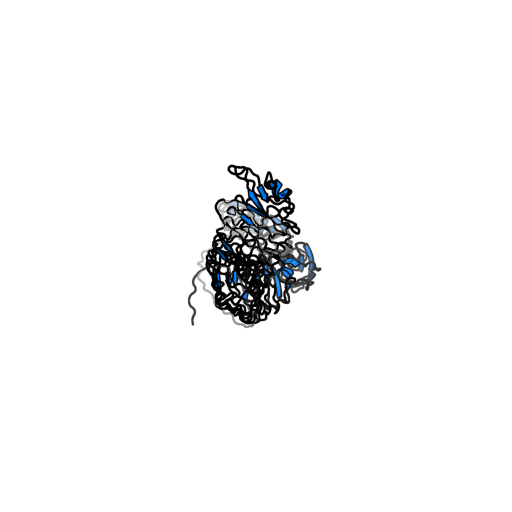 ? 43.681 30.098 -44.185 1.00 93.75 771 GLU A N 1
ATOM 6071 C CA . GLU A 1 771 ? 44.258 29.832 -42.864 1.00 93.75 771 GLU A CA 1
ATOM 6072 C C . GLU A 1 771 ? 43.399 30.474 -41.773 1.00 93.75 771 GLU A C 1
ATOM 6074 O O . GLU A 1 771 ? 42.902 31.584 -41.947 1.00 93.75 771 GLU A O 1
ATOM 6079 N N . TYR A 1 772 ? 43.275 29.789 -40.639 1.00 95.88 772 TYR A N 1
ATOM 6080 C CA . TYR A 1 772 ? 42.666 30.302 -39.414 1.00 95.88 772 TYR A CA 1
ATOM 6081 C C . TYR A 1 772 ? 43.682 30.175 -38.278 1.00 95.88 772 TYR A C 1
ATOM 6083 O O . TYR A 1 772 ? 44.210 29.086 -38.046 1.00 95.88 772 TYR A O 1
ATOM 6091 N N . ASP A 1 773 ? 43.939 31.268 -37.556 1.00 94.81 773 ASP A N 1
ATOM 6092 C CA . ASP A 1 773 ? 45.014 31.358 -36.552 1.00 94.81 773 ASP A CA 1
ATOM 6093 C C . ASP A 1 773 ? 44.789 30.495 -35.295 1.00 94.81 773 ASP A C 1
ATOM 6095 O O . ASP A 1 773 ? 45.717 30.227 -34.533 1.00 94.81 773 ASP A O 1
ATOM 6099 N N . SER A 1 774 ? 43.551 30.069 -35.056 1.00 95.94 774 SER A N 1
ATOM 6100 C CA . SER A 1 774 ? 43.133 29.256 -33.914 1.00 95.94 774 SER A CA 1
ATOM 6101 C C . SER A 1 774 ? 41.886 28.437 -34.240 1.00 95.94 774 SER A C 1
ATOM 6103 O O . SER A 1 774 ? 41.219 28.633 -35.264 1.00 95.94 774 SER A O 1
ATOM 6105 N N . SER A 1 775 ? 41.513 27.534 -33.338 1.00 96.25 775 SER A N 1
ATOM 6106 C CA . SER A 1 775 ? 40.253 26.803 -33.478 1.00 96.25 775 SER A CA 1
ATOM 6107 C C . SER A 1 775 ? 39.051 27.720 -33.215 1.00 96.25 775 SER A C 1
ATOM 6109 O O . SER A 1 775 ? 38.027 27.587 -33.883 1.00 96.25 775 SER A O 1
ATOM 6111 N N . LEU A 1 776 ? 39.196 28.709 -32.323 1.00 95.62 776 LEU A N 1
ATOM 6112 C CA . LEU A 1 776 ? 38.204 29.771 -32.119 1.00 95.62 776 LEU A CA 1
ATOM 6113 C C . LEU A 1 776 ? 37.966 30.625 -33.378 1.00 95.62 776 LEU A C 1
ATOM 6115 O O . LEU A 1 776 ? 36.814 30.929 -33.684 1.00 95.62 776 LEU A O 1
ATOM 6119 N N . SER A 1 777 ? 39.015 31.004 -34.118 1.00 96.25 777 SER A N 1
ATOM 6120 C CA . SER A 1 777 ? 38.846 31.755 -35.375 1.00 96.25 777 SER A CA 1
ATOM 6121 C C . SER A 1 777 ? 38.142 30.913 -36.435 1.00 96.25 777 SER A C 1
ATOM 6123 O O . SER A 1 777 ? 37.220 31.413 -37.063 1.00 96.25 777 SER A O 1
ATOM 6125 N N . LEU A 1 778 ? 38.469 29.619 -36.573 1.00 96.38 778 LEU A N 1
ATOM 6126 C CA . LEU A 1 778 ? 37.744 28.733 -37.497 1.00 96.38 778 LEU A CA 1
ATOM 6127 C C . LEU A 1 778 ? 36.242 28.670 -37.169 1.00 96.38 778 LEU A C 1
ATOM 6129 O O . LEU A 1 778 ? 35.415 28.775 -38.069 1.00 96.38 778 LEU A O 1
ATOM 6133 N N . VAL A 1 779 ? 35.887 28.547 -35.885 1.00 96.88 779 VAL A N 1
ATOM 6134 C CA . VAL A 1 779 ? 34.484 28.541 -35.430 1.00 96.88 779 VAL A CA 1
ATOM 6135 C C . VAL A 1 779 ? 33.769 29.856 -35.742 1.00 96.88 779 VAL A C 1
ATOM 6137 O O . VAL A 1 779 ? 32.620 29.830 -36.172 1.00 96.88 779 VAL A O 1
ATOM 6140 N N . ASN A 1 780 ? 34.417 30.999 -35.515 1.00 95.56 780 ASN A N 1
ATOM 6141 C CA . ASN A 1 780 ? 33.774 32.308 -35.656 1.00 95.56 780 ASN A CA 1
ATOM 6142 C C . ASN A 1 780 ? 33.734 32.831 -37.100 1.00 95.56 780 ASN A C 1
ATOM 6144 O O . ASN A 1 780 ? 32.887 33.667 -37.408 1.00 95.56 780 ASN A O 1
ATOM 6148 N N . GLU A 1 781 ? 34.663 32.398 -37.954 1.00 95.50 781 GLU A N 1
ATOM 6149 C CA . GLU A 1 781 ? 34.891 32.992 -39.277 1.00 95.50 781 GLU A CA 1
ATOM 6150 C C . GLU A 1 781 ? 34.508 32.070 -40.446 1.00 95.50 781 GLU A C 1
ATOM 6152 O O . GLU A 1 781 ? 34.383 32.551 -41.570 1.00 95.50 781 GLU A O 1
ATOM 6157 N N . TYR A 1 782 ? 34.309 30.763 -40.231 1.00 96.00 782 TYR A N 1
ATOM 6158 C CA . TYR A 1 782 ? 33.788 29.885 -41.283 1.00 96.00 782 TYR A CA 1
ATOM 6159 C C . TYR A 1 782 ? 32.314 30.200 -41.579 1.00 96.00 782 TYR A C 1
ATOM 6161 O O . TYR A 1 782 ? 31.430 29.965 -40.755 1.00 96.00 782 TYR A O 1
ATOM 6169 N N . ASP A 1 783 ? 32.046 30.703 -42.782 1.00 93.69 783 ASP A N 1
ATOM 6170 C CA . ASP A 1 783 ? 30.728 31.163 -43.235 1.00 93.69 783 ASP A CA 1
ATOM 6171 C C . ASP A 1 783 ? 30.064 30.232 -44.269 1.00 93.69 783 ASP A C 1
ATOM 6173 O O . ASP A 1 783 ? 28.979 30.531 -44.768 1.00 93.69 783 ASP A O 1
ATOM 6177 N N . GLY A 1 784 ? 30.709 29.106 -44.598 1.00 94.56 784 GLY A N 1
ATOM 6178 C CA . GLY A 1 784 ? 30.235 28.143 -45.596 1.00 94.56 784 GLY A CA 1
ATOM 6179 C C . GLY A 1 784 ? 30.627 28.451 -47.047 1.00 94.56 784 GLY A C 1
ATOM 6180 O O . GLY A 1 784 ? 30.295 27.666 -47.936 1.00 94.56 784 GLY A O 1
ATOM 6181 N N . ALA A 1 785 ? 31.344 29.545 -47.331 1.00 93.31 785 ALA A N 1
ATOM 6182 C CA . ALA A 1 785 ? 31.685 29.927 -48.706 1.00 93.31 785 ALA A CA 1
ATOM 6183 C C . ALA A 1 785 ? 32.745 29.021 -49.366 1.00 93.31 785 ALA A C 1
ATOM 6185 O O . ALA A 1 785 ? 32.750 28.873 -50.590 1.00 93.31 785 ALA A O 1
ATOM 6186 N N . LEU A 1 786 ? 33.638 28.413 -48.575 1.00 93.94 786 LEU A N 1
ATOM 6187 C CA . LEU A 1 786 ? 34.681 27.490 -49.043 1.00 93.94 786 LEU A CA 1
ATOM 6188 C C . LEU A 1 786 ? 34.527 26.101 -48.392 1.00 93.94 786 LEU A C 1
ATOM 6190 O O . LEU A 1 786 ? 35.316 25.745 -47.521 1.00 93.94 786 LEU A O 1
ATOM 6194 N N . PRO A 1 787 ? 33.543 25.281 -48.795 1.00 96.25 787 PRO A N 1
ATOM 6195 C CA . PRO A 1 787 ? 33.436 23.921 -48.279 1.00 96.25 787 PRO A CA 1
ATOM 6196 C C . PRO A 1 787 ? 34.643 23.068 -48.691 1.00 96.25 787 PRO A C 1
ATOM 6198 O O . PRO A 1 787 ? 35.199 23.223 -49.782 1.00 96.25 787 PRO A O 1
ATOM 6201 N N . GLY A 1 788 ? 35.028 22.126 -47.833 1.00 96.31 788 GLY A N 1
ATOM 6202 C CA . GLY A 1 788 ? 36.119 21.189 -48.090 1.00 96.31 788 GLY A CA 1
ATOM 6203 C C . GLY A 1 788 ? 36.852 20.753 -46.826 1.00 96.31 788 GLY A C 1
ATOM 6204 O O . GLY A 1 788 ? 36.312 20.814 -45.724 1.00 96.31 788 GLY A O 1
ATOM 6205 N N . THR A 1 789 ? 38.078 20.261 -46.999 1.00 97.69 789 THR A N 1
ATOM 6206 C CA . THR A 1 789 ? 38.876 19.677 -45.915 1.00 97.69 789 THR A CA 1
ATOM 6207 C C . THR A 1 789 ? 39.714 20.735 -45.204 1.00 97.69 789 THR A C 1
ATOM 6209 O O . THR A 1 789 ? 40.528 21.413 -45.829 1.00 97.69 789 THR A O 1
ATOM 6212 N N . TYR A 1 790 ? 39.549 20.807 -43.888 1.00 97.56 790 TYR A N 1
ATOM 6213 C CA . TYR A 1 790 ? 40.297 21.637 -42.956 1.00 97.56 790 TYR A CA 1
ATOM 6214 C C . TYR A 1 790 ? 41.201 20.750 -42.104 1.00 97.56 790 TYR A C 1
ATOM 6216 O O . TYR A 1 790 ? 40.729 19.823 -41.444 1.00 97.56 790 TYR A O 1
ATOM 6224 N N . ILE A 1 791 ? 42.503 21.019 -42.129 1.00 97.06 791 ILE A N 1
ATOM 6225 C CA . ILE A 1 791 ? 43.538 20.205 -41.483 1.00 97.06 791 ILE A CA 1
ATOM 6226 C C . ILE A 1 791 ? 44.322 21.089 -40.519 1.00 97.06 791 ILE A C 1
ATOM 6228 O O . ILE A 1 791 ? 44.612 22.243 -40.832 1.00 97.06 791 ILE A O 1
ATOM 6232 N N . ARG A 1 792 ? 44.686 20.563 -39.350 1.00 95.31 792 ARG A N 1
ATOM 6233 C CA . ARG A 1 792 ? 45.611 21.263 -38.456 1.00 95.31 792 ARG A CA 1
ATOM 6234 C C . ARG A 1 792 ? 46.998 21.398 -39.059 1.00 95.31 792 ARG A C 1
ATOM 6236 O O . ARG A 1 792 ? 47.571 20.423 -39.542 1.00 95.31 792 ARG A O 1
ATOM 6243 N N . GLU A 1 793 ? 47.563 22.590 -38.942 1.00 93.94 793 GLU A N 1
ATOM 6244 C CA . GLU A 1 793 ? 48.940 22.846 -39.343 1.00 93.94 793 GLU A CA 1
ATOM 6245 C C . GLU A 1 793 ? 49.927 22.259 -38.315 1.00 93.94 793 GLU A C 1
ATOM 6247 O O . GLU A 1 793 ? 49.752 22.369 -37.093 1.00 93.94 793 GLU A O 1
ATOM 6252 N N . VAL A 1 794 ? 50.982 21.631 -38.837 1.00 91.81 794 VAL A N 1
ATOM 6253 C CA . VAL A 1 794 ? 52.114 21.089 -38.079 1.00 91.81 794 VAL A CA 1
ATOM 6254 C C . VAL A 1 794 ? 53.414 21.759 -38.537 1.00 91.81 794 VAL A C 1
ATOM 6256 O O . VAL A 1 794 ? 53.541 22.103 -39.711 1.00 91.81 794 VAL A O 1
ATOM 6259 N N . GLN A 1 795 ? 54.340 21.969 -37.598 1.00 82.31 795 GLN A N 1
ATOM 6260 C CA . GLN A 1 795 ? 55.649 22.612 -37.791 1.00 82.31 795 GLN A CA 1
ATOM 6261 C C . GLN A 1 795 ? 56.634 21.775 -38.605 1.00 82.31 795 GLN A C 1
ATOM 6263 O O . GLN A 1 795 ? 56.629 20.530 -38.451 1.00 82.31 795 GLN A O 1
#

pLDDT: mean 88.99, std 16.83, range [24.19, 98.94]

Nearest PDB structures (foldseek):
  7dm0-assembly1_B  TM=4.548E-01  e=9.613E-06  Staphylococcus aureus
  3t1w-assembly1_A-2  TM=3.137E-01  e=4.694E-05  Homo sapiens
  6xay-assembly3_C  TM=4.336E-01  e=1.387E-03  Homo sapiens
  8v2c-assembly1_C  TM=3.382E-01  e=4.604E-03  Mus musculus
  8k7r-assembly1_E  TM=2.400E-01  e=3.034E-02  Homo sapiens

Sequence (795 aa):
MFMKKMSKYFCLVGLLFVACTLFIPGSASAKNENVSYLQVPAELSMQESSLVKPDSFRLGLDDYVTGIIDSSIKKVVLYVNDQMIRNGAVYSDGTFDIEAGDAITKMSDKVEVVGLDRKNVELDRQIVSIEQSKINFYVDYFTLFDKEIKGSADSQVGVVSLLVNDELIRSVAVNADDTFEIPVEVGEIIETEDIVEVVGSNSGKELVRVTVPVNPLYLEAEITDFILGQDNNIVGYVSEDSSYPKAKQVQLYVNRKRYGKAALTNDGQFSVNTERNITNPNDTVVIAVLDEDGQELGRFPVKILGYFGDVKWSWDEEEQSVTFEGGTFPATNQEFNISREIGSSNRITEIKKLIFTDAVEADRESSYLFYGLDRLETFEGLDYLDVSSVENMAYMFSFVSVPELDLSNWDTRNVQSMERMFNSSRSITHLELGDFNTSNVTNMSGMFSTLNKITDLDLSFFDTSQVTDMNHMFQDMTSLTNLNLAGFDTSQVTNMNGMFGGMIRISKLEVNHFDTSKVTDMAYMFHRTAPLKELNLSNFDTSQVTRMDYMFACKNSNHQNLESQMTSLDISNFDTSNVKSMNSMFAKLLKLEQLDISHFNTSNVTDMAYMFYELDNLKELDVSKFDTSNVTDMTGMFLSPFQNSITKKNAIETLNISGFNTSNVTKMGGIFSGLTSLKELDVRHFDTSKVTLMNSMFYNLKDLKTIDLSNFDTRNATNMTGMFEYTTNLDTMVLGPNTIFQNTVKLPEKTTSPYTGKWTGPSISGTHPVEYDSSLSLVNEYDGALPGTYIREVQ

Radius of gyration: 54.77 Å; Cα contacts (8 Å, |Δi|>4): 2166; chains: 1; bounding box: 101×73×182 Å

Organism: NCBI:txid1834192

Mean predicted aligned error: 14.22 Å

Solvent-accessible surface area (backbone atoms only — not comparable to full-atom values): 40528 Å² total; per-residue (Å²): 138,79,91,86,82,90,81,86,87,83,87,86,86,87,85,82,91,85,88,85,84,83,91,85,92,84,91,80,90,84,80,91,82,91,83,82,90,83,89,77,87,82,79,87,71,90,73,75,82,76,45,43,48,60,43,71,34,35,61,93,75,43,53,49,43,35,34,41,43,38,90,74,46,65,40,38,32,39,28,49,68,91,37,82,72,49,72,30,54,66,47,97,89,33,38,36,41,27,85,31,46,89,75,54,82,53,82,83,59,49,34,32,44,34,25,16,32,93,86,69,47,81,75,37,75,35,70,39,51,65,41,80,77,84,76,59,69,48,70,55,90,42,43,60,84,51,58,50,52,42,35,36,39,45,87,78,39,50,33,39,29,41,26,43,69,88,39,81,74,51,74,39,60,46,43,98,85,32,31,39,71,43,78,46,60,95,78,68,70,82,55,61,83,53,50,34,33,44,33,32,19,38,98,88,41,82,76,48,77,44,78,50,67,41,36,75,71,56,73,49,71,56,65,54,70,39,42,64,91,73,58,59,52,48,39,36,38,47,52,62,84,52,101,69,79,57,77,34,27,39,37,37,27,48,68,87,40,81,63,34,65,28,60,41,46,99,82,26,36,39,63,27,49,48,84,74,67,67,81,46,69,81,54,52,35,34,42,32,36,14,29,88,91,63,53,79,78,49,77,44,78,52,57,46,30,45,69,50,61,64,16,38,32,35,67,40,82,89,76,26,27,39,38,33,42,49,37,38,41,48,71,28,33,94,84,47,25,47,42,40,63,56,14,60,73,55,68,42,85,62,51,26,30,44,34,38,81,36,58,24,38,44,26,42,41,30,17,17,37,47,28,61,32,60,59,22,55,43,75,41,48,64,86,31,52,43,39,56,63,20,31,29,35,29,27,19,40,16,31,23,30,29,38,66,47,82,41,48,85,48,46,34,64,51,23,32,30,37,31,22,21,36,20,53,14,48,45,27,54,43,78,44,54,64,73,47,38,32,65,53,21,34,32,38,30,21,23,46,13,29,26,42,44,28,41,66,49,82,45,46,76,36,40,28,66,50,20,34,33,37,30,24,21,39,17,39,17,44,40,25,47,46,67,42,50,82,34,53,38,32,73,49,22,33,32,36,32,22,23,41,14,37,18,55,44,26,50,64,66,80,55,50,78,38,39,30,68,56,20,32,32,38,25,24,23,39,15,34,32,19,49,27,40,60,64,61,47,83,50,43,36,32,64,50,21,32,32,34,31,24,21,54,10,28,71,65,98,79,74,69,88,49,69,24,48,27,43,54,65,70,55,85,61,51,39,33,64,51,22,34,32,36,31,22,22,45,13,28,34,42,44,23,50,55,66,76,58,76,78,44,39,31,63,51,21,33,33,38,29,23,23,42,17,37,41,34,46,24,39,61,49,67,48,43,66,34,37,30,60,50,21,33,33,34,33,20,23,46,20,25,80,89,61,99,57,96,79,76,66,33,39,34,45,48,63,45,54,82,35,51,36,32,72,48,22,32,31,36,29,19,26,46,12,24,34,32,44,25,46,64,61,81,52,57,75,39,37,32,63,57,22,28,33,39,24,22,26,45,14,31,21,42,48,23,34,54,44,49,39,48,50,32,28,35,82,54,41,80,36,42,43,34,21,28,34,64,15,65,46,57,45,35,39,28,39,12,57,44,45,47,55,50,86,53,43,31,62,50,81,48,69,57,85,60,28,67,26,28,36,38,36,54,53,58,96,93,55,73,54,45,74,24,82,29,40,67,46,44,37,71,65,50,78,28,86,75,54,38,56,33,34,57,40,66,114